Protein AF-A0A843CSK3-F1 (afdb_monomer)

Mean predicted aligned error: 17.3 Å

Nearest PDB structures (foldseek):
  4m02-assembly1_A  TM=8.479E-01  e=1.434E-03  Staphylococcus aureus subsp. aureus NCTC 8325
  4m03-assembly1_A-2  TM=8.172E-01  e=1.130E-03  Staphylococcus aureus subsp. aureus NCTC 8325
  7uww-assembly1_A  TM=6.021E-01  e=3.679E-02  Ruminococcus bromii L2-63
  4u6t-assembly1_A  TM=5.981E-01  e=3.634E-01  Hathewaya histolytica
  8sgn-assembly1_G  TM=3.526E-01  e=3.263E+00  Human herpesvirus 4 strain B95-8

Radius of gyration: 33.32 Å; Cα contacts (8 Å, |Δi|>4): 2829; chains: 1; bounding box: 121×76×100 Å

Solvent-accessible surface area (backbone atoms only — not comparable to full-atom values): 54927 Å² total; per-residue (Å²): 137,92,81,84,86,79,86,78,89,73,82,86,78,85,80,85,82,84,78,92,65,100,72,88,76,92,65,89,82,81,79,78,75,83,74,70,49,62,57,56,61,77,33,64,40,21,38,85,87,36,41,46,58,65,62,65,67,47,82,61,6,42,43,32,77,45,33,63,43,74,56,70,86,56,55,33,46,82,35,59,79,40,70,38,88,46,71,83,36,43,59,57,49,59,72,66,59,57,66,55,46,5,28,28,40,30,44,40,17,89,60,39,74,31,76,37,69,42,74,42,70,47,46,40,43,82,72,13,12,38,35,40,28,24,67,35,79,82,39,91,88,39,68,54,87,70,39,54,38,59,60,25,41,61,48,38,72,76,56,92,58,44,64,57,61,91,43,94,74,60,37,61,44,23,20,32,38,20,9,77,43,57,52,43,35,20,36,32,34,48,55,16,25,26,37,36,39,36,32,43,30,37,33,60,46,89,81,26,33,26,72,39,29,39,34,32,29,42,61,15,34,42,35,38,42,34,32,25,40,34,36,48,66,60,75,96,70,67,42,58,86,33,26,23,16,28,32,33,35,58,35,20,24,30,33,34,45,27,16,19,32,26,33,48,14,42,9,11,31,81,71,1,16,17,34,38,26,25,51,42,80,56,54,64,24,32,19,35,35,42,34,39,28,41,35,22,10,24,7,31,18,28,35,22,29,79,45,55,22,62,32,42,27,30,20,33,40,40,29,49,26,38,34,37,43,45,47,68,52,48,70,28,46,60,46,83,68,54,76,68,75,74,25,94,44,35,20,23,27,24,47,28,37,37,16,22,33,33,18,31,38,41,36,42,28,38,37,38,44,34,26,35,39,38,83,90,42,62,6,30,40,33,35,41,39,10,31,2,42,28,67,75,47,76,50,80,43,39,15,47,49,77,85,48,80,45,80,41,51,57,98,82,74,50,64,73,64,95,75,76,86,51,99,50,55,38,65,37,28,39,28,30,56,94,41,36,34,41,37,32,39,42,89,77,32,82,73,84,88,77,63,64,73,44,61,45,42,38,35,61,50,60,83,45,74,48,87,86,43,52,50,31,73,59,44,43,80,41,56,41,63,61,28,86,89,69,57,92,84,76,71,91,54,95,39,62,48,53,26,61,52,89,69,84,59,31,72,81,39,75,74,59,94,62,96,84,60,79,69,40,56,52,83,68,53,68,42,54,59,49,92,77,19,59,48,77,47,69,62,83,86,82,60,94,86,64,60,83,70,47,74,62,64,66,88,42,84,49,63,39,54,83,72,74,73,45,72,46,22,32,41,37,43,15,39,79,36,42,14,64,76,15,21,33,34,15,34,36,41,30,47,29,41,38,34,46,25,7,14,28,49,36,36,40,30,28,32,45,16,91,39,54,29,55,28,61,12,36,35,19,28,19,39,31,28,26,40,35,40,47,26,24,25,74,84,37,51,35,56,62,76,64,91,62,58,78,20,18,20,33,40,36,48,42,55,58,57,64,58,48,58,78,82,64,80,58,92,67,81,43,43,50,28,35,33,37,40,33,18,26,28,29,49,47,59,90,86,68,96,72,96,49,42,18,22,31,39,36,44,51,56,75,81,54,85,56,74,58,30,31,39,31,35,55,92,38,35,36,40,41,36,45,94,66,51,93,66,82,78,83,43,50,38,35,32,31,40,49,46,46,74,102,46,36,83,67,40,44,77,42,54,42,78,44,77,53,50,39,34,42,28,29,66,58,90,76,89,66,86,64,46,71,80,41,79,45,36,78,80,82,46,46,76,36,35,61,38,48,74,70,59,45,34,44,45,35,37,42,30,21,23,33,30,30,36,56,69,44,29,22,21,78,86,70,43,74,41,85,62,20,46,38,44,37,47,55,58,30,22,17,38,88,89,78,66,54,64,47,59,46,69,42,54,50,35,32,25,48,27,80,49,93,91,50,73,52,81,89,77,54,46,62,57,92,67,5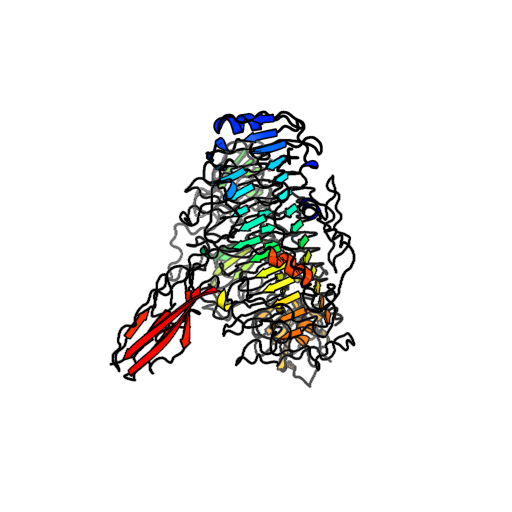3,96,59,94,57,89,85,43,42,94,92,47,81,25,65,34,51,36,60,63,89,48,21,37,58,52,90,68,59,65,57,53,102,88,70,51,57,67,44,67,71,54,48,72,94,71,40,62,80,83,66,84,23,69,18,34,31,58,73,61,43,53,58,47,56,72,64,62,65,55,69,81,63,53,69,42,39,67,67,57,83,70,53,76,71,38,40,50,75,37,77,42,75,50,70,59,47,64,45,68,32,38,44,47,40,53,37,32,43,80,80,39,67,66,76,49,55,54,48,47,72,14,34,37,89,46,84,74,60,47,50,57,95,87,38,78,73,59,86,57,90,66,37,46,29,30,32,39,37,36,40,24,74,46,66,47,78,35,60,35,28,39,34,39,34,24,68,74,46,44,71,25,75,46,78,38,53,41,39,25,83

Foldseek 3Di:
DDDDDDDDDDDDPDDDDDDDDDDDDPDDDDDPDPCPDLLCVQQVQADQPQQGRPDQADQLFGAFRTAFNDPPVQQAQPAAEAEQPELVCQQVSLVPDAAQRSYEYEYELVNAEREDAHEHQHHHDRNRAYEYEYPLQVPPPADDPSAAADCLCNQDQDAALDFHDDNPDRDRRAHEQEYNAAQGASYECANHESYEYYRHEFEYDQQGAHQHENYEQAAYEQYEYENYEFEYDGPVSDDQNRAAAEHYEQAYESYEYESYEQDRLKHQAARSESYEEQDDDRQEGDDYYYYQYEFETAAASYEHDDYQGNYEAENYHHANYEQEYRLQQDAFAQPAFAEHGRHRGGQHAESHEYQFYGNYDAALYEYAAWAHRHPPHGTANYEYAHELAWDKDKDKKWKAFQFDTAGFDDPVPDDPDPDLRDAFWFFFKWWDDPQKIKTFTDPRHADDDDAAFFKWAWADQDQDQFPNDTRRVRGGIFTFDHGPVPDPPDPPDRGMGMGGDDDDTGDIDGRDDDPPRPGRDDGPRLLQLAPQQKDKAAPCPPPVDKDQQDQDDSPDGRGGIPDGMGIIIMMMGIHGGSCQAGEYGSEEHALYEYANTAAEHYEAEYAAYPRRRGYLAYERYHAAQYEYAALHNLLHYRHNPCPAGNASEYYEYEYNRLADCVRPVDPDQSFYESYHAAQAERHYDQPDDHDGYWPYEYEAFDWDQDFKWKWWADQQKIKIFGPFDPDDDNRQKKAKDWFDDLCRLVGGIFGWSDDDRTMTIGGDPDDHDTDDIDIDGVPDGTRMTIGGQAAAHAQAEHELEEGEDDHAYAHNVRHGDDQAPVVSQLRNHARPVPSHGNYADYHYAYAQAQDDPDGNPPPHDDPQDRVDPDPPDHPPDDRYHNHCVQQFDQRNVACDDLVPSDGDGPDQDVPDDLPRNHRHHNRVSNVVSSVSPGDDDWFAKEFPDPEDDEAAAQDKDKDATDIDIDRDDAKFKDFPDWDDAPFKAWQRSSHDPRQDDPNDRPDDDSHRRHRMIIGRGNDFDKIWIKMWIAHSSGRIYIDIYIYGYD

Sequence (1046 aa):
MKWLVLLLVSIPTFAQITVSGGITVTGGISVSAQSSSVASQENLYCGAGDVASFGGLDGPATLPTACVYTAVAGSPSPGTVRTAANCGDIATKLAAVSNNSGDIVVIPASLGKCTGTWSVSYQGNSTHWLTIRTDQTGSTNFPAEGVRSSPCQINITHIDGYPDYSCSSPSTLMPTLSSTGSNVSALKLVGATYVRVIGIAFTKEHGANMQNALVDLTSSDHVILDRVLIHGEDWSAYDPAHSTKVGVTTKGTYQAVINSWVYDIDYSNPDGQAIIGGIGTQSDEGPIKLYNNLLAGSSETWIWGGGAAVAWPHDIEIRWNLSMKPLKWMMPIGASIFSGPNQQVPNVKNLGEFKHAHRILIENNVAMNNWEGQSDQFGSVWLTLPKNQAPQNTANFVNTSGTAVSCASDNTGTPCAAHTGQWGNRIVSMSRTSGVVTVNLSTDGGFPFYNSGDHVVFQGIPSQVVSGVDMASFNGEQTLGCSPSACTDGFNVPNVMYFSAAGSDFALTTLLTTPTQPLAQDFTASTCASPGHCYFAAPTQSYPNNPIASVQDSEHITVTISEGVQTGVSQQSCHPGRNPHAQVQDETIRYNYLTHAESVGLALSNAVSNCTDITQGVSNVSIHDNVMDDLDTTAWNRSAGSCCGHGGDGVSIGNGAPQALANYGTSNSIHAHDILIAHNTFAGLRGWTNAGSSGYGWNDGFNVAYTGLTVKRTSNVVTITFNTLSGINPALQTVITGFKGGYSDINGTWTITQQLPTSITFTESGSHADFSTTTISSGTTGAAKVGFPLSYYKNVTVRDNFLNGPLQASNWNGGGISGGVASGLSLNMCDPNTSACTWTLKNNVITTQTYVGYSQTATVSYPATNPDASSTCTVTGTCFITNFSTAFNGWNLGLGNTLANDYSVTSNYLGAGSDGRDIGANISQFVVVRNTIPHFTFTALTITTVSLTSCTNGVYCEQQLAWSGGASPFVQWHLTSGTLPTGMSFSNGDGANTCKVNGSFSKTGPTGCAGWIYGTPTQTGNFSLTFQAEDAAHQIANASLSLTVN

pLDDT: mean 70.52, std 21.83, range [23.05, 98.94]

Secondary structure (DSSP, 8-state):
--------------------S-----S----------HHHHHTTTEETTTEE-S-SEETTEEPPS------GGGS---S-EEE-SSTTHHHHHHHTPPTT---EEEE-GGG-EEE--EE-----BTTBPEEEEEGGGGSTTSPPTTSPP-GGGBT----TTS-----SS--B-S-EEE-SSTT--SEE-TT-EEEEEES-EEE--TT--EEEEEEE-TT-EEEEEES-EEE---GGG--GGG-EEEEEE--SEEEEEES-EEEEE--SSS--EEEEES-BS-S-B--EEEES-EEEESS-SEEE--SSB---BEEEEEES-EEE--GGGSPPTT-S--SSSS-SS-----SEEESSEEEEEEES-EEEEE---BTTB---SEEE--B----EEEEEEEEEETTEEEEPP-TT-----SSS---S--EEEEEEETTEEEEEEPTTSPPPP--TT-EEEE--PPP-EETTEEGGGG-EEEEB---TTT-TT----TTEEEEE--S--EEEEE--SSTTSPP------GGGSSTTSEEEE--TTT-TT--B-----SS-----BSSS-EEEEEEEEEPPPS-TT-EEEEEEEES-EEEEESSEEEEE-PBPPTTS----EEEEEEEES-EEEEE-HHHH---TT-SS----EEEEEE---TTSHHHH---S--S-EEEEEES-EEEE-SS-------SEEEE---EEE-SSEEEEEETTEEEEE-S--SS----SEEEEE---GGGGGG-EEEEEEEEETTEEEEE-SS----EEEEEE-TTTS---EEE-PPP---SEEEES-EEPSPPEEE-TTSPBPTTHHHHHHHHHSB-TTT--B--EEES-EEES-SSTT------S---SS-SS--SSS-TTTTTEESSGGGTEETTT--SS-TTT---EESSSGGG--SSSSSSSS-HHHHHHHHTTSPP---PPPEE----PPPB-TTS-EEEEPPEE-SSSS-EEEEEEES-PPTTEEEE-S-STTTTEETTEE---STTTTTTEEEE---S-EEEEEEEEEEETT--EEEEEEEEEE-

Structure (mmCIF, N/CA/C/O backbone):
data_AF-A0A843CSK3-F1
#
_entry.id   AF-A0A843CSK3-F1
#
loop_
_atom_site.group_PDB
_atom_site.id
_atom_site.type_symbol
_atom_site.label_atom_id
_atom_site.label_alt_id
_atom_site.label_comp_id
_atom_site.label_asym_id
_atom_site.label_entity_id
_atom_site.label_seq_id
_atom_site.pdbx_PDB_ins_code
_atom_site.Cartn_x
_atom_site.Cartn_y
_atom_site.Cartn_z
_atom_site.occupancy
_atom_site.B_iso_or_equiv
_atom_site.auth_seq_id
_atom_site.auth_comp_id
_atom_site.auth_asym_id
_atom_site.auth_atom_id
_atom_site.pdbx_PDB_model_num
ATOM 1 N N . MET A 1 1 ? -64.281 -17.208 -7.845 1.00 31.11 1 MET A N 1
ATOM 2 C CA . MET A 1 1 ? -63.371 -17.932 -6.930 1.00 31.11 1 MET A CA 1
ATOM 3 C C . MET A 1 1 ? -62.001 -17.288 -7.031 1.00 31.11 1 MET A C 1
ATOM 5 O O . MET A 1 1 ? -61.576 -16.981 -8.135 1.00 31.11 1 MET A O 1
ATOM 9 N N . LYS A 1 2 ? -61.412 -16.974 -5.876 1.00 31.98 2 LYS A N 1
ATOM 10 C CA . LYS A 1 2 ? -60.215 -16.145 -5.687 1.00 31.98 2 LYS A CA 1
ATOM 11 C C . LYS A 1 2 ? -58.949 -16.925 -6.046 1.00 31.98 2 LYS A C 1
ATOM 13 O O . LYS A 1 2 ? -58.804 -18.033 -5.546 1.00 31.98 2 LYS A O 1
ATOM 18 N N . TRP A 1 3 ? -58.026 -16.318 -6.789 1.00 25.11 3 TRP A N 1
ATOM 19 C CA . TRP A 1 3 ? -56.616 -16.707 -6.749 1.00 25.11 3 TRP A CA 1
ATOM 20 C C . TRP A 1 3 ? -55.765 -15.468 -6.487 1.00 25.11 3 TRP A C 1
ATOM 22 O O . TRP A 1 3 ? -55.887 -14.440 -7.148 1.00 25.11 3 TRP A O 1
ATOM 32 N N . LEU A 1 4 ? -55.013 -15.590 -5.401 1.00 24.95 4 LEU A N 1
ATOM 33 C CA . LEU A 1 4 ? -54.152 -14.618 -4.756 1.00 24.95 4 LEU A CA 1
ATOM 34 C C . LEU A 1 4 ? -52.906 -14.400 -5.627 1.00 24.95 4 LEU A C 1
ATOM 36 O O . LEU A 1 4 ? -52.216 -15.363 -5.953 1.00 24.95 4 LEU A O 1
ATOM 40 N N . VAL A 1 5 ? -52.615 -13.152 -5.990 1.00 26.95 5 VAL A N 1
ATOM 41 C CA . VAL A 1 5 ? -51.317 -12.767 -6.558 1.00 26.95 5 VAL A CA 1
ATOM 42 C C . VAL A 1 5 ? -50.349 -12.615 -5.388 1.00 26.95 5 VAL A C 1
ATOM 44 O O . VAL A 1 5 ? -50.492 -11.691 -4.591 1.00 26.95 5 VAL A O 1
ATOM 47 N N . LEU A 1 6 ? -49.387 -13.531 -5.271 1.00 23.34 6 LEU A N 1
ATOM 48 C CA . LEU A 1 6 ? -48.205 -13.351 -4.434 1.00 23.34 6 LEU A CA 1
ATOM 49 C C . LEU A 1 6 ? -47.040 -13.014 -5.372 1.00 23.34 6 LEU A C 1
ATOM 51 O O . LEU A 1 6 ? -46.529 -13.879 -6.079 1.00 23.34 6 LEU A O 1
ATOM 55 N N . LEU A 1 7 ? -46.682 -11.734 -5.427 1.00 24.31 7 LEU A N 1
ATOM 56 C CA . LEU A 1 7 ? -45.527 -11.239 -6.167 1.00 24.31 7 LEU A CA 1
ATOM 57 C C . LEU A 1 7 ? -44.286 -11.442 -5.280 1.00 24.31 7 LEU A C 1
ATOM 59 O O . LEU A 1 7 ? -44.052 -10.667 -4.357 1.00 24.31 7 LEU A O 1
ATOM 63 N N . LEU A 1 8 ? -43.515 -12.502 -5.523 1.00 23.05 8 LEU A N 1
ATOM 64 C CA . LEU A 1 8 ? -42.158 -12.648 -4.992 1.00 23.05 8 LEU A CA 1
ATOM 65 C C . LEU A 1 8 ? -41.186 -12.148 -6.062 1.00 23.05 8 LEU A C 1
ATOM 67 O O . LEU A 1 8 ? -40.886 -12.846 -7.027 1.00 23.05 8 LEU A O 1
ATOM 71 N N . VAL A 1 9 ? -40.724 -10.910 -5.892 1.00 25.39 9 VAL A N 1
ATOM 72 C CA . VAL A 1 9 ? -39.577 -10.363 -6.621 1.00 25.39 9 VAL A CA 1
ATOM 73 C C . VAL A 1 9 ? -38.333 -11.058 -6.068 1.00 25.39 9 VAL A C 1
ATOM 75 O O . VAL A 1 9 ? -37.969 -10.851 -4.914 1.00 25.39 9 VAL A O 1
ATOM 78 N N . SER A 1 10 ? -37.713 -11.918 -6.873 1.00 23.98 10 SER A N 1
ATOM 79 C CA . SER A 1 10 ? -36.390 -12.486 -6.607 1.00 23.98 10 SER A CA 1
ATOM 80 C C . SER A 1 10 ? -35.431 -12.048 -7.716 1.00 23.98 10 SER A C 1
ATOM 82 O O . SER A 1 10 ? -35.781 -12.012 -8.893 1.00 23.98 10 SER A O 1
ATOM 84 N N . ILE A 1 11 ? -34.255 -11.616 -7.273 1.00 26.95 11 ILE A N 1
ATOM 85 C CA . ILE A 1 11 ? -33.126 -11.048 -8.018 1.00 26.95 11 ILE A CA 1
ATOM 86 C C . ILE A 1 11 ? -32.618 -12.078 -9.048 1.00 26.95 11 ILE A C 1
ATOM 88 O O . ILE A 1 11 ? -32.487 -13.245 -8.675 1.00 26.95 11 ILE A O 1
ATOM 92 N N . PRO A 1 12 ? -32.292 -11.720 -10.307 1.00 30.09 12 PRO A N 1
ATOM 93 C CA . PRO A 1 12 ? -31.704 -12.682 -11.226 1.00 30.09 12 PRO A CA 1
ATOM 94 C C . PRO A 1 12 ? -30.200 -12.802 -10.954 1.00 30.09 12 PRO A C 1
ATOM 96 O O . PRO A 1 12 ? -29.422 -11.910 -11.280 1.00 30.09 12 PRO A O 1
ATOM 99 N N . THR A 1 13 ? -29.773 -13.926 -10.386 1.00 29.75 13 THR A N 1
ATOM 100 C CA . THR A 1 13 ? -28.411 -14.430 -10.582 1.00 29.75 13 THR A CA 1
ATOM 101 C C . THR A 1 13 ? -28.390 -15.184 -11.912 1.00 29.75 13 THR A C 1
ATOM 103 O O . THR A 1 13 ? -28.988 -16.250 -12.052 1.00 29.75 13 THR A O 1
ATOM 106 N N . PHE A 1 14 ? -27.744 -14.623 -12.934 1.00 28.31 14 PHE A N 1
ATOM 107 C CA . PHE A 1 14 ? -27.534 -15.336 -14.193 1.00 28.31 14 PHE A CA 1
ATOM 108 C C . PHE A 1 14 ? -26.368 -16.317 -14.027 1.00 28.31 14 PHE A C 1
ATOM 110 O O . PHE A 1 14 ? -25.209 -15.934 -14.128 1.00 28.31 14 PHE A O 1
ATOM 117 N N . ALA A 1 15 ? -26.672 -17.593 -13.788 1.00 26.17 15 ALA A N 1
ATOM 118 C CA . ALA A 1 15 ? -25.753 -18.687 -14.091 1.00 26.17 15 ALA A CA 1
ATOM 119 C C . ALA A 1 15 ? -26.110 -19.220 -15.485 1.00 26.17 15 ALA A C 1
ATOM 121 O O . ALA A 1 15 ? -27.130 -19.888 -15.662 1.00 26.17 15 ALA A O 1
ATOM 122 N N . GLN A 1 16 ? -25.310 -18.886 -16.496 1.00 26.38 16 GLN A N 1
ATOM 123 C CA . GLN A 1 16 ? -25.491 -19.420 -17.843 1.00 26.38 16 GLN A CA 1
ATOM 124 C C . GLN A 1 16 ? -24.804 -20.792 -17.924 1.00 26.38 16 GLN A C 1
ATOM 126 O O . GLN A 1 16 ? -23.581 -20.882 -17.930 1.00 26.38 16 GLN A O 1
ATOM 131 N N . ILE A 1 17 ? -25.588 -21.874 -17.956 1.00 29.11 17 ILE A N 1
ATOM 132 C CA . ILE A 1 17 ? -25.076 -23.231 -18.196 1.00 29.11 17 ILE A CA 1
ATOM 133 C C . ILE A 1 17 ? -25.183 -23.512 -19.698 1.00 29.11 17 ILE A C 1
ATOM 135 O O . ILE A 1 17 ? -26.279 -23.723 -20.217 1.00 29.11 17 ILE A O 1
ATOM 139 N N . THR A 1 18 ? -24.051 -23.538 -20.398 1.00 28.67 18 THR A N 1
ATOM 140 C CA . THR A 1 18 ? -23.980 -24.011 -21.787 1.00 28.67 18 THR A CA 1
ATOM 141 C C . THR A 1 18 ? -23.656 -25.503 -21.782 1.00 28.67 18 THR A C 1
ATOM 143 O O . THR A 1 18 ? -22.550 -25.892 -21.420 1.00 28.67 18 THR A O 1
ATOM 146 N N . VAL A 1 19 ? -24.609 -26.351 -22.182 1.00 32.09 19 VAL A N 1
ATOM 147 C CA . VAL A 1 19 ? -24.377 -27.793 -22.384 1.00 32.09 19 VAL A CA 1
ATOM 148 C C . VAL A 1 19 ? -24.179 -28.057 -23.875 1.00 32.09 19 VAL A C 1
ATOM 150 O O . VAL A 1 19 ? -25.128 -28.019 -24.656 1.00 32.09 19 VAL A O 1
ATOM 153 N N . SER A 1 20 ? -22.944 -28.330 -24.286 1.00 31.64 20 SER A N 1
ATOM 154 C CA . SER A 1 20 ? -22.596 -28.769 -25.641 1.00 31.64 20 SER A CA 1
ATOM 155 C C . SER A 1 20 ? -22.610 -30.299 -25.715 1.00 31.64 20 SER A C 1
ATOM 157 O O . SER A 1 20 ? -21.622 -30.972 -25.446 1.00 31.64 20 SER A O 1
ATOM 159 N N . GLY A 1 21 ? -23.765 -30.857 -26.080 1.00 34.50 21 GLY A N 1
ATOM 160 C CA . GLY A 1 21 ? -23.946 -32.291 -26.322 1.00 34.50 21 GLY A CA 1
ATOM 161 C C . GLY A 1 21 ? -25.378 -32.725 -26.034 1.00 34.50 21 GLY A C 1
ATOM 162 O O . GLY A 1 21 ? -25.932 -32.379 -24.995 1.00 34.50 21 GLY A O 1
ATOM 163 N N . GLY A 1 22 ? -26.003 -33.454 -26.963 1.00 35.25 22 GLY A N 1
ATOM 164 C CA . GLY A 1 22 ? -27.389 -33.907 -26.842 1.00 35.25 22 GLY A CA 1
ATOM 165 C C . GLY A 1 22 ? -27.580 -34.893 -25.689 1.00 35.25 22 GLY A C 1
ATOM 166 O O . GLY A 1 22 ? -27.496 -36.100 -25.891 1.00 35.25 22 GLY A O 1
ATOM 167 N N . ILE A 1 23 ? -27.855 -34.380 -24.491 1.00 36.84 23 ILE A N 1
ATOM 168 C CA . ILE A 1 23 ? -28.257 -35.163 -23.323 1.00 36.84 23 ILE A CA 1
ATOM 169 C C . ILE A 1 23 ? -29.719 -34.838 -23.026 1.00 36.84 23 ILE A C 1
ATOM 171 O O . ILE A 1 23 ? -30.070 -33.714 -22.671 1.00 36.84 23 ILE A O 1
ATOM 175 N N . THR A 1 24 ? -30.590 -35.834 -23.162 1.00 34.53 24 THR A N 1
ATOM 176 C CA . THR A 1 24 ? -31.973 -35.752 -22.687 1.00 34.53 24 THR A CA 1
ATOM 177 C C . THR A 1 24 ? -32.003 -36.152 -21.213 1.00 34.53 24 THR A C 1
ATOM 179 O O . THR A 1 24 ? -31.820 -37.323 -20.889 1.00 34.53 24 THR A O 1
ATOM 182 N N . VAL A 1 25 ? -32.223 -35.192 -20.309 1.00 37.16 25 VAL A N 1
ATOM 183 C CA . VAL A 1 25 ? -32.373 -35.456 -18.868 1.00 37.16 25 VAL A CA 1
ATOM 184 C C . VAL A 1 25 ? -33.857 -35.627 -18.536 1.00 37.16 25 VAL A C 1
ATOM 186 O O . VAL A 1 25 ? -34.610 -34.659 -18.477 1.00 37.16 25 VAL A O 1
ATOM 189 N N . THR A 1 26 ? -34.297 -36.865 -18.311 1.00 37.16 26 THR A N 1
ATOM 190 C CA . THR A 1 26 ? -35.622 -37.182 -17.750 1.00 37.16 26 THR A CA 1
ATOM 191 C C . THR A 1 26 ? -35.514 -37.334 -16.234 1.00 37.16 26 THR A C 1
ATOM 193 O O . THR A 1 26 ? -35.407 -38.443 -15.716 1.00 37.16 26 THR A O 1
ATOM 196 N N . GLY A 1 27 ? -35.498 -36.208 -15.521 1.00 39.66 27 GLY A N 1
ATOM 197 C CA . GLY A 1 27 ? -35.473 -36.147 -14.057 1.00 39.66 27 GLY A CA 1
ATOM 198 C C . GLY A 1 27 ? -35.210 -34.722 -13.571 1.00 39.66 27 GLY A C 1
ATOM 199 O O . GLY A 1 27 ? -34.408 -34.012 -14.170 1.00 39.66 27 GLY A O 1
ATOM 200 N N . GLY A 1 28 ? -35.912 -34.278 -12.524 1.00 32.16 28 GLY A N 1
ATO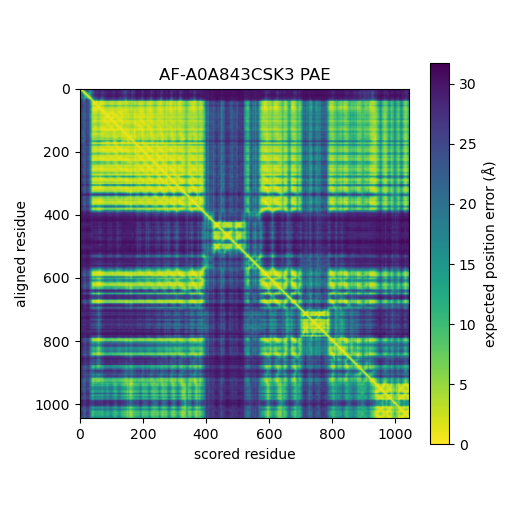M 201 C CA . GLY A 1 28 ? -35.727 -32.938 -11.962 1.00 32.16 28 GLY A CA 1
ATOM 202 C C . GLY A 1 28 ? -34.289 -32.737 -11.483 1.00 32.16 28 GLY A C 1
ATOM 203 O O . GLY A 1 28 ? -33.809 -33.488 -10.637 1.00 32.16 28 GLY A O 1
ATOM 204 N N . ILE A 1 29 ? -33.604 -31.736 -12.036 1.00 35.12 29 ILE A N 1
ATOM 205 C CA . ILE A 1 29 ? -32.270 -31.333 -11.595 1.00 35.12 29 ILE A CA 1
ATOM 206 C C . ILE A 1 29 ? -32.444 -30.439 -10.366 1.00 35.12 29 ILE A C 1
ATOM 208 O O . ILE A 1 29 ? -32.869 -29.291 -10.476 1.00 35.12 29 ILE A O 1
ATOM 212 N N . SER A 1 30 ? -32.106 -30.963 -9.192 1.00 29.95 30 SER A N 1
ATOM 213 C CA . SER A 1 30 ? -31.938 -30.164 -7.980 1.00 29.95 30 SER A CA 1
ATOM 214 C C . SER A 1 30 ? -30.514 -29.609 -7.964 1.00 29.95 30 SER A C 1
ATOM 216 O O . SER A 1 30 ? -29.587 -30.300 -7.546 1.00 29.95 30 SER A O 1
ATOM 218 N N . VAL A 1 31 ? -30.314 -28.378 -8.438 1.00 30.14 31 VAL A N 1
ATOM 219 C CA . VAL A 1 31 ? -29.043 -27.665 -8.242 1.00 30.14 31 VAL A CA 1
ATOM 220 C C . VAL A 1 31 ? -29.066 -27.068 -6.837 1.00 30.14 31 VAL A C 1
ATOM 222 O O . VAL A 1 31 ? -29.721 -26.053 -6.609 1.00 30.14 31 VAL A O 1
ATOM 225 N N . SER A 1 32 ? -28.378 -27.685 -5.874 1.00 28.03 32 SER A N 1
ATOM 226 C CA . SER A 1 32 ? -28.044 -26.980 -4.635 1.00 28.03 32 SER A CA 1
ATOM 227 C C . SER A 1 32 ? -26.857 -26.069 -4.929 1.00 28.03 32 SER A C 1
ATOM 229 O O . SER A 1 32 ? -25.707 -26.507 -4.890 1.00 28.03 32 SER A O 1
ATOM 231 N N . ALA A 1 33 ? -27.116 -24.803 -5.246 1.00 29.44 33 ALA A N 1
ATOM 232 C CA . ALA A 1 33 ? -26.085 -23.793 -5.075 1.00 29.44 33 ALA A CA 1
ATOM 233 C C . ALA A 1 33 ? -25.717 -23.801 -3.585 1.00 29.44 33 ALA A C 1
ATOM 235 O O . ALA A 1 33 ? -26.556 -23.477 -2.743 1.00 29.44 33 ALA A O 1
ATOM 236 N N . GLN A 1 34 ? -24.494 -24.203 -3.234 1.00 29.12 34 GLN A N 1
ATOM 237 C CA . GLN A 1 34 ? -23.932 -23.820 -1.944 1.00 29.12 34 GLN A CA 1
ATOM 238 C C . GLN A 1 34 ? -23.715 -22.307 -2.009 1.00 29.12 34 GLN A C 1
ATOM 240 O O . GLN A 1 34 ? -22.643 -21.824 -2.352 1.00 29.12 34 GLN A O 1
ATOM 245 N N . SER A 1 35 ? -24.770 -21.543 -1.730 1.00 31.27 35 SER A N 1
ATOM 246 C CA . SER A 1 35 ? -24.643 -20.137 -1.386 1.00 31.27 35 SER A CA 1
ATOM 247 C C . SER A 1 35 ? -23.993 -20.084 -0.007 1.00 31.27 35 SER A C 1
ATOM 249 O O . SER A 1 35 ? -24.680 -20.035 1.014 1.00 31.27 35 SER A O 1
ATOM 251 N N . SER A 1 36 ? -22.664 -20.154 0.049 1.00 35.41 36 SER A N 1
ATOM 252 C CA . SER A 1 36 ? -21.951 -19.611 1.200 1.00 35.41 36 SER A CA 1
ATOM 253 C C . SER A 1 36 ? -22.364 -18.137 1.267 1.00 35.41 36 SER A C 1
ATOM 255 O O . SER A 1 36 ? -22.156 -17.408 0.295 1.00 35.41 36 SER A O 1
ATOM 257 N N . SER A 1 37 ? -23.072 -17.721 2.317 1.00 42.84 37 SER A N 1
ATOM 258 C CA . SER A 1 37 ? -23.501 -16.328 2.459 1.00 42.84 37 SER A CA 1
ATOM 259 C C . SER A 1 37 ? -22.277 -15.405 2.373 1.00 42.84 37 SER A C 1
ATOM 261 O O . SER A 1 37 ? -21.178 -15.789 2.755 1.00 42.84 37 SER A O 1
ATOM 263 N N . VAL A 1 38 ? -22.423 -14.172 1.885 1.00 52.16 38 VAL A N 1
ATOM 264 C CA . VAL A 1 38 ? -21.295 -13.214 1.833 1.00 52.16 38 VAL A CA 1
ATOM 265 C C . VAL A 1 38 ? -20.648 -13.040 3.227 1.00 52.16 38 VAL A C 1
ATOM 267 O O . VAL A 1 38 ? -19.427 -12.966 3.344 1.00 52.16 38 VAL A O 1
ATOM 270 N N . ALA A 1 39 ? -21.452 -13.138 4.296 1.00 51.25 39 ALA A N 1
ATOM 271 C CA . ALA A 1 39 ? -21.001 -13.166 5.691 1.00 51.25 39 ALA A CA 1
ATOM 272 C C . ALA A 1 39 ? -20.116 -14.380 6.066 1.00 51.25 39 ALA A C 1
ATOM 274 O O . ALA A 1 39 ? -19.288 -14.269 6.970 1.00 51.25 39 ALA A O 1
ATOM 275 N N . SER A 1 40 ? -20.243 -15.528 5.384 1.00 60.94 40 SER A N 1
ATOM 276 C CA . SER A 1 40 ? -19.361 -16.686 5.606 1.00 60.94 40 SER A CA 1
ATOM 277 C C . SER A 1 40 ? -17.997 -16.550 4.922 1.00 60.94 40 SER A C 1
ATOM 279 O O . SER A 1 40 ? -17.063 -17.233 5.322 1.00 60.94 40 SER A O 1
ATOM 281 N N . GLN A 1 41 ? -17.864 -15.683 3.910 1.00 81.81 41 GLN A N 1
ATOM 282 C CA . GLN A 1 41 ? -16.570 -15.380 3.275 1.00 81.81 41 GLN A CA 1
ATOM 283 C C . GLN A 1 41 ? -15.767 -14.344 4.079 1.00 81.81 41 GLN A C 1
ATOM 285 O O . GLN A 1 41 ? -14.555 -14.497 4.240 1.00 81.81 41 GLN A O 1
ATOM 290 N N . GLU A 1 42 ? -16.452 -13.348 4.659 1.00 91.00 42 GLU A N 1
ATOM 291 C CA . GLU A 1 42 ? -15.842 -12.328 5.528 1.00 91.00 42 GLU A CA 1
ATOM 292 C C . GLU A 1 42 ? -15.095 -12.945 6.712 1.00 91.00 42 GLU A C 1
ATOM 294 O O . GLU A 1 42 ? -14.005 -12.502 7.059 1.00 91.00 42 GLU A O 1
ATOM 299 N N . ASN A 1 43 ? -15.650 -13.992 7.317 1.00 94.00 43 ASN A N 1
ATOM 300 C CA . ASN A 1 43 ? -15.081 -14.654 8.491 1.00 94.00 43 ASN A CA 1
ATOM 301 C C . ASN A 1 43 ? -14.520 -16.047 8.163 1.00 94.00 43 ASN A C 1
ATOM 303 O O . ASN A 1 43 ? -14.467 -16.907 9.035 1.00 94.00 43 ASN A O 1
ATOM 307 N N . LEU A 1 44 ? -14.091 -16.277 6.913 1.00 93.25 44 LEU A N 1
ATOM 308 C CA . LEU A 1 44 ? -13.609 -17.588 6.450 1.00 93.25 44 LEU A CA 1
ATOM 309 C C . LEU A 1 44 ? -12.526 -18.189 7.360 1.00 93.25 44 LEU A C 1
ATOM 311 O O . LEU A 1 44 ? -12.538 -19.392 7.602 1.00 93.25 44 LEU A O 1
ATOM 315 N N . TYR A 1 45 ? -11.619 -17.350 7.866 1.00 95.44 45 TYR A N 1
ATOM 316 C CA . TYR A 1 45 ? -10.500 -17.767 8.712 1.00 95.44 45 TYR A CA 1
ATOM 317 C C . TYR A 1 45 ? -10.669 -17.393 10.187 1.00 95.44 45 TYR A C 1
ATOM 319 O O . TYR A 1 45 ? -9.739 -17.580 10.972 1.00 95.44 45 TYR A O 1
ATOM 327 N N . CYS A 1 46 ? -11.835 -16.885 10.589 1.00 96.62 46 CYS A N 1
ATOM 328 C CA . CYS A 1 46 ? -12.061 -16.405 11.947 1.00 96.62 46 CYS A CA 1
ATOM 329 C C . CYS A 1 46 ? -13.399 -16.903 12.492 1.00 96.62 46 CYS A C 1
ATOM 331 O O . CYS A 1 46 ? -14.465 -16.530 12.011 1.00 96.62 46 CYS A O 1
ATOM 333 N N . GLY A 1 47 ? -13.351 -17.763 13.503 1.00 94.81 47 GLY A N 1
ATOM 334 C CA . GLY A 1 47 ? -14.522 -18.198 14.253 1.00 94.81 47 GLY A CA 1
ATOM 335 C C . GLY A 1 47 ? -14.946 -17.174 15.306 1.00 94.81 47 GLY A C 1
ATOM 336 O O . GLY A 1 47 ? -14.181 -16.288 15.682 1.00 94.81 47 GLY A O 1
ATOM 337 N N . ALA A 1 48 ? -16.171 -17.327 15.816 1.00 93.38 48 ALA A N 1
ATOM 338 C CA . ALA A 1 48 ? -16.689 -16.485 16.891 1.00 93.38 48 ALA A CA 1
ATOM 339 C C . ALA A 1 48 ? -15.759 -16.489 18.119 1.00 93.38 48 ALA A C 1
ATOM 341 O O . ALA A 1 48 ? -15.327 -17.555 18.560 1.00 93.38 48 ALA A O 1
ATOM 342 N N . GLY A 1 49 ? -15.503 -15.303 18.681 1.00 93.19 49 GLY A N 1
ATOM 343 C CA . GLY A 1 49 ? -14.530 -15.113 19.763 1.00 93.19 49 GLY A CA 1
ATOM 344 C C . GLY A 1 49 ? -13.079 -15.069 19.280 1.00 93.19 49 GLY A C 1
ATOM 345 O O . GLY A 1 49 ? -12.200 -15.513 20.010 1.00 93.19 49 GLY A O 1
ATOM 346 N N . ASP A 1 50 ? -12.859 -14.596 18.049 1.00 97.19 50 ASP A N 1
ATOM 347 C CA . ASP A 1 50 ? -11.534 -14.367 17.458 1.00 97.19 50 ASP A CA 1
ATOM 348 C C . ASP A 1 50 ? -10.685 -15.646 17.333 1.00 97.19 50 ASP A C 1
ATOM 350 O O . ASP A 1 50 ? -9.461 -15.652 17.469 1.00 97.19 50 ASP A O 1
ATOM 354 N N . VAL A 1 51 ? -11.354 -16.771 17.050 1.00 96.62 51 VAL A N 1
ATOM 355 C CA . VAL A 1 51 ? -10.711 -18.084 16.912 1.00 96.62 51 VAL A CA 1
ATOM 356 C C . VAL A 1 51 ? -10.156 -18.247 15.498 1.00 96.62 51 VAL A C 1
ATOM 358 O O . VAL A 1 51 ? -10.892 -18.563 14.560 1.00 96.62 51 VAL A O 1
ATOM 361 N N . ALA A 1 52 ? -8.849 -18.055 15.342 1.00 96.75 52 ALA A N 1
ATOM 362 C CA . ALA A 1 52 ? -8.169 -18.163 14.056 1.00 96.75 52 ALA A CA 1
ATOM 363 C C . ALA A 1 52 ? -8.191 -19.592 13.479 1.00 96.75 52 ALA A C 1
ATOM 365 O O . ALA A 1 52 ? -8.074 -20.589 14.194 1.00 96.75 52 ALA A O 1
ATOM 366 N N . SER A 1 53 ? -8.320 -19.688 12.156 1.00 95.81 53 SER A N 1
ATOM 367 C CA . SER A 1 53 ? -8.371 -20.952 11.406 1.00 95.81 53 SER A CA 1
ATOM 368 C C . SER A 1 53 ? -7.725 -20.851 10.018 1.00 95.81 53 SER A C 1
ATOM 370 O O . SER A 1 53 ? -8.145 -21.518 9.075 1.00 95.81 53 SER A O 1
ATOM 372 N N . PHE A 1 54 ? -6.676 -20.034 9.882 1.00 94.88 54 PHE A N 1
ATOM 373 C CA . PHE A 1 54 ? -5.955 -19.864 8.614 1.00 94.88 54 PHE A CA 1
ATOM 374 C C . PHE A 1 54 ? -5.203 -21.127 8.168 1.00 94.88 54 PHE A C 1
ATOM 376 O O . PHE A 1 54 ? -5.028 -21.348 6.972 1.00 94.88 54 PHE A O 1
ATOM 383 N N . GLY A 1 55 ? -4.784 -21.972 9.114 1.00 92.19 55 GLY A N 1
ATOM 384 C CA . GLY A 1 55 ? -3.943 -23.143 8.866 1.00 92.19 55 GLY A CA 1
ATOM 385 C C . GLY A 1 55 ? -2.589 -23.020 9.563 1.00 92.19 55 GLY A C 1
ATOM 386 O O . GLY A 1 55 ? -2.447 -22.251 10.506 1.00 92.19 55 GLY A O 1
ATOM 387 N N . GLY A 1 56 ? -1.614 -23.826 9.133 1.00 93.12 56 GLY A N 1
ATOM 388 C CA . GLY A 1 56 ? -0.250 -23.796 9.671 1.00 93.12 56 GLY A CA 1
ATOM 389 C C . GLY A 1 56 ? 0.699 -22.984 8.792 1.00 93.12 56 GLY A C 1
ATOM 390 O O . GLY A 1 56 ? 1.065 -21.864 9.132 1.00 93.12 56 GLY A O 1
ATOM 391 N N . LEU A 1 57 ? 1.088 -23.567 7.656 1.00 94.56 57 LEU A N 1
ATOM 392 C CA . LEU A 1 57 ? 2.039 -22.981 6.712 1.00 94.56 57 LEU A CA 1
ATOM 393 C C . LEU A 1 57 ? 1.412 -22.831 5.323 1.00 94.56 57 LEU A C 1
ATOM 395 O O . LEU A 1 57 ? 0.644 -23.697 4.895 1.00 94.56 57 LEU A O 1
ATOM 399 N N . ASP A 1 58 ? 1.820 -21.788 4.611 1.00 94.06 58 ASP A N 1
ATOM 400 C CA . ASP A 1 58 ? 1.692 -21.641 3.165 1.00 94.06 58 ASP A CA 1
ATOM 401 C C . ASP A 1 58 ? 3.100 -21.503 2.570 1.00 94.06 58 ASP A C 1
ATOM 403 O O . ASP A 1 58 ? 3.806 -20.522 2.803 1.00 94.06 58 ASP A O 1
ATOM 407 N N . GLY A 1 59 ? 3.555 -22.536 1.857 1.00 92.75 59 GLY A N 1
ATOM 408 C CA . GLY A 1 59 ? 4.954 -22.620 1.450 1.00 92.75 59 GLY A CA 1
ATOM 409 C C . GLY A 1 59 ? 5.880 -22.513 2.676 1.00 92.75 59 GLY A C 1
ATOM 410 O O . GLY A 1 59 ? 5.718 -23.296 3.616 1.00 92.75 59 GLY A O 1
ATOM 411 N N . PRO A 1 60 ? 6.859 -21.591 2.678 1.00 94.38 60 PRO A N 1
ATOM 412 C CA . PRO A 1 60 ? 7.704 -21.336 3.842 1.00 94.38 60 PRO A CA 1
ATOM 413 C C . PRO A 1 60 ? 7.059 -20.411 4.892 1.00 94.38 60 PRO A C 1
ATOM 415 O O . PRO A 1 60 ? 7.574 -20.343 6.003 1.00 94.38 60 PRO A O 1
ATOM 418 N N . ALA A 1 61 ? 5.973 -19.703 4.562 1.00 96.62 61 ALA A N 1
ATOM 419 C CA . ALA A 1 61 ? 5.359 -18.679 5.406 1.00 96.62 61 ALA A CA 1
ATOM 420 C C . ALA A 1 61 ? 4.401 -19.278 6.443 1.00 96.62 61 ALA A C 1
ATOM 422 O O . ALA A 1 61 ? 3.539 -20.097 6.116 1.00 96.62 61 ALA A O 1
ATOM 423 N N . THR A 1 62 ? 4.498 -18.830 7.694 1.00 97.69 62 THR A N 1
ATOM 424 C CA . THR A 1 62 ? 3.477 -19.117 8.713 1.00 97.69 62 THR A CA 1
ATOM 425 C C . THR A 1 62 ? 2.244 -18.241 8.492 1.00 97.69 62 THR A C 1
ATOM 427 O O . THR A 1 62 ? 2.333 -17.018 8.449 1.00 97.69 62 THR A O 1
ATOM 430 N N . LEU A 1 63 ? 1.063 -18.845 8.373 1.00 97.88 63 LEU A N 1
ATOM 431 C CA . LEU A 1 63 ? -0.173 -18.069 8.230 1.00 97.88 63 LEU A CA 1
ATOM 432 C C . LEU A 1 63 ? -0.551 -17.359 9.547 1.00 97.88 63 LEU A C 1
ATOM 434 O O . LEU A 1 63 ? -0.060 -17.748 10.612 1.00 97.88 63 LEU A O 1
ATOM 438 N N . PRO A 1 64 ? -1.432 -16.337 9.512 1.00 98.25 64 PRO A N 1
ATOM 439 C CA . PRO A 1 64 ? -1.903 -15.684 10.727 1.00 98.25 64 PRO A CA 1
ATOM 440 C C . PRO A 1 64 ? -2.451 -16.672 11.767 1.00 98.25 64 PRO A C 1
ATOM 442 O O . PRO A 1 64 ? -3.124 -17.656 11.458 1.00 98.25 64 PRO A O 1
ATOM 445 N N . THR A 1 65 ? -2.153 -16.391 13.029 1.00 97.31 65 THR A N 1
ATOM 446 C CA . THR A 1 65 ? -2.503 -17.193 14.212 1.00 97.31 65 THR A CA 1
ATOM 447 C C . THR A 1 65 ? -3.523 -16.507 15.120 1.00 97.31 65 THR A C 1
ATOM 449 O O . THR A 1 65 ? -4.093 -17.156 15.995 1.00 97.31 65 THR A O 1
ATOM 452 N N . ALA A 1 66 ? -3.788 -15.222 14.883 1.00 97.56 66 ALA A N 1
ATOM 453 C CA . ALA A 1 66 ? -4.865 -14.443 15.485 1.00 97.56 66 ALA A CA 1
ATOM 454 C C . ALA A 1 66 ? -5.732 -13.819 14.377 1.00 97.56 66 ALA A C 1
ATOM 456 O O . ALA A 1 66 ? -5.308 -13.730 13.225 1.00 97.56 66 ALA A O 1
ATOM 457 N N . CYS A 1 67 ? -6.965 -13.426 14.698 1.00 97.94 67 CYS A N 1
ATOM 458 C CA . CYS A 1 67 ? -7.906 -12.854 13.732 1.00 97.94 67 CYS A CA 1
ATOM 459 C C . CYS A 1 67 ? -8.864 -11.857 14.389 1.00 97.94 67 CYS A C 1
ATOM 461 O O . CYS A 1 67 ? -8.899 -11.747 15.610 1.00 97.94 67 CYS A O 1
ATOM 463 N N . VAL A 1 68 ? -9.658 -11.157 13.570 1.00 97.69 68 VAL A N 1
ATOM 464 C CA . VAL A 1 68 ? -10.769 -10.317 14.041 1.00 97.69 68 VAL A CA 1
ATOM 465 C C . VAL A 1 68 ? -12.087 -10.860 13.490 1.00 97.69 68 VAL A C 1
ATOM 467 O O . VAL A 1 68 ? -12.307 -10.888 12.271 1.00 97.69 68 VAL A O 1
ATOM 470 N N . TYR A 1 69 ? -12.970 -11.300 14.384 1.00 97.50 69 TYR A N 1
ATOM 471 C CA . TYR A 1 69 ? -14.294 -11.813 14.054 1.00 97.50 69 TYR A CA 1
ATOM 472 C C . TYR A 1 69 ? -15.277 -10.656 13.904 1.00 97.50 69 TYR A C 1
ATOM 474 O O . TYR A 1 69 ? -15.617 -9.968 14.865 1.00 97.50 69 TYR A O 1
ATOM 482 N N . THR A 1 70 ? -15.761 -10.433 12.683 1.00 97.12 70 THR A N 1
ATOM 483 C CA . THR A 1 70 ? -16.444 -9.179 12.334 1.00 97.12 70 THR A CA 1
ATOM 484 C C . THR A 1 70 ? -17.945 -9.301 12.093 1.00 97.12 70 THR A C 1
ATOM 486 O O . THR A 1 70 ? -18.614 -8.283 11.881 1.00 97.12 70 THR A O 1
ATOM 489 N N . ALA A 1 71 ? -18.523 -10.500 12.209 1.00 95.75 71 ALA A N 1
ATOM 490 C CA . ALA A 1 71 ? -19.975 -10.654 12.142 1.00 95.75 71 ALA A CA 1
ATOM 491 C C . ALA A 1 71 ? -20.670 -9.789 13.212 1.00 95.75 71 ALA A C 1
ATOM 493 O O . ALA A 1 71 ? -20.202 -9.692 14.348 1.00 95.75 71 ALA A O 1
ATOM 494 N N . VAL A 1 72 ? -21.806 -9.172 12.883 1.00 94.88 72 VAL A N 1
ATOM 495 C CA . VAL A 1 72 ? -22.575 -8.286 13.786 1.00 94.88 72 VAL A CA 1
ATOM 496 C C . VAL A 1 72 ? -22.967 -9.005 15.073 1.00 94.88 72 VAL A C 1
ATOM 498 O O . VAL A 1 72 ? -22.937 -8.415 16.152 1.00 94.88 72 VAL A O 1
ATOM 501 N N . ALA A 1 73 ? -23.257 -10.304 14.986 1.00 94.12 73 ALA A N 1
ATOM 502 C CA . ALA A 1 73 ? -23.540 -11.142 16.148 1.00 94.12 73 ALA A CA 1
ATOM 503 C C . ALA A 1 73 ? -22.349 -11.283 17.123 1.00 94.12 73 ALA A C 1
ATOM 505 O O . ALA A 1 73 ? -22.566 -11.595 18.291 1.00 94.12 73 ALA A O 1
ATOM 506 N N . GLY A 1 74 ? -21.113 -11.058 16.663 1.00 95.00 74 GLY A N 1
ATOM 507 C CA . GLY A 1 74 ? -19.894 -11.072 17.479 1.00 95.00 74 GLY A CA 1
ATOM 508 C C . GLY A 1 74 ? -19.640 -9.781 18.261 1.00 95.00 74 GLY A C 1
ATOM 509 O O . GLY A 1 74 ? -18.792 -9.770 19.148 1.00 95.00 74 GLY A O 1
ATOM 510 N N . SER A 1 75 ? -20.395 -8.715 17.979 1.00 97.44 75 SER A N 1
ATOM 511 C CA . SER A 1 75 ? -20.275 -7.414 18.645 1.00 97.44 75 SER A CA 1
ATOM 512 C C . SER A 1 75 ? -21.584 -6.989 19.333 1.00 97.44 75 SER A C 1
ATOM 514 O O . SER A 1 75 ? -22.224 -6.030 18.893 1.00 97.44 75 SER A O 1
ATOM 516 N N . PRO A 1 76 ? -22.057 -7.714 20.366 1.00 97.88 76 PRO A N 1
ATOM 517 C CA . PRO A 1 76 ? -23.340 -7.434 21.005 1.00 97.88 76 PRO A CA 1
ATOM 518 C C . PRO A 1 76 ? -23.331 -6.117 21.797 1.00 97.88 76 PRO A C 1
ATOM 520 O O . PRO A 1 76 ? -22.458 -5.880 22.630 1.00 97.88 76 PRO A O 1
ATOM 523 N N . SER A 1 77 ? -24.370 -5.302 21.596 1.00 98.44 77 SER A N 1
ATOM 524 C CA . SER A 1 77 ? -24.618 -4.041 22.313 1.00 98.44 77 SER A CA 1
ATOM 525 C C . SER A 1 77 ? -25.971 -4.089 23.046 1.00 98.44 77 SER A C 1
ATOM 527 O O . SER A 1 77 ? -26.963 -3.566 22.532 1.00 98.44 77 SER A O 1
ATOM 529 N N . PRO A 1 78 ? -26.064 -4.766 24.210 1.00 98.06 78 PRO A N 1
ATOM 530 C CA . PRO A 1 78 ? -27.326 -4.980 24.933 1.00 98.06 78 PRO A CA 1
ATOM 531 C C . PRO A 1 78 ? -27.841 -3.753 25.707 1.00 98.06 78 PRO A C 1
ATOM 533 O O . PRO A 1 78 ? -28.902 -3.826 26.329 1.00 98.06 78 PRO A O 1
ATOM 536 N N . GLY A 1 79 ? -27.077 -2.662 25.729 1.00 97.94 79 GLY A N 1
ATOM 537 C CA . GLY A 1 79 ? -27.319 -1.492 26.559 1.00 97.94 79 GLY A CA 1
ATOM 538 C C . GLY A 1 79 ? -28.396 -0.546 26.031 1.00 97.94 79 GLY A C 1
ATOM 539 O O . GLY A 1 79 ? -29.274 -0.881 25.234 1.00 97.94 79 GLY A O 1
ATOM 540 N N . THR A 1 80 ? -28.333 0.691 26.509 1.00 98.38 80 THR A N 1
ATOM 541 C CA . THR A 1 80 ? -29.294 1.747 26.188 1.00 98.38 80 THR A CA 1
ATOM 542 C C . THR A 1 80 ? -29.069 2.287 24.780 1.00 98.38 80 THR A C 1
ATOM 544 O O . THR A 1 80 ? -27.947 2.605 24.391 1.00 98.38 80 THR A O 1
ATOM 547 N N . VAL A 1 81 ? -30.160 2.494 24.037 1.00 98.69 81 VAL A N 1
ATOM 548 C CA . VAL A 1 81 ? -30.133 3.230 22.767 1.00 98.69 81 VAL A CA 1
ATOM 549 C C . VAL A 1 81 ? -30.219 4.734 23.038 1.00 98.69 81 VAL A C 1
ATOM 551 O O . VAL A 1 81 ? -31.202 5.226 23.593 1.00 98.69 81 VAL A O 1
ATOM 554 N N . ARG A 1 82 ? -29.193 5.478 22.627 1.00 98.50 82 ARG A N 1
ATOM 555 C CA . ARG A 1 82 ? -29.049 6.929 22.787 1.00 98.50 82 ARG A CA 1
ATOM 556 C C . ARG A 1 82 ? -29.046 7.598 21.417 1.00 98.50 82 ARG A C 1
ATOM 558 O O . ARG A 1 82 ? -28.028 7.611 20.734 1.00 98.50 82 ARG A O 1
ATOM 565 N N . THR A 1 83 ? -30.172 8.180 21.019 1.00 98.69 83 THR A N 1
ATOM 566 C CA . THR A 1 83 ? -30.289 8.880 19.731 1.00 98.69 83 THR A CA 1
ATOM 567 C C . THR A 1 83 ? -29.954 10.361 19.881 1.00 98.69 83 THR A C 1
ATOM 569 O O . THR A 1 83 ? -30.527 11.033 20.742 1.00 98.69 83 THR A O 1
ATOM 572 N N . ALA A 1 84 ? -29.038 10.874 19.059 1.00 98.56 84 ALA A N 1
ATOM 573 C CA . ALA A 1 84 ? -28.724 12.299 19.005 1.00 98.56 84 ALA A CA 1
ATOM 574 C C . ALA A 1 84 ? -29.883 13.085 18.370 1.00 98.56 84 ALA A C 1
ATOM 576 O O . ALA A 1 84 ? -30.361 12.736 17.291 1.00 98.56 84 ALA A O 1
ATOM 577 N N . ALA A 1 85 ? -30.332 14.157 19.026 1.00 98.06 85 ALA A N 1
ATOM 578 C CA . ALA A 1 85 ? -31.435 14.989 18.532 1.00 98.06 85 ALA A CA 1
ATOM 579 C C . ALA A 1 85 ? -30.998 16.033 17.486 1.00 98.06 85 ALA A C 1
ATOM 581 O O . ALA A 1 85 ? -31.815 16.513 16.705 1.00 98.06 85 ALA A O 1
ATOM 582 N N . ASN A 1 86 ? -29.725 16.426 17.504 1.00 98.25 86 ASN A N 1
ATOM 583 C CA . ASN A 1 86 ? -29.094 17.377 16.587 1.00 98.25 86 ASN A CA 1
ATOM 584 C C . ASN A 1 86 ? -27.563 17.210 16.650 1.00 98.25 86 ASN A C 1
ATOM 586 O O . ASN A 1 86 ? -27.060 16.491 17.515 1.00 98.25 86 ASN A O 1
ATOM 590 N N . CYS A 1 87 ? -26.812 17.892 15.777 1.00 97.56 87 CYS A N 1
ATOM 591 C CA . CYS A 1 87 ? -25.347 17.784 15.736 1.00 97.56 87 CYS A CA 1
ATOM 592 C C . CYS A 1 87 ? -24.657 18.125 17.072 1.00 97.56 87 CYS A C 1
ATOM 594 O O . CYS A 1 87 ? -23.674 17.479 17.434 1.00 97.56 87 CYS A O 1
ATOM 596 N N . GLY A 1 88 ? -25.181 19.094 17.833 1.00 96.12 88 GLY A N 1
ATOM 597 C CA . GLY A 1 88 ? -24.622 19.484 19.134 1.00 96.12 88 GLY A CA 1
ATOM 598 C C . GLY A 1 88 ? -24.801 18.423 20.228 1.00 96.12 88 GLY A C 1
ATOM 599 O O . GLY A 1 88 ? -24.025 18.382 21.177 1.00 96.12 88 GLY A O 1
ATOM 600 N N . ASP A 1 89 ? -25.782 17.530 20.080 1.00 97.88 89 ASP A N 1
ATOM 601 C CA . ASP A 1 89 ? -26.105 16.475 21.051 1.00 97.88 89 ASP A CA 1
ATOM 602 C C . ASP A 1 89 ? -25.237 15.214 20.877 1.00 97.88 89 ASP A C 1
ATOM 604 O O . ASP A 1 89 ? -25.169 14.383 21.780 1.00 97.88 89 ASP A O 1
ATOM 608 N N . ILE A 1 90 ? -24.529 15.059 19.750 1.00 98.19 90 ILE A N 1
ATOM 609 C CA . ILE A 1 90 ? -23.707 13.866 19.469 1.00 98.19 90 ILE A CA 1
ATOM 610 C C . ILE A 1 90 ? -22.635 13.674 20.552 1.00 98.19 90 ILE A C 1
ATOM 612 O O . ILE A 1 90 ? -22.523 12.593 21.131 1.00 98.19 90 ILE A O 1
ATOM 616 N N . ALA A 1 91 ? -21.886 14.733 20.878 1.00 96.31 91 ALA A N 1
ATOM 617 C CA . ALA A 1 91 ? -20.849 14.678 21.909 1.00 96.31 91 ALA A CA 1
ATOM 618 C C . ALA A 1 91 ? -21.441 14.356 23.292 1.00 96.31 91 ALA A C 1
ATOM 620 O O . ALA A 1 91 ? -20.876 13.561 24.040 1.00 96.31 91 ALA A O 1
ATOM 621 N N . THR A 1 92 ? -22.617 14.908 23.606 1.00 97.12 92 THR A N 1
ATOM 622 C CA . THR A 1 92 ? -23.340 14.605 24.846 1.00 97.12 92 THR A CA 1
ATOM 623 C C . THR A 1 92 ? -23.772 13.141 24.911 1.00 97.12 92 THR A C 1
ATOM 625 O O . THR A 1 92 ? -23.648 12.525 25.970 1.00 97.12 92 THR A O 1
ATOM 628 N N . LYS A 1 93 ? -24.244 12.546 23.805 1.00 98.12 93 LYS A N 1
ATOM 629 C CA . LYS A 1 93 ? -24.613 11.120 23.777 1.00 98.12 93 LYS A CA 1
ATOM 630 C C . LYS A 1 93 ? -23.412 10.206 23.951 1.00 98.12 93 LYS A C 1
ATOM 632 O O . LYS A 1 93 ? -23.514 9.265 24.731 1.00 98.12 93 LYS A O 1
ATOM 637 N N . LEU A 1 94 ? -22.298 10.503 23.284 1.00 97.88 94 LEU A N 1
ATOM 638 C CA . LEU A 1 94 ? -21.058 9.736 23.421 1.00 97.88 94 LEU A CA 1
ATOM 639 C C . LEU A 1 94 ? -20.507 9.815 24.852 1.00 97.88 94 LEU A C 1
ATOM 641 O O . LEU A 1 94 ? -20.197 8.784 25.439 1.00 97.88 94 LEU A O 1
ATOM 645 N N . ALA A 1 95 ? -20.475 11.006 25.456 1.00 96.25 95 ALA A N 1
ATOM 646 C CA . ALA A 1 95 ? -19.996 11.198 26.829 1.00 96.25 95 ALA A CA 1
ATOM 647 C C . ALA A 1 95 ? -20.893 10.548 27.901 1.00 96.25 95 ALA A C 1
ATOM 649 O O . ALA A 1 95 ? -20.442 10.296 29.015 1.00 96.25 95 ALA A O 1
ATOM 650 N N . ALA A 1 96 ? -22.166 10.285 27.589 1.00 96.69 96 ALA A N 1
ATOM 651 C CA . ALA A 1 96 ? -23.102 9.640 28.508 1.00 96.69 96 ALA A CA 1
ATOM 652 C C . ALA A 1 96 ? -22.985 8.104 28.534 1.00 96.69 96 ALA A C 1
ATOM 654 O O . ALA A 1 96 ? -23.616 7.465 29.382 1.00 96.69 96 ALA A O 1
ATOM 655 N N . VAL A 1 97 ? -22.223 7.505 27.613 1.00 98.19 97 VAL A N 1
ATOM 656 C CA . VAL A 1 97 ? -21.981 6.059 27.585 1.00 98.19 97 VAL A CA 1
ATOM 657 C C . VAL A 1 97 ? -21.072 5.686 28.753 1.00 98.19 97 VAL A C 1
ATOM 659 O O . VAL A 1 97 ? -19.933 6.132 28.846 1.00 98.19 97 VAL A O 1
ATOM 662 N N . SER A 1 98 ? -21.574 4.849 29.658 1.00 97.25 98 SER A N 1
ATOM 663 C CA . SER A 1 98 ? -20.766 4.301 30.755 1.00 97.25 98 SER A CA 1
ATOM 664 C C . SER A 1 98 ? -19.959 3.098 30.270 1.00 97.25 98 SER A C 1
ATOM 666 O O . SER A 1 98 ? -20.453 2.342 29.437 1.00 97.25 98 SER A O 1
ATOM 668 N N . ASN A 1 99 ? -18.755 2.879 30.802 1.00 97.94 99 ASN A N 1
ATOM 669 C CA . ASN A 1 99 ? -17.950 1.690 30.493 1.00 97.94 99 ASN A CA 1
ATOM 670 C C . ASN A 1 99 ? -18.731 0.391 30.755 1.00 97.94 99 ASN A C 1
ATOM 672 O O . ASN A 1 99 ? -19.520 0.323 31.698 1.00 97.94 99 ASN A O 1
ATOM 676 N N . ASN A 1 100 ? -18.505 -0.629 29.924 1.00 97.38 100 ASN A N 1
ATOM 677 C CA . ASN A 1 100 ? -19.194 -1.924 29.938 1.00 97.38 100 ASN A CA 1
ATOM 678 C C . ASN A 1 100 ? -20.730 -1.847 29.839 1.00 97.38 100 ASN A C 1
ATOM 680 O O . ASN A 1 100 ? -21.408 -2.820 30.151 1.00 97.38 100 ASN A O 1
ATOM 684 N N . SER A 1 101 ? -21.305 -0.717 29.418 1.00 98.00 101 SER A N 1
ATOM 685 C CA . SER A 1 101 ? -22.762 -0.589 29.264 1.00 98.00 101 SER A CA 1
ATOM 686 C C . SER A 1 101 ? -23.310 -1.378 28.077 1.00 98.00 101 SER A C 1
ATOM 688 O O . SER A 1 101 ? -24.455 -1.824 28.115 1.00 98.00 101 SER A O 1
ATOM 690 N N . GLY A 1 102 ? -22.508 -1.550 27.023 1.00 98.19 102 GLY A N 1
ATOM 691 C CA . GLY A 1 102 ? -22.983 -2.105 25.763 1.00 98.19 102 GLY A CA 1
ATOM 692 C C . GLY A 1 102 ? -23.974 -1.187 25.038 1.00 98.19 102 GLY A C 1
ATOM 693 O O . GLY A 1 102 ? -24.834 -1.683 24.315 1.00 98.19 102 GLY A O 1
ATOM 694 N N . ASP A 1 103 ? -23.938 0.124 25.296 1.00 98.81 103 ASP A N 1
ATOM 695 C CA . ASP A 1 103 ? -24.890 1.084 24.729 1.00 98.81 103 ASP A CA 1
ATOM 696 C C . ASP A 1 103 ? -24.790 1.189 23.194 1.00 98.81 103 ASP A C 1
ATOM 698 O O . ASP A 1 103 ? -23.767 0.894 22.571 1.00 98.81 103 ASP A O 1
ATOM 702 N N . ILE A 1 104 ? -25.868 1.682 22.579 1.00 98.88 104 ILE A N 1
ATOM 703 C CA . ILE A 1 104 ? -25.915 2.043 21.160 1.00 98.88 104 ILE A CA 1
ATOM 704 C C . ILE A 1 104 ? -26.085 3.556 21.054 1.00 98.88 104 ILE A C 1
ATOM 706 O O . ILE A 1 104 ? -27.097 4.093 21.499 1.00 98.88 104 ILE A O 1
ATOM 710 N N . VAL A 1 105 ? -25.155 4.251 20.407 1.00 98.88 105 VAL A N 1
ATOM 711 C CA . VAL A 1 105 ? -25.310 5.665 20.045 1.00 98.88 105 VAL A CA 1
ATOM 712 C C . VAL A 1 105 ? -25.783 5.759 18.599 1.00 98.88 105 VAL A C 1
ATOM 714 O O . VAL A 1 105 ? -25.091 5.341 17.673 1.00 98.88 105 VAL A O 1
ATOM 717 N N . VAL A 1 106 ? -26.982 6.306 18.405 1.00 98.88 106 VAL A N 1
ATOM 718 C CA . VAL A 1 106 ? -27.584 6.494 17.082 1.00 98.88 106 VAL A CA 1
ATOM 719 C C . VAL A 1 106 ? -27.400 7.941 16.645 1.00 98.88 106 VAL A C 1
ATOM 721 O O . VAL A 1 106 ? -27.848 8.861 17.332 1.00 98.88 106 VAL A O 1
ATOM 724 N N . ILE A 1 107 ? -26.775 8.137 15.488 1.00 98.75 107 ILE A N 1
ATOM 725 C CA . ILE A 1 107 ? -26.631 9.437 14.827 1.00 98.75 107 ILE A CA 1
ATOM 726 C C . ILE A 1 107 ? -27.555 9.415 13.601 1.00 98.75 107 ILE A C 1
ATOM 728 O O . ILE A 1 107 ? -27.237 8.730 12.631 1.00 98.75 107 ILE A O 1
ATOM 732 N N . PRO A 1 108 ? -28.722 10.085 13.634 1.00 98.50 108 PRO A N 1
ATOM 733 C CA . PRO A 1 108 ? -29.684 9.993 12.539 1.00 98.50 108 PRO A CA 1
ATOM 734 C C . PRO A 1 108 ? -29.135 10.528 11.213 1.00 98.50 108 PRO A C 1
ATOM 736 O O . PRO A 1 108 ? -28.536 11.604 11.181 1.00 98.50 108 PRO A O 1
ATOM 739 N N . ALA A 1 109 ? -29.414 9.841 10.104 1.00 97.69 109 ALA A N 1
ATOM 740 C CA . ALA A 1 109 ? -29.036 10.290 8.761 1.00 97.69 109 ALA A CA 1
ATOM 741 C C . ALA A 1 109 ? -29.653 11.653 8.400 1.00 97.69 109 ALA A C 1
ATOM 743 O O . ALA A 1 109 ? -29.055 12.446 7.675 1.00 97.69 109 ALA A O 1
ATOM 744 N N . SER A 1 110 ? -30.817 11.973 8.979 1.00 96.56 110 SER A N 1
ATOM 745 C CA . SER A 1 110 ? -31.488 13.267 8.816 1.00 96.56 110 SER A CA 1
ATOM 746 C C . SER A 1 110 ? -30.694 14.458 9.361 1.00 96.56 110 SER A C 1
ATOM 748 O O . SER A 1 110 ? -31.060 15.596 9.078 1.00 96.56 110 SER A O 1
ATOM 750 N N . LEU A 1 111 ? -29.640 14.228 10.155 1.00 97.81 111 LEU A N 1
ATOM 751 C CA . LEU A 1 111 ? -28.747 15.298 10.604 1.00 97.81 111 LEU A CA 1
ATOM 752 C C . LEU A 1 111 ? -27.848 15.829 9.475 1.00 97.81 111 LEU A C 1
ATOM 754 O O . LEU A 1 111 ? -27.314 16.927 9.608 1.00 97.81 111 LEU A O 1
ATOM 758 N N . GLY A 1 112 ? -27.704 15.094 8.366 1.00 95.94 112 GLY A N 1
ATOM 759 C CA . GLY A 1 112 ? -26.857 15.495 7.244 1.00 95.94 112 GLY A CA 1
ATOM 760 C C . GLY A 1 112 ? -25.386 15.609 7.652 1.00 95.94 112 GLY A C 1
ATOM 761 O O . GLY A 1 112 ? -24.842 14.695 8.274 1.00 95.94 112 GLY A O 1
ATOM 762 N N . LYS A 1 113 ? -24.742 16.727 7.293 1.00 95.94 113 LYS A N 1
ATOM 763 C CA . LYS A 1 113 ? -23.351 17.028 7.662 1.00 95.94 113 LYS A CA 1
ATOM 764 C C . LYS A 1 113 ? -23.295 17.752 9.012 1.00 95.94 113 LYS A C 1
ATOM 766 O O . LYS A 1 113 ? -23.795 18.866 9.142 1.00 95.94 113 LYS A O 1
ATOM 771 N N . CYS A 1 114 ? -22.633 17.143 9.990 1.00 97.56 114 CYS A N 1
ATOM 772 C CA . CYS A 1 114 ? -22.292 17.742 11.274 1.00 97.56 114 CYS A CA 1
ATOM 773 C C . CYS A 1 114 ? -20.794 18.053 11.317 1.00 97.56 114 CYS A C 1
ATOM 775 O O . CYS A 1 114 ? -19.977 17.160 11.104 1.00 97.56 114 CYS A O 1
ATOM 777 N N . THR A 1 115 ? -20.428 19.290 11.646 1.00 96.81 115 THR A N 1
ATOM 778 C CA . THR A 1 115 ? -19.029 19.698 11.843 1.00 96.81 115 THR A CA 1
ATOM 779 C C . THR A 1 115 ? -18.677 19.629 13.327 1.00 96.81 115 THR A C 1
ATOM 781 O O . THR A 1 115 ? -19.390 20.191 14.163 1.00 96.81 115 THR A O 1
ATOM 784 N N . GLY A 1 116 ? -17.608 18.920 13.678 1.00 94.06 116 GLY A N 1
ATOM 785 C CA . GLY A 1 116 ? -17.252 18.644 15.065 1.00 94.06 116 GLY A CA 1
ATOM 786 C C . GLY A 1 116 ? -16.037 17.732 15.215 1.00 94.06 116 GLY A C 1
ATOM 787 O O . GLY A 1 116 ? -15.381 17.334 14.255 1.00 94.06 116 GLY A O 1
ATOM 788 N N . THR A 1 117 ? -15.704 17.430 16.463 1.00 92.06 117 THR A N 1
ATOM 789 C CA . THR A 1 117 ? -14.685 16.441 16.813 1.00 92.06 117 THR A CA 1
ATOM 790 C C . THR A 1 117 ? -15.250 15.575 17.908 1.00 92.06 117 THR A C 1
ATOM 792 O O . THR A 1 117 ? -15.691 16.081 18.943 1.00 92.06 117 THR A O 1
ATOM 795 N N . TRP A 1 118 ? -15.243 14.270 17.675 1.00 96.88 118 TRP A N 1
ATOM 796 C CA . TRP A 1 118 ? -15.831 13.311 18.592 1.00 96.88 118 TRP A CA 1
ATOM 797 C C . TRP A 1 118 ? -14.757 12.357 19.080 1.00 96.88 118 TRP A C 1
ATOM 799 O O . TRP A 1 118 ? -14.136 11.648 18.295 1.00 96.88 118 TRP A O 1
ATOM 809 N N . SER A 1 119 ? -14.543 12.357 20.391 1.00 95.44 119 SER A N 1
ATOM 810 C CA . SER A 1 119 ? -13.620 11.447 21.058 1.00 95.44 119 SER A CA 1
ATOM 811 C C . SER A 1 119 ? -14.406 10.460 21.904 1.00 95.44 119 SER A C 1
ATOM 813 O O . SER A 1 119 ? -15.331 10.849 22.620 1.00 95.44 119 SER A O 1
ATOM 815 N N . VAL A 1 120 ? -14.021 9.192 21.841 1.00 96.81 120 VAL A N 1
ATOM 816 C CA . VAL A 1 120 ? -14.629 8.097 22.593 1.00 96.81 120 VAL A CA 1
ATOM 817 C C . VAL A 1 120 ? -13.519 7.370 23.336 1.00 96.81 120 VAL A C 1
ATOM 819 O O . VAL A 1 120 ? -12.553 6.936 22.723 1.00 96.81 120 VAL A O 1
ATOM 822 N N . SER A 1 121 ? -13.670 7.235 24.651 1.00 93.88 121 SER A N 1
ATOM 823 C CA . SER A 1 121 ? -12.737 6.526 25.541 1.00 93.88 121 SER A CA 1
ATOM 824 C C . SER A 1 121 ? -13.384 5.306 26.213 1.00 93.88 121 SER A C 1
ATOM 826 O O . SER A 1 121 ? -12.946 4.866 27.278 1.00 93.88 121 SER A O 1
ATOM 828 N N . TYR A 1 122 ? -14.455 4.784 25.603 1.00 98.38 122 TYR A N 1
ATOM 829 C CA . TYR A 1 122 ? -15.245 3.660 26.105 1.00 98.38 122 TYR A CA 1
ATOM 830 C C . TYR A 1 122 ? -14.370 2.438 26.388 1.00 98.38 122 TYR A C 1
ATOM 832 O O . TYR A 1 122 ? -13.534 2.078 25.566 1.00 98.38 122 TYR A O 1
ATOM 840 N N . GLN A 1 123 ? -14.595 1.805 27.538 1.00 98.44 123 GLN A N 1
ATOM 841 C CA . GLN A 1 123 ? -13.982 0.531 27.902 1.00 98.44 123 GLN A CA 1
ATOM 842 C C . GLN A 1 123 ? -15.062 -0.546 27.972 1.00 98.44 123 GLN A C 1
ATOM 844 O O . GLN A 1 123 ? -15.963 -0.449 28.812 1.00 98.44 123 GLN A O 1
ATOM 849 N N . GLY A 1 124 ? -14.986 -1.543 27.094 1.00 97.94 124 GLY A N 1
ATOM 850 C CA . GLY A 1 124 ? -15.962 -2.626 26.982 1.00 97.94 124 GLY A CA 1
ATOM 851 C C . GLY A 1 124 ? -15.369 -4.019 27.182 1.00 97.94 124 GLY A C 1
ATOM 852 O O . GLY A 1 124 ? -14.240 -4.189 27.637 1.00 97.94 124 GLY A O 1
ATOM 853 N N . ASN A 1 125 ? -16.169 -5.029 26.843 1.00 97.50 125 ASN A N 1
ATOM 854 C CA . ASN A 1 125 ? -15.765 -6.434 26.791 1.00 97.50 125 ASN A CA 1
ATOM 855 C C . ASN A 1 125 ? -16.553 -7.163 25.691 1.00 97.50 125 ASN A C 1
ATOM 857 O O . ASN A 1 125 ? -17.497 -6.604 25.129 1.00 97.50 125 ASN A O 1
ATOM 861 N N . SER A 1 126 ? -16.233 -8.436 25.442 1.00 96.50 126 SER A N 1
ATOM 862 C CA . SER A 1 126 ? -16.817 -9.246 24.358 1.00 96.50 126 SER A CA 1
ATOM 863 C C . SER A 1 126 ? -18.345 -9.383 24.385 1.00 96.50 126 SER A C 1
ATOM 865 O O . SER A 1 126 ? -18.946 -9.730 23.371 1.00 96.50 126 SER A O 1
ATOM 867 N N . THR A 1 127 ? -18.998 -9.075 25.510 1.00 97.31 127 THR A N 1
ATOM 868 C CA . THR A 1 127 ? -20.466 -9.099 25.651 1.00 97.31 127 THR A CA 1
ATOM 869 C C . THR A 1 127 ? -21.111 -7.709 25.735 1.00 97.31 127 THR A C 1
ATOM 871 O O . THR A 1 127 ? -22.336 -7.609 25.763 1.00 97.31 127 THR A O 1
ATOM 874 N N . HIS A 1 128 ? -20.307 -6.640 25.757 1.00 98.38 128 HIS A N 1
ATOM 875 C CA . HIS A 1 128 ? -20.745 -5.254 25.932 1.00 98.38 128 HIS A CA 1
ATOM 876 C C . HIS A 1 128 ? -19.969 -4.321 24.994 1.00 98.38 128 HIS A C 1
ATOM 878 O O . HIS A 1 128 ? -19.117 -3.542 25.429 1.00 98.38 128 HIS A O 1
ATOM 884 N N . TRP A 1 129 ? -20.278 -4.379 23.703 1.00 98.75 129 TRP A N 1
ATOM 885 C CA . TRP A 1 129 ? -19.729 -3.461 22.707 1.00 98.75 129 TRP A CA 1
ATOM 886 C C . TRP A 1 129 ? -20.477 -2.130 22.706 1.00 98.75 129 TRP A C 1
ATOM 888 O O . TRP A 1 129 ? -21.706 -2.114 22.804 1.00 98.75 129 TRP A O 1
ATOM 898 N N . LEU A 1 130 ? -19.771 -1.019 22.509 1.00 98.88 130 LEU A N 1
ATOM 899 C CA . LEU A 1 130 ? -20.402 0.239 22.107 1.00 98.88 130 LEU A CA 1
ATOM 900 C C . LEU A 1 130 ? -20.624 0.216 20.593 1.00 98.88 130 LEU A C 1
ATOM 902 O O . LEU A 1 130 ? -19.661 0.155 19.830 1.00 98.88 130 LEU A O 1
ATOM 906 N N . THR A 1 131 ? -21.877 0.330 20.153 1.00 98.88 131 THR A N 1
ATOM 907 C CA . THR A 1 131 ? -22.186 0.524 18.727 1.00 98.88 131 THR A CA 1
ATOM 908 C C . THR A 1 131 ? -22.522 1.986 18.446 1.00 98.88 131 THR A C 1
ATOM 910 O O . THR A 1 131 ? -23.488 2.515 18.990 1.00 98.88 131 THR A O 1
ATOM 913 N N . ILE A 1 132 ? -21.781 2.633 17.546 1.00 98.88 132 ILE A N 1
ATOM 914 C CA . ILE A 1 132 ? -22.091 3.965 17.007 1.00 98.88 132 ILE A CA 1
ATOM 915 C C . ILE A 1 132 ? -22.621 3.775 15.587 1.00 98.88 132 ILE A C 1
ATOM 917 O O . ILE A 1 132 ? -21.910 3.243 14.737 1.00 98.88 132 ILE A O 1
ATOM 921 N N . ARG A 1 133 ? -23.865 4.168 15.297 1.00 98.75 133 ARG A N 1
ATOM 922 C CA . ARG A 1 133 ? -24.467 3.871 13.986 1.00 98.75 133 ARG A CA 1
ATOM 923 C C . ARG A 1 133 ? -25.468 4.895 13.476 1.00 98.75 133 ARG A C 1
ATOM 925 O O . ARG A 1 133 ? -26.077 5.621 14.258 1.00 98.75 133 ARG A O 1
ATOM 932 N N . THR A 1 134 ? -25.703 4.874 12.165 1.00 98.62 134 THR A N 1
ATOM 933 C CA . THR A 1 134 ? -26.886 5.504 11.559 1.00 98.62 134 THR A CA 1
ATOM 934 C C . THR A 1 134 ? -28.187 4.852 12.052 1.00 98.62 134 THR A C 1
ATOM 936 O O . THR A 1 134 ? -28.224 3.680 12.452 1.00 98.62 134 THR A O 1
ATOM 939 N N . ASP A 1 135 ? -29.289 5.598 12.013 1.00 98.00 135 ASP A N 1
ATOM 940 C CA . ASP A 1 135 ? -30.640 5.070 12.229 1.00 98.00 135 ASP A CA 1
ATOM 941 C C . ASP A 1 135 ? -31.127 4.198 11.055 1.00 98.00 135 ASP A C 1
ATOM 943 O O . ASP A 1 135 ? -32.064 3.417 11.218 1.00 98.00 135 ASP A O 1
ATOM 947 N N . GLN A 1 136 ? -30.449 4.259 9.905 1.00 96.94 136 GLN A N 1
ATOM 948 C CA . GLN A 1 136 ? -30.850 3.588 8.665 1.00 96.94 136 GLN A CA 1
ATOM 949 C C . GLN A 1 136 ? -30.345 2.148 8.507 1.00 96.94 136 GLN A C 1
ATOM 951 O O . GLN A 1 136 ? -30.620 1.531 7.484 1.00 96.94 136 GLN A O 1
ATOM 956 N N . THR A 1 137 ? -29.677 1.553 9.501 1.00 94.69 137 THR A N 1
ATOM 957 C CA . THR A 1 137 ? -29.148 0.174 9.388 1.00 94.69 137 THR A CA 1
ATOM 958 C C . THR A 1 137 ? -30.221 -0.900 9.164 1.00 94.69 137 THR A C 1
ATOM 960 O O . THR A 1 137 ? -29.890 -2.009 8.761 1.00 94.69 137 THR A O 1
ATOM 963 N N . GLY A 1 138 ? -31.495 -0.598 9.450 1.00 91.69 138 GLY A N 1
ATOM 964 C CA . GLY A 1 138 ? -32.641 -1.473 9.166 1.00 91.69 138 GLY A CA 1
ATOM 965 C C . GLY A 1 138 ? -33.372 -1.168 7.851 1.00 91.69 138 GLY A C 1
ATOM 966 O O . GLY A 1 138 ? -34.350 -1.842 7.535 1.00 91.69 138 GLY A O 1
ATOM 967 N N . SER A 1 139 ? -32.947 -0.146 7.103 1.00 90.69 139 SER A N 1
ATOM 968 C CA . SER A 1 139 ? -33.529 0.210 5.806 1.00 90.69 139 SER A CA 1
ATOM 969 C C . SER A 1 139 ? -33.130 -0.806 4.740 1.00 90.69 139 SER A C 1
ATOM 971 O O . SER A 1 139 ? -31.974 -1.211 4.670 1.00 90.69 139 SER A O 1
ATOM 973 N N . THR A 1 140 ? -34.051 -1.159 3.842 1.00 88.44 140 THR A N 1
ATOM 974 C CA . THR A 1 140 ? -33.746 -2.015 2.680 1.00 88.44 140 THR A CA 1
ATOM 975 C C . THR A 1 140 ? -32.798 -1.353 1.681 1.00 88.44 140 THR A C 1
ATOM 977 O O . THR A 1 140 ? -32.221 -2.041 0.846 1.00 88.44 140 THR A O 1
ATOM 980 N N . ASN A 1 141 ? -32.658 -0.025 1.747 1.00 87.62 141 ASN A N 1
ATOM 981 C CA . ASN A 1 141 ? -31.758 0.745 0.888 1.00 87.62 141 ASN A CA 1
ATOM 982 C C . ASN A 1 141 ? -30.364 0.930 1.515 1.00 87.62 141 ASN A C 1
ATOM 984 O O . ASN A 1 141 ? -29.462 1.452 0.860 1.00 87.62 141 ASN A O 1
ATOM 988 N N . PHE A 1 142 ? -30.180 0.524 2.776 1.00 92.25 142 PHE A N 1
ATOM 989 C CA . PHE A 1 142 ? -28.873 0.496 3.421 1.00 92.25 142 PHE A CA 1
ATOM 990 C C . PHE A 1 142 ? -28.200 -0.869 3.175 1.00 92.25 142 PHE A C 1
ATOM 992 O O . PHE A 1 142 ? -28.888 -1.892 3.223 1.00 92.25 142 PHE A O 1
ATOM 999 N N . PRO A 1 143 ? -26.880 -0.926 2.916 1.00 91.12 143 PRO A N 1
ATOM 1000 C CA . PRO A 1 143 ? -26.184 -2.179 2.643 1.00 91.12 143 PRO A CA 1
ATOM 1001 C C . PRO A 1 143 ? -26.350 -3.193 3.777 1.00 91.12 143 PRO A C 1
ATOM 1003 O O . PRO A 1 143 ? -26.117 -2.889 4.954 1.00 91.12 143 PRO A O 1
ATOM 1006 N N . ALA A 1 144 ? -26.735 -4.418 3.416 1.00 92.62 144 ALA A N 1
ATOM 1007 C CA . ALA A 1 144 ? -26.794 -5.532 4.353 1.00 92.62 144 ALA A CA 1
ATOM 1008 C C . ALA A 1 144 ? -25.401 -5.848 4.934 1.00 92.62 144 ALA A C 1
ATOM 1010 O O . ALA A 1 144 ? -24.375 -5.402 4.425 1.00 92.62 144 ALA A O 1
ATOM 1011 N N . GLU A 1 145 ? -25.360 -6.625 6.014 1.00 93.12 145 GLU A N 1
ATOM 1012 C CA . GLU A 1 145 ? -24.101 -7.141 6.563 1.00 93.12 145 GLU A CA 1
ATOM 1013 C C . GLU A 1 145 ? -23.294 -7.899 5.491 1.00 93.12 145 GLU A C 1
ATOM 1015 O O . GLU A 1 145 ? -23.859 -8.658 4.699 1.00 93.12 145 GLU A O 1
ATOM 1020 N N . GLY A 1 146 ? -21.978 -7.664 5.446 1.00 90.69 146 GLY A N 1
ATOM 1021 C CA . GLY A 1 146 ? -21.075 -8.215 4.430 1.00 90.69 146 GLY A CA 1
ATOM 1022 C C . GLY A 1 146 ? -21.134 -7.519 3.063 1.00 90.69 146 GLY A C 1
ATOM 1023 O O . GLY A 1 146 ? -20.375 -7.877 2.165 1.00 90.69 146 GLY A O 1
ATOM 1024 N N . VAL A 1 147 ? -22.018 -6.533 2.867 1.00 91.44 147 VAL A N 1
ATOM 1025 C CA . VAL A 1 147 ? -22.110 -5.759 1.619 1.00 91.44 147 VAL A CA 1
ATOM 1026 C C . VAL A 1 147 ? -21.406 -4.419 1.796 1.00 91.44 147 VAL A C 1
ATOM 1028 O O . VAL A 1 147 ? -21.736 -3.653 2.700 1.00 91.44 147 VAL A O 1
ATOM 1031 N N . ARG A 1 148 ? -20.452 -4.125 0.905 1.00 92.25 148 ARG A N 1
ATOM 1032 C CA . ARG A 1 148 ? -19.690 -2.872 0.903 1.00 92.25 148 ARG A CA 1
ATOM 1033 C C . ARG A 1 148 ? -20.608 -1.660 0.705 1.00 92.25 148 ARG A C 1
ATOM 1035 O O . ARG A 1 148 ? -21.393 -1.630 -0.243 1.00 92.25 148 ARG A O 1
ATOM 1042 N N . SER A 1 149 ? -20.483 -0.659 1.576 1.00 93.12 149 SER A N 1
ATOM 1043 C CA . SER A 1 149 ? -21.094 0.663 1.389 1.00 93.12 149 SER A CA 1
ATOM 1044 C C . SER A 1 149 ? -20.508 1.385 0.187 1.00 93.12 149 SER A C 1
ATOM 1046 O O . SER A 1 149 ? -19.388 1.109 -0.223 1.00 93.12 149 SER A O 1
ATOM 1048 N N . SER A 1 150 ? -21.247 2.336 -0.368 1.00 92.88 150 SER A N 1
ATOM 1049 C CA . SER A 1 150 ? -20.777 3.220 -1.428 1.00 92.88 150 SER A CA 1
ATOM 1050 C C . SER A 1 150 ? -21.244 4.658 -1.181 1.00 92.88 150 SER A C 1
ATOM 1052 O O . SER A 1 150 ? -22.131 4.901 -0.355 1.00 92.88 150 SER A O 1
ATOM 1054 N N . PRO A 1 151 ? -20.706 5.639 -1.919 1.00 94.19 151 PRO A N 1
ATOM 1055 C CA . PRO A 1 151 ? -21.162 7.025 -1.822 1.00 94.19 151 PRO A CA 1
ATOM 1056 C C . PRO A 1 151 ? -22.660 7.234 -2.131 1.00 94.19 151 PRO A C 1
ATOM 1058 O O . PRO A 1 151 ? -23.230 8.266 -1.773 1.00 94.19 151 PRO A O 1
ATOM 1061 N N . CYS A 1 152 ? -23.357 6.230 -2.679 1.00 92.06 152 CYS A N 1
ATOM 1062 C CA . CYS A 1 152 ? -24.810 6.276 -2.836 1.00 92.06 152 CYS A CA 1
ATOM 1063 C C . CYS A 1 152 ? -25.558 6.502 -1.513 1.00 92.06 152 CYS A C 1
ATOM 1065 O O . CYS A 1 152 ? -26.586 7.183 -1.493 1.00 92.06 152 CYS A O 1
ATOM 1067 N N . GLN A 1 153 ? -25.032 5.978 -0.396 1.00 93.81 153 GLN A N 1
ATOM 1068 C CA . GLN A 1 153 ? -25.631 6.164 0.931 1.00 93.81 153 GLN A CA 1
ATOM 1069 C C . GLN A 1 153 ? -25.476 7.587 1.493 1.00 93.81 153 GLN A C 1
ATOM 1071 O O . GLN A 1 153 ? -26.082 7.902 2.517 1.00 93.81 153 GLN A O 1
ATOM 1076 N N . ILE A 1 154 ? -24.713 8.456 0.831 1.00 94.25 154 ILE A N 1
ATOM 1077 C CA . ILE A 1 154 ? -24.657 9.896 1.114 1.00 94.25 154 ILE A CA 1
ATOM 1078 C C . ILE A 1 154 ? -25.188 10.722 -0.063 1.00 94.25 154 ILE A C 1
ATOM 1080 O O . ILE A 1 154 ? -24.858 11.896 -0.198 1.00 94.25 154 ILE A O 1
ATOM 1084 N N . ASN A 1 155 ? -26.069 10.128 -0.879 1.00 93.12 155 ASN A N 1
ATOM 1085 C CA . ASN A 1 155 ? -26.732 10.777 -2.011 1.00 93.12 155 ASN A CA 1
ATOM 1086 C C . ASN A 1 155 ? -25.773 11.235 -3.132 1.00 93.12 155 ASN A C 1
ATOM 1088 O O . ASN A 1 155 ? -26.072 12.188 -3.850 1.00 93.12 155 ASN A O 1
ATOM 1092 N N . ILE A 1 156 ? -24.637 10.554 -3.301 1.00 91.31 156 ILE A N 1
ATOM 1093 C CA . ILE A 1 156 ? -23.709 10.777 -4.415 1.00 91.31 156 ILE A CA 1
ATOM 1094 C C . ILE A 1 156 ? -23.905 9.646 -5.425 1.00 91.31 156 ILE A C 1
ATOM 1096 O O . ILE A 1 156 ? -23.828 8.476 -5.069 1.00 91.31 156 ILE A O 1
ATOM 1100 N N . THR A 1 157 ? -24.216 9.986 -6.677 1.00 90.19 157 THR A N 1
ATOM 1101 C CA . THR A 1 157 ? -24.537 9.002 -7.728 1.00 90.19 157 THR A CA 1
ATOM 1102 C C . THR A 1 157 ? -23.327 8.558 -8.540 1.00 90.19 157 THR A C 1
ATOM 1104 O O . THR A 1 157 ? -23.377 7.503 -9.164 1.00 90.19 157 THR A O 1
ATOM 1107 N N . HIS A 1 158 ? -22.276 9.374 -8.574 1.00 87.44 158 HIS A N 1
ATOM 1108 C CA . HIS A 1 158 ? -21.028 9.110 -9.280 1.00 87.44 158 HIS A CA 1
ATOM 1109 C C . HIS A 1 158 ? -19.905 9.927 -8.634 1.00 87.44 158 HIS A C 1
ATOM 1111 O O . HIS A 1 158 ? -20.161 11.018 -8.125 1.00 87.44 158 HIS A O 1
ATOM 1117 N N . ILE A 1 159 ? -18.684 9.393 -8.645 1.00 87.44 159 ILE A N 1
ATOM 1118 C CA . ILE A 1 159 ? -17.472 10.138 -8.298 1.00 87.44 159 ILE A CA 1
ATOM 1119 C C . ILE A 1 159 ? -16.480 9.925 -9.431 1.00 87.44 159 ILE A C 1
ATOM 1121 O O . ILE A 1 159 ? -16.093 8.787 -9.706 1.00 87.44 159 ILE A O 1
ATOM 1125 N N . ASP A 1 160 ? -16.054 11.018 -10.055 1.00 81.06 160 ASP A N 1
ATOM 1126 C CA . ASP A 1 160 ? -15.120 10.968 -11.172 1.00 81.06 160 ASP A CA 1
ATOM 1127 C C . ASP A 1 160 ? -13.825 10.246 -10.764 1.00 81.06 160 ASP A C 1
ATOM 1129 O O . ASP A 1 160 ? -13.235 10.512 -9.706 1.00 81.06 160 ASP A O 1
ATOM 1133 N N . GLY A 1 161 ? -13.370 9.332 -11.623 1.00 81.12 161 GLY A N 1
ATOM 1134 C CA . GLY A 1 161 ? -12.143 8.553 -11.427 1.00 81.12 161 GLY A CA 1
ATOM 1135 C C . GLY A 1 161 ? -12.268 7.359 -10.475 1.00 81.12 161 GLY A C 1
ATOM 1136 O O . GLY A 1 161 ? -11.262 6.690 -10.238 1.00 81.12 161 GLY A O 1
ATOM 1137 N N . TYR A 1 162 ? -13.466 7.080 -9.957 1.00 88.94 162 TYR A N 1
ATOM 1138 C CA . TYR A 1 162 ? -13.755 5.925 -9.108 1.00 88.94 162 TYR A CA 1
ATOM 1139 C C . TYR A 1 162 ? -14.683 4.918 -9.797 1.00 88.94 162 TYR A C 1
ATOM 1141 O O . TYR A 1 162 ? -15.354 5.255 -10.773 1.00 88.94 162 TYR A O 1
ATOM 1149 N N . PRO A 1 163 ? -14.735 3.677 -9.283 1.00 88.06 163 PRO A N 1
ATOM 1150 C CA . PRO A 1 163 ? -15.668 2.668 -9.746 1.00 88.06 163 PRO A CA 1
ATOM 1151 C C . PRO A 1 163 ? -17.122 3.117 -9.734 1.00 88.06 163 PRO A C 1
ATOM 1153 O O . PRO A 1 163 ? -17.585 3.733 -8.770 1.00 88.06 163 PRO A O 1
ATOM 1156 N N . ASP A 1 164 ? -17.872 2.679 -10.734 1.00 85.69 164 ASP A N 1
ATOM 1157 C CA . ASP A 1 164 ? -19.320 2.740 -10.710 1.00 85.69 164 ASP A CA 1
ATOM 1158 C C . ASP A 1 164 ? -19.865 1.853 -9.591 1.00 85.69 164 ASP A C 1
ATOM 1160 O O . ASP A 1 164 ? -19.402 0.739 -9.325 1.00 85.69 164 ASP A O 1
ATOM 1164 N N . TYR A 1 165 ? -20.917 2.344 -8.954 1.00 87.38 165 TYR A N 1
ATOM 1165 C CA . TYR A 1 165 ? -21.662 1.620 -7.939 1.00 87.38 165 TYR A CA 1
ATOM 1166 C C . TYR A 1 165 ? -23.155 1.794 -8.189 1.00 87.38 165 TYR A C 1
ATOM 1168 O O . TYR A 1 165 ? -23.621 2.829 -8.663 1.00 87.38 165 TYR A O 1
ATOM 1176 N N . SER A 1 166 ? -23.934 0.764 -7.855 1.00 83.06 166 SER A N 1
ATOM 1177 C CA . SER A 1 166 ? -25.387 0.823 -8.000 1.00 83.06 166 SER A CA 1
ATOM 1178 C C . SER A 1 166 ? -25.956 1.952 -7.144 1.00 83.06 166 SER A C 1
ATOM 1180 O O . SER A 1 166 ? -25.846 1.919 -5.917 1.00 83.06 166 SER A O 1
ATOM 1182 N N . CYS A 1 167 ? -26.592 2.929 -7.791 1.00 84.31 167 CYS A N 1
ATOM 1183 C CA . CYS A 1 167 ? -27.262 4.033 -7.115 1.00 84.31 167 CYS A CA 1
ATOM 1184 C C . CYS A 1 167 ? -28.607 4.387 -7.758 1.00 84.31 167 CYS A C 1
ATOM 1186 O O . CYS A 1 167 ? -28.865 5.518 -8.154 1.00 84.31 167 CYS A O 1
ATOM 1188 N N . SER A 1 168 ? -29.491 3.393 -7.874 1.00 76.00 168 SER A N 1
ATOM 1189 C CA . SER A 1 168 ? -30.831 3.575 -8.451 1.00 76.00 168 SER A CA 1
ATOM 1190 C C . SER A 1 168 ? -31.765 4.446 -7.599 1.00 76.00 168 SER A C 1
ATOM 1192 O O . SER A 1 168 ? -32.746 4.971 -8.117 1.00 76.00 168 SER A O 1
ATOM 1194 N N . SER A 1 169 ? -31.471 4.584 -6.301 1.00 78.75 169 SER A N 1
ATOM 1195 C CA . SER A 1 169 ? -32.278 5.328 -5.325 1.00 78.75 169 SER A CA 1
ATOM 1196 C C . SER A 1 169 ? -31.371 6.161 -4.404 1.00 78.75 169 SER A C 1
ATOM 1198 O O . SER A 1 169 ? -31.224 5.818 -3.225 1.00 78.75 169 SER A O 1
ATOM 1200 N N . PRO A 1 170 ? -30.717 7.216 -4.927 1.00 82.19 170 PRO A N 1
ATOM 1201 C CA . PRO A 1 170 ? -29.808 8.044 -4.141 1.00 82.19 170 PRO A CA 1
ATOM 1202 C C . PRO A 1 170 ? -30.559 8.660 -2.955 1.00 82.19 170 PRO A C 1
ATOM 1204 O O . PRO A 1 170 ? -31.670 9.177 -3.093 1.00 82.19 170 PRO A O 1
ATOM 1207 N N . SER A 1 171 ? -29.992 8.508 -1.759 1.00 86.06 171 SER A N 1
ATOM 1208 C CA . SER A 1 171 ? -30.584 9.010 -0.521 1.00 86.06 171 SER A CA 1
ATOM 1209 C C . SER A 1 171 ? -29.519 9.202 0.554 1.00 86.06 171 SER A C 1
ATOM 1211 O O . SER A 1 171 ? -28.516 8.492 0.591 1.00 86.06 171 SER A O 1
ATOM 1213 N N . THR A 1 172 ? -29.732 10.171 1.444 1.00 93.94 172 THR A N 1
ATOM 1214 C CA . THR A 1 172 ? -28.881 10.364 2.622 1.00 93.94 172 THR A CA 1
ATOM 1215 C C . THR A 1 172 ? -29.278 9.343 3.684 1.00 93.94 172 THR A C 1
ATOM 1217 O O . THR A 1 172 ? -30.248 9.535 4.416 1.00 93.94 172 THR A O 1
ATOM 1220 N N . LEU A 1 173 ? -28.543 8.233 3.729 1.00 95.56 173 LEU A N 1
ATOM 1221 C CA . LEU A 1 173 ? -28.729 7.123 4.667 1.00 95.56 173 LEU A CA 1
ATOM 1222 C C . LEU A 1 173 ? -27.651 7.069 5.756 1.00 95.56 173 LEU A C 1
ATOM 1224 O O . LEU A 1 173 ? -27.789 6.333 6.734 1.00 95.56 173 LEU A O 1
ATOM 1228 N N . MET A 1 174 ? -26.591 7.857 5.609 1.00 96.69 174 MET A N 1
ATOM 1229 C CA . MET A 1 174 ? -25.544 8.035 6.609 1.00 96.69 174 MET A CA 1
ATOM 1230 C C . MET A 1 174 ? -25.426 9.521 6.952 1.00 96.69 174 MET A C 1
ATOM 1232 O O . MET A 1 174 ? -25.464 10.350 6.040 1.00 96.69 174 MET A O 1
ATOM 1236 N N . PRO A 1 175 ? -25.268 9.886 8.234 1.00 97.94 175 PRO A N 1
ATOM 1237 C CA . PRO A 1 175 ? -24.791 11.216 8.583 1.00 97.94 175 PRO A CA 1
ATOM 1238 C C . PRO A 1 175 ? -23.315 11.364 8.184 1.00 97.94 175 PRO A C 1
ATOM 1240 O O . PRO A 1 175 ? -22.554 10.391 8.208 1.00 97.94 175 PRO A O 1
ATOM 1243 N N . THR A 1 176 ? -22.902 12.593 7.884 1.00 98.00 176 THR A N 1
ATOM 1244 C CA . THR A 1 176 ? -21.501 12.941 7.621 1.00 98.00 176 THR A CA 1
ATOM 1245 C C . THR A 1 176 ? -20.931 13.707 8.806 1.00 98.00 176 THR A C 1
ATOM 1247 O O . THR A 1 176 ? -21.418 14.778 9.156 1.00 98.00 176 THR A O 1
ATOM 1250 N N . LEU A 1 177 ? -19.881 13.176 9.422 1.00 97.94 177 LEU A N 1
ATOM 1251 C CA . LEU A 1 177 ? -19.125 13.799 10.499 1.00 97.94 177 LEU A CA 1
ATOM 1252 C C . LEU A 1 177 ? -17.861 14.439 9.919 1.00 97.94 177 LEU A C 1
ATOM 1254 O O . LEU A 1 177 ? -16.974 13.760 9.412 1.00 97.94 177 LEU A O 1
ATOM 1258 N N . SER A 1 178 ? -17.799 15.762 9.971 1.00 95.69 178 SER A N 1
ATOM 1259 C CA . SER A 1 178 ? -16.738 16.566 9.370 1.00 95.69 178 SER A CA 1
ATOM 1260 C C . SER A 1 178 ? -15.840 17.167 10.443 1.00 95.69 178 SER A C 1
ATOM 1262 O O . SER A 1 178 ? -16.352 17.693 11.434 1.00 95.69 178 SER A O 1
ATOM 1264 N N . SER A 1 179 ? -14.519 17.101 10.268 1.00 92.31 179 SER A N 1
ATOM 1265 C CA . SER A 1 179 ? -13.569 17.697 11.214 1.00 92.31 179 SER A CA 1
ATOM 1266 C C . SER A 1 179 ? -13.719 19.216 11.331 1.00 92.31 179 SER A C 1
ATOM 1268 O O . SER A 1 179 ? -14.153 19.882 10.402 1.00 92.31 179 SER A O 1
ATOM 1270 N N . THR A 1 180 ? -13.332 19.805 12.467 1.00 85.31 180 THR A N 1
ATOM 1271 C CA . THR A 1 180 ? -13.494 21.254 12.719 1.00 85.31 180 THR A CA 1
ATOM 1272 C C . THR A 1 180 ? -12.401 22.141 12.121 1.00 85.31 180 THR A C 1
ATOM 1274 O O . THR A 1 180 ? -12.489 23.361 12.237 1.00 85.31 180 THR A O 1
ATOM 1277 N N . GLY A 1 181 ? -11.337 21.567 11.560 1.00 85.12 181 GLY A N 1
ATOM 1278 C CA . GLY A 1 181 ? -10.199 22.326 11.046 1.00 85.12 181 GLY A CA 1
ATOM 1279 C C . GLY A 1 181 ? -8.975 21.459 10.770 1.00 85.12 181 GLY A C 1
ATOM 1280 O O . GLY A 1 181 ? -9.020 20.235 10.900 1.00 85.12 181 GLY A O 1
ATOM 1281 N N . SER A 1 182 ? -7.877 22.112 10.390 1.00 89.75 182 SER A N 1
ATOM 1282 C CA . SER A 1 182 ? -6.636 21.444 9.994 1.00 89.75 182 SER A CA 1
ATOM 1283 C C . SER A 1 182 ? -6.075 20.542 11.095 1.00 89.75 182 SER A C 1
ATOM 1285 O O . SER A 1 182 ? -6.006 20.938 12.258 1.00 89.75 182 SER A O 1
ATOM 1287 N N . ASN A 1 183 ? -5.619 19.347 10.719 1.00 90.88 183 ASN A N 1
ATOM 1288 C CA . ASN A 1 183 ? -5.009 18.348 11.609 1.00 90.88 183 ASN A CA 1
ATOM 1289 C C . ASN A 1 183 ? -5.893 17.884 12.784 1.00 90.88 183 ASN A C 1
ATOM 1291 O O . ASN A 1 183 ? -5.378 17.401 13.797 1.00 90.88 183 ASN A O 1
ATOM 1295 N N . VAL A 1 184 ? -7.217 17.979 12.658 1.00 90.94 184 VAL A N 1
ATOM 1296 C CA . VAL A 1 184 ? -8.160 17.493 13.672 1.00 90.94 184 VAL A CA 1
ATOM 1297 C C . VAL A 1 184 ? -8.928 16.296 13.124 1.00 90.94 184 VAL A C 1
ATOM 1299 O O . VAL A 1 184 ? -9.665 16.431 12.159 1.00 90.94 184 VAL A O 1
ATOM 1302 N N . SER A 1 185 ? -8.783 15.118 13.731 1.00 95.12 185 SER A N 1
ATOM 1303 C CA . SER A 1 185 ? -9.581 13.941 13.357 1.00 95.12 185 SER A CA 1
ATOM 1304 C C . SER A 1 185 ? -11.073 14.202 13.555 1.00 95.12 185 SER A C 1
ATOM 1306 O O . SER A 1 185 ? -11.462 14.799 14.561 1.00 95.12 185 SER A O 1
ATOM 1308 N N . ALA A 1 186 ? -11.914 13.716 12.644 1.00 96.06 186 ALA A N 1
ATOM 1309 C CA . ALA A 1 186 ? -13.362 13.755 12.826 1.00 96.06 186 ALA A CA 1
ATOM 131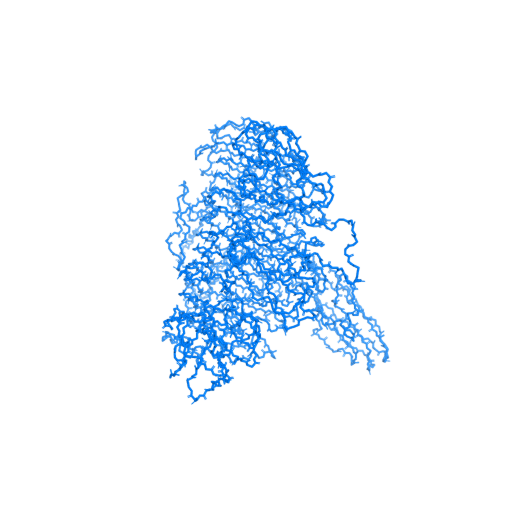0 C C . ALA A 1 186 ? -13.777 12.825 13.981 1.00 96.06 186 ALA A C 1
ATOM 1312 O O . ALA A 1 186 ? -14.542 13.228 14.858 1.00 96.06 186 ALA A O 1
ATOM 1313 N N . LEU A 1 187 ? -13.206 11.616 14.039 1.00 97.81 187 LEU A N 1
ATOM 1314 C CA . LEU A 1 187 ? -13.441 10.645 15.109 1.00 97.81 187 LEU A CA 1
ATOM 1315 C C . LEU A 1 187 ? -12.126 10.169 15.727 1.00 97.81 187 LEU A C 1
ATOM 1317 O O . LEU A 1 187 ? -11.199 9.787 15.017 1.00 97.81 187 LEU A O 1
ATOM 1321 N N . LYS A 1 188 ? -12.075 10.142 17.059 1.00 97.50 188 LYS A N 1
ATOM 1322 C CA . LYS A 1 188 ? -10.976 9.572 17.841 1.00 97.50 188 LYS A CA 1
ATOM 1323 C C . LYS A 1 188 ? -11.508 8.453 18.725 1.00 97.50 188 LYS A C 1
ATOM 1325 O O . LYS A 1 188 ? -12.285 8.708 19.641 1.00 97.50 188 LYS A O 1
ATOM 1330 N N . LEU A 1 189 ? -11.059 7.231 18.472 1.00 97.81 189 LEU A N 1
ATOM 1331 C CA . LEU A 1 189 ? -11.283 6.044 19.302 1.00 97.81 189 LEU A CA 1
ATOM 1332 C C . LEU A 1 189 ? -10.002 5.674 20.066 1.00 97.81 189 LEU A C 1
ATOM 1334 O O . LEU A 1 189 ? -9.743 4.506 20.346 1.00 97.81 189 LEU A O 1
ATOM 1338 N N . VAL A 1 190 ? -9.181 6.682 20.375 1.00 95.44 190 VAL A N 1
ATOM 1339 C CA . VAL A 1 190 ? -7.864 6.498 20.981 1.00 95.44 190 VAL A CA 1
ATOM 1340 C C . VAL A 1 190 ? -8.005 5.848 22.356 1.00 95.44 190 VAL A C 1
ATOM 1342 O O . VAL A 1 190 ? -8.669 6.399 23.237 1.00 95.44 190 VAL A O 1
ATOM 1345 N N . GLY A 1 191 ? -7.391 4.679 22.539 1.00 94.88 191 GLY A N 1
ATOM 1346 C CA . GLY A 1 191 ? -7.488 3.910 23.784 1.00 94.88 191 GLY A CA 1
ATOM 1347 C C . GLY A 1 191 ? -8.855 3.268 24.052 1.00 94.88 191 GLY A C 1
ATOM 1348 O O . GLY A 1 191 ? -9.053 2.718 25.135 1.00 94.88 191 GLY A O 1
ATOM 1349 N N . ALA A 1 192 ? -9.820 3.365 23.133 1.00 98.00 192 ALA A N 1
ATOM 1350 C CA . ALA A 1 192 ? -11.141 2.768 23.312 1.00 98.00 192 ALA A CA 1
ATOM 1351 C C . ALA A 1 192 ? -11.099 1.252 23.095 1.00 98.00 192 ALA A C 1
ATOM 1353 O O . ALA A 1 192 ? -10.299 0.762 22.296 1.00 98.00 192 ALA A O 1
ATOM 1354 N N . THR A 1 193 ? -11.992 0.520 23.763 1.00 98.50 193 THR A N 1
ATOM 1355 C CA . THR A 1 193 ? -12.094 -0.932 23.606 1.00 98.50 193 THR A CA 1
ATOM 1356 C C . THR A 1 193 ? -13.505 -1.401 23.275 1.00 98.50 193 THR A C 1
ATOM 1358 O O . THR A 1 193 ? -14.477 -0.845 23.787 1.00 98.50 193 THR A O 1
ATOM 1361 N N . TYR A 1 194 ? -13.632 -2.426 22.425 1.00 98.75 194 TYR A N 1
ATOM 1362 C CA . TYR A 1 194 ? -14.916 -3.026 22.026 1.00 98.75 194 TYR A CA 1
ATOM 1363 C C . TYR A 1 194 ? -15.900 -1.993 21.443 1.00 98.75 194 TYR A C 1
ATOM 1365 O O . TYR A 1 194 ? -17.017 -1.804 21.942 1.00 98.75 194 TYR A O 1
ATOM 1373 N N . VAL A 1 195 ? -15.481 -1.298 20.378 1.00 98.88 195 VAL A N 1
ATOM 1374 C CA . VAL A 1 195 ? -16.285 -0.275 19.680 1.00 98.88 195 VAL A CA 1
ATOM 1375 C C . VAL A 1 195 ? -16.547 -0.687 18.233 1.00 98.88 195 VAL A C 1
ATOM 1377 O O . VAL A 1 195 ? -15.622 -0.997 17.489 1.00 98.88 195 VAL A O 1
ATOM 1380 N N . ARG A 1 196 ? -17.807 -0.626 17.793 1.00 98.81 196 ARG A N 1
ATOM 1381 C CA . ARG A 1 196 ? -18.186 -0.816 16.386 1.00 98.81 196 ARG A CA 1
ATOM 1382 C C . ARG A 1 196 ? -18.855 0.432 15.829 1.00 98.81 196 ARG A C 1
ATOM 1384 O O . ARG A 1 196 ? -19.809 0.942 16.414 1.00 98.81 196 ARG A O 1
ATOM 1391 N N . VAL A 1 197 ? -18.391 0.902 14.677 1.00 98.94 197 VAL A N 1
ATOM 1392 C CA . VAL A 1 197 ? -18.979 2.030 13.944 1.00 98.94 197 VAL A CA 1
ATOM 1393 C C . VAL A 1 197 ? -19.649 1.506 12.678 1.00 98.94 197 VAL A C 1
ATOM 1395 O O . VAL A 1 197 ? -18.999 0.810 11.904 1.00 98.94 197 VAL A O 1
ATOM 1398 N N . ILE A 1 198 ? -20.933 1.822 12.465 1.00 98.75 198 ILE A N 1
ATOM 1399 C CA . ILE A 1 198 ? -21.714 1.319 11.322 1.00 98.75 198 ILE A CA 1
ATOM 1400 C C . ILE A 1 198 ? -22.404 2.451 10.559 1.00 98.75 198 ILE A C 1
ATOM 1402 O O . ILE A 1 198 ? -23.296 3.116 11.093 1.00 98.75 198 ILE A O 1
ATOM 1406 N N . GLY A 1 199 ? -22.070 2.612 9.277 1.00 98.12 199 GLY A N 1
ATOM 1407 C CA . GLY A 1 199 ? -22.810 3.504 8.377 1.00 98.12 199 GLY A CA 1
ATOM 1408 C C . GLY A 1 199 ? -22.713 4.981 8.743 1.00 98.12 199 GLY A C 1
ATOM 1409 O O . GLY A 1 199 ? -23.734 5.653 8.861 1.00 98.12 199 GLY A O 1
ATOM 1410 N N . ILE A 1 200 ? -21.495 5.472 8.948 1.00 98.62 200 ILE A N 1
ATOM 1411 C CA . ILE A 1 200 ? -21.194 6.887 9.182 1.00 98.62 200 ILE A CA 1
ATOM 1412 C C . ILE A 1 200 ? -20.191 7.328 8.114 1.00 98.62 200 ILE A C 1
ATOM 1414 O O . ILE A 1 200 ? -19.261 6.579 7.805 1.00 98.62 200 ILE A O 1
ATOM 1418 N N . ALA A 1 201 ? -20.382 8.520 7.551 1.00 98.50 201 ALA A N 1
ATOM 1419 C CA . ALA A 1 201 ? -19.399 9.143 6.675 1.00 98.50 201 ALA A CA 1
ATOM 1420 C C . ALA A 1 201 ? -18.492 10.089 7.477 1.00 98.50 201 ALA A C 1
ATOM 1422 O O . ALA A 1 201 ? -18.977 10.806 8.350 1.00 98.50 201 ALA A O 1
ATOM 1423 N N . PHE A 1 202 ? -17.197 10.119 7.179 1.00 98.31 202 PHE A N 1
ATOM 1424 C CA . PHE A 1 202 ? -16.200 10.973 7.819 1.00 98.31 202 PHE A CA 1
ATOM 1425 C C . PHE A 1 202 ? -15.456 11.788 6.769 1.00 98.31 202 PHE A C 1
ATOM 1427 O O . PHE A 1 202 ? -15.007 11.238 5.765 1.00 98.31 202 PHE A O 1
ATOM 1434 N N . THR A 1 203 ? -15.311 13.088 7.008 1.00 96.44 203 THR A N 1
ATOM 1435 C CA . THR A 1 203 ? -14.614 13.996 6.088 1.00 96.44 203 THR A CA 1
ATOM 1436 C C . THR A 1 203 ? -14.000 15.186 6.827 1.00 96.44 203 THR A C 1
ATOM 1438 O O . THR A 1 203 ? -13.969 15.221 8.061 1.00 96.44 203 THR A O 1
ATOM 1441 N N . LYS A 1 204 ? -13.500 16.164 6.075 1.00 93.31 204 LYS A N 1
ATOM 1442 C CA . LYS A 1 204 ? -12.977 17.438 6.565 1.00 93.31 204 LYS A CA 1
ATOM 1443 C C . LYS A 1 204 ? -13.792 18.621 6.041 1.00 93.31 204 LYS A C 1
ATOM 1445 O O . LYS A 1 204 ? -14.525 18.507 5.057 1.00 93.31 204 LYS A O 1
ATOM 1450 N N . GLU A 1 205 ? -13.651 19.781 6.681 1.00 91.69 205 GLU A N 1
ATOM 1451 C CA . GLU A 1 205 ? -14.130 21.029 6.079 1.00 91.69 205 GLU A CA 1
ATOM 1452 C C . GLU A 1 205 ? -13.276 21.447 4.874 1.00 91.69 205 GLU A C 1
ATOM 1454 O O . GLU A 1 205 ? -12.072 21.175 4.799 1.00 91.69 205 GLU A O 1
ATOM 1459 N N . HIS A 1 206 ? -13.920 22.154 3.943 1.00 89.31 206 HIS A N 1
ATOM 1460 C CA . HIS A 1 206 ? -13.248 22.730 2.785 1.00 89.31 206 HIS A CA 1
ATOM 1461 C C . HIS A 1 206 ? -12.166 23.719 3.214 1.00 89.31 206 HIS A C 1
ATOM 1463 O O . HIS A 1 206 ? -12.380 24.532 4.117 1.00 89.31 206 HIS A O 1
ATOM 1469 N N . GLY A 1 207 ? -10.991 23.632 2.590 1.00 86.56 207 GLY A N 1
ATOM 1470 C CA . GLY A 1 207 ? -9.836 24.457 2.954 1.00 86.56 207 GLY A CA 1
ATOM 1471 C C . GLY A 1 207 ? -9.135 24.046 4.260 1.00 86.56 207 GLY A C 1
ATOM 1472 O O . GLY A 1 207 ? -8.240 24.748 4.720 1.00 86.56 207 GLY A O 1
ATOM 1473 N N . ALA A 1 208 ? -9.500 22.926 4.895 1.00 88.19 208 ALA A N 1
ATOM 1474 C CA . ALA A 1 208 ? -8.725 22.372 6.010 1.00 88.19 208 ALA A CA 1
ATOM 1475 C C . ALA A 1 208 ? -7.586 21.484 5.486 1.00 88.19 208 ALA A C 1
ATOM 1477 O O . ALA A 1 208 ? -7.835 20.556 4.728 1.00 88.19 208 ALA A O 1
ATOM 1478 N N . ASN A 1 209 ? -6.344 21.706 5.915 1.00 88.19 209 ASN A N 1
ATOM 1479 C CA . ASN A 1 209 ? -5.239 20.793 5.599 1.00 88.19 209 ASN A CA 1
ATOM 1480 C C . ASN A 1 209 ? -5.215 19.648 6.620 1.00 88.19 209 ASN A C 1
ATOM 1482 O O . ASN A 1 209 ? -5.103 19.896 7.824 1.00 88.19 209 ASN A O 1
ATOM 1486 N N . MET A 1 210 ? -5.335 18.403 6.167 1.00 88.81 210 MET A N 1
ATOM 1487 C CA . MET A 1 210 ? -5.471 17.245 7.052 1.00 88.81 210 MET A CA 1
ATOM 1488 C C . MET A 1 210 ? -4.239 16.354 7.003 1.00 88.81 210 MET A C 1
ATOM 1490 O O . MET A 1 210 ? -4.194 15.398 6.245 1.00 88.81 210 MET A O 1
ATOM 1494 N N . GLN A 1 211 ? -3.257 16.624 7.862 1.00 87.94 211 GLN A N 1
ATOM 1495 C CA . GLN A 1 211 ? -2.077 15.766 8.025 1.00 87.94 211 GLN A CA 1
ATOM 1496 C C . GLN A 1 211 ? -2.303 14.609 9.008 1.00 87.94 211 GLN A C 1
ATOM 1498 O O . GLN A 1 211 ? -1.654 13.573 8.901 1.00 87.94 211 GLN A O 1
ATOM 1503 N N . ASN A 1 212 ? -3.218 14.780 9.966 1.00 88.38 212 ASN A N 1
ATOM 1504 C CA . ASN A 1 212 ? -3.633 13.716 10.882 1.00 88.38 212 ASN A CA 1
ATOM 1505 C C . ASN A 1 212 ? -4.728 12.840 10.257 1.00 88.38 212 ASN A C 1
ATOM 1507 O O . ASN A 1 212 ? -5.430 13.279 9.347 1.00 88.38 212 ASN A O 1
ATOM 1511 N N . ALA A 1 213 ? -4.912 11.634 10.803 1.00 94.88 213 ALA A N 1
ATOM 1512 C CA . ALA A 1 213 ? -5.968 10.718 10.378 1.00 94.88 213 ALA A CA 1
ATOM 1513 C C . ALA A 1 213 ? -7.365 11.335 10.543 1.00 94.88 213 ALA A C 1
ATOM 1515 O O . ALA A 1 213 ? -7.657 11.926 11.589 1.00 94.88 213 ALA A O 1
ATOM 1516 N N . LEU A 1 214 ? -8.243 11.155 9.551 1.00 97.69 214 LEU A N 1
ATOM 1517 C CA . LEU A 1 214 ? -9.670 11.478 9.676 1.00 97.69 214 LEU A CA 1
ATOM 1518 C C . LEU A 1 214 ? -10.330 10.636 10.779 1.00 97.69 214 LEU A C 1
ATOM 1520 O O . LEU A 1 214 ? -11.142 11.166 11.545 1.00 97.69 214 LEU A O 1
ATOM 1524 N N . VAL A 1 215 ? -9.937 9.363 10.897 1.00 98.31 215 VAL A N 1
ATOM 1525 C CA . VAL A 1 215 ? -10.348 8.454 11.977 1.00 98.31 215 VAL A CA 1
ATOM 1526 C C . VAL A 1 215 ? -9.123 7.891 12.700 1.00 98.31 215 VAL A C 1
ATOM 1528 O O . VAL A 1 215 ? -8.277 7.230 12.097 1.00 98.31 215 VAL A O 1
ATOM 1531 N N . ASP A 1 216 ? -9.036 8.154 14.005 1.00 97.12 216 ASP A N 1
ATOM 1532 C CA . ASP A 1 216 ? -7.896 7.776 14.843 1.00 97.12 216 ASP A CA 1
ATOM 1533 C C . ASP A 1 216 ? -8.198 6.571 15.746 1.00 97.12 216 ASP A C 1
ATOM 1535 O O . ASP A 1 216 ? -9.013 6.697 16.662 1.00 97.12 216 ASP A O 1
ATOM 1539 N N . LEU A 1 217 ? -7.550 5.423 15.504 1.00 96.88 217 LEU A N 1
ATOM 1540 C CA . LEU A 1 217 ? -7.683 4.200 16.314 1.00 96.88 217 LEU A CA 1
ATOM 1541 C C . LEU A 1 217 ? -6.444 3.917 17.180 1.00 96.88 217 LEU A C 1
ATOM 1543 O O . LEU A 1 217 ? -6.226 2.787 17.610 1.00 96.88 217 LEU A O 1
ATOM 1547 N N . THR A 1 218 ? -5.586 4.908 17.414 1.00 94.00 218 THR A N 1
ATOM 1548 C CA . THR A 1 218 ? -4.333 4.692 18.151 1.00 94.00 218 THR A CA 1
ATOM 1549 C C . THR A 1 218 ? -4.584 4.123 19.554 1.00 94.00 218 THR A C 1
ATOM 1551 O O . THR A 1 218 ? -5.426 4.618 20.298 1.00 94.00 218 THR A O 1
ATOM 1554 N N . SER A 1 219 ? -3.845 3.087 19.943 1.00 92.44 219 SER A N 1
ATOM 1555 C CA . SER A 1 219 ? -3.947 2.385 21.226 1.00 92.44 219 SER A CA 1
ATOM 1556 C C . SER A 1 219 ? -5.313 1.761 21.528 1.00 92.44 219 SER A C 1
ATOM 1558 O O . SER A 1 219 ? -5.583 1.443 22.683 1.00 92.44 219 SER A O 1
ATOM 1560 N N . SER A 1 220 ? -6.185 1.596 20.529 1.00 96.06 220 SER A N 1
ATOM 1561 C CA . SER A 1 220 ? -7.485 0.944 20.712 1.00 96.06 220 SER A CA 1
ATOM 1562 C C . SER A 1 220 ? -7.363 -0.587 20.690 1.00 96.06 220 SER A C 1
ATOM 1564 O O . SER A 1 220 ? -6.418 -1.124 20.114 1.00 96.06 220 SER A O 1
ATOM 1566 N N . ASP A 1 221 ? -8.357 -1.279 21.248 1.00 97.12 221 ASP A N 1
ATOM 1567 C CA . ASP A 1 221 ? -8.449 -2.748 21.257 1.00 97.12 221 ASP A CA 1
ATOM 1568 C C . ASP A 1 221 ? -9.861 -3.210 20.848 1.00 97.12 221 ASP A C 1
ATOM 1570 O O . ASP A 1 221 ? -10.845 -2.689 21.361 1.00 97.12 221 ASP A O 1
ATOM 1574 N N . HIS A 1 222 ? -10.013 -4.164 19.929 1.00 98.44 222 HIS A N 1
ATOM 1575 C CA . HIS A 1 222 ? -11.331 -4.615 19.439 1.00 98.44 222 HIS A CA 1
ATOM 1576 C C . HIS A 1 222 ? -12.176 -3.461 18.866 1.00 98.44 222 HIS A C 1
ATOM 1578 O O . HIS A 1 222 ? -13.217 -3.080 19.412 1.00 98.44 222 HIS A O 1
ATOM 1584 N N . VAL A 1 223 ? -11.731 -2.877 17.750 1.00 98.69 223 VAL A N 1
ATOM 1585 C CA . VAL A 1 223 ? -12.453 -1.787 17.070 1.00 98.69 223 VAL A CA 1
ATOM 1586 C C . VAL A 1 223 ? -12.765 -2.142 15.623 1.00 98.69 223 VAL A C 1
ATOM 1588 O O . VAL A 1 223 ? -11.875 -2.496 14.857 1.00 98.69 223 VAL A O 1
ATOM 1591 N N . ILE A 1 224 ? -14.036 -2.007 15.236 1.00 98.88 224 ILE A N 1
ATOM 1592 C CA . ILE A 1 224 ? -14.527 -2.350 13.896 1.00 98.88 224 ILE A CA 1
ATOM 1593 C C . ILE A 1 224 ? -15.158 -1.118 13.241 1.00 98.88 224 ILE A C 1
ATOM 1595 O O . ILE A 1 224 ? -16.159 -0.586 13.728 1.00 98.88 224 ILE A O 1
ATOM 1599 N N . LEU A 1 225 ? -14.619 -0.701 12.098 1.00 98.94 225 LEU A N 1
ATOM 1600 C CA . LEU A 1 225 ? -15.261 0.225 11.168 1.00 98.94 225 LEU A CA 1
ATOM 1601 C C . LEU A 1 225 ? -15.957 -0.597 10.077 1.00 98.94 225 LEU A C 1
ATOM 1603 O O . LEU A 1 225 ? -15.299 -1.267 9.286 1.00 98.94 225 LEU A O 1
ATOM 1607 N N . ASP A 1 226 ? -17.288 -0.579 10.050 1.00 98.69 226 ASP A N 1
ATOM 1608 C CA . ASP A 1 226 ? -18.113 -1.414 9.172 1.00 98.69 226 ASP A CA 1
ATOM 1609 C C . ASP A 1 226 ? -19.030 -0.542 8.314 1.00 98.69 226 ASP A C 1
ATOM 1611 O O . ASP A 1 226 ? -19.819 0.254 8.833 1.00 98.69 226 ASP A O 1
ATOM 1615 N N . ARG A 1 227 ? -18.966 -0.702 6.986 1.00 98.06 227 ARG A N 1
ATOM 1616 C CA . ARG A 1 227 ? -19.852 0.017 6.055 1.00 98.06 227 ARG A CA 1
ATOM 1617 C C . ARG A 1 227 ? -19.744 1.539 6.179 1.00 98.06 227 ARG A C 1
ATOM 1619 O O . ARG A 1 227 ? -20.741 2.237 5.987 1.00 98.06 227 ARG A O 1
ATOM 1626 N N . VAL A 1 228 ? -18.557 2.058 6.489 1.00 98.81 228 VAL A N 1
ATOM 1627 C CA . VAL A 1 228 ? -18.290 3.499 6.614 1.00 98.81 228 VAL A CA 1
ATOM 1628 C C . VAL A 1 228 ? -17.750 4.092 5.312 1.00 98.81 228 VAL A C 1
ATOM 1630 O O . VAL A 1 228 ? -17.242 3.379 4.444 1.00 98.81 228 VAL A O 1
ATOM 1633 N N . LEU A 1 229 ? -17.857 5.414 5.186 1.00 98.50 229 LEU A N 1
ATOM 1634 C CA . LEU A 1 229 ? -17.210 6.189 4.126 1.00 98.50 229 LEU A CA 1
ATOM 1635 C C . LEU A 1 229 ? -16.232 7.161 4.787 1.00 98.50 229 LEU A C 1
ATOM 1637 O O . LEU A 1 229 ? -16.626 7.900 5.680 1.00 98.50 229 LEU A O 1
ATOM 1641 N N . ILE A 1 230 ? -14.968 7.171 4.392 1.00 98.62 230 ILE A N 1
ATOM 1642 C CA . ILE A 1 230 ? -13.943 8.065 4.942 1.00 98.62 230 ILE A CA 1
ATOM 1643 C C . ILE A 1 230 ? -13.288 8.750 3.757 1.00 98.62 230 ILE A C 1
ATOM 1645 O O . ILE A 1 230 ? -12.697 8.071 2.920 1.00 98.62 230 ILE A O 1
ATOM 1649 N N . HIS A 1 231 ? -13.435 10.067 3.642 1.00 96.56 231 HIS A N 1
ATOM 1650 C CA . HIS A 1 231 ? -13.019 10.740 2.422 1.00 96.56 231 HIS A CA 1
ATOM 1651 C C . HIS A 1 231 ? -12.514 12.165 2.599 1.00 96.56 231 HIS A C 1
ATOM 1653 O O . HIS A 1 231 ? -12.969 12.902 3.478 1.00 96.56 231 HIS A O 1
ATOM 1659 N N . GLY A 1 232 ? -11.587 12.547 1.720 1.00 93.25 232 GLY A N 1
ATOM 1660 C CA . GLY A 1 232 ? -11.186 13.933 1.514 1.00 93.25 232 GLY A CA 1
ATOM 1661 C C . GLY A 1 232 ? -12.236 14.729 0.738 1.00 93.25 232 GLY A C 1
ATOM 1662 O O . GLY A 1 232 ? -13.442 14.567 0.940 1.00 93.25 232 GLY A O 1
ATOM 1663 N N . GLU A 1 233 ? -11.778 15.624 -0.127 1.00 87.88 233 GLU A N 1
ATOM 1664 C CA . GLU A 1 233 ? -12.650 16.458 -0.955 1.00 87.88 233 GLU A CA 1
ATOM 1665 C C . GLU A 1 233 ? -12.741 15.910 -2.376 1.00 87.88 233 GLU A C 1
ATOM 1667 O O . GLU A 1 233 ? -11.855 15.195 -2.833 1.00 87.88 233 GLU A O 1
ATOM 1672 N N . ASP A 1 234 ? -13.813 16.260 -3.086 1.00 84.69 234 ASP A N 1
ATOM 1673 C CA . ASP A 1 234 ? -13.898 15.932 -4.504 1.00 84.69 234 ASP A CA 1
ATOM 1674 C C . ASP A 1 234 ? -12.783 16.639 -5.292 1.00 84.69 234 ASP A C 1
ATOM 1676 O O . ASP A 1 234 ? -12.360 17.750 -4.969 1.00 84.69 234 ASP A O 1
ATOM 1680 N N . TRP A 1 235 ? -12.357 16.017 -6.386 1.00 83.88 235 TRP A N 1
ATOM 1681 C CA . TRP A 1 235 ? -11.270 16.494 -7.235 1.00 83.88 235 TRP A CA 1
ATOM 1682 C C . TRP A 1 235 ? -11.514 17.882 -7.821 1.00 83.88 235 TRP A C 1
ATOM 1684 O O . TRP A 1 235 ? -10.571 18.648 -8.000 1.00 83.88 235 TRP A O 1
ATOM 1694 N N . SER A 1 236 ? -12.773 18.243 -8.084 1.00 82.50 236 SER A N 1
ATOM 1695 C CA . SER A 1 236 ? -13.131 19.594 -8.527 1.00 82.50 236 SER A CA 1
ATOM 1696 C C . SER A 1 236 ? -12.779 20.688 -7.506 1.00 82.50 236 SER A C 1
ATOM 1698 O O . SER A 1 236 ? -12.658 21.856 -7.879 1.00 82.50 236 SER A O 1
ATOM 1700 N N . ALA A 1 237 ? -12.582 20.310 -6.240 1.00 83.94 237 ALA A N 1
ATOM 1701 C CA . ALA A 1 237 ? -12.165 21.168 -5.138 1.00 83.94 237 ALA A CA 1
ATOM 1702 C C . ALA A 1 237 ? -10.720 20.895 -4.677 1.00 83.94 237 ALA A C 1
ATOM 1704 O O . ALA A 1 237 ? -10.312 21.438 -3.649 1.00 83.94 237 ALA A O 1
ATOM 1705 N N . TYR A 1 238 ? -9.952 20.076 -5.410 1.00 85.38 238 TYR A N 1
ATOM 1706 C CA . TYR A 1 238 ? -8.574 19.752 -5.050 1.00 85.38 238 TYR A CA 1
ATOM 1707 C C . TYR A 1 238 ? -7.712 21.017 -4.962 1.00 85.38 238 TYR A C 1
ATOM 1709 O O . TYR A 1 238 ? -7.623 21.811 -5.902 1.00 85.38 238 TYR A O 1
ATOM 1717 N N . ASP A 1 239 ? -7.034 21.163 -3.828 1.00 86.25 239 ASP A N 1
ATOM 1718 C CA . ASP A 1 239 ? -6.051 22.206 -3.574 1.00 86.25 239 ASP A CA 1
ATOM 1719 C C . ASP A 1 239 ? -4.827 21.575 -2.892 1.00 86.25 239 ASP A C 1
ATOM 1721 O O . ASP A 1 239 ? -4.957 21.036 -1.784 1.00 86.25 239 ASP A O 1
ATOM 1725 N N . PRO A 1 240 ? -3.621 21.659 -3.488 1.00 85.12 240 PRO A N 1
ATOM 1726 C CA . PRO A 1 240 ? -2.421 21.079 -2.894 1.00 85.12 240 PRO A CA 1
ATOM 1727 C C . PRO A 1 240 ? -2.107 21.629 -1.493 1.00 85.12 240 PRO A C 1
ATOM 1729 O O . PRO A 1 240 ? -1.464 20.919 -0.714 1.00 85.12 240 PRO A O 1
ATOM 1732 N N . ALA A 1 241 ? -2.567 22.839 -1.141 1.00 85.38 241 ALA A N 1
ATOM 1733 C CA . ALA A 1 241 ? -2.400 23.434 0.189 1.00 85.38 241 ALA A CA 1
ATOM 1734 C C . ALA A 1 241 ? -3.350 22.855 1.256 1.00 85.38 241 ALA A C 1
ATOM 1736 O O . ALA A 1 241 ? -3.063 22.955 2.454 1.00 85.38 241 ALA A O 1
ATOM 1737 N N . HIS A 1 242 ? -4.453 22.229 0.838 1.00 87.31 242 HIS A N 1
ATOM 1738 C CA . HIS A 1 242 ? -5.530 21.747 1.709 1.00 87.31 242 HIS A CA 1
ATOM 1739 C C . HIS A 1 242 ? -5.856 20.261 1.487 1.00 87.31 242 HIS A C 1
ATOM 1741 O O . HIS A 1 242 ? -6.978 19.827 1.736 1.00 87.31 242 HIS A O 1
ATOM 1747 N N . SER A 1 243 ? -4.869 19.484 1.046 1.00 89.62 243 SER A N 1
ATOM 1748 C CA . SER A 1 243 ? -5.001 18.055 0.750 1.00 89.62 243 SER A CA 1
ATOM 1749 C C . SER A 1 243 ? -5.159 17.175 2.003 1.00 89.62 243 SER A C 1
ATOM 1751 O O . SER A 1 243 ? -4.980 17.621 3.147 1.00 89.62 243 SER A O 1
ATOM 1753 N N . THR A 1 244 ? -5.525 15.909 1.790 1.00 93.50 244 THR A N 1
ATOM 1754 C CA . THR A 1 244 ? -5.774 14.923 2.852 1.00 93.50 244 THR A CA 1
ATOM 1755 C C . THR A 1 244 ? -4.666 13.876 2.900 1.00 93.50 244 THR A C 1
ATOM 1757 O O . THR A 1 244 ? -4.464 13.124 1.952 1.00 93.50 244 THR A O 1
ATOM 1760 N N . LYS A 1 245 ? -3.958 13.800 4.030 1.00 93.69 245 LYS A N 1
ATOM 1761 C CA . LYS A 1 245 ? -2.830 12.889 4.245 1.00 93.69 245 LYS A CA 1
ATOM 1762 C C . LYS A 1 245 ? -3.241 11.503 4.702 1.00 93.69 245 LYS A C 1
ATOM 1764 O O . LYS A 1 245 ? -2.760 10.535 4.136 1.00 93.69 245 LYS A O 1
ATOM 1769 N N . VAL A 1 246 ? -4.073 11.386 5.737 1.00 95.69 246 VAL A N 1
ATOM 1770 C CA . VAL A 1 246 ? -4.353 10.083 6.356 1.00 95.69 246 VAL A CA 1
ATOM 1771 C C . VAL A 1 246 ? -5.853 9.843 6.490 1.00 95.69 246 VAL A C 1
ATOM 1773 O O . VAL A 1 246 ? -6.572 10.649 7.084 1.00 95.69 246 VAL A O 1
ATOM 1776 N N . GLY A 1 247 ? -6.323 8.704 5.981 1.00 97.75 247 GLY A N 1
ATOM 1777 C CA . GLY A 1 247 ? -7.694 8.234 6.187 1.00 97.75 247 GLY A CA 1
ATOM 1778 C C . GLY A 1 247 ? -7.884 7.660 7.592 1.00 97.75 247 GLY A C 1
ATOM 1779 O O . GLY A 1 247 ? -8.526 8.278 8.447 1.00 97.75 247 GLY A O 1
ATOM 1780 N N . VAL A 1 248 ? -7.291 6.491 7.841 1.00 98.25 248 VAL A N 1
ATOM 1781 C CA . VAL A 1 248 ? -7.390 5.748 9.107 1.00 98.25 248 VAL A CA 1
ATOM 1782 C C . VAL A 1 248 ? -6.006 5.369 9.613 1.00 98.25 248 VAL A C 1
ATOM 1784 O O . VAL A 1 248 ? -5.182 4.853 8.863 1.00 98.25 248 VAL A O 1
ATOM 1787 N N . THR A 1 249 ? -5.770 5.562 10.907 1.00 95.62 249 THR A N 1
ATOM 1788 C CA . THR A 1 249 ? -4.615 4.967 11.597 1.00 95.62 249 THR A CA 1
ATOM 1789 C C . THR A 1 249 ? -5.060 3.730 12.371 1.00 95.62 249 THR A C 1
ATOM 1791 O O . THR A 1 249 ? -6.001 3.800 13.159 1.00 95.62 249 THR A O 1
ATOM 1794 N N . THR A 1 250 ? -4.369 2.614 12.168 1.00 95.31 250 THR A N 1
ATOM 1795 C CA . THR A 1 250 ? -4.629 1.294 12.758 1.00 95.31 250 THR A CA 1
ATOM 1796 C C . THR A 1 250 ? -3.467 0.869 13.656 1.00 95.31 250 THR A C 1
ATOM 1798 O O . THR A 1 250 ? -2.759 -0.095 13.374 1.00 95.31 250 THR A O 1
ATOM 1801 N N . LYS A 1 251 ? -3.212 1.661 14.699 1.00 92.31 251 LYS A N 1
ATOM 1802 C CA . LYS A 1 251 ? -2.130 1.434 15.668 1.00 92.31 251 LYS A CA 1
ATOM 1803 C C . LYS A 1 251 ? -2.739 0.872 16.939 1.00 92.31 251 LYS A C 1
ATOM 1805 O O . LYS A 1 251 ? -2.979 1.635 17.862 1.00 92.31 251 LYS A O 1
ATOM 1810 N N . GLY A 1 252 ? -3.138 -0.389 16.942 1.00 93.12 252 GLY A N 1
ATOM 1811 C CA . GLY A 1 252 ? -3.855 -0.997 18.059 1.00 93.12 252 GLY A CA 1
ATOM 1812 C C . GLY A 1 252 ? -3.991 -2.501 17.891 1.00 93.12 252 GLY A C 1
ATOM 1813 O O . GLY A 1 252 ? -3.399 -3.080 16.983 1.00 93.12 252 GLY A O 1
ATOM 1814 N N . THR A 1 253 ? -4.779 -3.132 18.753 1.00 95.88 253 THR A N 1
ATOM 1815 C CA . THR A 1 253 ? -5.004 -4.583 18.743 1.00 95.88 253 THR A CA 1
ATOM 1816 C C . THR A 1 253 ? -6.435 -4.911 18.317 1.00 95.88 253 THR A C 1
ATOM 1818 O O . THR A 1 253 ? -7.366 -4.144 18.563 1.00 95.88 253 THR A O 1
ATOM 1821 N N . TYR A 1 254 ? -6.632 -6.030 17.617 1.00 98.00 254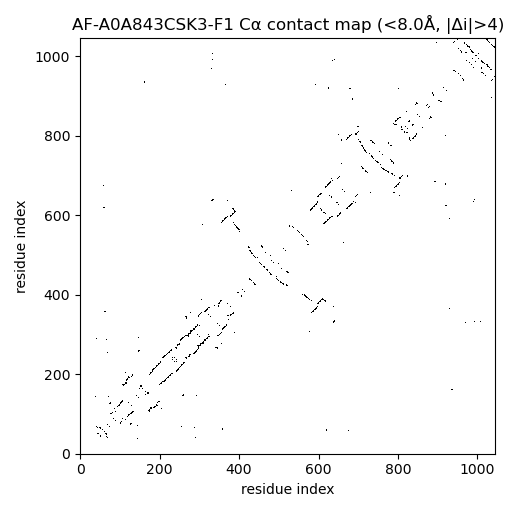 TYR A N 1
ATOM 1822 C CA . TYR A 1 254 ? -7.945 -6.473 17.115 1.00 98.00 254 TYR A CA 1
ATOM 1823 C C . TYR A 1 254 ? -8.729 -5.376 16.366 1.00 98.00 254 TYR A C 1
ATOM 1825 O O . TYR A 1 254 ? -9.848 -5.006 16.730 1.00 98.00 254 TYR A O 1
ATOM 1833 N N . GLN A 1 255 ? -8.134 -4.814 15.316 1.00 98.31 255 GLN A N 1
ATOM 1834 C CA . GLN A 1 255 ? -8.744 -3.728 14.544 1.00 98.31 255 GLN A CA 1
ATOM 1835 C C . GLN A 1 255 ? -9.225 -4.208 13.181 1.00 98.31 255 GLN A C 1
ATOM 1837 O O . GLN A 1 255 ? -8.533 -4.958 12.494 1.00 98.31 255 GLN A O 1
ATOM 1842 N N . ALA A 1 256 ? -10.396 -3.742 12.752 1.00 98.69 256 ALA A N 1
ATOM 1843 C CA . ALA A 1 256 ? -10.926 -4.069 11.439 1.00 98.69 256 ALA A CA 1
ATOM 1844 C C . ALA A 1 256 ? -11.522 -2.857 10.721 1.00 98.69 256 ALA A C 1
ATOM 1846 O O . ALA A 1 256 ? -12.293 -2.088 11.298 1.00 98.69 256 ALA A O 1
ATOM 1847 N N . VAL A 1 257 ? -11.221 -2.737 9.430 1.00 98.81 257 VAL A N 1
ATOM 1848 C CA . VAL A 1 257 ? -11.940 -1.868 8.492 1.00 98.81 257 VAL A CA 1
ATOM 1849 C C . VAL A 1 257 ? -12.547 -2.779 7.441 1.00 98.81 257 VAL A C 1
ATOM 1851 O O . VAL A 1 257 ? -11.821 -3.470 6.723 1.00 98.81 257 VAL A O 1
ATOM 1854 N N . ILE A 1 258 ? -13.875 -2.837 7.383 1.00 98.56 258 ILE A N 1
ATOM 1855 C CA . ILE A 1 258 ? -14.582 -3.783 6.523 1.00 98.56 258 ILE A CA 1
ATOM 1856 C C . ILE A 1 258 ? -15.713 -3.130 5.750 1.00 98.56 258 ILE A C 1
ATOM 1858 O O . ILE A 1 258 ? -16.387 -2.221 6.246 1.00 98.56 258 ILE A O 1
ATOM 1862 N N . ASN A 1 259 ? -15.971 -3.635 4.545 1.00 97.69 259 ASN A N 1
ATOM 1863 C CA . ASN A 1 259 ? -17.133 -3.258 3.743 1.00 97.69 259 ASN A CA 1
ATOM 1864 C C . ASN A 1 259 ? -17.221 -1.732 3.505 1.00 97.69 259 ASN A C 1
ATOM 1866 O O . ASN A 1 259 ? -18.318 -1.188 3.383 1.00 97.69 259 ASN A O 1
ATOM 1870 N N . SER A 1 260 ? -16.088 -1.026 3.472 1.00 98.31 260 SER A N 1
ATOM 1871 C CA . SER A 1 260 ? -16.018 0.440 3.558 1.00 98.31 260 SER A CA 1
ATOM 1872 C C . SER A 1 260 ? -15.326 1.077 2.351 1.00 98.31 260 SER A C 1
ATOM 1874 O O . SER A 1 260 ? -14.715 0.394 1.529 1.00 98.31 260 SER A O 1
ATOM 1876 N N . TRP A 1 261 ? -15.430 2.401 2.222 1.00 97.81 261 TRP A N 1
ATOM 1877 C CA . TRP A 1 261 ? -14.617 3.185 1.285 1.00 97.81 261 TRP A CA 1
ATOM 1878 C C . TRP A 1 261 ? -13.732 4.158 2.058 1.00 97.81 261 TRP A C 1
ATOM 1880 O O . TRP A 1 261 ? -14.236 4.923 2.877 1.00 97.81 261 TRP A O 1
ATOM 1890 N N . VAL A 1 262 ? -12.434 4.156 1.758 1.00 98.50 262 VAL A N 1
ATOM 1891 C CA . VAL A 1 262 ? -11.464 5.159 2.211 1.00 98.50 262 VAL A CA 1
ATOM 1892 C C . VAL A 1 262 ? -10.824 5.772 0.969 1.00 98.50 262 VAL A C 1
ATOM 1894 O O . VAL A 1 262 ? -10.047 5.102 0.290 1.00 98.50 262 VAL A O 1
ATOM 1897 N N . TYR A 1 263 ? -11.209 6.995 0.613 1.00 96.12 263 TYR A N 1
ATOM 1898 C CA . TYR A 1 263 ? -10.932 7.564 -0.711 1.00 96.12 263 TYR A CA 1
ATOM 1899 C C . TYR A 1 263 ? -10.684 9.078 -0.679 1.00 96.12 263 TYR A C 1
ATOM 1901 O O . TYR A 1 263 ? -10.809 9.703 0.367 1.00 96.12 263 TYR A O 1
ATOM 1909 N N . ASP A 1 264 ? -10.266 9.665 -1.803 1.00 94.00 264 ASP A N 1
ATOM 1910 C CA . ASP A 1 264 ? -9.808 11.059 -1.891 1.00 94.00 264 ASP A CA 1
ATOM 1911 C C . ASP A 1 264 ? -8.765 11.421 -0.807 1.00 94.00 264 ASP A C 1
ATOM 1913 O O . ASP A 1 264 ? -8.768 12.509 -0.236 1.00 94.00 264 ASP A O 1
ATOM 1917 N N . ILE A 1 265 ? -7.864 10.480 -0.492 1.00 95.94 265 ILE A N 1
ATOM 1918 C CA . ILE A 1 265 ? -6.698 10.735 0.364 1.00 95.94 265 ILE A CA 1
ATOM 1919 C C . ILE A 1 265 ? -5.551 11.194 -0.543 1.00 95.94 265 ILE A C 1
ATOM 1921 O O . ILE A 1 265 ? -4.717 10.413 -0.993 1.00 95.94 265 ILE A O 1
ATOM 1925 N N . ASP A 1 266 ? -5.596 12.470 -0.899 1.00 91.94 266 ASP A N 1
ATOM 1926 C CA . ASP A 1 266 ? -4.981 13.091 -2.073 1.00 91.94 266 ASP A CA 1
ATOM 1927 C C . ASP A 1 266 ? -3.774 13.986 -1.737 1.00 91.94 266 ASP A C 1
ATOM 1929 O O . ASP A 1 266 ? -3.587 15.061 -2.307 1.00 91.94 266 ASP A O 1
ATOM 1933 N N . TYR A 1 267 ? -2.927 13.561 -0.800 1.00 91.81 267 TYR A N 1
ATOM 1934 C CA . TYR A 1 267 ? -1.814 14.377 -0.314 1.00 91.81 267 TYR A CA 1
ATOM 1935 C C . TYR A 1 267 ? -0.810 14.737 -1.417 1.00 91.81 267 TYR A C 1
ATOM 1937 O O . TYR A 1 267 ? -0.291 13.865 -2.116 1.00 91.81 267 TYR A O 1
ATOM 1945 N N . SER A 1 268 ? -0.509 16.032 -1.531 1.00 86.94 268 SER A N 1
ATOM 1946 C CA . SER A 1 268 ? 0.446 16.620 -2.490 1.00 86.94 268 SER A CA 1
ATOM 1947 C C . SER A 1 268 ? 1.919 16.434 -2.098 1.00 86.94 268 SER A C 1
ATOM 1949 O O . SER A 1 268 ? 2.839 16.784 -2.839 1.00 86.94 268 SER A O 1
ATOM 1951 N N . ASN A 1 269 ? 2.152 15.913 -0.899 1.00 85.19 269 ASN A N 1
ATOM 1952 C CA . ASN A 1 269 ? 3.454 15.607 -0.326 1.00 85.19 269 ASN A CA 1
ATOM 1953 C C . ASN A 1 269 ? 3.556 14.089 -0.092 1.00 85.19 269 ASN A C 1
ATOM 1955 O O . ASN A 1 269 ? 2.537 13.402 -0.170 1.00 85.19 269 ASN A O 1
ATOM 1959 N N . PRO A 1 270 ? 4.753 13.557 0.208 1.00 82.56 270 PRO A N 1
ATOM 1960 C CA . PRO A 1 270 ? 4.901 12.142 0.528 1.00 82.56 270 PRO A CA 1
ATOM 1961 C C . PRO A 1 270 ? 4.041 11.711 1.726 1.00 82.56 270 PRO A C 1
ATOM 1963 O O . PRO A 1 270 ? 3.716 12.518 2.605 1.00 82.56 270 PRO A O 1
ATOM 1966 N N . ASP A 1 271 ? 3.749 10.414 1.782 1.00 86.31 271 ASP A N 1
ATOM 1967 C CA . ASP A 1 271 ? 3.033 9.726 2.862 1.00 86.31 271 ASP A CA 1
ATOM 1968 C C . ASP A 1 271 ? 1.515 10.022 2.920 1.00 86.31 271 ASP A C 1
ATOM 1970 O O . ASP A 1 271 ? 0.935 10.121 4.002 1.00 86.31 271 ASP A O 1
ATOM 1974 N N . GLY A 1 272 ? 0.853 10.186 1.768 1.00 91.88 272 GLY A N 1
ATOM 1975 C CA . GLY A 1 272 ? -0.611 10.154 1.656 1.00 91.88 272 GLY A CA 1
ATOM 1976 C C . GLY A 1 272 ? -1.174 8.725 1.696 1.00 91.88 272 GLY A C 1
ATOM 1977 O O . GLY A 1 272 ? -1.043 7.990 0.718 1.00 91.88 272 GLY A O 1
ATOM 1978 N N . GLN A 1 273 ? -1.806 8.324 2.804 1.00 95.06 273 GLN A N 1
ATOM 1979 C CA . GLN A 1 273 ? -2.153 6.933 3.125 1.00 95.06 273 GLN A CA 1
ATOM 1980 C C . GLN A 1 273 ? -3.623 6.753 3.513 1.00 95.06 273 GLN A C 1
ATOM 1982 O O . GLN A 1 273 ? -4.123 7.372 4.455 1.00 95.06 273 GLN A O 1
ATOM 1987 N N . ALA A 1 274 ? -4.330 5.844 2.836 1.00 97.69 274 ALA A N 1
ATOM 1988 C CA . ALA A 1 274 ? -5.699 5.508 3.221 1.00 97.69 274 ALA A CA 1
ATOM 1989 C C . ALA A 1 274 ? -5.717 4.776 4.570 1.00 97.69 274 ALA A C 1
ATOM 1991 O O . ALA A 1 274 ? -6.513 5.132 5.440 1.00 97.69 274 ALA A O 1
ATOM 1992 N N . ILE A 1 275 ? -4.806 3.816 4.762 1.00 97.81 275 ILE A N 1
ATOM 1993 C CA . ILE A 1 275 ? -4.613 3.079 6.018 1.00 97.81 275 ILE A CA 1
ATOM 1994 C C . ILE A 1 275 ? -3.137 3.137 6.433 1.00 97.81 275 ILE A C 1
ATOM 1996 O O . ILE A 1 275 ? -2.258 2.895 5.610 1.00 97.81 275 ILE A O 1
ATOM 2000 N N . ILE A 1 276 ? -2.850 3.409 7.706 1.00 94.81 276 ILE A N 1
ATOM 2001 C CA . ILE A 1 276 ? -1.480 3.384 8.244 1.00 94.81 276 ILE A CA 1
ATOM 2002 C C . ILE A 1 276 ? -1.394 2.700 9.612 1.00 94.81 276 ILE A C 1
ATOM 2004 O O . ILE A 1 276 ? -2.177 2.998 10.511 1.00 94.81 276 ILE A O 1
ATOM 2008 N N . GLY A 1 277 ? -0.373 1.866 9.808 1.00 92.31 277 GLY A N 1
ATOM 2009 C CA . GLY A 1 277 ? 0.033 1.320 11.106 1.00 92.31 277 GLY A CA 1
ATOM 2010 C C . GLY A 1 277 ? 1.551 1.143 11.222 1.00 92.31 277 GLY A C 1
ATOM 2011 O O . GLY A 1 277 ? 2.325 1.664 10.418 1.00 92.31 277 GLY A O 1
ATOM 2012 N N . GLY A 1 278 ? 2.005 0.424 12.243 1.00 86.69 278 GLY A N 1
ATOM 2013 C CA . GLY A 1 278 ? 3.406 0.052 12.459 1.00 86.69 278 GLY A CA 1
ATOM 2014 C C . GLY A 1 278 ? 4.348 1.198 12.806 1.00 86.69 278 GLY A C 1
ATOM 2015 O O . GLY A 1 278 ? 5.556 1.068 12.623 1.00 86.69 278 GLY A O 1
ATOM 2016 N N . ILE A 1 279 ? 3.822 2.323 13.296 1.00 79.38 279 ILE A N 1
ATOM 2017 C CA . ILE A 1 279 ? 4.619 3.479 13.731 1.00 79.38 279 ILE A CA 1
ATOM 2018 C C . ILE A 1 279 ? 4.178 3.947 15.120 1.00 79.38 279 ILE A C 1
ATOM 2020 O O . ILE A 1 279 ? 2.988 3.966 15.428 1.00 79.38 279 ILE A O 1
ATOM 2024 N N . GLY A 1 280 ? 5.120 4.446 15.924 1.00 72.06 280 GLY A N 1
ATOM 2025 C CA . GLY A 1 280 ? 4.841 4.973 17.264 1.00 72.06 280 GLY A CA 1
ATOM 2026 C C . GLY A 1 280 ? 5.336 4.077 18.402 1.00 72.06 280 GLY A C 1
ATOM 2027 O O . GLY A 1 280 ? 6.294 3.319 18.244 1.00 72.06 280 GLY A O 1
ATOM 2028 N N . THR A 1 281 ? 4.730 4.239 19.583 1.00 71.19 281 THR A N 1
ATOM 2029 C CA . THR A 1 281 ? 5.224 3.678 20.856 1.00 71.19 281 THR A CA 1
ATOM 2030 C C . THR A 1 281 ? 4.489 2.429 21.336 1.00 71.19 281 THR A C 1
ATOM 2032 O O . THR A 1 281 ? 4.875 1.858 22.353 1.00 71.19 281 THR A O 1
ATOM 2035 N N . GLN A 1 282 ? 3.402 2.034 20.675 1.00 74.06 282 GLN A N 1
ATOM 2036 C CA . GLN A 1 282 ? 2.671 0.824 21.035 1.00 74.06 282 GLN A CA 1
ATOM 2037 C C . GLN A 1 282 ? 3.507 -0.385 20.644 1.00 74.06 282 GLN A C 1
ATOM 2039 O O . GLN A 1 282 ? 3.897 -0.457 19.496 1.00 74.06 282 GLN A O 1
ATOM 2044 N N . SER A 1 283 ? 3.793 -1.301 21.571 1.00 78.25 283 SER A N 1
ATOM 2045 C CA . SER A 1 283 ? 4.664 -2.450 21.293 1.00 78.25 283 SER A CA 1
ATOM 2046 C C . SER A 1 283 ? 3.977 -3.565 20.509 1.00 78.25 283 SER A C 1
ATOM 2048 O O . SER A 1 283 ? 4.659 -4.292 19.807 1.00 78.25 283 SER A O 1
ATOM 2050 N N . ASP A 1 284 ? 2.658 -3.709 20.643 1.00 87.56 284 ASP A N 1
ATOM 2051 C CA . ASP A 1 284 ? 1.872 -4.796 20.051 1.00 87.56 284 ASP A CA 1
ATOM 2052 C C . ASP A 1 284 ? 0.759 -4.221 19.169 1.00 87.56 284 ASP A C 1
ATOM 2054 O O . ASP A 1 284 ? -0.088 -3.472 19.668 1.00 87.56 284 ASP A O 1
ATOM 2058 N N . GLU A 1 285 ? 0.788 -4.517 17.868 1.00 92.00 285 GLU A N 1
ATOM 2059 C CA . GLU A 1 285 ? -0.188 -4.030 16.889 1.00 92.00 285 GLU A CA 1
ATOM 2060 C C . GLU A 1 285 ? -0.730 -5.204 16.062 1.00 92.00 285 GLU A C 1
ATOM 2062 O O . GLU A 1 285 ? -0.075 -5.710 15.160 1.00 92.00 285 GLU A O 1
ATOM 2067 N N . GLY A 1 286 ? -1.941 -5.664 16.351 1.00 93.44 286 GLY A N 1
ATOM 2068 C CA . GLY A 1 286 ? -2.473 -6.874 15.727 1.00 93.44 286 GLY A CA 1
ATOM 2069 C C . GLY A 1 286 ? -3.499 -7.600 16.595 1.00 93.44 286 GLY A C 1
ATOM 2070 O O . GLY A 1 286 ? -3.624 -7.305 17.783 1.00 93.44 286 GLY A O 1
ATOM 2071 N N . PRO A 1 287 ? -4.282 -8.537 16.037 1.00 97.50 287 PRO A N 1
ATOM 2072 C CA . PRO A 1 287 ? -4.486 -8.764 14.606 1.00 97.50 287 PRO A CA 1
ATOM 2073 C C . PRO A 1 287 ? -5.183 -7.574 13.926 1.00 97.50 287 PRO A C 1
ATOM 2075 O O . PRO A 1 287 ? -5.932 -6.824 14.563 1.00 97.50 287 PRO A O 1
ATOM 2078 N N . ILE A 1 288 ? -4.949 -7.405 12.623 1.00 97.81 288 ILE A N 1
ATOM 2079 C CA . ILE A 1 288 ? -5.547 -6.331 11.812 1.00 97.81 288 ILE A CA 1
ATOM 2080 C C . ILE A 1 288 ? -6.244 -6.933 10.597 1.00 97.81 288 ILE A C 1
ATOM 2082 O O . ILE A 1 288 ? -5.670 -7.755 9.889 1.00 97.81 288 ILE A O 1
ATOM 2086 N N . LYS A 1 289 ? -7.473 -6.491 10.322 1.00 98.56 289 LYS A N 1
ATOM 2087 C CA . LYS A 1 289 ? -8.281 -6.984 9.202 1.00 98.56 289 LYS A CA 1
ATOM 2088 C C . LYS A 1 289 ? -8.749 -5.862 8.286 1.00 98.56 289 LYS A C 1
ATOM 2090 O O . LYS A 1 289 ? -9.520 -4.992 8.689 1.00 98.56 289 LYS A O 1
ATOM 2095 N N . LEU A 1 290 ? -8.358 -5.930 7.019 1.00 98.56 290 LEU A N 1
ATOM 2096 C CA . LEU A 1 290 ? -8.918 -5.132 5.934 1.00 98.56 290 LEU A CA 1
ATOM 2097 C C . LEU A 1 290 ? -9.701 -6.059 5.007 1.00 98.56 290 LEU A C 1
ATOM 2099 O O . LEU A 1 290 ? -9.103 -6.852 4.281 1.00 98.56 290 LEU A O 1
ATOM 2103 N N . TYR A 1 291 ? -11.031 -5.966 5.016 1.00 97.94 291 TYR A N 1
ATOM 2104 C CA . TYR A 1 291 ? -11.876 -6.848 4.208 1.00 97.94 291 TYR A CA 1
ATOM 2105 C C . TYR A 1 291 ? -12.883 -6.088 3.345 1.00 97.94 291 TYR A C 1
ATOM 2107 O O . TYR A 1 291 ? -13.690 -5.318 3.862 1.00 97.94 291 TYR A O 1
ATOM 2115 N N . ASN A 1 292 ? -12.913 -6.371 2.041 1.00 95.75 292 ASN A N 1
ATOM 2116 C CA . ASN A 1 292 ? -13.936 -5.853 1.125 1.00 95.75 292 ASN A CA 1
ATOM 2117 C C . ASN A 1 292 ? -14.067 -4.321 1.171 1.00 95.75 292 ASN A C 1
ATOM 2119 O O . ASN A 1 292 ? -15.170 -3.783 1.271 1.00 95.75 292 ASN A O 1
ATOM 2123 N N . ASN A 1 293 ? -12.945 -3.603 1.116 1.00 97.81 293 ASN A N 1
ATOM 2124 C CA . ASN A 1 293 ? -12.929 -2.142 1.053 1.00 97.81 293 ASN A CA 1
ATOM 2125 C C . ASN A 1 293 ? -12.586 -1.625 -0.346 1.00 97.81 293 ASN A C 1
ATOM 2127 O O . ASN A 1 293 ? -11.993 -2.340 -1.151 1.00 97.81 293 ASN A O 1
ATOM 2131 N N . LEU A 1 294 ? -12.922 -0.366 -0.618 1.00 97.06 294 LEU A N 1
ATOM 2132 C CA . LEU A 1 294 ? -12.222 0.441 -1.617 1.00 97.06 294 LEU A CA 1
ATOM 2133 C C . LEU A 1 294 ? -11.236 1.354 -0.889 1.00 97.06 294 LEU A C 1
ATOM 2135 O O . LEU A 1 294 ? -11.644 2.083 0.012 1.00 97.06 294 LEU A O 1
ATOM 2139 N N . LEU A 1 295 ? -9.964 1.322 -1.279 1.00 98.12 295 LEU A N 1
ATOM 2140 C CA . LEU A 1 295 ? -8.883 2.088 -0.663 1.00 98.12 295 LEU A CA 1
ATOM 2141 C C . LEU A 1 295 ? -8.148 2.903 -1.734 1.00 98.12 295 LEU A C 1
ATOM 2143 O O . LEU A 1 295 ? -7.635 2.336 -2.701 1.00 98.12 295 LEU A O 1
ATOM 2147 N N . ALA A 1 296 ? -8.068 4.219 -1.550 1.00 96.25 296 ALA A N 1
ATOM 2148 C CA . ALA A 1 296 ? -7.334 5.125 -2.428 1.00 96.25 296 ALA A CA 1
ATOM 2149 C C . ALA A 1 296 ? -6.598 6.200 -1.618 1.00 96.25 296 ALA A C 1
ATOM 2151 O O . ALA A 1 296 ? -7.224 7.109 -1.073 1.00 96.25 296 ALA A O 1
ATOM 2152 N N . GLY A 1 297 ? -5.268 6.091 -1.565 1.00 94.88 297 GLY A N 1
ATOM 2153 C CA . GLY A 1 297 ? -4.365 7.118 -1.040 1.00 94.88 297 GLY A CA 1
ATOM 2154 C C . GLY A 1 297 ? -3.288 7.455 -2.057 1.00 94.88 297 GLY A C 1
ATOM 2155 O O . GLY A 1 297 ? -2.980 6.613 -2.891 1.00 94.88 297 GLY A O 1
ATOM 2156 N N . SER A 1 298 ? -2.762 8.677 -2.059 1.00 90.50 298 SER A N 1
ATOM 2157 C CA . SER A 1 298 ? -1.825 9.138 -3.086 1.00 90.50 298 SER A CA 1
ATOM 2158 C C . SER A 1 298 ? -0.496 8.393 -3.026 1.00 90.50 298 SER A C 1
ATOM 2160 O O . SER A 1 298 ? -0.159 7.718 -3.995 1.00 90.50 298 SER A O 1
ATOM 2162 N N . SER A 1 299 ? 0.185 8.387 -1.880 1.00 88.88 299 SER A N 1
ATOM 2163 C CA . SER A 1 299 ? 1.502 7.767 -1.682 1.00 88.88 299 SER A CA 1
ATOM 2164 C C . SER A 1 299 ? 1.407 6.254 -1.487 1.00 88.88 299 SER A C 1
ATOM 2166 O O . SER A 1 299 ? 1.187 5.570 -2.476 1.00 88.88 299 SER A O 1
ATOM 2168 N N . GLU A 1 300 ? 1.565 5.695 -0.283 1.00 91.81 300 GLU A N 1
ATOM 2169 C CA . GLU A 1 300 ? 1.269 4.286 0.001 1.00 91.81 300 GLU A CA 1
ATOM 2170 C C . GLU A 1 300 ? -0.209 4.140 0.370 1.00 91.81 300 GLU A C 1
ATOM 2172 O O . GLU A 1 300 ? -0.618 4.591 1.436 1.00 91.81 300 GLU A O 1
ATOM 2177 N N . THR A 1 301 ? -1.045 3.530 -0.485 1.00 95.00 301 THR A N 1
ATOM 2178 C CA . THR A 1 301 ? -2.492 3.437 -0.174 1.00 95.00 301 THR A CA 1
ATOM 2179 C C . THR A 1 301 ? -2.717 2.757 1.179 1.00 95.00 301 THR A C 1
ATOM 2181 O O . THR A 1 301 ? -3.558 3.209 1.958 1.00 95.00 301 THR A O 1
ATOM 2184 N N . TRP A 1 302 ? -1.929 1.734 1.497 1.00 96.12 302 TRP A N 1
ATOM 2185 C CA . TRP A 1 302 ? -1.781 1.236 2.859 1.00 96.12 302 TRP A CA 1
ATOM 2186 C C . TRP A 1 302 ? -0.314 0.974 3.204 1.00 96.12 302 TRP A C 1
ATOM 2188 O O . TRP A 1 302 ? 0.481 0.627 2.330 1.00 96.12 302 TRP A O 1
ATOM 2198 N N . ILE A 1 303 ? 0.051 1.139 4.478 1.00 93.69 303 ILE A N 1
ATOM 2199 C CA . ILE A 1 303 ? 1.420 0.904 4.955 1.00 93.69 303 ILE A CA 1
ATOM 2200 C C . ILE A 1 303 ? 1.473 0.460 6.419 1.00 93.69 303 ILE A C 1
ATOM 2202 O O . ILE A 1 303 ? 0.736 0.975 7.263 1.00 93.69 303 ILE A O 1
ATOM 2206 N N . TRP A 1 304 ? 2.420 -0.431 6.729 1.00 92.75 304 TRP A N 1
ATOM 2207 C CA . TRP A 1 304 ? 2.871 -0.686 8.101 1.00 92.75 304 TRP A CA 1
ATOM 2208 C C . TRP A 1 304 ? 4.379 -0.482 8.248 1.00 92.75 304 TRP A C 1
ATOM 2210 O O . TRP A 1 304 ? 5.180 -1.122 7.562 1.00 92.75 304 TRP A O 1
ATOM 2220 N N . GLY A 1 305 ? 4.769 0.413 9.157 1.00 86.81 305 GLY A N 1
ATOM 2221 C CA . GLY A 1 305 ? 6.161 0.808 9.387 1.00 86.81 305 GLY A CA 1
ATOM 2222 C C . GLY A 1 305 ? 6.529 2.139 8.726 1.00 86.81 305 GLY A C 1
ATOM 2223 O O . GLY A 1 305 ? 5.673 2.941 8.371 1.00 86.81 305 GLY A O 1
ATOM 2224 N N . GLY A 1 306 ? 7.830 2.399 8.565 1.00 72.06 306 GLY A N 1
ATOM 2225 C CA . GLY A 1 306 ? 8.307 3.598 7.862 1.00 72.06 306 GLY A CA 1
ATOM 2226 C C . GLY A 1 306 ? 8.473 4.849 8.707 1.00 72.06 306 GLY A C 1
ATOM 2227 O O . GLY A 1 306 ? 8.570 5.933 8.140 1.00 72.06 306 GLY A O 1
ATOM 2228 N N . GLY A 1 307 ? 8.547 4.687 10.027 1.00 70.50 307 GLY A N 1
ATOM 2229 C CA . GLY A 1 307 ? 8.943 5.712 10.984 1.00 70.50 307 GLY A CA 1
ATOM 2230 C C . GLY A 1 307 ? 9.680 5.092 12.173 1.00 70.50 307 GLY A C 1
ATOM 2231 O O . GLY A 1 307 ? 9.950 3.892 12.199 1.00 70.50 307 GLY A O 1
ATOM 2232 N N . ALA A 1 308 ? 9.978 5.911 13.183 1.00 66.25 308 ALA A N 1
ATOM 2233 C CA . ALA A 1 308 ? 10.432 5.416 14.481 1.00 66.25 308 ALA A CA 1
ATOM 2234 C C . ALA A 1 308 ? 9.352 4.514 15.092 1.00 66.25 308 ALA A C 1
ATOM 2236 O O . ALA A 1 308 ? 8.209 4.958 15.255 1.00 66.25 308 ALA A O 1
ATOM 2237 N N . ALA A 1 309 ? 9.694 3.270 15.410 1.00 66.31 309 ALA A N 1
ATOM 2238 C CA . ALA A 1 309 ? 8.717 2.308 15.892 1.00 66.31 309 ALA A CA 1
ATOM 2239 C C . ALA A 1 309 ? 9.359 1.320 16.865 1.00 66.31 309 ALA A C 1
ATOM 2241 O O . ALA A 1 309 ? 10.387 0.721 16.565 1.00 66.31 309 ALA A O 1
ATOM 2242 N N . VAL A 1 310 ? 8.703 1.140 18.011 1.00 66.88 310 VAL A N 1
ATOM 2243 C CA . VAL A 1 310 ? 8.815 -0.078 18.837 1.00 66.88 310 VAL A CA 1
ATOM 2244 C C . VAL A 1 310 ? 7.650 -1.037 18.569 1.00 66.88 310 VAL A C 1
ATOM 2246 O O . VAL A 1 310 ? 7.542 -2.066 19.227 1.00 66.88 310 VAL A O 1
ATOM 2249 N N . ALA A 1 311 ? 6.762 -0.661 17.645 1.00 77.00 311 ALA A N 1
ATOM 2250 C CA . ALA A 1 311 ? 5.581 -1.419 17.283 1.00 77.00 311 ALA A CA 1
ATOM 2251 C C . ALA A 1 311 ? 5.912 -2.724 16.595 1.00 77.00 311 ALA A C 1
ATOM 2253 O O . ALA A 1 311 ? 6.852 -2.783 15.811 1.00 77.00 311 ALA A O 1
ATOM 2254 N N . TRP A 1 312 ? 5.079 -3.725 16.859 1.00 86.06 312 TRP A N 1
ATOM 2255 C CA . TRP A 1 312 ? 5.157 -5.052 16.280 1.00 86.06 312 TRP A CA 1
ATOM 2256 C C . TRP A 1 312 ? 3.857 -5.377 15.537 1.00 86.06 312 TRP A C 1
ATOM 2258 O O . TRP A 1 312 ? 2.962 -5.979 16.124 1.00 86.06 312 TRP A O 1
ATOM 2268 N N . PRO A 1 313 ? 3.702 -4.952 14.270 1.00 92.56 313 PRO A N 1
ATOM 2269 C CA . PRO A 1 313 ? 2.536 -5.300 13.470 1.00 92.56 313 PRO A CA 1
ATOM 2270 C C . PRO A 1 313 ? 2.493 -6.799 13.187 1.00 92.56 313 PRO A C 1
ATOM 2272 O O . PRO A 1 313 ? 3.454 -7.341 12.636 1.00 92.56 313 PRO A O 1
ATOM 2275 N N . HIS A 1 314 ? 1.401 -7.479 13.525 1.00 94.75 314 HIS A N 1
ATOM 2276 C CA . HIS A 1 314 ? 1.286 -8.918 13.314 1.00 94.75 314 HIS A CA 1
ATOM 2277 C C . HIS A 1 314 ? -0.138 -9.394 12.993 1.00 94.75 314 HIS A C 1
ATOM 2279 O O . HIS A 1 314 ? -1.118 -8.719 13.299 1.00 94.75 314 HIS A O 1
ATOM 2285 N N . ASP A 1 315 ? -0.243 -10.590 12.401 1.00 98.06 315 ASP A N 1
ATOM 2286 C CA . ASP A 1 315 ? -1.512 -11.251 12.060 1.00 98.06 315 ASP A CA 1
ATOM 2287 C C . ASP A 1 315 ? -2.427 -10.342 11.220 1.00 98.06 315 ASP A C 1
ATOM 2289 O O . ASP A 1 315 ? -3.542 -9.984 11.613 1.00 98.06 315 ASP A O 1
ATOM 2293 N N . ILE A 1 316 ? -1.907 -9.929 10.061 1.00 98.31 316 ILE A N 1
ATOM 2294 C CA . ILE A 1 316 ? -2.553 -8.963 9.170 1.00 98.31 316 ILE A CA 1
ATOM 2295 C C . ILE A 1 316 ? -3.289 -9.710 8.049 1.00 98.31 316 ILE A C 1
ATOM 2297 O O . ILE A 1 316 ? -2.672 -10.396 7.236 1.00 98.31 316 ILE A O 1
ATOM 2301 N N . GLU A 1 317 ? -4.611 -9.550 7.983 1.00 98.19 317 GLU A N 1
ATOM 2302 C CA . GLU A 1 317 ? -5.493 -10.101 6.946 1.00 98.19 317 GLU A CA 1
ATOM 2303 C C . GLU A 1 317 ? -5.950 -8.979 5.997 1.00 98.19 317 GLU A C 1
ATOM 2305 O O . GLU A 1 317 ? -6.756 -8.128 6.372 1.00 98.19 317 GLU A O 1
ATOM 2310 N N . ILE A 1 318 ? -5.481 -8.987 4.746 1.00 98.25 318 ILE A N 1
ATOM 2311 C CA . ILE A 1 318 ? -5.898 -8.051 3.690 1.00 98.25 318 ILE A CA 1
ATOM 2312 C C . ILE A 1 318 ? -6.589 -8.851 2.593 1.00 98.25 318 ILE A C 1
ATOM 2314 O O . ILE A 1 318 ? -5.931 -9.555 1.823 1.00 98.25 318 ILE A O 1
ATOM 2318 N N . ARG A 1 319 ? -7.923 -8.782 2.515 1.00 95.94 319 ARG A N 1
ATOM 2319 C CA . ARG A 1 319 ? -8.697 -9.605 1.574 1.00 95.94 319 ARG A CA 1
ATOM 2320 C C . ARG A 1 319 ? -9.849 -8.895 0.879 1.00 95.94 319 ARG A C 1
ATOM 2322 O O . ARG A 1 319 ? -10.550 -8.088 1.482 1.00 95.94 319 ARG A O 1
ATOM 2329 N N . TRP A 1 320 ? -10.099 -9.251 -0.383 1.00 93.69 320 TRP A N 1
ATOM 2330 C CA . TRP A 1 320 ? -11.217 -8.727 -1.190 1.00 93.69 320 TRP A CA 1
ATOM 2331 C C . TRP A 1 320 ? -11.248 -7.196 -1.344 1.00 93.69 320 TRP A C 1
ATOM 2333 O O . TRP A 1 320 ? -12.277 -6.624 -1.706 1.00 93.69 320 TRP A O 1
ATOM 2343 N N . ASN A 1 321 ? -10.142 -6.504 -1.065 1.00 95.88 321 ASN A N 1
ATOM 2344 C CA . ASN A 1 321 ? -10.069 -5.056 -1.210 1.00 95.88 321 ASN A CA 1
ATOM 2345 C C . ASN A 1 321 ? -9.769 -4.672 -2.659 1.00 95.88 321 ASN A C 1
ATOM 2347 O O . ASN A 1 321 ? -9.055 -5.376 -3.371 1.00 95.88 321 ASN A O 1
ATOM 2351 N N . LEU A 1 322 ? -10.275 -3.508 -3.056 1.00 94.00 322 LEU A N 1
ATOM 2352 C CA . LEU A 1 322 ? -9.811 -2.765 -4.217 1.00 94.00 322 LEU A CA 1
ATOM 2353 C C . LEU A 1 322 ? -8.869 -1.656 -3.738 1.00 94.00 322 LEU A C 1
ATOM 2355 O O . LEU A 1 322 ? -9.327 -0.682 -3.142 1.00 94.00 322 LEU A O 1
ATOM 2359 N N . SER A 1 323 ? -7.571 -1.793 -3.993 1.00 95.00 323 SER A N 1
ATOM 2360 C CA . SER A 1 323 ? -6.585 -0.725 -3.794 1.00 95.00 323 SER A CA 1
ATOM 2361 C C . SER A 1 323 ? -6.312 -0.033 -5.122 1.00 95.00 323 SER A C 1
ATOM 2363 O O . SER A 1 323 ? -5.951 -0.693 -6.092 1.00 95.00 323 SER A O 1
ATOM 2365 N N . MET A 1 324 ? -6.473 1.286 -5.191 1.00 92.19 324 MET A N 1
ATOM 2366 C CA . MET A 1 324 ? -6.275 1.990 -6.456 1.00 92.19 324 MET A CA 1
ATOM 2367 C C . MET A 1 324 ? -5.757 3.417 -6.320 1.00 92.19 324 MET A C 1
ATOM 2369 O O . MET A 1 324 ? -5.901 4.034 -5.263 1.00 92.19 324 MET A O 1
ATOM 2373 N N . LYS A 1 325 ? -5.235 3.963 -7.424 1.00 89.88 325 LYS A N 1
ATOM 2374 C CA . LYS A 1 325 ? -5.120 5.413 -7.627 1.00 89.88 325 LYS A CA 1
ATOM 2375 C C . LYS A 1 325 ? -6.132 5.875 -8.691 1.00 89.88 325 LYS A C 1
ATOM 2377 O O . LYS A 1 325 ? -6.206 5.292 -9.777 1.00 89.88 325 LYS A O 1
ATOM 2382 N N . PRO A 1 326 ? -6.935 6.915 -8.426 1.00 88.69 326 PRO A N 1
ATOM 2383 C CA . PRO A 1 326 ? -7.748 7.552 -9.457 1.00 88.69 326 PRO A CA 1
ATOM 2384 C C . PRO A 1 326 ? -6.878 8.133 -10.579 1.00 88.69 326 PRO A C 1
ATOM 2386 O O . PRO A 1 326 ? -5.984 8.934 -10.313 1.00 88.69 326 PRO A O 1
ATOM 2389 N N . LEU A 1 327 ? -7.177 7.806 -11.842 1.00 81.94 327 LEU A N 1
ATOM 2390 C CA . LEU A 1 327 ? -6.420 8.311 -13.004 1.00 81.94 327 LEU A CA 1
ATOM 2391 C C . LEU A 1 327 ? -6.416 9.846 -13.098 1.00 81.94 327 LEU A C 1
ATOM 2393 O O . LEU A 1 327 ? -5.463 10.436 -13.596 1.00 81.94 327 LEU A O 1
ATOM 2397 N N . LYS A 1 328 ? -7.428 10.509 -12.519 1.00 80.31 328 LYS A N 1
ATOM 2398 C CA . LYS A 1 328 ? -7.491 11.974 -12.402 1.00 80.31 328 LYS A CA 1
ATOM 2399 C C . LYS A 1 328 ? -6.287 12.591 -11.669 1.00 80.31 328 LYS A C 1
ATOM 2401 O O . LYS A 1 328 ? -5.997 13.753 -11.912 1.00 80.31 328 LYS A O 1
ATOM 2406 N N . TRP A 1 329 ? -5.583 11.832 -10.821 1.00 83.88 329 TRP A N 1
ATOM 2407 C CA . TRP A 1 329 ? -4.383 12.286 -10.100 1.00 83.88 329 TRP A CA 1
ATOM 2408 C C . TRP A 1 329 ? -3.101 12.229 -10.930 1.00 83.88 329 TRP A C 1
ATOM 2410 O O . TRP A 1 329 ? -2.101 12.844 -10.563 1.00 83.88 329 TRP A O 1
ATOM 2420 N N . MET A 1 330 ? -3.095 11.461 -12.017 1.00 77.69 330 MET A N 1
ATOM 2421 C CA . MET A 1 330 ? -1.921 11.334 -12.867 1.00 77.69 330 MET A CA 1
ATOM 2422 C C . MET A 1 330 ? -1.718 12.649 -13.634 1.00 77.69 330 MET A C 1
ATOM 2424 O O . MET A 1 330 ? -2.680 13.333 -13.979 1.00 77.69 330 MET A O 1
ATOM 2428 N N . MET A 1 331 ? -0.471 12.995 -13.954 1.00 72.00 331 MET A N 1
ATOM 2429 C CA . MET A 1 331 ? -0.163 14.132 -14.833 1.00 72.00 331 MET A CA 1
ATOM 2430 C C . MET A 1 331 ? 0.014 13.703 -16.294 1.00 72.00 331 MET A C 1
ATOM 2432 O O . MET A 1 331 ? 0.355 12.547 -16.561 1.00 72.00 331 MET A O 1
ATOM 2436 N N . PRO A 1 332 ? -0.146 14.631 -17.256 1.00 64.12 332 PRO A N 1
ATOM 2437 C CA . PRO A 1 332 ? 0.211 14.394 -18.649 1.00 64.12 332 PRO A CA 1
ATOM 2438 C C . PRO A 1 332 ? 1.701 14.060 -18.814 1.00 64.12 332 PRO A C 1
ATOM 2440 O O . PRO A 1 332 ? 2.561 14.565 -18.086 1.00 64.12 332 PRO A O 1
ATOM 2443 N N . ILE A 1 333 ? 2.016 13.255 -19.828 1.00 61.09 333 ILE A N 1
ATOM 2444 C CA . ILE A 1 333 ? 3.390 12.881 -20.188 1.00 61.09 333 ILE A CA 1
ATOM 2445 C C . ILE A 1 333 ? 4.242 14.131 -20.471 1.00 61.09 333 ILE A C 1
ATOM 2447 O O . ILE A 1 333 ? 3.868 14.991 -21.271 1.00 61.09 333 ILE A O 1
ATOM 2451 N N . GLY A 1 334 ? 5.424 14.207 -19.846 1.00 52.31 334 GLY A N 1
ATOM 2452 C CA . GLY A 1 334 ? 6.390 15.295 -20.038 1.00 52.31 334 GLY A CA 1
ATOM 2453 C C . GLY A 1 334 ? 6.230 16.494 -19.094 1.00 52.31 334 GLY A C 1
ATOM 2454 O O . GLY A 1 334 ? 6.972 17.467 -19.236 1.00 52.31 334 GLY A O 1
ATOM 2455 N N . ALA A 1 335 ? 5.308 16.445 -18.126 1.00 55.31 335 ALA A N 1
ATOM 2456 C CA . ALA A 1 335 ? 5.217 17.447 -17.065 1.00 55.31 335 ALA A CA 1
ATOM 2457 C C . ALA A 1 335 ? 6.466 17.402 -16.155 1.00 55.31 335 ALA A C 1
ATOM 2459 O O . ALA A 1 335 ? 6.796 16.374 -15.573 1.00 55.31 335 ALA A O 1
ATOM 2460 N N . SER A 1 336 ? 7.180 18.523 -16.019 1.00 52.34 336 SER A N 1
ATOM 2461 C CA . SER A 1 336 ? 8.509 18.601 -15.386 1.00 52.34 336 SER A CA 1
ATOM 2462 C C . SER A 1 336 ? 8.503 18.744 -13.853 1.00 52.34 336 SER A C 1
ATOM 2464 O O . SER A 1 336 ? 9.360 19.440 -13.315 1.00 52.34 336 SER A O 1
ATOM 2466 N N . ILE A 1 337 ? 7.525 18.174 -13.141 1.00 52.06 337 ILE A N 1
ATOM 2467 C CA . ILE A 1 337 ? 7.265 18.516 -11.723 1.00 52.06 337 ILE A CA 1
ATOM 2468 C C . ILE A 1 337 ? 7.574 17.407 -10.702 1.00 52.06 337 ILE A C 1
ATOM 2470 O O . ILE A 1 337 ? 7.349 17.599 -9.509 1.00 52.06 337 ILE A O 1
ATOM 2474 N N . PHE A 1 338 ? 8.131 16.272 -11.126 1.00 56.22 338 PHE A N 1
ATOM 2475 C CA . PHE A 1 338 ? 8.386 15.125 -10.245 1.00 56.22 338 PHE A CA 1
ATOM 2476 C C . PHE A 1 338 ? 9.757 15.187 -9.561 1.00 56.22 338 PHE A C 1
ATOM 2478 O O . PHE A 1 338 ? 10.635 14.369 -9.815 1.00 56.22 338 PHE A O 1
ATOM 2485 N N . SER A 1 339 ? 9.967 16.165 -8.679 1.00 49.66 339 SER A N 1
ATOM 2486 C CA . SER A 1 339 ? 11.140 16.153 -7.796 1.00 49.66 339 SER A CA 1
ATOM 2487 C C . SER A 1 339 ? 10.851 16.851 -6.465 1.00 49.66 339 SER A C 1
ATOM 2489 O O . SER A 1 339 ? 11.218 18.010 -6.269 1.00 49.66 339 SER A O 1
ATOM 2491 N N . GLY A 1 340 ? 10.200 16.133 -5.543 1.00 53.88 340 GLY A N 1
ATOM 2492 C CA . GLY A 1 340 ? 10.148 16.507 -4.126 1.00 53.88 340 GLY A CA 1
ATOM 2493 C C . GLY A 1 340 ? 8.775 16.922 -3.565 1.00 53.88 340 GLY A C 1
ATOM 2494 O O . GLY A 1 340 ? 7.746 16.663 -4.193 1.00 53.88 340 GLY A O 1
ATOM 2495 N N . PRO A 1 341 ? 8.765 17.500 -2.344 1.00 53.72 341 PRO A N 1
ATOM 2496 C CA . PRO A 1 341 ? 7.557 17.910 -1.621 1.00 53.72 341 PRO A CA 1
ATOM 2497 C C . PRO A 1 341 ? 6.825 19.090 -2.289 1.00 53.72 341 PRO A C 1
ATOM 2499 O O . PRO A 1 341 ? 7.444 19.907 -2.968 1.00 53.72 341 PRO A O 1
ATOM 2502 N N . ASN A 1 342 ? 5.522 19.221 -2.011 1.00 62.94 342 ASN A N 1
ATOM 2503 C CA . ASN A 1 342 ? 4.591 20.254 -2.500 1.00 62.94 342 ASN A CA 1
ATOM 2504 C C . ASN A 1 342 ? 4.280 20.185 -4.003 1.00 62.94 342 ASN A C 1
ATOM 2506 O O . ASN A 1 342 ? 4.420 21.171 -4.732 1.00 62.94 342 ASN A O 1
ATOM 2510 N N . GLN A 1 343 ? 3.838 19.019 -4.468 1.00 71.44 343 GLN A N 1
ATOM 2511 C CA . GLN A 1 343 ? 3.445 18.824 -5.860 1.00 71.44 343 GLN A CA 1
ATOM 2512 C C . GLN A 1 343 ? 2.109 19.513 -6.183 1.00 71.44 343 GLN A C 1
ATOM 2514 O O . GLN A 1 343 ? 1.253 19.713 -5.323 1.00 71.44 343 GLN A O 1
ATOM 2519 N N . GLN A 1 344 ? 1.910 19.875 -7.455 1.00 77.56 344 GLN A N 1
ATOM 2520 C CA . GLN A 1 344 ? 0.627 20.414 -7.934 1.00 77.56 344 GLN A CA 1
ATOM 2521 C C . GLN A 1 344 ? -0.461 19.345 -8.071 1.00 77.56 344 GLN A C 1
ATOM 2523 O O . GLN A 1 344 ? -1.609 19.687 -8.311 1.00 77.56 344 GLN A O 1
ATOM 2528 N N . VAL A 1 345 ? -0.112 18.073 -7.908 1.00 80.50 345 VAL A N 1
ATOM 2529 C CA . VAL A 1 345 ? -1.006 16.911 -7.908 1.00 80.50 345 VAL A CA 1
ATOM 2530 C C . VAL A 1 345 ? -0.645 16.001 -6.735 1.00 80.50 345 VAL A C 1
ATOM 2532 O O . VAL A 1 345 ? 0.417 16.199 -6.138 1.00 80.50 345 VAL A O 1
ATOM 2535 N N . PRO A 1 346 ? -1.489 15.019 -6.386 1.00 87.00 346 PRO A N 1
ATOM 2536 C CA . PRO A 1 346 ? -1.156 14.078 -5.331 1.00 87.00 346 PRO A CA 1
ATOM 2537 C C . PRO A 1 346 ? 0.155 13.329 -5.622 1.00 87.00 346 PRO A C 1
ATOM 2539 O O . PRO A 1 346 ? 0.383 12.863 -6.739 1.00 87.00 346 PRO A O 1
ATOM 2542 N N . ASN A 1 347 ? 1.017 13.211 -4.612 1.00 84.62 347 ASN A N 1
ATOM 2543 C CA . ASN A 1 347 ? 2.310 12.537 -4.723 1.00 84.62 347 ASN A CA 1
ATOM 2544 C C . ASN A 1 347 ? 2.109 11.015 -4.707 1.00 84.62 347 ASN A C 1
ATOM 2546 O O . ASN A 1 347 ? 1.754 10.444 -3.672 1.00 84.62 347 ASN A O 1
ATOM 2550 N N . VAL A 1 348 ? 2.323 10.372 -5.859 1.00 85.12 348 VAL A N 1
ATOM 2551 C CA . VAL A 1 348 ? 2.082 8.933 -6.029 1.00 85.12 348 VAL A CA 1
ATOM 2552 C C . VAL A 1 348 ? 3.314 8.085 -5.735 1.00 85.12 348 VAL A C 1
ATOM 2554 O O . VAL A 1 348 ? 4.414 8.394 -6.191 1.00 85.12 348 VAL A O 1
ATOM 2557 N N . LYS A 1 349 ? 3.107 7.004 -4.970 1.00 83.44 349 LYS A N 1
ATOM 2558 C CA . LYS A 1 349 ? 4.121 5.985 -4.660 1.00 83.44 349 LYS A CA 1
ATOM 2559 C C . LYS A 1 349 ? 3.555 4.584 -4.917 1.00 83.44 349 LYS A C 1
ATOM 2561 O O . LYS A 1 349 ? 3.279 4.249 -6.062 1.00 83.44 349 LYS A O 1
ATOM 2566 N N . ASN A 1 350 ? 3.368 3.764 -3.883 1.00 87.44 350 ASN A N 1
ATOM 2567 C CA . ASN A 1 350 ? 2.973 2.358 -4.017 1.00 87.44 350 ASN A CA 1
ATOM 2568 C C . ASN A 1 350 ? 1.487 2.144 -3.670 1.00 87.44 350 ASN A C 1
ATOM 2570 O O . ASN A 1 350 ? 0.874 2.948 -2.967 1.00 87.44 350 ASN A O 1
ATOM 2574 N N . LEU A 1 351 ? 0.864 1.040 -4.085 1.00 92.50 351 LEU A N 1
ATOM 2575 C CA . LEU A 1 351 ? -0.471 0.699 -3.557 1.00 92.50 351 LEU A CA 1
ATOM 2576 C C . LEU A 1 351 ? -0.386 0.078 -2.157 1.00 92.50 351 LEU A C 1
ATOM 2578 O O . LEU A 1 351 ? -1.305 0.241 -1.363 1.00 92.50 351 LEU A O 1
ATOM 2582 N N . GLY A 1 352 ? 0.719 -0.571 -1.816 1.00 93.56 352 GLY A N 1
ATOM 2583 C CA . GLY A 1 352 ? 0.919 -1.147 -0.492 1.00 93.56 352 GLY A CA 1
ATOM 2584 C C . GLY A 1 352 ? 2.385 -1.265 -0.127 1.00 93.56 352 GLY A C 1
ATOM 2585 O O . GLY A 1 352 ? 3.217 -1.520 -1.000 1.00 93.56 352 GLY A O 1
ATOM 2586 N N . GLU A 1 353 ? 2.711 -1.074 1.149 1.00 92.31 353 GLU A N 1
ATOM 2587 C CA . GLU A 1 353 ? 4.086 -1.200 1.629 1.00 92.31 353 GLU A CA 1
ATOM 2588 C C . GLU A 1 353 ? 4.183 -1.825 3.031 1.00 92.31 353 GLU A C 1
ATOM 2590 O O . GLU A 1 353 ? 3.493 -1.422 3.968 1.00 92.31 353 GLU A O 1
ATOM 2595 N N . PHE A 1 354 ? 5.104 -2.773 3.199 1.00 92.25 354 PHE A N 1
ATOM 2596 C CA . PHE A 1 354 ? 5.512 -3.287 4.504 1.00 92.25 354 PHE A CA 1
ATOM 2597 C C . PHE A 1 354 ? 6.956 -2.904 4.790 1.00 92.25 354 PHE A C 1
ATOM 2599 O O . PHE A 1 354 ? 7.889 -3.366 4.138 1.00 92.25 354 PHE A O 1
ATOM 2606 N N . LYS A 1 355 ? 7.145 -2.080 5.818 1.00 87.38 355 LYS A N 1
ATOM 2607 C CA . LYS A 1 355 ? 8.457 -1.757 6.395 1.00 87.38 355 LYS A CA 1
ATOM 2608 C C . LYS A 1 355 ? 8.685 -2.438 7.741 1.00 87.38 355 LYS A C 1
ATOM 2610 O O . LYS A 1 355 ? 9.813 -2.442 8.231 1.00 87.38 355 LYS A O 1
ATOM 2615 N N . HIS A 1 356 ? 7.632 -2.990 8.337 1.00 87.94 356 HIS A N 1
ATOM 2616 C CA . HIS A 1 356 ? 7.707 -3.896 9.472 1.00 87.94 356 HIS A CA 1
ATOM 2617 C C . HIS A 1 356 ? 6.373 -4.630 9.656 1.00 87.94 356 HIS A C 1
ATOM 2619 O O . HIS A 1 356 ? 5.358 -3.955 9.824 1.00 87.94 356 HIS A O 1
ATOM 2625 N N . ALA A 1 357 ? 6.359 -5.967 9.606 1.00 92.06 357 ALA A N 1
ATOM 2626 C CA . ALA A 1 357 ? 5.157 -6.770 9.863 1.00 92.06 357 ALA A CA 1
ATOM 2627 C C . ALA A 1 357 ? 5.444 -8.282 9.968 1.00 92.06 357 ALA A C 1
ATOM 2629 O O . ALA A 1 357 ? 6.451 -8.775 9.460 1.00 92.06 357 ALA A O 1
ATOM 2630 N N . HIS A 1 358 ? 4.530 -9.020 10.602 1.00 93.69 358 HIS A N 1
ATOM 2631 C CA . HIS A 1 358 ? 4.623 -10.461 10.852 1.00 93.69 358 HIS A CA 1
ATOM 2632 C C . HIS A 1 358 ? 3.327 -11.198 10.508 1.00 93.69 358 HIS A C 1
ATOM 2634 O O . HIS A 1 358 ? 2.252 -10.727 10.872 1.00 93.69 358 HIS A O 1
ATOM 2640 N N . ARG A 1 359 ? 3.415 -12.394 9.910 1.00 97.38 359 ARG A N 1
ATOM 2641 C CA . ARG A 1 359 ? 2.257 -13.260 9.595 1.00 97.38 359 ARG A CA 1
ATOM 2642 C C . ARG A 1 359 ? 1.182 -12.500 8.818 1.00 97.38 359 ARG A C 1
ATOM 2644 O O . ARG A 1 359 ? 0.162 -12.072 9.361 1.00 97.38 359 ARG A O 1
ATOM 2651 N N . ILE A 1 360 ? 1.454 -12.301 7.539 1.00 98.38 360 ILE A N 1
ATOM 2652 C CA . ILE A 1 360 ? 0.681 -11.451 6.637 1.00 98.38 360 ILE A CA 1
ATOM 2653 C C . ILE A 1 360 ? -0.022 -12.340 5.617 1.00 98.38 360 ILE A C 1
ATOM 2655 O O . ILE A 1 360 ? 0.609 -13.190 4.987 1.00 98.38 360 ILE A O 1
ATOM 2659 N N . LEU A 1 361 ? -1.320 -12.119 5.417 1.00 98.38 361 LEU A N 1
ATOM 2660 C CA . LEU A 1 361 ? -2.094 -12.731 4.343 1.00 98.38 361 LEU A CA 1
ATOM 2661 C C . LEU A 1 361 ? -2.697 -11.653 3.443 1.00 98.38 361 LEU A C 1
ATOM 2663 O O . LEU A 1 361 ? -3.608 -10.932 3.853 1.00 98.38 361 LEU A O 1
ATOM 2667 N N . ILE A 1 362 ? -2.245 -11.613 2.191 1.00 97.69 362 ILE A N 1
ATOM 2668 C CA . ILE A 1 362 ? -2.826 -10.801 1.121 1.00 97.69 362 ILE A CA 1
ATOM 2669 C C . ILE A 1 362 ? -3.515 -11.734 0.129 1.00 97.69 362 ILE A C 1
ATOM 2671 O O . ILE A 1 362 ? -2.857 -12.420 -0.658 1.00 97.69 362 ILE A O 1
ATOM 2675 N N . GLU A 1 363 ? -4.847 -11.782 0.167 1.00 94.88 363 GLU A N 1
ATOM 2676 C CA . GLU A 1 363 ? -5.614 -12.748 -0.620 1.00 94.88 363 GLU A CA 1
ATOM 2677 C C . GLU A 1 363 ? -6.848 -12.158 -1.324 1.00 94.88 363 GLU A C 1
ATOM 2679 O O . GLU A 1 363 ? -7.665 -11.480 -0.708 1.00 94.88 363 GLU A O 1
ATOM 2684 N N . ASN A 1 364 ? -7.064 -12.517 -2.595 1.00 92.12 364 ASN A N 1
ATOM 2685 C CA . ASN A 1 364 ? -8.251 -12.125 -3.376 1.00 92.12 364 ASN A CA 1
ATOM 2686 C C . ASN A 1 364 ? -8.439 -10.602 -3.524 1.00 92.12 364 ASN A C 1
ATOM 2688 O O . ASN A 1 364 ? -9.570 -10.128 -3.616 1.00 92.12 364 ASN A O 1
ATOM 2692 N N . ASN A 1 365 ? -7.365 -9.812 -3.521 1.00 92.88 365 ASN A N 1
ATOM 2693 C CA . ASN A 1 365 ? -7.449 -8.364 -3.723 1.00 92.88 365 ASN A CA 1
ATOM 2694 C C . ASN A 1 365 ? -7.304 -7.989 -5.200 1.00 92.88 365 ASN A C 1
ATOM 2696 O O . ASN A 1 365 ? -6.674 -8.700 -5.987 1.00 92.88 365 ASN A O 1
ATOM 2700 N N . VAL A 1 366 ? -7.844 -6.821 -5.541 1.00 90.25 366 VAL A N 1
ATOM 2701 C CA . VAL A 1 366 ? -7.601 -6.130 -6.806 1.00 90.25 366 VAL A CA 1
ATOM 2702 C C . VAL A 1 366 ? -6.752 -4.895 -6.523 1.00 90.25 366 VAL A C 1
ATOM 2704 O O . VAL A 1 366 ? -7.103 -4.082 -5.667 1.00 90.25 366 VAL A O 1
ATOM 2707 N N . ALA A 1 367 ? -5.656 -4.730 -7.253 1.00 89.56 367 ALA A N 1
ATOM 2708 C CA . ALA A 1 367 ? -4.808 -3.547 -7.186 1.00 89.56 367 ALA A CA 1
ATOM 2709 C C . ALA A 1 367 ? -4.688 -2.923 -8.579 1.00 89.56 367 ALA A C 1
ATOM 2711 O O . ALA A 1 367 ? -4.398 -3.637 -9.539 1.00 89.56 367 ALA A O 1
ATOM 2712 N N . MET A 1 368 ? -4.936 -1.618 -8.713 1.00 85.69 368 MET A N 1
ATOM 2713 C CA . MET A 1 368 ? -4.922 -0.979 -10.030 1.00 85.69 368 MET A CA 1
ATOM 2714 C C . MET A 1 368 ? -4.422 0.461 -10.061 1.00 85.69 368 MET A C 1
ATOM 2716 O O . MET A 1 368 ? -4.600 1.203 -9.095 1.00 85.69 368 MET A O 1
ATOM 2720 N N . ASN A 1 369 ? -3.902 0.859 -11.224 1.00 83.19 369 ASN A N 1
ATOM 2721 C CA . ASN A 1 369 ? -3.489 2.219 -11.571 1.00 83.19 369 ASN A CA 1
ATOM 2722 C C . ASN A 1 369 ? -2.357 2.714 -10.666 1.00 83.19 369 ASN A C 1
ATOM 2724 O O . ASN A 1 369 ? -2.618 3.425 -9.701 1.00 83.19 369 ASN A O 1
ATOM 2728 N N . ASN A 1 370 ? -1.106 2.355 -10.951 1.00 84.19 370 ASN A N 1
ATOM 2729 C CA . ASN A 1 370 ? 0.040 2.823 -10.164 1.00 84.19 370 ASN A CA 1
ATOM 2730 C C . ASN A 1 370 ? 1.206 3.299 -11.042 1.00 84.19 370 ASN A C 1
ATOM 2732 O O . ASN A 1 370 ? 1.538 2.658 -12.035 1.00 84.19 370 ASN A O 1
ATOM 2736 N N . TRP A 1 371 ? 1.831 4.419 -10.678 1.00 80.56 371 TRP A N 1
ATOM 2737 C CA . TRP A 1 371 ? 2.896 5.061 -11.458 1.00 80.56 371 TRP A CA 1
ATOM 2738 C C . TRP A 1 371 ? 3.903 5.785 -10.556 1.00 80.56 371 TRP A C 1
ATOM 2740 O O . TRP A 1 371 ? 3.624 6.068 -9.392 1.00 80.56 371 TRP A O 1
ATOM 2750 N N . GLU A 1 372 ? 5.071 6.114 -11.096 1.00 74.62 372 GLU A N 1
ATOM 2751 C CA . GLU A 1 372 ? 6.110 6.909 -10.449 1.00 74.62 372 GLU A CA 1
ATOM 2752 C C . GLU A 1 372 ? 5.630 8.360 -10.285 1.00 74.62 372 GLU A C 1
ATOM 2754 O O . GLU A 1 372 ? 5.511 9.123 -11.248 1.00 74.62 372 GLU A O 1
ATOM 2759 N N . GLY A 1 373 ? 5.345 8.753 -9.042 1.00 68.88 373 GLY A N 1
ATOM 2760 C CA . GLY A 1 373 ? 5.093 10.143 -8.644 1.00 68.88 373 GLY A CA 1
ATOM 2761 C C . GLY A 1 373 ? 6.201 10.745 -7.768 1.00 68.88 373 GLY A C 1
ATOM 2762 O O . GLY A 1 373 ? 6.126 11.924 -7.409 1.00 68.88 373 GLY A O 1
ATOM 2763 N N . GLN A 1 374 ? 7.241 9.974 -7.426 1.00 67.94 374 GLN A N 1
ATOM 2764 C CA . GLN A 1 374 ? 8.370 10.400 -6.595 1.00 67.94 374 GLN A CA 1
ATOM 2765 C C . GLN A 1 374 ? 9.687 9.772 -7.079 1.00 67.94 374 GLN A C 1
ATOM 2767 O O . GLN A 1 374 ? 9.735 8.599 -7.421 1.00 67.94 374 GLN A O 1
ATOM 2772 N N . SER A 1 375 ? 10.778 10.542 -7.040 1.00 58.50 375 SER A N 1
ATOM 2773 C CA . SER A 1 375 ? 12.083 10.156 -7.602 1.00 58.50 375 SER A CA 1
ATOM 2774 C C . SER A 1 375 ? 12.825 9.023 -6.874 1.00 58.50 375 SER A C 1
ATOM 2776 O O . SER A 1 375 ? 13.878 8.600 -7.342 1.00 58.50 375 SER A O 1
ATOM 2778 N N . ASP A 1 376 ? 12.368 8.587 -5.697 1.00 58.38 376 ASP A N 1
ATOM 2779 C CA . ASP A 1 376 ? 13.027 7.560 -4.871 1.00 58.38 376 ASP A CA 1
ATOM 2780 C C . ASP A 1 376 ? 12.214 6.258 -4.724 1.00 58.38 376 ASP A C 1
ATOM 2782 O O . ASP A 1 376 ? 12.701 5.312 -4.101 1.00 58.38 376 ASP A O 1
ATOM 2786 N N . GLN A 1 377 ? 11.004 6.183 -5.293 1.00 65.44 377 GLN A N 1
ATOM 2787 C CA . GLN A 1 377 ? 10.196 4.964 -5.360 1.00 65.44 377 GLN A CA 1
ATOM 2788 C C . GLN A 1 377 ? 9.447 4.895 -6.693 1.00 65.44 377 GLN A C 1
ATOM 2790 O O . GLN A 1 377 ? 8.630 5.752 -7.013 1.00 65.44 377 GLN A O 1
ATOM 2795 N N . PHE A 1 378 ? 9.697 3.823 -7.443 1.00 66.50 378 PHE A N 1
ATOM 2796 C CA . PHE A 1 378 ? 9.315 3.682 -8.853 1.00 66.50 378 PHE A CA 1
ATOM 2797 C C . PHE A 1 378 ? 7.855 3.253 -9.082 1.00 66.50 378 PHE A C 1
ATOM 2799 O O . PHE A 1 378 ? 7.509 2.781 -10.156 1.00 66.50 378 PHE A O 1
ATOM 2806 N N . GLY A 1 379 ? 6.982 3.379 -8.081 1.00 68.44 379 GLY A N 1
ATOM 2807 C CA . GLY A 1 379 ? 5.576 3.009 -8.223 1.00 68.44 379 GLY A CA 1
ATOM 2808 C C . GLY A 1 379 ? 5.329 1.497 -8.277 1.00 68.44 379 GLY A C 1
ATOM 2809 O O . GLY A 1 379 ? 4.630 1.012 -9.172 1.00 68.44 379 GLY A O 1
ATOM 2810 N N . SER A 1 380 ? 5.838 0.745 -7.297 1.00 78.94 380 SER A N 1
ATOM 2811 C CA . SER A 1 380 ? 5.491 -0.675 -7.131 1.00 78.94 380 SER A CA 1
ATOM 2812 C C . SER A 1 380 ? 4.027 -0.838 -6.719 1.00 78.94 380 SER A C 1
ATOM 2814 O O . SER A 1 380 ? 3.520 -0.051 -5.921 1.00 78.94 380 SER A O 1
ATOM 2816 N N . VAL A 1 381 ? 3.340 -1.886 -7.181 1.00 86.69 381 VAL A N 1
ATOM 2817 C CA . VAL A 1 381 ? 1.999 -2.196 -6.668 1.00 86.69 381 VAL A CA 1
ATOM 2818 C C . VAL A 1 381 ? 2.108 -2.559 -5.187 1.00 86.69 381 VAL A C 1
ATOM 2820 O O . VAL A 1 381 ? 1.603 -1.795 -4.366 1.00 86.69 381 VAL A O 1
ATOM 2823 N N . TRP A 1 382 ? 2.845 -3.615 -4.823 1.00 90.31 382 TRP A N 1
ATOM 2824 C CA . TRP A 1 382 ? 3.203 -3.889 -3.421 1.00 90.31 382 TRP A CA 1
ATOM 2825 C C . TRP A 1 382 ? 4.711 -3.977 -3.208 1.00 90.31 382 TRP A C 1
ATOM 2827 O O . TRP A 1 382 ? 5.446 -4.542 -4.022 1.00 90.31 382 TRP A O 1
ATOM 2837 N N . LEU A 1 383 ? 5.162 -3.402 -2.095 1.00 87.94 383 LEU A N 1
ATOM 2838 C CA . LEU A 1 383 ? 6.568 -3.293 -1.731 1.00 87.94 383 LEU A CA 1
ATOM 2839 C C . LEU A 1 383 ? 6.811 -3.811 -0.307 1.00 87.94 383 LEU A C 1
ATOM 2841 O O . LEU A 1 383 ? 6.375 -3.210 0.670 1.00 87.94 383 LEU A O 1
ATOM 2845 N N . THR A 1 384 ? 7.583 -4.880 -0.180 1.00 88.88 384 THR A N 1
ATOM 2846 C CA . THR A 1 384 ? 8.111 -5.364 1.097 1.00 88.88 384 THR A CA 1
ATOM 2847 C C . THR A 1 384 ? 9.541 -4.877 1.234 1.00 88.88 384 THR A C 1
ATOM 2849 O O . THR A 1 384 ? 10.446 -5.336 0.536 1.00 88.88 384 THR A O 1
ATOM 2852 N N . LEU A 1 385 ? 9.735 -3.900 2.112 1.00 82.19 385 LEU A N 1
ATOM 2853 C CA . LEU A 1 385 ? 10.989 -3.181 2.268 1.00 82.19 385 LEU A CA 1
ATOM 2854 C C . LEU A 1 385 ? 11.242 -2.837 3.741 1.00 82.19 385 LEU A C 1
ATOM 2856 O O . LEU A 1 385 ? 11.169 -1.660 4.109 1.00 82.19 385 LEU A O 1
ATOM 2860 N N . PRO A 1 386 ? 11.536 -3.821 4.617 1.00 81.94 386 PRO A N 1
ATOM 2861 C CA . PRO A 1 386 ? 11.914 -3.527 5.986 1.00 81.94 386 PRO A CA 1
ATOM 2862 C C . PRO A 1 386 ? 13.018 -2.474 6.026 1.00 81.94 386 PRO A C 1
ATOM 2864 O O . PRO A 1 386 ? 14.036 -2.608 5.345 1.00 81.94 386 PRO A O 1
ATOM 2867 N N . LYS A 1 387 ? 12.791 -1.405 6.804 1.00 76.62 387 LYS A N 1
ATOM 2868 C CA . LYS A 1 387 ? 13.726 -0.279 6.923 1.00 76.62 387 LYS A CA 1
ATOM 2869 C C . LYS A 1 387 ? 13.861 0.192 8.367 1.00 76.62 387 LYS A C 1
ATOM 2871 O O . LYS A 1 387 ? 12.898 0.665 8.967 1.00 76.62 387 LYS A O 1
ATOM 2876 N N . ASN A 1 388 ? 15.088 0.165 8.880 1.00 73.56 388 ASN A N 1
ATOM 2877 C CA . ASN A 1 388 ? 15.443 0.723 10.181 1.00 73.56 388 ASN A CA 1
ATOM 2878 C C . ASN A 1 388 ? 15.769 2.216 10.030 1.00 73.56 388 ASN A C 1
ATOM 2880 O O . ASN A 1 388 ? 16.927 2.610 9.999 1.00 73.56 388 ASN A O 1
ATOM 2884 N N . GLN A 1 389 ? 14.762 3.061 9.826 1.00 68.62 389 GLN A N 1
ATOM 2885 C CA . GLN A 1 389 ? 15.002 4.461 9.471 1.00 68.62 389 GLN A CA 1
ATOM 2886 C C . GLN A 1 389 ? 15.746 5.254 10.555 1.00 68.62 389 GLN A C 1
ATOM 2888 O O . GLN A 1 389 ? 15.394 5.213 11.734 1.00 68.62 389 GLN A O 1
ATOM 2893 N N . ALA A 1 390 ? 16.703 6.068 10.116 1.00 62.00 390 ALA A N 1
ATOM 2894 C CA . ALA A 1 390 ? 17.480 6.971 10.948 1.00 62.00 390 ALA A CA 1
ATOM 2895 C C . ALA A 1 390 ? 17.370 8.418 10.434 1.00 62.00 390 ALA A C 1
ATOM 2897 O O . ALA A 1 390 ? 17.402 8.639 9.219 1.00 62.00 390 ALA A O 1
ATOM 2898 N N . PRO A 1 391 ? 17.258 9.414 11.330 1.00 56.75 391 PRO A N 1
ATOM 2899 C CA . PRO A 1 391 ? 17.477 10.810 10.979 1.00 56.75 391 PRO A CA 1
ATOM 2900 C C . PRO A 1 391 ? 18.930 11.044 10.570 1.00 56.75 391 PRO A C 1
ATOM 2902 O O . PRO A 1 391 ? 19.857 10.645 11.276 1.00 56.75 391 PRO A O 1
ATOM 2905 N N . GLN A 1 392 ? 19.107 11.767 9.470 1.00 52.56 392 GLN A N 1
ATOM 2906 C CA . GLN A 1 392 ? 20.402 12.210 8.974 1.00 52.56 392 GLN A CA 1
ATOM 2907 C C . GLN A 1 392 ? 20.531 13.725 9.164 1.00 52.56 392 GLN A C 1
ATOM 2909 O O . GLN A 1 392 ? 19.637 14.470 8.764 1.00 52.56 392 GLN A O 1
ATOM 2914 N N . ASN A 1 393 ? 21.659 14.180 9.710 1.00 49.75 393 ASN A N 1
ATOM 2915 C CA . ASN A 1 393 ? 22.017 15.595 9.776 1.00 49.75 393 ASN A CA 1
ATOM 2916 C C . ASN A 1 393 ? 23.188 15.862 8.824 1.00 49.75 393 ASN A C 1
ATOM 2918 O O . ASN A 1 393 ? 24.288 15.350 9.027 1.00 49.75 393 ASN A O 1
ATOM 2922 N N . THR A 1 394 ? 22.973 16.679 7.793 1.00 41.00 394 THR A N 1
ATOM 2923 C CA . THR A 1 394 ? 24.044 17.120 6.886 1.00 41.00 394 THR A CA 1
ATOM 2924 C C . THR A 1 394 ? 24.396 18.576 7.179 1.00 41.00 394 THR A C 1
ATOM 2926 O O . THR A 1 394 ? 23.562 19.463 7.006 1.00 41.00 394 THR A O 1
ATOM 2929 N N . ALA A 1 395 ? 25.634 18.825 7.605 1.00 40.28 395 ALA A N 1
ATOM 2930 C CA . ALA A 1 395 ? 26.203 20.157 7.765 1.00 40.28 395 ALA A CA 1
ATOM 2931 C C . ALA A 1 395 ? 27.161 20.453 6.600 1.00 40.28 395 ALA A C 1
ATOM 2933 O O . ALA A 1 395 ? 28.090 19.693 6.317 1.00 40.28 395 ALA A O 1
ATOM 2934 N N . ASN A 1 396 ? 26.944 21.576 5.916 1.00 35.09 396 ASN A N 1
ATOM 2935 C CA . ASN A 1 396 ? 27.826 22.027 4.843 1.00 35.09 396 ASN A CA 1
ATOM 2936 C C . ASN A 1 396 ? 28.890 22.992 5.398 1.00 35.09 396 ASN A C 1
ATOM 2938 O O . ASN A 1 396 ? 28.552 23.901 6.154 1.00 35.09 396 ASN A O 1
ATOM 2942 N N . PHE A 1 397 ? 30.137 22.823 4.932 1.00 45.84 397 PHE A N 1
ATOM 2943 C CA . PHE A 1 397 ? 31.300 23.723 5.066 1.00 45.84 397 PHE A CA 1
ATOM 2944 C C . PHE A 1 397 ? 32.180 23.578 6.322 1.00 45.84 397 PHE A C 1
ATOM 2946 O O . PHE A 1 397 ? 32.254 24.451 7.184 1.00 45.84 397 PHE A O 1
ATOM 2953 N N . VAL A 1 398 ? 32.970 22.510 6.331 1.00 38.81 398 VAL A N 1
ATOM 2954 C CA . VAL A 1 398 ? 34.090 22.238 7.233 1.00 38.81 398 VAL A CA 1
ATOM 2955 C C . VAL A 1 398 ? 35.406 22.539 6.488 1.00 38.81 398 VAL A C 1
ATOM 2957 O O . VAL A 1 398 ? 35.564 22.181 5.319 1.00 38.81 398 VAL A O 1
ATOM 2960 N N . ASN A 1 399 ? 36.356 23.228 7.123 1.00 39.38 399 ASN A N 1
ATOM 2961 C CA . ASN A 1 399 ? 37.733 23.399 6.645 1.00 39.38 399 ASN A CA 1
ATOM 2962 C C . ASN A 1 399 ? 38.645 22.585 7.568 1.00 39.38 399 ASN A C 1
ATOM 2964 O O . ASN A 1 399 ? 38.755 22.903 8.751 1.00 39.38 399 ASN A O 1
ATOM 2968 N N . THR A 1 400 ? 39.268 21.516 7.075 1.00 38.19 400 THR A N 1
ATOM 2969 C CA . THR A 1 400 ? 40.151 20.674 7.898 1.00 38.19 400 THR A CA 1
ATOM 2970 C C . THR A 1 400 ? 41.597 21.124 7.709 1.00 38.19 400 THR A C 1
ATOM 2972 O O . THR A 1 400 ? 42.154 20.981 6.619 1.00 38.19 400 THR A O 1
ATOM 2975 N N . SER A 1 401 ? 42.230 21.662 8.754 1.00 37.25 401 SER A N 1
ATOM 2976 C CA . SER A 1 401 ? 43.662 21.977 8.755 1.00 37.25 401 SER A CA 1
ATOM 2977 C C . SER A 1 401 ? 44.403 21.054 9.713 1.00 37.25 401 SER A C 1
ATOM 2979 O O . SER A 1 401 ? 44.583 21.422 10.867 1.00 37.25 401 SER A O 1
ATOM 2981 N N . GLY A 1 402 ? 44.813 19.869 9.246 1.00 37.84 402 GLY A N 1
ATOM 2982 C CA . GLY A 1 402 ? 45.844 18.990 9.839 1.00 37.84 402 GLY A CA 1
ATOM 2983 C C . GLY A 1 402 ? 45.665 18.467 11.277 1.00 37.84 402 GLY A C 1
ATOM 2984 O O . GLY A 1 402 ? 46.297 17.478 11.618 1.00 37.84 402 GLY A O 1
ATOM 2985 N N . THR A 1 403 ? 44.829 19.098 12.095 1.00 34.03 403 THR A N 1
ATOM 2986 C CA . THR A 1 403 ? 44.546 18.851 13.515 1.00 34.03 403 THR A CA 1
ATOM 2987 C C . THR A 1 403 ? 43.294 19.614 14.006 1.00 34.03 403 THR A C 1
ATOM 2989 O O . THR A 1 403 ? 42.887 19.400 15.142 1.00 34.03 403 THR A O 1
ATOM 2992 N N . ALA A 1 404 ? 42.672 20.502 13.206 1.00 35.94 404 ALA A N 1
ATOM 2993 C CA . ALA A 1 404 ? 41.506 21.301 13.618 1.00 35.94 404 ALA A CA 1
ATOM 2994 C C . ALA A 1 404 ? 40.505 21.584 12.476 1.00 35.94 404 ALA A C 1
ATOM 2996 O O . ALA A 1 404 ? 40.896 21.721 11.312 1.00 35.94 404 ALA A O 1
ATOM 2997 N N . VAL A 1 405 ? 39.222 21.717 12.834 1.00 35.25 405 VAL A N 1
ATOM 2998 C CA . VAL A 1 405 ? 38.119 22.177 11.973 1.00 35.25 405 VAL A CA 1
ATOM 2999 C C . VAL A 1 405 ? 37.965 23.700 12.102 1.00 35.25 405 VAL A C 1
ATOM 3001 O O . VAL A 1 405 ? 37.789 24.217 13.200 1.00 35.25 405 VAL A O 1
ATOM 3004 N N . SER A 1 406 ? 38.007 24.436 10.992 1.00 39.97 406 SER A N 1
ATOM 3005 C CA . SER A 1 406 ? 37.684 25.874 10.917 1.00 39.97 406 SER A CA 1
ATOM 3006 C C . SER A 1 406 ? 36.636 26.137 9.822 1.00 39.97 406 SER A C 1
ATOM 3008 O O . SER A 1 406 ? 36.384 25.270 8.995 1.00 39.97 406 SER A O 1
ATOM 3010 N N . CYS A 1 407 ? 35.950 27.285 9.809 1.00 36.78 407 CYS A N 1
ATOM 3011 C CA . CYS A 1 407 ? 34.962 27.596 8.758 1.00 36.78 407 CYS A CA 1
ATOM 3012 C C . CYS A 1 407 ? 35.656 27.935 7.420 1.00 36.78 407 CYS A C 1
ATOM 3014 O O . CYS A 1 407 ? 36.665 28.644 7.403 1.00 36.78 407 CYS A O 1
ATOM 3016 N N . ALA A 1 408 ? 35.124 27.449 6.293 1.00 35.62 408 ALA A N 1
ATOM 3017 C CA . ALA A 1 408 ? 35.618 27.784 4.952 1.00 35.62 408 ALA A CA 1
ATOM 3018 C C . ALA A 1 408 ? 35.078 29.150 4.473 1.00 35.62 408 ALA A C 1
ATOM 3020 O O . ALA A 1 408 ? 33.925 29.484 4.727 1.00 35.62 408 ALA A O 1
ATOM 3021 N N . SER A 1 409 ? 35.901 29.935 3.770 1.00 38.00 409 SER A N 1
ATOM 3022 C CA . SER A 1 409 ? 35.467 31.128 3.022 1.00 38.00 409 SER A CA 1
ATOM 3023 C C . SER A 1 409 ? 34.634 30.739 1.798 1.00 38.00 409 SER A C 1
ATOM 3025 O O . SER A 1 409 ? 34.896 29.696 1.194 1.00 38.00 409 SER A O 1
ATOM 3027 N N . ASP A 1 410 ? 33.689 31.587 1.389 1.00 36.47 410 ASP A N 1
ATOM 3028 C CA . ASP A 1 410 ? 32.935 31.384 0.150 1.00 36.47 410 ASP A CA 1
ATOM 3029 C C . ASP A 1 410 ? 33.794 31.600 -1.118 1.00 36.47 410 ASP A C 1
ATOM 3031 O O . ASP A 1 410 ? 34.971 31.978 -1.080 1.00 36.47 410 ASP A O 1
ATOM 3035 N N . ASN A 1 411 ? 33.181 31.339 -2.272 1.00 32.53 411 ASN A N 1
ATOM 3036 C CA . ASN A 1 411 ? 33.768 31.420 -3.613 1.00 32.53 411 ASN A CA 1
ATOM 3037 C C . ASN A 1 411 ? 34.196 32.836 -4.053 1.00 32.53 411 ASN A C 1
ATOM 3039 O O . ASN A 1 411 ? 34.725 32.987 -5.155 1.00 32.53 411 ASN A O 1
ATOM 3043 N N . THR A 1 412 ? 34.023 33.861 -3.214 1.00 32.50 412 THR A N 1
ATOM 3044 C CA . THR A 1 412 ? 34.512 35.225 -3.474 1.00 32.50 412 THR A CA 1
ATOM 3045 C C . THR A 1 412 ? 35.884 35.504 -2.857 1.00 32.50 412 THR A C 1
ATOM 3047 O O . THR A 1 412 ? 36.435 36.587 -3.049 1.00 32.50 412 THR A O 1
ATOM 3050 N N . GLY A 1 413 ? 36.464 34.538 -2.131 1.00 37.50 413 GLY A N 1
ATOM 3051 C CA . GLY A 1 413 ? 37.746 34.718 -1.444 1.00 37.50 413 GLY A CA 1
ATOM 3052 C C . GLY A 1 413 ? 37.656 35.639 -0.224 1.00 37.50 413 GLY A C 1
ATOM 3053 O O . GLY A 1 413 ? 38.686 36.064 0.296 1.00 37.50 413 GLY A O 1
ATOM 3054 N N . THR A 1 414 ? 36.442 35.937 0.245 1.00 32.53 414 THR A N 1
ATOM 3055 C CA . THR A 1 414 ? 36.197 36.697 1.471 1.00 32.53 414 THR A CA 1
ATOM 3056 C C . THR A 1 414 ? 36.287 35.735 2.665 1.00 32.53 414 THR A C 1
ATOM 3058 O O . THR A 1 414 ? 35.435 34.852 2.796 1.00 32.53 414 THR A O 1
ATOM 3061 N N . PRO A 1 415 ? 37.295 35.849 3.557 1.00 35.06 415 PRO A N 1
ATOM 3062 C CA . PRO A 1 415 ? 37.264 35.160 4.847 1.00 35.06 415 PRO A CA 1
ATOM 3063 C C . PRO A 1 415 ? 36.002 35.610 5.572 1.00 35.06 415 PRO A C 1
ATOM 3065 O O . PRO A 1 415 ? 35.713 36.805 5.530 1.00 35.06 415 PRO A O 1
ATOM 3068 N N . CYS A 1 416 ? 35.266 34.689 6.204 1.00 35.28 416 CYS A N 1
ATOM 3069 C CA . CYS A 1 416 ? 34.034 34.980 6.943 1.00 35.28 416 CYS A CA 1
ATOM 3070 C C . CYS A 1 416 ? 34.143 36.343 7.647 1.00 35.28 416 CYS A C 1
ATOM 3072 O O . CYS A 1 416 ? 34.908 36.488 8.605 1.00 35.28 416 CYS A O 1
ATOM 3074 N N . ALA A 1 417 ? 33.448 37.361 7.124 1.00 28.55 417 ALA A N 1
ATOM 3075 C CA . ALA A 1 417 ? 33.460 38.681 7.730 1.00 28.55 417 ALA A CA 1
ATOM 3076 C C . ALA A 1 417 ? 32.952 38.517 9.163 1.00 28.55 417 ALA A C 1
ATOM 3078 O O . ALA A 1 417 ? 31.975 37.808 9.397 1.00 28.55 417 ALA A O 1
ATOM 3079 N N . ALA A 1 418 ? 33.670 39.108 10.114 1.00 30.59 418 ALA A N 1
ATOM 3080 C CA . ALA A 1 418 ? 33.556 38.842 11.539 1.00 30.59 418 ALA A CA 1
ATOM 3081 C C . ALA A 1 418 ? 32.243 39.348 12.154 1.00 30.59 418 ALA A C 1
ATOM 3083 O O . ALA A 1 418 ? 32.285 40.166 13.054 1.00 30.59 418 ALA A O 1
ATOM 3084 N N . HIS A 1 419 ? 31.089 38.856 11.710 1.00 30.45 419 HIS A N 1
ATOM 3085 C CA . HIS A 1 419 ? 29.837 38.865 12.453 1.00 30.45 419 HIS A CA 1
ATOM 3086 C C . HIS A 1 419 ? 29.024 37.626 12.049 1.00 30.45 419 HIS A C 1
ATOM 3088 O O . HIS A 1 419 ? 28.550 37.524 10.923 1.00 30.45 419 HIS A O 1
ATOM 3094 N N . THR A 1 420 ? 28.878 36.712 13.020 1.00 29.80 420 THR A N 1
ATOM 3095 C CA . THR A 1 420 ? 28.152 35.415 13.049 1.00 29.80 420 THR A CA 1
ATOM 3096 C C . THR A 1 420 ? 28.928 34.124 12.735 1.00 29.80 420 THR A C 1
ATOM 3098 O O . THR A 1 420 ? 28.389 33.039 12.908 1.00 29.80 420 THR A O 1
ATOM 3101 N N . GLY A 1 421 ? 30.228 34.195 12.426 1.00 36.16 421 GLY A N 1
ATOM 3102 C CA . GLY A 1 421 ? 31.108 33.019 12.294 1.00 36.16 421 GLY A CA 1
ATOM 3103 C C . GLY A 1 421 ? 31.478 32.311 13.612 1.00 36.16 421 GLY A C 1
ATOM 3104 O O . GLY A 1 421 ? 32.652 32.302 13.976 1.00 36.16 421 GLY A O 1
ATOM 3105 N N . GLN A 1 422 ? 30.516 31.709 14.321 1.00 35.66 422 GLN A N 1
ATOM 3106 C CA . GLN A 1 422 ? 30.773 30.779 15.434 1.00 35.66 422 GLN A CA 1
ATOM 3107 C C . GLN A 1 422 ? 29.776 29.611 15.413 1.00 35.66 422 GLN A C 1
ATOM 3109 O O . GLN A 1 422 ? 28.628 29.754 15.820 1.00 35.66 422 GLN A O 1
ATOM 3114 N N . TRP A 1 423 ? 30.229 28.433 14.976 1.00 32.81 423 TRP A N 1
ATOM 3115 C CA . TRP A 1 423 ? 29.545 27.172 15.268 1.00 32.81 423 TRP A CA 1
ATOM 3116 C C . TRP A 1 423 ? 29.922 26.751 16.691 1.00 32.81 423 TRP A C 1
ATOM 3118 O O . TRP A 1 423 ? 30.983 26.178 16.922 1.00 32.81 423 TRP A O 1
ATOM 3128 N N . GLY A 1 424 ? 29.084 27.124 17.655 1.00 42.47 424 GLY A N 1
ATOM 3129 C CA . GLY A 1 424 ? 29.203 26.719 19.053 1.00 42.47 424 GLY A CA 1
ATOM 3130 C C . GLY A 1 424 ? 28.282 27.548 19.940 1.00 42.47 424 GLY A C 1
ATOM 3131 O O . GLY A 1 424 ? 28.408 28.770 19.992 1.00 42.47 424 GLY A O 1
ATOM 3132 N N . ASN A 1 425 ? 27.357 26.902 20.651 1.00 47.75 425 ASN A N 1
ATOM 3133 C CA . ASN A 1 425 ? 26.555 27.604 21.648 1.00 47.75 425 ASN A CA 1
ATOM 3134 C C . ASN A 1 425 ? 27.439 27.966 22.833 1.00 47.75 425 ASN A C 1
ATOM 3136 O O . ASN A 1 425 ? 27.952 27.100 23.537 1.00 47.75 425 ASN A O 1
ATOM 3140 N N . ARG A 1 426 ? 27.613 29.264 23.064 1.00 61.59 426 ARG A N 1
ATOM 3141 C CA . ARG A 1 426 ? 28.404 29.758 24.183 1.00 61.59 426 ARG A CA 1
ATOM 3142 C C . ARG A 1 426 ? 27.580 29.673 25.459 1.00 61.59 426 ARG A C 1
ATOM 3144 O O . ARG A 1 426 ? 26.502 30.260 25.517 1.00 61.59 426 ARG A O 1
ATOM 3151 N N . ILE A 1 427 ? 28.110 29.047 26.508 1.00 64.75 427 ILE A N 1
ATOM 3152 C CA . ILE A 1 427 ? 27.517 29.162 27.844 1.00 64.75 427 ILE A CA 1
ATOM 3153 C C . ILE A 1 427 ? 27.689 30.607 28.332 1.00 64.75 427 ILE A C 1
ATOM 3155 O O . ILE A 1 427 ? 28.795 31.073 28.595 1.00 64.75 427 ILE A O 1
ATOM 3159 N N . VAL A 1 428 ? 26.582 31.336 28.437 1.00 70.31 428 VAL A N 1
ATOM 3160 C CA . VAL A 1 428 ? 26.536 32.730 28.896 1.00 70.31 428 VAL A CA 1
ATOM 3161 C C . VAL A 1 428 ? 26.509 32.786 30.415 1.00 70.31 428 VAL A C 1
ATOM 3163 O O . VAL A 1 428 ? 27.195 33.611 31.017 1.00 70.31 428 VAL A O 1
ATOM 3166 N N . SER A 1 429 ? 25.731 31.913 31.053 1.00 74.19 429 SER A N 1
ATOM 3167 C CA . SER A 1 429 ? 25.668 31.840 32.514 1.00 74.19 429 SER A CA 1
ATOM 3168 C C . SER A 1 429 ? 25.233 30.469 33.013 1.00 74.19 429 SER A C 1
ATOM 3170 O O . SER A 1 429 ? 24.598 29.716 32.281 1.00 74.19 429 SER A O 1
ATOM 3172 N N . MET A 1 430 ? 25.572 30.158 34.264 1.00 81.31 430 MET A N 1
ATOM 3173 C CA . MET A 1 430 ? 25.149 28.936 34.951 1.00 81.31 430 MET A CA 1
ATOM 3174 C C . MET A 1 430 ? 24.639 29.246 36.360 1.00 81.31 430 MET A C 1
ATOM 3176 O O . MET A 1 430 ? 25.125 30.173 37.008 1.00 81.31 430 MET A O 1
ATOM 3180 N N . SER A 1 431 ? 23.689 28.457 36.854 1.00 85.00 431 SER A N 1
ATOM 3181 C CA . SER A 1 431 ? 23.258 28.430 38.261 1.00 85.00 431 SER A CA 1
ATOM 3182 C C . SER A 1 431 ? 22.989 27.002 38.710 1.00 85.00 431 SER A C 1
ATOM 3184 O O . SER A 1 431 ? 22.691 26.149 37.880 1.00 85.00 431 SER A O 1
ATOM 3186 N N . ARG A 1 432 ? 23.002 26.742 40.019 1.00 85.00 432 ARG A N 1
ATOM 3187 C CA . ARG A 1 432 ? 22.418 25.523 40.594 1.00 85.00 432 ARG A CA 1
ATOM 3188 C C . ARG A 1 432 ? 21.439 25.876 41.703 1.00 85.00 432 ARG A C 1
ATOM 3190 O O . ARG A 1 432 ? 21.764 26.673 42.581 1.00 85.00 432 ARG A O 1
ATOM 3197 N N . THR A 1 433 ? 20.256 25.272 41.668 1.00 82.62 433 THR A N 1
ATOM 3198 C CA . THR A 1 433 ? 19.229 25.416 42.705 1.00 82.62 433 THR A CA 1
ATOM 3199 C C . THR A 1 433 ? 18.598 24.059 42.990 1.00 82.62 433 THR A C 1
ATOM 3201 O O . THR A 1 433 ? 18.095 23.406 42.080 1.00 82.62 433 THR A O 1
ATOM 3204 N N . SER A 1 434 ? 18.623 23.622 44.251 1.00 80.44 434 SER A N 1
ATOM 3205 C CA . SER A 1 434 ? 18.051 22.340 44.695 1.00 80.44 434 SER A CA 1
ATOM 3206 C C . SER A 1 434 ? 18.533 21.128 43.879 1.00 80.44 434 SER A C 1
ATOM 3208 O O . SER A 1 434 ? 17.754 20.238 43.549 1.00 80.44 434 SER A O 1
ATOM 3210 N N . GLY A 1 435 ? 19.827 21.093 43.534 1.00 74.62 435 GLY A N 1
ATOM 3211 C CA . GLY A 1 435 ? 20.438 19.986 42.778 1.00 74.62 435 GLY A CA 1
ATOM 3212 C C . GLY A 1 435 ? 20.198 20.006 41.261 1.00 74.62 435 GLY A C 1
ATOM 3213 O O . GLY A 1 435 ? 20.725 19.145 40.553 1.00 74.62 435 GLY A O 1
ATOM 3214 N N . VAL A 1 436 ? 19.468 21.000 40.747 1.00 75.62 436 VAL A N 1
ATOM 3215 C CA . VAL A 1 436 ? 19.287 21.241 39.309 1.00 75.62 436 VAL A CA 1
ATOM 3216 C C . VAL A 1 436 ? 20.245 22.335 38.861 1.00 75.62 436 VAL A C 1
ATOM 3218 O O . VAL A 1 436 ? 20.216 23.448 39.386 1.00 75.62 436 VAL A O 1
ATOM 3221 N N . VAL A 1 437 ? 21.105 22.024 37.896 1.00 81.12 437 VAL A N 1
ATOM 3222 C CA . VAL A 1 437 ? 21.971 22.994 37.222 1.00 81.12 437 VAL A CA 1
ATOM 3223 C C . VAL A 1 437 ? 21.219 23.570 36.031 1.00 81.12 437 VAL A C 1
ATOM 3225 O O . VAL A 1 437 ? 20.652 22.824 35.243 1.00 81.12 437 VAL A O 1
ATOM 3228 N N . THR A 1 438 ? 21.214 24.892 35.910 1.00 80.31 438 THR A N 1
ATOM 3229 C CA . THR A 1 438 ? 20.670 25.657 34.783 1.00 80.31 438 THR A CA 1
ATOM 3230 C C . THR A 1 438 ? 21.823 26.276 34.010 1.00 80.31 438 THR A C 1
ATOM 3232 O O . THR A 1 438 ? 22.706 26.886 34.612 1.00 80.31 438 THR A O 1
ATOM 3235 N N . VAL A 1 439 ? 21.805 26.155 32.687 1.00 76.75 439 VAL A N 1
ATOM 3236 C CA . VAL A 1 439 ? 22.829 26.683 31.781 1.00 76.75 439 VAL A CA 1
ATOM 3237 C C . VAL A 1 439 ? 22.151 27.559 30.737 1.00 76.75 439 VAL A C 1
ATOM 3239 O O . VAL A 1 439 ? 21.383 27.055 29.928 1.00 76.75 439 VAL A O 1
ATOM 3242 N N . ASN A 1 440 ? 22.445 28.856 30.722 1.00 72.94 440 ASN A N 1
ATOM 3243 C CA . ASN A 1 440 ? 21.973 29.766 29.681 1.00 72.94 440 ASN A CA 1
ATOM 3244 C C . ASN A 1 440 ? 22.993 29.831 28.546 1.00 72.94 440 ASN A C 1
ATOM 3246 O O . ASN A 1 440 ? 24.176 30.082 28.783 1.00 72.94 440 ASN A O 1
ATOM 3250 N N . LEU A 1 441 ? 22.519 29.671 27.320 1.00 66.88 441 LEU A N 1
ATOM 3251 C CA . LEU A 1 441 ? 23.289 29.715 26.087 1.00 66.88 441 LEU A CA 1
ATOM 3252 C C . LEU A 1 441 ? 23.131 31.068 25.378 1.00 66.88 441 LEU A C 1
ATOM 3254 O O . LEU A 1 441 ? 22.206 31.836 25.646 1.00 66.88 441 LEU A O 1
ATOM 3258 N N . SER A 1 442 ? 24.057 31.386 24.477 1.00 60.72 442 SER A N 1
ATOM 3259 C CA . SER A 1 442 ? 23.952 32.550 23.592 1.00 60.72 442 SER A CA 1
ATOM 3260 C C . SER A 1 442 ? 22.859 32.353 22.543 1.00 60.72 442 SER A C 1
ATOM 3262 O O . SER A 1 442 ? 22.722 31.259 22.014 1.00 60.72 442 SER A O 1
ATOM 3264 N N . THR A 1 443 ? 22.176 33.435 22.164 1.00 52.62 443 THR A N 1
ATOM 3265 C CA . THR A 1 443 ? 21.154 33.486 21.097 1.00 52.62 443 THR A CA 1
ATOM 3266 C C . THR A 1 443 ? 21.699 33.324 19.677 1.00 52.62 443 THR A C 1
ATOM 3268 O O . THR A 1 443 ? 20.925 33.273 18.726 1.00 52.62 443 THR A O 1
ATOM 3271 N N . ASP A 1 444 ? 23.022 33.310 19.523 1.00 45.34 444 ASP A N 1
ATOM 3272 C CA . ASP A 1 444 ? 23.685 33.603 18.250 1.00 45.34 444 ASP A CA 1
ATOM 3273 C C . ASP A 1 444 ? 24.078 32.327 17.470 1.00 45.34 444 ASP A C 1
ATOM 3275 O O . ASP A 1 444 ? 24.620 32.427 16.371 1.00 45.34 444 ASP A O 1
ATOM 3279 N N . GLY A 1 445 ? 23.795 31.138 18.024 1.00 43.22 445 GLY A N 1
ATOM 3280 C CA . GLY A 1 445 ? 24.028 29.817 17.428 1.00 43.22 445 GLY A CA 1
ATOM 3281 C C . GLY A 1 445 ? 22.764 28.950 17.488 1.00 43.22 445 GLY A C 1
ATOM 3282 O O . GLY A 1 445 ? 21.947 29.089 18.395 1.00 43.22 445 GLY A O 1
ATOM 3283 N N . GLY A 1 446 ? 22.555 28.088 16.488 1.00 40.28 446 GLY A N 1
ATOM 3284 C CA . GLY A 1 446 ? 21.421 27.158 16.469 1.00 40.28 446 GLY A CA 1
ATOM 3285 C C . GLY A 1 446 ? 21.447 26.181 17.656 1.00 40.28 446 GLY A C 1
ATOM 3286 O O . GLY A 1 446 ? 22.508 25.762 18.118 1.00 40.28 446 GLY A O 1
ATOM 3287 N N . PHE A 1 447 ? 20.273 25.807 18.161 1.00 40.59 447 PHE A N 1
ATOM 3288 C CA . PHE A 1 447 ? 20.140 24.938 19.332 1.00 40.59 447 PHE A CA 1
ATOM 3289 C C . PHE A 1 447 ? 20.388 23.456 18.973 1.00 40.59 447 PHE A C 1
ATOM 3291 O O . PHE A 1 447 ? 19.805 22.991 17.989 1.00 40.59 447 PHE A O 1
ATOM 3298 N N . PRO A 1 448 ? 21.196 22.678 19.728 1.00 42.56 448 PRO A N 1
ATOM 3299 C CA . PRO A 1 448 ? 21.227 21.230 19.582 1.00 42.56 448 PRO A CA 1
ATOM 3300 C C . PRO A 1 448 ? 19.854 20.684 19.973 1.00 42.56 448 PRO A C 1
ATOM 3302 O O . PRO A 1 448 ? 19.358 20.940 21.069 1.00 42.56 448 PRO A O 1
ATOM 3305 N N . PHE A 1 449 ? 19.215 19.953 19.066 1.00 37.00 449 PHE A N 1
ATOM 3306 C CA . PHE A 1 449 ? 17.950 19.294 19.365 1.00 37.00 449 PHE A CA 1
ATOM 3307 C C . PHE A 1 449 ? 18.220 18.103 20.300 1.00 37.00 449 PHE A C 1
ATOM 3309 O O . PHE A 1 449 ? 19.018 17.236 19.949 1.00 37.00 449 PHE A O 1
ATOM 3316 N N . TYR A 1 450 ? 17.575 18.054 21.470 1.00 45.50 450 TYR A N 1
ATOM 3317 C CA . TYR A 1 450 ? 17.694 16.953 22.438 1.00 45.50 450 TYR A CA 1
ATOM 3318 C C . TYR A 1 450 ? 16.327 16.354 22.781 1.00 45.50 450 TYR A C 1
ATOM 3320 O O . TYR A 1 450 ? 15.330 17.076 22.874 1.00 45.50 450 TYR A O 1
ATOM 3328 N N . ASN A 1 451 ? 16.280 15.038 23.000 1.00 37.84 451 ASN A N 1
ATOM 3329 C CA . ASN A 1 451 ? 15.123 14.343 23.562 1.00 37.84 451 ASN A CA 1
ATOM 3330 C C . ASN A 1 451 ? 15.371 14.018 25.050 1.00 37.84 451 ASN A C 1
ATOM 3332 O O . ASN A 1 451 ? 16.462 14.210 25.587 1.00 37.84 451 ASN A O 1
ATOM 3336 N N . SER A 1 452 ? 14.336 13.569 25.769 1.00 38.03 452 SER A N 1
ATOM 3337 C CA . SER A 1 452 ? 14.473 13.193 27.185 1.00 38.03 452 SER A CA 1
ATOM 3338 C C . SER A 1 452 ? 15.466 12.044 27.373 1.00 38.03 452 SER A C 1
ATOM 3340 O O . SER A 1 452 ? 15.274 10.989 26.771 1.00 38.03 452 SER A O 1
ATOM 3342 N N . GLY A 1 453 ? 16.423 12.205 28.293 1.00 47.53 453 GLY A N 1
ATOM 3343 C CA . GLY A 1 453 ? 17.345 11.141 28.711 1.00 47.53 453 GLY A CA 1
ATOM 3344 C C . GLY A 1 453 ? 18.682 11.108 27.970 1.00 47.53 453 GLY A C 1
ATOM 3345 O O . GLY A 1 453 ? 19.482 10.218 28.241 1.00 47.53 453 GLY A O 1
ATOM 3346 N N . ASP A 1 454 ? 18.937 12.069 27.080 1.00 53.00 454 ASP A N 1
ATOM 3347 C CA . ASP A 1 454 ? 20.203 12.167 26.356 1.00 53.00 454 ASP A CA 1
ATOM 3348 C C . ASP A 1 454 ? 21.344 12.721 27.235 1.00 53.00 454 ASP A C 1
ATOM 3350 O O . ASP A 1 454 ? 21.136 13.426 28.234 1.00 53.00 454 ASP A O 1
ATOM 3354 N N . HIS A 1 455 ? 22.573 12.411 26.823 1.00 53.81 455 HIS A N 1
ATOM 3355 C CA . HIS A 1 455 ? 23.801 12.931 27.408 1.00 53.81 455 HIS A CA 1
ATOM 3356 C C . HIS A 1 455 ? 24.316 14.156 26.637 1.00 53.81 455 HIS A C 1
ATOM 3358 O O . HIS A 1 455 ? 24.214 14.228 25.412 1.00 53.81 455 HIS A O 1
ATOM 3364 N N . VAL A 1 456 ? 24.900 15.114 27.357 1.00 55.12 456 VAL A N 1
ATOM 3365 C CA . VAL A 1 456 ? 25.600 16.277 26.798 1.00 55.12 456 VAL A CA 1
ATOM 3366 C C . VAL A 1 456 ? 27.020 16.320 27.336 1.00 55.12 456 VAL A C 1
ATOM 3368 O O . VAL A 1 456 ? 27.221 16.188 28.537 1.00 55.12 456 VAL A O 1
ATOM 3371 N N . VAL A 1 457 ? 28.018 16.527 26.485 1.00 52.00 457 VAL A N 1
ATOM 3372 C CA . VAL A 1 457 ? 29.400 16.709 26.939 1.00 52.00 457 VAL A CA 1
ATOM 3373 C C . VAL A 1 457 ? 29.688 18.202 27.034 1.00 52.00 457 VAL A C 1
ATOM 3375 O O . VAL A 1 457 ? 29.504 18.934 26.069 1.00 52.00 457 VAL A O 1
ATOM 3378 N N . PHE A 1 458 ? 30.136 18.675 28.195 1.00 59.25 458 PHE A N 1
ATOM 3379 C CA . PHE A 1 458 ? 30.683 20.026 28.319 1.00 59.25 458 PHE A CA 1
ATOM 3380 C C . PHE A 1 458 ? 32.204 19.974 28.218 1.00 59.25 458 PHE A C 1
ATOM 3382 O O . PHE A 1 458 ? 32.846 19.160 28.878 1.00 59.25 458 PHE A O 1
ATOM 3389 N N . GLN A 1 459 ? 32.807 20.862 27.434 1.00 51.78 459 GLN A N 1
ATOM 3390 C CA . GLN A 1 459 ? 34.259 21.011 27.381 1.00 51.78 459 GLN A CA 1
ATOM 3391 C C . GLN A 1 459 ? 34.653 22.485 27.345 1.00 51.78 459 GLN A C 1
ATOM 3393 O O . GLN A 1 459 ? 33.913 23.347 26.867 1.00 51.78 459 GLN A O 1
ATOM 3398 N N . GLY A 1 460 ? 35.841 22.779 27.871 1.00 55.66 460 GLY A N 1
ATOM 3399 C CA . GLY A 1 460 ? 36.401 24.126 27.852 1.00 55.66 460 GLY A CA 1
ATOM 3400 C C . GLY A 1 460 ? 35.759 25.106 28.837 1.00 55.66 460 GLY A C 1
ATOM 3401 O O . GLY A 1 460 ? 36.038 26.300 28.741 1.00 55.66 460 GLY A O 1
ATOM 3402 N N . ILE A 1 461 ? 34.946 24.649 29.801 1.00 65.75 461 ILE A N 1
ATOM 3403 C CA . ILE A 1 461 ? 34.521 25.503 30.918 1.00 65.75 461 ILE A CA 1
ATOM 3404 C C . ILE A 1 461 ? 35.773 25.820 31.753 1.00 65.75 461 ILE A C 1
ATOM 3406 O O . ILE A 1 461 ? 36.402 24.889 32.271 1.00 65.75 461 ILE A O 1
ATOM 3410 N N . PRO A 1 462 ? 36.176 27.098 31.877 1.00 61.44 462 PRO A N 1
ATOM 3411 C CA . PRO A 1 462 ? 37.368 27.460 32.627 1.00 61.44 462 PRO A CA 1
ATOM 3412 C C . PRO A 1 462 ? 37.165 27.196 34.122 1.00 61.44 462 PRO A C 1
ATOM 3414 O O . PRO A 1 462 ? 36.051 27.296 34.639 1.00 61.44 462 PRO A O 1
ATOM 3417 N N . SER A 1 463 ? 38.258 26.897 34.832 1.00 73.25 463 SER A N 1
ATOM 3418 C CA . SER A 1 463 ? 38.201 26.794 36.291 1.00 73.25 463 SER A CA 1
ATOM 3419 C C . SER A 1 463 ? 37.881 28.167 36.874 1.00 73.25 463 SER A C 1
ATOM 3421 O O . SER A 1 463 ? 38.619 29.138 36.685 1.00 73.25 463 SER A O 1
ATOM 3423 N N . GLN A 1 464 ? 36.739 28.248 37.546 1.00 75.06 464 GLN A N 1
ATOM 3424 C CA . GLN A 1 464 ? 36.228 29.460 38.168 1.00 75.06 464 GLN A CA 1
ATOM 3425 C C . GLN A 1 464 ? 35.423 29.044 39.391 1.00 75.06 464 GLN A C 1
ATOM 3427 O O . GLN A 1 464 ? 34.375 28.418 39.269 1.00 75.06 464 GLN A O 1
ATOM 3432 N N . VAL A 1 465 ? 35.904 29.392 40.584 1.00 77.94 465 VAL A N 1
ATOM 3433 C CA . VAL A 1 465 ? 35.211 29.041 41.827 1.00 77.94 465 VAL A CA 1
ATOM 3434 C C . VAL A 1 465 ? 34.141 30.083 42.132 1.00 77.94 465 VAL A C 1
ATOM 3436 O O . VAL A 1 465 ? 34.443 31.236 42.438 1.00 77.94 465 VAL A O 1
ATOM 3439 N N . VAL A 1 466 ? 32.882 29.661 42.082 1.00 73.75 466 VAL A N 1
ATOM 3440 C CA . VAL A 1 466 ? 31.699 30.478 42.359 1.00 73.75 466 VAL A CA 1
ATOM 3441 C C . VAL A 1 466 ? 30.994 29.888 43.567 1.00 73.75 466 VAL A C 1
ATOM 3443 O O . VAL A 1 466 ? 30.556 28.741 43.537 1.00 73.75 466 VAL A O 1
ATOM 3446 N N . SER A 1 467 ? 30.898 30.656 44.654 1.00 78.94 467 SER A N 1
ATOM 3447 C CA . SER A 1 467 ? 30.255 30.205 45.900 1.00 78.94 467 SER A CA 1
ATOM 3448 C C . SER A 1 467 ? 30.751 28.832 46.395 1.00 78.94 467 SER A C 1
ATOM 3450 O O . SER A 1 467 ? 29.986 28.056 46.959 1.00 78.94 467 SER A O 1
ATOM 3452 N N . GLY A 1 468 ? 32.037 28.524 46.180 1.00 77.19 468 GLY A N 1
ATOM 3453 C CA . GLY A 1 468 ? 32.663 27.258 46.585 1.00 77.19 468 GLY A CA 1
ATOM 3454 C C . GLY A 1 468 ? 32.562 26.106 45.574 1.00 77.19 468 GLY A C 1
ATOM 3455 O O . GLY A 1 468 ? 33.099 25.038 45.849 1.00 77.19 468 GLY A O 1
ATOM 3456 N N . VAL A 1 469 ? 31.933 26.309 44.411 1.00 77.94 469 VAL A N 1
ATOM 3457 C CA . VAL A 1 469 ? 31.844 25.324 43.317 1.00 77.94 469 VAL A CA 1
ATOM 3458 C C . VAL A 1 469 ? 32.791 25.726 42.189 1.00 77.94 469 VAL A C 1
ATOM 3460 O O . VAL A 1 469 ? 32.699 26.848 41.699 1.00 77.94 469 VAL A O 1
ATOM 3463 N N . ASP A 1 470 ? 33.686 24.835 41.757 1.00 83.50 470 ASP A N 1
ATOM 3464 C CA . ASP A 1 470 ? 34.495 25.064 40.553 1.00 83.50 470 ASP A CA 1
ATOM 3465 C C . ASP A 1 470 ? 33.673 24.756 39.296 1.00 83.50 470 ASP A C 1
ATOM 3467 O O . ASP A 1 470 ? 33.231 23.624 39.100 1.00 83.50 470 ASP A O 1
ATOM 3471 N N . MET A 1 471 ? 33.478 25.748 38.431 1.00 75.94 471 MET A N 1
ATOM 3472 C CA . MET A 1 471 ? 32.725 25.590 37.185 1.00 75.94 471 MET A CA 1
ATOM 3473 C C . MET A 1 471 ? 33.365 24.582 36.222 1.00 75.94 471 MET A C 1
ATOM 3475 O O . MET A 1 471 ? 32.639 23.888 35.512 1.00 75.94 471 MET A O 1
ATOM 3479 N N . ALA A 1 472 ? 34.691 24.397 36.249 1.00 75.81 472 ALA A N 1
ATOM 3480 C CA . ALA A 1 472 ? 35.350 23.378 35.426 1.00 75.81 472 ALA A CA 1
ATOM 3481 C C . ALA A 1 472 ? 34.970 21.938 35.811 1.00 75.81 472 ALA A C 1
ATOM 3483 O O . ALA A 1 472 ? 35.185 21.029 35.010 1.00 75.81 472 ALA A O 1
ATOM 3484 N N . SER A 1 473 ? 34.383 21.715 36.996 1.00 78.38 473 SER A N 1
ATOM 3485 C CA . SER A 1 473 ? 33.901 20.390 37.421 1.00 78.38 473 SER A CA 1
ATOM 3486 C C . SER A 1 473 ? 32.720 19.868 36.597 1.00 78.38 473 SER A C 1
ATOM 3488 O O . SER A 1 473 ? 32.407 18.683 36.670 1.00 78.38 473 SER A O 1
ATOM 3490 N N . PHE A 1 474 ? 32.080 20.735 35.809 1.00 72.88 474 PHE A N 1
ATOM 3491 C CA . PHE A 1 474 ? 31.013 20.354 34.890 1.00 72.88 474 PHE A CA 1
ATOM 3492 C C . PHE A 1 474 ? 31.525 19.894 33.525 1.00 72.88 474 PHE A C 1
ATOM 3494 O O . PHE A 1 474 ? 30.728 19.373 32.752 1.00 72.88 474 PHE A O 1
ATOM 3501 N N . ASN A 1 475 ? 32.823 20.053 33.229 1.00 66.75 475 ASN A N 1
ATOM 3502 C CA . ASN A 1 475 ? 33.411 19.464 32.028 1.00 66.75 475 ASN A CA 1
ATOM 3503 C C . ASN A 1 475 ? 33.287 17.928 32.073 1.00 66.75 475 ASN A C 1
ATOM 3505 O O . ASN A 1 475 ? 33.451 17.317 33.129 1.00 66.75 475 ASN A O 1
ATOM 3509 N N . GLY A 1 476 ? 33.035 17.311 30.922 1.00 54.62 476 GLY A N 1
ATOM 3510 C CA . GLY A 1 476 ? 32.691 15.899 30.778 1.00 54.62 476 GLY A CA 1
ATOM 3511 C C . GLY A 1 476 ? 31.213 15.685 30.448 1.00 54.62 476 GLY A C 1
ATOM 3512 O O . GLY A 1 476 ? 30.447 16.634 30.275 1.00 54.62 476 GLY A O 1
ATOM 3513 N N . GLU A 1 477 ? 30.827 14.420 30.328 1.00 63.19 477 GLU A N 1
ATOM 3514 C CA . GLU A 1 477 ? 29.467 14.001 29.993 1.00 63.19 477 GLU A CA 1
ATOM 3515 C C . GLU A 1 477 ? 28.498 14.220 31.168 1.00 63.19 477 GLU A C 1
ATOM 3517 O O . GLU A 1 477 ? 28.753 13.812 32.301 1.00 63.19 477 GLU A O 1
ATOM 3522 N N . GLN A 1 478 ? 27.371 14.874 30.900 1.00 65.31 478 GLN A N 1
ATOM 3523 C CA . GLN A 1 478 ? 26.296 15.167 31.840 1.00 65.31 478 GLN A CA 1
ATOM 3524 C C . GLN A 1 478 ? 24.994 14.556 31.333 1.00 65.31 478 GLN A C 1
ATOM 3526 O O . GLN A 1 478 ? 24.689 14.592 30.145 1.00 65.31 478 GLN A O 1
ATOM 3531 N N . THR A 1 479 ? 24.196 14.012 32.246 1.00 66.69 479 THR A N 1
ATOM 3532 C CA . THR A 1 479 ? 22.877 13.450 31.917 1.00 66.69 479 THR A CA 1
ATOM 3533 C C . THR A 1 479 ? 21.814 14.534 32.049 1.00 66.69 479 THR A C 1
ATOM 3535 O O . THR A 1 479 ? 21.690 15.140 33.116 1.00 66.69 479 THR A O 1
ATOM 3538 N N . LEU A 1 480 ? 21.040 14.791 30.993 1.00 64.75 480 LEU A N 1
ATOM 3539 C CA . LEU A 1 480 ? 19.997 15.820 31.021 1.00 64.75 480 LEU A CA 1
ATOM 3540 C C . LEU A 1 480 ? 18.822 15.414 31.926 1.00 64.75 480 LEU A C 1
ATOM 3542 O O . LEU A 1 480 ? 18.428 14.251 31.990 1.00 64.75 480 LEU A O 1
ATOM 3546 N N . GLY A 1 481 ? 18.259 16.390 32.644 1.00 55.19 481 GLY A N 1
ATOM 3547 C CA . GLY A 1 481 ? 17.272 16.138 33.704 1.00 55.19 481 GLY A CA 1
ATOM 3548 C C . GLY A 1 481 ? 15.817 15.977 33.236 1.00 55.19 481 GLY A C 1
ATOM 3549 O O . GLY A 1 481 ? 15.029 15.353 33.942 1.00 55.19 481 GLY A O 1
ATOM 3550 N N . CYS A 1 482 ? 15.432 16.532 32.077 1.00 49.09 482 CYS A N 1
ATOM 3551 C CA . CYS A 1 482 ? 14.071 16.435 31.521 1.00 49.09 482 CYS A CA 1
ATOM 3552 C C . CYS A 1 482 ? 14.012 16.825 30.025 1.00 49.09 482 CYS A C 1
ATOM 3554 O O . CYS A 1 482 ? 14.887 17.527 29.524 1.00 49.09 482 CYS A O 1
ATOM 3556 N N . SER A 1 483 ? 12.953 16.397 29.319 1.00 46.88 483 SER A N 1
ATOM 3557 C CA . SER A 1 483 ? 12.555 16.939 28.000 1.00 46.88 483 SER A CA 1
ATOM 3558 C C . SER A 1 483 ? 11.845 18.297 28.161 1.00 46.88 483 SER A C 1
ATOM 3560 O O . SER A 1 483 ? 11.202 18.503 29.198 1.00 46.88 483 SER A O 1
ATOM 3562 N N . PRO A 1 484 ? 11.842 19.176 27.129 1.00 41.81 484 PRO A N 1
ATOM 3563 C CA . PRO A 1 484 ? 11.042 20.408 27.108 1.00 41.81 484 PRO A CA 1
ATOM 3564 C C . PRO A 1 484 ? 9.558 20.209 27.467 1.00 41.81 484 PRO A C 1
ATOM 3566 O O . PRO A 1 484 ? 8.902 21.137 27.928 1.00 41.81 484 PRO A O 1
ATOM 3569 N N . SER A 1 485 ? 9.017 18.999 27.281 1.00 40.88 485 SER A N 1
ATOM 3570 C CA . SER A 1 485 ? 7.616 18.666 27.560 1.00 40.88 485 SER A CA 1
ATOM 3571 C C . SER A 1 485 ? 7.322 18.194 28.993 1.00 40.88 485 SER A C 1
ATOM 3573 O O . SER A 1 485 ? 6.151 18.048 29.335 1.00 40.88 485 SER A O 1
ATOM 3575 N N . ALA A 1 486 ? 8.335 17.915 29.823 1.00 45.03 486 ALA A N 1
ATOM 3576 C CA . ALA A 1 486 ? 8.167 17.262 31.134 1.00 45.03 486 ALA A CA 1
ATOM 3577 C C . ALA A 1 486 ? 8.494 18.156 32.346 1.00 45.03 486 ALA A C 1
ATOM 3579 O O . ALA A 1 486 ? 8.221 17.767 33.481 1.00 45.03 486 ALA A O 1
ATOM 3580 N N . CYS A 1 487 ? 9.056 19.346 32.128 1.00 49.81 487 CYS A N 1
ATOM 3581 C CA . CYS A 1 487 ? 9.405 20.280 33.196 1.00 49.81 487 CYS A CA 1
ATOM 3582 C C . CYS A 1 487 ? 8.234 21.256 33.480 1.00 49.81 487 CYS A C 1
ATOM 3584 O O . CYS A 1 487 ? 7.836 22.059 32.638 1.00 49.81 487 CYS A O 1
ATOM 3586 N N . THR A 1 488 ? 7.614 21.128 34.662 1.00 41.62 488 THR A N 1
ATOM 3587 C CA . THR A 1 488 ? 6.351 21.794 35.065 1.00 41.62 488 THR A CA 1
ATOM 3588 C C . THR A 1 488 ? 6.499 23.243 35.550 1.00 41.62 488 THR A C 1
ATOM 3590 O O . THR A 1 488 ? 5.539 23.841 36.032 1.00 41.62 488 THR A O 1
ATOM 3593 N N . ASP A 1 489 ? 7.687 23.821 35.444 1.00 40.41 489 ASP A N 1
ATOM 3594 C CA . ASP A 1 489 ? 8.079 25.137 35.960 1.00 40.41 489 ASP A CA 1
ATOM 3595 C C . ASP A 1 489 ? 8.120 26.253 34.894 1.00 40.41 489 ASP A C 1
ATOM 3597 O O . ASP A 1 489 ? 8.506 27.381 35.191 1.00 40.41 489 ASP A O 1
ATOM 3601 N N . GLY A 1 490 ? 7.605 25.998 33.683 1.00 43.38 490 GLY A N 1
ATOM 3602 C CA . GLY A 1 490 ? 7.275 27.055 32.712 1.00 43.38 490 GLY A CA 1
ATOM 3603 C C . GLY A 1 490 ? 8.402 27.471 31.756 1.00 43.38 490 GLY A C 1
ATOM 3604 O O . GLY A 1 490 ? 8.384 28.588 31.239 1.00 43.38 490 GLY A O 1
ATOM 3605 N N . PHE A 1 491 ? 9.363 26.588 31.475 1.00 45.97 491 PHE A N 1
ATOM 3606 C CA . PHE A 1 491 ? 10.570 26.898 30.698 1.00 45.97 491 PHE A CA 1
ATOM 3607 C C . PHE A 1 491 ? 10.490 26.544 29.206 1.00 45.97 491 PHE A C 1
ATOM 3609 O O . PHE A 1 491 ? 11.218 25.694 28.705 1.00 45.97 491 PHE A O 1
ATOM 3616 N N . ASN A 1 492 ? 9.658 27.277 28.464 1.00 38.41 492 ASN A N 1
ATOM 3617 C CA . ASN A 1 492 ? 9.674 27.276 26.996 1.00 38.41 492 ASN A CA 1
ATOM 3618 C C . ASN A 1 492 ? 10.630 28.369 26.466 1.00 38.41 492 ASN A C 1
ATOM 3620 O O . ASN A 1 492 ? 10.216 29.271 25.735 1.00 38.41 492 ASN A O 1
ATOM 3624 N N . VAL A 1 493 ? 11.890 28.361 26.925 1.00 49.75 493 VAL A N 1
ATOM 3625 C CA . VAL A 1 493 ? 12.879 29.404 26.594 1.00 49.75 493 VAL A CA 1
ATOM 3626 C C . VAL A 1 493 ? 13.992 28.799 25.726 1.00 49.75 493 VAL A C 1
ATOM 3628 O O . VAL A 1 493 ? 14.717 27.934 26.209 1.00 49.75 493 VAL A O 1
ATOM 3631 N N . PRO A 1 494 ? 14.176 29.241 24.467 1.00 49.56 494 PRO A N 1
ATOM 3632 C CA . PRO A 1 494 ? 14.996 28.550 23.460 1.00 49.56 494 PRO A CA 1
ATOM 3633 C C . PRO A 1 494 ? 16.516 28.516 23.712 1.00 49.56 494 PRO A C 1
ATOM 3635 O O . PRO A 1 494 ? 17.246 28.027 22.863 1.00 49.56 494 PRO A O 1
ATOM 3638 N N . ASN A 1 495 ? 17.014 29.017 24.849 1.00 60.56 495 ASN A N 1
ATOM 3639 C CA . ASN A 1 495 ? 18.450 29.174 25.118 1.00 60.56 495 ASN A CA 1
ATOM 3640 C C . ASN A 1 495 ? 18.862 28.679 26.514 1.00 60.56 495 ASN A C 1
ATOM 3642 O O . ASN A 1 495 ? 19.797 29.227 27.093 1.00 60.56 495 ASN A O 1
ATOM 3646 N N . VAL A 1 496 ? 18.158 27.707 27.104 1.00 61.78 496 VAL A N 1
ATOM 3647 C CA . VAL A 1 496 ? 18.438 27.242 28.475 1.00 61.78 496 VAL A CA 1
ATOM 3648 C C . VAL A 1 496 ? 18.450 25.712 28.551 1.00 61.78 496 VAL A C 1
ATOM 3650 O O . VAL A 1 496 ? 17.550 25.071 28.021 1.00 61.78 496 VAL A O 1
ATOM 3653 N N . MET A 1 497 ? 19.455 25.126 29.213 1.00 68.56 497 MET A N 1
ATOM 3654 C CA . MET A 1 497 ? 19.581 23.680 29.461 1.00 68.56 497 MET A CA 1
ATOM 3655 C C . MET A 1 497 ? 19.571 23.354 30.956 1.00 68.56 497 MET A C 1
ATOM 3657 O O . MET A 1 497 ? 20.051 24.148 31.769 1.00 68.56 497 MET A O 1
ATOM 3661 N N . TYR A 1 498 ? 19.092 22.152 31.301 1.00 71.12 498 TYR A N 1
ATOM 3662 C CA . TYR A 1 498 ? 18.975 21.683 32.682 1.00 71.12 498 TYR A CA 1
ATOM 3663 C C . TYR A 1 498 ? 19.517 20.265 32.870 1.00 71.12 498 TYR A C 1
ATOM 3665 O O . TYR A 1 498 ? 19.195 19.357 32.102 1.00 71.12 498 TYR A O 1
ATOM 3673 N N . PHE A 1 499 ? 20.283 20.049 33.937 1.00 71.56 499 PHE A N 1
ATOM 3674 C CA . PHE A 1 499 ? 20.726 18.713 34.339 1.00 71.56 499 PHE A CA 1
ATOM 3675 C C . PHE A 1 499 ? 20.823 18.573 35.856 1.00 71.56 499 PHE A C 1
ATOM 3677 O O . PHE A 1 499 ? 21.055 19.542 36.582 1.00 71.56 499 PHE A O 1
ATOM 3684 N N . SER A 1 500 ? 20.633 17.351 36.347 1.00 73.75 500 SER A N 1
ATOM 3685 C CA . SER A 1 500 ? 20.787 17.039 37.765 1.00 73.75 500 SER A CA 1
ATOM 3686 C C . SER A 1 500 ? 22.244 16.735 38.064 1.00 73.75 500 SER A C 1
ATOM 3688 O O . SER A 1 500 ? 22.846 15.867 37.440 1.00 73.75 500 SER A O 1
ATOM 3690 N N . ALA A 1 501 ? 22.813 17.419 39.047 1.00 74.19 501 ALA A N 1
ATOM 3691 C CA . ALA A 1 501 ? 24.149 17.098 39.521 1.00 74.19 501 ALA A CA 1
ATOM 3692 C C . ALA A 1 501 ? 24.280 17.463 41.006 1.00 74.19 501 ALA A C 1
ATOM 3694 O O . ALA A 1 501 ? 23.737 18.471 41.463 1.00 74.19 501 ALA A O 1
ATOM 3695 N N . ALA A 1 502 ? 25.006 16.642 41.765 1.00 75.06 502 ALA A N 1
ATOM 3696 C CA . ALA A 1 502 ? 25.174 16.828 43.203 1.00 75.06 502 ALA A CA 1
ATOM 3697 C C . ALA A 1 502 ? 26.133 17.987 43.536 1.00 75.06 502 ALA A C 1
ATOM 3699 O O . ALA A 1 502 ? 27.091 18.259 42.807 1.00 75.06 502 ALA A O 1
ATOM 3700 N N . GLY A 1 503 ? 25.890 18.658 44.664 1.00 79.06 503 GLY A N 1
ATOM 3701 C CA . GLY A 1 503 ? 26.767 19.685 45.235 1.00 79.06 503 GLY A CA 1
ATOM 3702 C C . GLY A 1 503 ? 26.002 20.896 45.768 1.00 79.06 503 GLY A C 1
ATOM 3703 O O . GLY A 1 503 ? 24.775 20.929 45.727 1.00 79.06 503 GLY A O 1
ATOM 3704 N N . SER A 1 504 ? 26.732 21.886 46.284 1.00 81.50 504 SER A N 1
ATOM 3705 C CA . SER A 1 504 ? 26.149 23.120 46.818 1.00 81.50 504 SER A CA 1
ATOM 3706 C C . SER A 1 504 ? 25.508 23.976 45.723 1.00 81.50 504 SER A C 1
ATOM 3708 O O . SER A 1 504 ? 26.012 24.041 44.599 1.00 81.50 504 SER A O 1
ATOM 3710 N N . ASP A 1 505 ? 24.410 24.645 46.072 1.00 84.50 505 ASP A N 1
ATOM 3711 C CA . ASP A 1 505 ? 23.736 25.613 45.207 1.00 84.50 505 ASP A CA 1
ATOM 3712 C C . ASP A 1 505 ? 24.611 26.853 44.973 1.00 84.50 505 ASP A C 1
ATOM 3714 O O . ASP A 1 505 ? 25.361 27.288 45.853 1.00 84.50 505 ASP A O 1
ATOM 3718 N N . PHE A 1 506 ? 24.492 27.445 43.785 1.00 86.12 506 PHE A N 1
ATOM 3719 C CA . PHE A 1 506 ? 25.164 28.692 43.429 1.00 86.12 506 PHE A CA 1
ATOM 3720 C C . PHE A 1 506 ? 24.257 29.569 42.562 1.00 86.12 506 PHE A C 1
ATOM 3722 O O . PHE A 1 506 ? 23.512 29.084 41.707 1.00 86.12 506 PHE A O 1
ATOM 3729 N N . ALA A 1 507 ? 24.317 30.879 42.803 1.00 81.38 507 ALA A N 1
ATOM 3730 C CA . ALA A 1 507 ? 23.508 31.862 42.093 1.00 81.38 507 ALA A CA 1
ATOM 3731 C C . ALA A 1 507 ? 23.936 32.001 40.623 1.00 81.38 507 ALA A C 1
ATOM 3733 O O . ALA A 1 507 ? 25.063 31.659 40.257 1.00 81.38 507 ALA A O 1
ATOM 3734 N N . LEU A 1 508 ? 23.036 32.544 39.794 1.00 77.81 508 LEU A N 1
ATOM 3735 C CA . LEU A 1 508 ? 23.288 32.771 38.374 1.00 77.81 508 LEU A CA 1
ATOM 3736 C C . LEU A 1 508 ? 24.565 33.578 38.161 1.00 77.81 508 LEU A C 1
ATOM 3738 O O . LEU A 1 508 ? 24.656 34.741 38.551 1.00 77.81 508 LEU A O 1
ATOM 3742 N N . THR A 1 509 ? 25.540 32.938 37.528 1.00 74.44 509 THR A N 1
ATOM 3743 C CA . THR A 1 509 ? 26.867 33.497 37.317 1.00 74.44 509 THR A CA 1
ATOM 3744 C C . THR A 1 509 ? 27.183 33.538 35.840 1.00 74.44 509 THR A C 1
ATOM 3746 O O . THR A 1 509 ? 27.124 32.522 35.152 1.00 74.44 509 THR A O 1
ATOM 3749 N N . THR A 1 510 ? 27.514 34.730 35.353 1.00 66.56 510 THR A N 1
ATOM 3750 C CA . THR A 1 510 ? 27.966 34.951 33.980 1.00 66.56 510 THR A CA 1
ATOM 3751 C C . THR A 1 510 ? 29.367 34.381 33.811 1.00 66.56 510 THR A C 1
ATOM 3753 O O . THR A 1 510 ? 30.286 34.796 34.516 1.00 66.56 510 THR A O 1
ATOM 3756 N N . LEU A 1 511 ? 29.538 33.447 32.878 1.00 62.22 511 LEU A N 1
ATOM 3757 C CA . LEU A 1 511 ? 30.810 32.742 32.686 1.00 62.22 511 LEU A CA 1
ATOM 3758 C C . LEU A 1 511 ? 31.724 33.420 31.661 1.00 62.22 511 LEU A C 1
ATOM 3760 O O . LEU A 1 511 ? 32.925 33.170 31.651 1.00 62.22 511 LEU A O 1
ATOM 3764 N N . LEU A 1 512 ? 31.192 34.311 30.814 1.00 59.41 512 LEU A N 1
ATOM 3765 C CA . LEU A 1 512 ? 31.956 34.966 29.748 1.00 59.41 512 LEU A CA 1
ATOM 3766 C C . LEU A 1 512 ? 31.587 36.452 29.630 1.00 59.41 512 LEU A C 1
ATOM 3768 O O . LEU A 1 512 ? 30.436 36.798 29.378 1.00 59.41 512 LEU A O 1
ATOM 3772 N N . THR A 1 513 ? 32.574 37.340 29.798 1.00 48.03 513 THR A N 1
ATOM 3773 C CA . THR A 1 513 ? 32.400 38.806 29.703 1.00 48.03 513 THR A CA 1
ATOM 3774 C C . THR A 1 513 ? 33.005 39.420 28.436 1.00 48.03 513 THR A C 1
ATOM 3776 O O . THR A 1 513 ? 32.716 40.576 28.137 1.00 48.03 513 THR A O 1
ATOM 3779 N N . THR A 1 514 ? 33.823 38.682 27.668 1.00 45.59 514 THR A N 1
ATOM 3780 C CA . THR A 1 514 ? 34.497 39.193 26.456 1.00 45.59 514 THR A CA 1
ATOM 3781 C C . THR A 1 514 ? 34.653 38.135 25.344 1.00 45.59 514 THR A C 1
ATOM 3783 O O . THR A 1 514 ? 34.809 36.954 25.652 1.00 45.59 514 THR A O 1
ATOM 3786 N N . PRO A 1 515 ? 34.646 38.526 24.048 1.00 42.22 515 PRO A N 1
ATOM 3787 C CA . PRO A 1 515 ? 34.688 37.605 22.897 1.00 42.22 515 PRO A CA 1
ATOM 3788 C C . PRO A 1 515 ? 36.003 36.832 22.678 1.00 42.22 515 PRO A C 1
ATOM 3790 O O . PRO A 1 515 ? 36.079 36.043 21.743 1.00 42.22 515 PRO A O 1
ATOM 3793 N N . THR A 1 516 ? 37.047 37.080 23.475 1.00 40.53 516 THR A N 1
ATOM 3794 C CA . THR A 1 516 ? 38.418 36.577 23.247 1.00 40.53 516 THR A CA 1
ATOM 3795 C C . THR A 1 516 ? 38.816 35.385 24.123 1.00 40.53 516 THR A C 1
ATOM 3797 O O . THR A 1 516 ? 39.957 34.939 24.051 1.00 40.53 516 THR A O 1
ATOM 3800 N N . GLN A 1 517 ? 37.925 34.891 24.984 1.00 44.16 517 GLN A N 1
ATOM 3801 C CA . GLN A 1 517 ? 38.178 33.685 25.781 1.00 44.16 517 GLN A CA 1
ATOM 3802 C C . GLN A 1 517 ? 38.044 32.428 24.901 1.00 44.16 517 GLN A C 1
ATOM 3804 O O . GLN A 1 517 ? 37.213 32.439 23.987 1.00 44.16 517 GLN A O 1
ATOM 3809 N N . PRO A 1 518 ? 38.836 31.361 25.145 1.00 42.47 518 PRO A N 1
ATOM 3810 C CA . PRO A 1 518 ? 38.695 30.103 24.421 1.00 42.47 518 PRO A CA 1
ATOM 3811 C C . PRO A 1 518 ? 37.247 29.628 24.533 1.00 42.47 518 PRO A C 1
ATOM 3813 O O . PRO A 1 518 ? 36.661 29.599 25.615 1.00 42.47 518 PRO A O 1
ATOM 3816 N N . LEU A 1 519 ? 36.648 29.360 23.378 1.00 43.72 519 LEU A N 1
ATOM 3817 C CA . LEU A 1 519 ? 35.257 28.957 23.262 1.00 43.72 519 LEU A CA 1
ATOM 3818 C C . LEU A 1 519 ? 35.075 27.631 24.012 1.00 43.72 519 LEU A C 1
ATOM 3820 O O . LEU A 1 519 ? 35.825 26.689 23.771 1.00 43.72 519 LEU A O 1
ATOM 3824 N N . ALA A 1 520 ? 34.081 27.553 24.899 1.00 45.47 520 ALA A N 1
ATOM 3825 C CA . ALA A 1 520 ? 33.570 26.265 25.348 1.00 45.47 520 ALA A CA 1
ATOM 3826 C C . ALA A 1 520 ? 32.925 25.602 24.120 1.00 45.47 520 ALA A C 1
ATOM 3828 O O . ALA A 1 520 ? 31.847 26.011 23.688 1.00 45.47 520 ALA A O 1
ATOM 3829 N N . GLN A 1 521 ? 33.648 24.685 23.485 1.00 45.28 521 GLN A N 1
ATOM 3830 C CA . GLN A 1 521 ? 33.210 23.924 22.319 1.00 45.28 521 GLN A CA 1
ATOM 3831 C C . GLN A 1 521 ? 33.246 22.458 22.714 1.00 45.28 521 GLN A C 1
ATOM 3833 O O . GLN A 1 521 ? 34.308 21.965 23.072 1.00 45.28 521 GLN A O 1
ATOM 3838 N N . ASP A 1 522 ? 32.094 21.798 22.712 1.00 41.59 522 ASP A N 1
ATOM 3839 C CA . ASP A 1 522 ? 31.760 20.798 21.694 1.00 41.59 522 ASP A CA 1
ATOM 3840 C C . ASP A 1 522 ? 30.384 20.206 22.052 1.00 41.59 522 ASP A C 1
ATOM 3842 O O . ASP A 1 522 ? 30.229 19.597 23.105 1.00 41.59 522 ASP A O 1
ATOM 3846 N N . PHE A 1 523 ? 29.362 20.412 21.216 1.00 39.84 523 PHE A N 1
ATOM 3847 C CA . PHE A 1 523 ? 28.129 19.616 21.293 1.00 39.84 523 PHE A CA 1
ATOM 3848 C C . PHE A 1 523 ? 28.208 18.554 20.203 1.00 39.84 523 PHE A C 1
ATOM 3850 O O . PHE A 1 523 ? 27.366 18.499 19.305 1.00 39.84 523 PHE A O 1
ATOM 3857 N N . THR A 1 524 ? 29.214 17.687 20.275 1.00 38.94 524 THR A N 1
ATOM 3858 C CA . THR A 1 524 ? 29.049 16.348 19.731 1.00 38.94 524 THR A CA 1
ATOM 3859 C C . THR A 1 524 ? 28.016 15.674 20.624 1.00 38.94 524 THR A C 1
ATOM 3861 O O . THR A 1 524 ? 28.319 14.999 21.602 1.00 38.94 524 THR A O 1
ATOM 3864 N N . ALA A 1 525 ? 26.733 15.887 20.306 1.00 37.38 525 ALA A N 1
ATOM 3865 C CA . ALA A 1 525 ? 25.733 14.893 20.652 1.00 37.38 525 ALA A CA 1
ATOM 3866 C C . ALA A 1 525 ? 26.346 13.545 20.258 1.00 37.38 525 ALA A C 1
ATOM 3868 O O . ALA A 1 525 ? 26.933 13.449 19.176 1.00 37.38 525 ALA A O 1
ATOM 3869 N N . SER A 1 526 ? 26.235 12.543 21.121 1.00 35.88 526 SER A N 1
ATOM 3870 C CA . SER A 1 526 ? 26.727 11.156 21.020 1.00 35.88 526 SER A CA 1
ATOM 3871 C C . SER A 1 526 ? 26.475 10.416 19.681 1.00 35.88 526 SER A C 1
ATOM 3873 O O . SER A 1 526 ? 26.782 9.239 19.535 1.00 35.88 526 SER A O 1
ATOM 3875 N N . THR A 1 527 ? 25.963 11.112 18.669 1.00 39.25 527 THR A N 1
ATOM 3876 C CA . THR A 1 527 ? 25.782 10.770 17.255 1.00 39.25 527 THR A CA 1
ATOM 3877 C C . THR A 1 527 ? 26.988 10.142 16.554 1.00 39.25 527 THR A C 1
ATOM 3879 O O . THR A 1 527 ? 26.775 9.333 15.661 1.00 39.25 527 THR A O 1
ATOM 3882 N N . CYS A 1 528 ? 28.234 10.423 16.957 1.00 41.19 528 CYS A N 1
ATOM 3883 C CA . CYS A 1 528 ? 29.414 9.778 16.356 1.00 41.19 528 CYS A CA 1
ATOM 3884 C C . CYS A 1 528 ? 29.954 8.567 17.144 1.00 41.19 528 CYS A C 1
ATOM 3886 O O . CYS A 1 528 ? 30.923 7.956 16.702 1.00 41.19 528 CYS A O 1
ATOM 3888 N N . ALA A 1 529 ? 29.345 8.183 18.274 1.00 36.41 529 ALA A N 1
ATOM 3889 C CA . ALA A 1 529 ? 29.860 7.108 19.135 1.00 36.41 529 ALA A CA 1
ATOM 3890 C C . ALA A 1 529 ? 29.704 5.691 18.534 1.00 36.41 529 ALA A C 1
ATOM 3892 O O . ALA A 1 529 ? 30.281 4.732 19.042 1.00 36.41 529 ALA A O 1
ATOM 3893 N N . SER A 1 530 ? 28.926 5.535 17.455 1.00 40.81 530 SER A N 1
ATOM 3894 C CA . SER A 1 530 ? 28.802 4.271 16.715 1.00 40.81 530 SER A CA 1
ATOM 3895 C C . SER A 1 530 ? 29.678 4.298 15.450 1.00 40.81 530 SER A C 1
ATOM 3897 O O . SER A 1 530 ? 29.510 5.199 14.622 1.00 40.81 530 SER A O 1
ATOM 3899 N N . PRO A 1 531 ? 30.602 3.333 15.260 1.00 41.12 531 PRO A N 1
ATOM 3900 C CA . PRO A 1 531 ? 31.424 3.241 14.054 1.00 41.12 531 PRO A CA 1
ATOM 3901 C C . PRO A 1 531 ? 30.580 3.265 12.772 1.00 41.12 531 PRO A C 1
ATOM 3903 O O . PRO A 1 531 ? 29.683 2.445 12.598 1.00 41.12 531 PRO A O 1
ATOM 3906 N N . GLY A 1 532 ? 30.883 4.196 11.863 1.00 43.84 532 GLY A N 1
ATOM 3907 C CA . GLY A 1 532 ? 30.161 4.367 10.596 1.00 43.84 532 GLY A CA 1
ATOM 3908 C C . GLY A 1 532 ? 29.066 5.437 10.604 1.00 43.84 532 GLY A C 1
ATOM 3909 O O . GLY A 1 532 ? 28.552 5.750 9.544 1.00 43.84 532 GLY A O 1
ATOM 3910 N N . HIS A 1 533 ? 28.737 6.064 11.736 1.00 47.59 533 HIS A N 1
ATOM 3911 C CA . HIS A 1 533 ? 27.666 7.072 11.794 1.00 47.59 533 HIS A CA 1
ATOM 3912 C C . HIS A 1 533 ? 28.128 8.524 11.567 1.00 47.59 533 HIS A C 1
ATOM 3914 O O . HIS A 1 533 ? 27.326 9.445 11.669 1.00 47.59 533 HIS A O 1
ATOM 3920 N N . CYS A 1 534 ? 29.387 8.766 11.196 1.00 46.53 534 CYS A N 1
ATOM 3921 C CA . CYS A 1 534 ? 29.862 10.098 10.808 1.00 46.53 534 CYS A CA 1
ATOM 3922 C C . CYS A 1 534 ? 30.727 10.010 9.539 1.00 46.53 534 CYS A C 1
ATOM 3924 O O . CYS A 1 534 ? 31.738 9.309 9.512 1.00 46.53 534 CYS A O 1
ATOM 3926 N N . TYR A 1 535 ? 30.314 10.720 8.483 1.00 47.41 535 TYR A N 1
ATOM 3927 C CA . TYR A 1 535 ? 30.964 10.748 7.170 1.00 47.41 535 TYR A CA 1
ATOM 3928 C C . TYR A 1 535 ? 31.429 12.162 6.823 1.00 47.41 535 TYR A C 1
ATOM 3930 O O . TYR A 1 535 ? 30.729 13.141 7.079 1.00 47.41 535 TYR A O 1
ATOM 3938 N N . PHE A 1 536 ? 32.587 12.263 6.174 1.00 46.84 536 PHE A N 1
ATOM 3939 C CA . PHE A 1 536 ? 33.127 13.519 5.655 1.00 46.84 536 PHE A CA 1
ATOM 3940 C C . PHE A 1 536 ? 33.356 13.370 4.152 1.00 46.84 536 PHE A C 1
ATOM 3942 O O . PHE A 1 536 ? 33.990 12.407 3.717 1.00 46.84 536 PHE A O 1
ATOM 3949 N N . ALA A 1 537 ? 32.849 14.308 3.356 1.00 42.47 537 ALA A N 1
ATOM 3950 C CA . ALA A 1 537 ? 33.018 14.313 1.907 1.00 42.47 537 ALA A CA 1
ATOM 3951 C C . ALA A 1 537 ? 33.689 15.614 1.452 1.00 42.47 537 ALA A C 1
ATOM 3953 O O . ALA A 1 537 ? 33.217 16.714 1.737 1.00 42.47 537 ALA A O 1
ATOM 3954 N N . ALA A 1 538 ? 34.805 15.496 0.732 1.00 43.97 538 ALA A N 1
ATOM 3955 C CA . ALA A 1 538 ? 35.449 16.636 0.086 1.00 43.97 538 ALA A CA 1
ATOM 3956 C C . ALA A 1 538 ? 34.684 17.029 -1.197 1.00 43.97 538 ALA A C 1
ATOM 3958 O O . ALA A 1 538 ? 34.167 16.144 -1.888 1.00 43.97 538 ALA A O 1
ATOM 3959 N N . PRO A 1 539 ? 34.626 18.322 -1.572 1.00 44.06 539 PRO A N 1
ATOM 3960 C CA . PRO A 1 539 ? 33.999 18.747 -2.816 1.00 44.06 539 PRO A CA 1
ATOM 3961 C C . PRO A 1 539 ? 34.804 18.199 -4.003 1.00 44.06 539 PRO A C 1
ATOM 3963 O O . PRO A 1 539 ? 35.943 18.588 -4.264 1.00 44.06 539 PRO A O 1
ATOM 3966 N N . THR A 1 540 ? 34.199 17.262 -4.729 1.00 43.25 540 THR A N 1
ATOM 3967 C CA . THR A 1 540 ? 34.841 16.371 -5.711 1.00 43.25 540 THR A CA 1
ATOM 3968 C C . THR A 1 540 ? 35.360 17.049 -6.983 1.00 43.25 540 THR A C 1
ATOM 3970 O O . THR A 1 540 ? 35.906 16.369 -7.847 1.00 43.25 540 THR A O 1
ATOM 3973 N N . GLN A 1 541 ? 35.251 18.373 -7.126 1.00 37.19 541 GLN A N 1
ATOM 3974 C CA . GLN A 1 541 ? 35.558 19.044 -8.393 1.00 37.19 541 GLN A CA 1
ATOM 3975 C C . GLN A 1 541 ? 36.982 19.625 -8.499 1.00 37.19 541 GLN A C 1
ATOM 3977 O O . GLN A 1 541 ? 37.435 19.859 -9.617 1.00 37.19 541 GLN A O 1
ATOM 3982 N N . SER A 1 542 ? 37.716 19.803 -7.389 1.00 37.09 542 SER A N 1
ATOM 3983 C CA . SER A 1 542 ? 38.995 20.550 -7.413 1.00 37.09 542 SER A CA 1
ATOM 3984 C C . SER A 1 542 ? 40.244 19.787 -6.944 1.00 37.09 542 SER A C 1
ATOM 3986 O O . SER A 1 542 ? 41.349 20.242 -7.228 1.00 37.09 542 SER A O 1
ATOM 3988 N N . TYR A 1 543 ? 40.119 18.631 -6.273 1.00 39.09 543 TYR A N 1
ATOM 3989 C CA . TYR A 1 543 ? 41.273 17.909 -5.697 1.00 39.09 543 TYR A CA 1
ATOM 3990 C C . TYR A 1 543 ? 41.163 16.373 -5.819 1.00 39.09 543 TYR A C 1
ATOM 3992 O O . TYR A 1 543 ? 40.964 15.683 -4.821 1.00 39.09 543 TYR A O 1
ATOM 4000 N N . PRO A 1 544 ? 41.328 15.794 -7.023 1.00 36.09 544 PRO A N 1
ATOM 4001 C CA . PRO A 1 544 ? 41.126 14.359 -7.271 1.00 36.09 544 PRO A CA 1
ATOM 4002 C C . PRO A 1 544 ? 42.158 13.410 -6.619 1.00 36.09 544 PRO A C 1
ATOM 4004 O O . PRO A 1 544 ? 41.988 12.198 -6.708 1.00 36.09 544 PRO A O 1
ATOM 4007 N N . ASN A 1 545 ? 43.203 13.925 -5.950 1.00 34.59 545 ASN A N 1
ATOM 4008 C CA . ASN A 1 545 ? 44.353 13.136 -5.472 1.00 34.59 545 ASN A CA 1
ATOM 4009 C C . ASN A 1 545 ? 44.612 13.198 -3.946 1.00 34.59 545 ASN A C 1
ATOM 4011 O O . ASN A 1 545 ? 45.689 12.796 -3.517 1.00 34.59 545 ASN A O 1
ATOM 4015 N N . ASN A 1 546 ? 43.690 13.709 -3.116 1.00 38.34 546 ASN A N 1
ATOM 4016 C CA . ASN A 1 546 ? 43.955 13.948 -1.682 1.00 38.34 546 ASN A CA 1
ATOM 4017 C C . ASN A 1 546 ? 42.831 13.392 -0.772 1.00 38.34 546 ASN A C 1
ATOM 4019 O O . ASN A 1 546 ? 41.902 14.131 -0.436 1.00 38.34 546 ASN A O 1
ATOM 4023 N N . PRO A 1 547 ? 42.868 12.090 -0.422 1.00 41.44 547 PRO A N 1
ATOM 4024 C CA . PRO A 1 547 ? 41.821 11.416 0.348 1.00 41.44 547 PRO A CA 1
ATOM 4025 C C . PRO A 1 547 ? 41.885 11.731 1.852 1.00 41.44 547 PRO A C 1
ATOM 4027 O O . PRO A 1 547 ? 42.945 12.034 2.401 1.00 41.44 547 PRO A O 1
ATOM 4030 N N . ILE A 1 548 ? 40.746 11.587 2.535 1.00 40.72 548 ILE A N 1
ATOM 4031 C CA . ILE A 1 548 ? 40.686 11.507 4.001 1.00 40.72 548 ILE A CA 1
ATOM 4032 C C . ILE A 1 548 ? 41.409 10.223 4.428 1.00 40.72 548 ILE A C 1
ATOM 4034 O O . ILE A 1 548 ? 41.031 9.138 3.988 1.00 40.72 548 ILE A O 1
ATOM 4038 N N . ALA A 1 549 ? 42.474 10.341 5.225 1.00 35.22 549 ALA A N 1
ATOM 4039 C CA . ALA A 1 549 ? 43.415 9.243 5.458 1.00 35.22 549 ALA A CA 1
ATOM 4040 C C . ALA A 1 549 ? 43.023 8.306 6.616 1.00 35.22 549 ALA A C 1
ATOM 4042 O O . ALA A 1 549 ? 43.372 7.129 6.568 1.00 35.22 549 ALA A O 1
ATOM 4043 N N . SER A 1 550 ? 42.302 8.786 7.637 1.00 38.53 550 SER A N 1
ATOM 4044 C CA . SER A 1 550 ? 41.788 7.953 8.741 1.00 38.53 550 SER A CA 1
ATOM 4045 C C . SER A 1 550 ? 40.847 8.729 9.669 1.00 38.53 550 SER A C 1
ATOM 4047 O O . SER A 1 550 ? 41.009 9.938 9.813 1.00 38.53 550 SER A O 1
ATOM 4049 N N . VAL A 1 551 ? 39.933 8.015 10.340 1.00 39.19 551 VAL A N 1
ATOM 4050 C CA . VAL A 1 551 ? 39.247 8.444 11.575 1.00 39.19 551 VAL A CA 1
ATOM 4051 C C . VAL A 1 551 ? 39.894 7.673 12.724 1.00 39.19 551 VAL A C 1
ATOM 4053 O O . VAL A 1 551 ? 39.927 6.442 12.695 1.00 39.19 551 VAL A O 1
ATOM 4056 N N . GLN A 1 552 ? 40.489 8.383 13.680 1.00 36.91 552 GLN A N 1
ATOM 4057 C CA . GLN A 1 552 ? 41.324 7.786 14.719 1.00 36.91 552 GLN A CA 1
ATOM 4058 C C . GLN A 1 552 ? 40.570 7.774 16.056 1.00 36.91 552 GLN A C 1
ATOM 4060 O O . GLN A 1 552 ? 40.732 8.683 16.850 1.00 36.91 552 GLN A O 1
ATOM 4065 N N . ASP A 1 553 ? 39.800 6.703 16.271 1.00 35.19 553 ASP A N 1
ATOM 4066 C CA . ASP A 1 553 ? 39.054 6.342 17.493 1.00 35.19 553 ASP A CA 1
ATOM 4067 C C . ASP A 1 553 ? 37.552 6.721 17.568 1.00 35.19 553 ASP A C 1
ATOM 4069 O O . ASP A 1 553 ? 37.024 7.475 16.752 1.00 35.19 553 ASP A O 1
ATOM 4073 N N . SER A 1 554 ? 36.844 6.051 18.490 1.00 33.25 554 SER A N 1
ATOM 4074 C CA . SER A 1 554 ? 35.387 6.101 18.710 1.00 33.25 554 SER A CA 1
ATOM 4075 C C . SER A 1 554 ? 34.906 7.301 19.538 1.00 33.25 554 SER A C 1
ATOM 4077 O O . SER A 1 554 ? 33.706 7.427 19.773 1.00 33.25 554 SER A O 1
ATOM 4079 N N . GLU A 1 555 ? 35.819 8.160 19.992 1.00 31.88 555 GLU A N 1
ATOM 4080 C CA . GLU A 1 555 ? 35.557 9.337 20.833 1.00 31.88 555 GLU A CA 1
ATOM 4081 C C . GLU A 1 555 ? 36.103 10.644 20.210 1.00 31.88 555 GLU A C 1
ATOM 4083 O O . GLU A 1 555 ? 35.611 11.721 20.540 1.00 31.88 555 GLU A O 1
ATOM 4088 N N . HIS A 1 556 ? 37.047 10.582 19.260 1.00 36.03 556 HIS A N 1
ATOM 4089 C CA . HIS A 1 556 ? 37.706 11.731 18.634 1.00 36.03 556 HIS A CA 1
ATOM 4090 C C . HIS A 1 556 ? 37.846 11.554 17.115 1.00 36.03 556 HIS A C 1
ATOM 4092 O O . HIS A 1 556 ? 38.634 10.758 16.606 1.00 36.03 556 HIS A O 1
ATOM 4098 N N . ILE A 1 557 ? 37.157 12.387 16.335 1.00 38.94 557 ILE A N 1
ATOM 4099 C CA . ILE A 1 557 ? 37.353 12.400 14.882 1.00 38.94 557 ILE A CA 1
ATOM 4100 C C . ILE A 1 557 ? 38.534 13.315 14.537 1.00 38.94 557 ILE A C 1
ATOM 4102 O O . ILE A 1 557 ? 38.371 14.517 14.335 1.00 38.94 557 ILE A O 1
ATOM 4106 N N . THR A 1 558 ? 39.733 12.745 14.404 1.00 38.47 558 THR A N 1
ATOM 4107 C CA . THR A 1 558 ? 40.864 13.450 13.775 1.00 38.47 558 THR A CA 1
ATOM 4108 C C . THR A 1 558 ? 40.901 13.142 12.279 1.00 38.47 558 THR A C 1
ATOM 4110 O O . THR A 1 558 ? 41.255 12.035 11.889 1.00 38.47 558 THR A O 1
ATOM 4113 N N . VAL A 1 559 ? 40.564 14.120 11.428 1.00 38.88 559 VAL A N 1
ATOM 4114 C CA . VAL A 1 559 ? 40.682 14.000 9.962 1.00 38.88 559 VAL A CA 1
ATOM 4115 C C . VAL A 1 559 ? 42.118 14.329 9.545 1.00 38.88 559 VAL A C 1
ATOM 4117 O O . VAL A 1 559 ? 42.502 15.497 9.470 1.00 38.88 559 VAL A O 1
ATOM 4120 N N . THR A 1 560 ? 42.933 13.310 9.266 1.00 40.22 560 THR A N 1
ATOM 4121 C CA . THR A 1 560 ? 44.263 13.514 8.668 1.00 40.22 560 THR A CA 1
ATOM 4122 C C . THR A 1 560 ? 44.140 13.559 7.143 1.00 40.22 560 THR A C 1
ATOM 4124 O O . THR A 1 560 ? 43.569 12.656 6.535 1.00 40.22 560 THR A O 1
ATOM 4127 N N . ILE A 1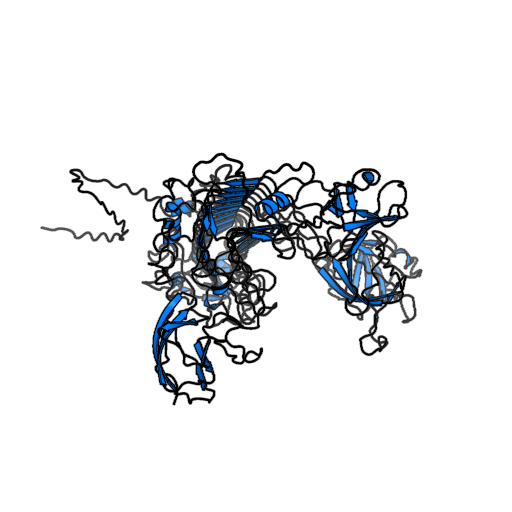 561 ? 44.672 14.608 6.517 1.00 41.56 561 ILE A N 1
ATOM 4128 C CA . ILE A 1 561 ? 44.756 14.762 5.055 1.00 41.56 561 ILE A CA 1
ATOM 4129 C C . ILE A 1 561 ? 46.219 14.677 4.631 1.00 41.56 561 ILE A C 1
ATOM 4131 O O . ILE A 1 561 ? 47.091 15.202 5.326 1.00 41.56 561 ILE A O 1
ATOM 4135 N N . SER A 1 562 ? 46.500 13.997 3.516 1.00 38.94 562 SER A N 1
ATOM 4136 C CA . SER A 1 562 ? 47.880 13.724 3.100 1.00 38.94 562 SER A CA 1
ATOM 4137 C C . SER A 1 562 ? 48.656 14.976 2.685 1.00 38.94 562 SER A C 1
ATOM 4139 O O . SER A 1 562 ? 49.862 15.010 2.905 1.00 38.94 562 SER A O 1
ATOM 4141 N N . GLU A 1 563 ? 47.996 16.019 2.159 1.00 39.00 563 GLU A N 1
ATOM 4142 C CA . GLU A 1 563 ? 48.666 17.261 1.738 1.00 39.00 563 GLU A CA 1
ATOM 4143 C C . GLU A 1 563 ? 47.771 18.519 1.884 1.00 39.00 563 GLU A C 1
ATOM 4145 O O . GLU A 1 563 ? 46.940 18.790 1.024 1.00 39.00 563 GLU A O 1
ATOM 4150 N N . GLY A 1 564 ? 47.951 19.322 2.945 1.00 44.41 564 GLY A N 1
ATOM 4151 C CA . GLY A 1 564 ? 47.467 20.721 3.035 1.00 44.41 564 GLY A CA 1
ATOM 4152 C C . GLY A 1 564 ? 45.958 20.977 3.260 1.00 44.41 564 GLY A C 1
ATOM 4153 O O . GLY A 1 564 ? 45.127 20.102 3.073 1.00 44.41 564 GLY A O 1
ATOM 4154 N N . VAL A 1 565 ? 45.624 22.208 3.686 1.00 45.16 565 VAL A N 1
ATOM 4155 C CA . VAL A 1 565 ? 44.280 22.710 4.085 1.00 45.16 565 VAL A CA 1
ATOM 4156 C C . VAL A 1 565 ? 43.227 22.572 2.965 1.00 45.16 565 VAL A C 1
ATOM 4158 O O . VAL A 1 565 ? 43.488 23.009 1.846 1.00 45.16 565 VAL A O 1
ATOM 4161 N N . GLN A 1 566 ? 42.026 22.045 3.266 1.00 44.72 566 GLN A N 1
ATOM 4162 C CA . GLN A 1 566 ? 40.900 21.921 2.313 1.00 44.72 566 GLN A CA 1
ATOM 4163 C C . GLN A 1 566 ? 39.674 22.758 2.701 1.00 44.72 566 GLN A C 1
ATOM 4165 O O . GLN A 1 566 ? 39.066 22.507 3.737 1.00 44.72 566 GLN A O 1
ATOM 4170 N N . THR A 1 567 ? 39.229 23.662 1.824 1.00 44.19 567 THR A N 1
ATOM 4171 C CA . THR A 1 567 ? 37.975 24.416 1.982 1.00 44.19 567 THR A CA 1
ATOM 4172 C C . THR A 1 567 ? 36.771 23.661 1.401 1.00 44.19 567 THR A C 1
ATOM 4174 O O . THR A 1 567 ? 36.823 23.152 0.283 1.00 44.19 567 THR A O 1
ATOM 4177 N N . GLY A 1 568 ? 35.651 23.638 2.134 1.00 42.72 568 GLY A N 1
ATOM 4178 C CA . GLY A 1 568 ? 34.348 23.207 1.610 1.00 42.72 568 GLY A CA 1
ATOM 4179 C C . GLY A 1 568 ? 33.980 21.733 1.810 1.00 42.72 568 GLY A C 1
ATOM 4180 O O . GLY A 1 568 ? 33.125 21.237 1.082 1.00 42.72 568 GLY A O 1
ATOM 4181 N N . VAL A 1 569 ? 34.587 21.039 2.776 1.00 41.09 569 VAL A N 1
ATOM 4182 C CA . VAL A 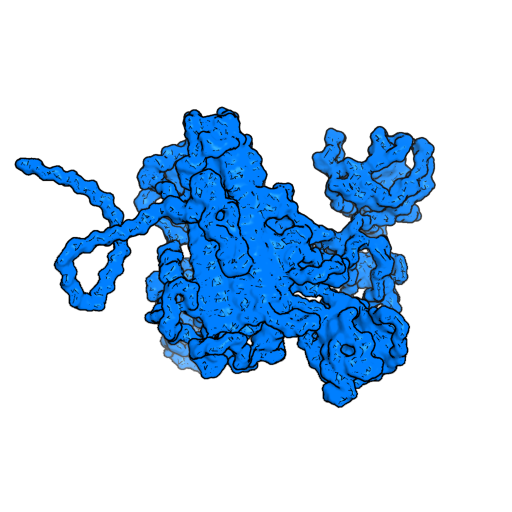1 569 ? 34.218 19.660 3.148 1.00 41.09 569 VAL A CA 1
ATOM 4183 C C . VAL A 1 569 ? 32.797 19.653 3.731 1.00 41.09 569 VAL A C 1
ATOM 4185 O O . VAL A 1 569 ? 32.448 20.535 4.514 1.00 41.09 569 VAL A O 1
ATOM 4188 N N . SER A 1 570 ? 31.945 18.698 3.365 1.00 43.44 570 SER A N 1
ATOM 4189 C CA . SER A 1 570 ? 30.658 18.475 4.036 1.00 43.44 570 SER A CA 1
ATOM 4190 C C . SER A 1 570 ? 30.795 17.373 5.085 1.00 43.44 570 SER A C 1
ATOM 4192 O O . SER A 1 570 ? 31.487 16.377 4.867 1.00 43.44 570 SER A O 1
ATOM 4194 N N . GLN A 1 571 ? 30.151 17.564 6.236 1.00 46.44 571 GLN A N 1
ATOM 4195 C CA . GLN A 1 571 ? 30.022 16.546 7.276 1.00 46.44 571 GLN A CA 1
ATOM 4196 C C . GLN A 1 571 ? 28.579 16.048 7.302 1.00 46.44 571 GLN A C 1
ATOM 4198 O O . GLN A 1 571 ? 27.631 16.831 7.351 1.00 46.44 571 GLN A O 1
ATOM 4203 N N . GLN A 1 572 ? 28.416 14.735 7.325 1.00 50.06 572 GLN A N 1
ATOM 4204 C CA . GLN A 1 572 ? 27.148 14.072 7.572 1.00 50.06 572 GLN A CA 1
ATOM 4205 C C . GLN A 1 572 ? 27.255 13.285 8.878 1.00 50.06 572 GLN A C 1
ATOM 4207 O O . GLN A 1 572 ? 28.036 12.340 8.964 1.00 50.06 572 GLN A O 1
ATOM 4212 N N . SER A 1 573 ? 26.457 13.661 9.874 1.00 51.28 573 SER A N 1
ATOM 4213 C CA . SER A 1 573 ? 26.298 12.906 11.119 1.00 51.28 573 SER A CA 1
ATOM 4214 C C . SER A 1 573 ? 24.982 12.136 11.090 1.00 51.28 573 SER A C 1
ATOM 4216 O O . SER A 1 573 ? 23.941 12.648 10.668 1.00 51.28 573 SER A O 1
ATOM 4218 N N . CYS A 1 574 ? 25.033 10.895 11.542 1.00 51.47 574 CYS A N 1
ATOM 4219 C CA . CYS A 1 574 ? 23.956 9.924 11.484 1.00 51.47 574 CYS A CA 1
ATOM 4220 C C . CYS A 1 574 ? 23.556 9.493 12.897 1.00 51.47 574 CYS A C 1
ATOM 4222 O O . CYS A 1 574 ? 24.401 9.335 13.772 1.00 51.47 574 CYS A O 1
ATOM 4224 N N . HIS A 1 575 ? 22.262 9.297 13.135 1.00 56.62 575 HIS A N 1
ATOM 4225 C CA . HIS A 1 575 ? 21.786 8.672 14.370 1.00 56.62 575 HIS A CA 1
ATOM 4226 C C . HIS A 1 575 ? 21.626 7.163 14.167 1.00 56.62 575 HIS A C 1
ATOM 4228 O O . HIS A 1 575 ? 21.320 6.757 13.048 1.00 56.62 575 HIS A O 1
ATOM 4234 N N . PRO A 1 576 ? 21.740 6.340 15.227 1.00 58.09 576 PRO A N 1
ATOM 4235 C CA . PRO A 1 576 ? 21.277 4.963 15.164 1.00 58.09 576 PRO A CA 1
ATOM 4236 C C . PRO A 1 576 ? 19.821 4.879 14.709 1.00 58.09 576 PRO A C 1
ATOM 4238 O O . PRO A 1 576 ? 18.978 5.712 15.071 1.00 58.09 576 PRO A O 1
ATOM 4241 N N . GLY A 1 577 ? 19.540 3.852 13.920 1.00 63.62 577 GLY A N 1
ATOM 4242 C CA . GLY A 1 577 ? 18.220 3.588 13.380 1.00 63.62 577 GLY A CA 1
ATOM 4243 C C . GLY A 1 577 ? 17.171 3.420 14.478 1.00 63.62 577 GLY A C 1
ATOM 4244 O O . GLY A 1 577 ? 17.412 2.833 15.534 1.00 63.62 577 GLY A O 1
ATOM 4245 N N . ARG A 1 578 ? 15.981 3.967 14.226 1.00 68.31 578 ARG A N 1
ATOM 4246 C CA . ARG A 1 578 ? 14.885 4.069 15.199 1.00 68.31 578 ARG A CA 1
ATOM 4247 C C . ARG A 1 578 ? 13.965 2.841 15.253 1.00 68.31 578 ARG A C 1
ATOM 4249 O O . ARG A 1 578 ? 12.973 2.878 15.976 1.00 68.31 578 ARG A O 1
ATOM 4256 N N . ASN A 1 579 ? 14.255 1.794 14.483 1.00 71.94 579 ASN A N 1
ATOM 4257 C CA . ASN A 1 579 ? 13.613 0.481 14.552 1.00 71.94 579 ASN A CA 1
ATOM 4258 C C . ASN A 1 579 ? 14.615 -0.644 14.185 1.00 71.94 579 ASN A C 1
ATOM 4260 O O . ASN A 1 579 ? 14.556 -1.199 13.082 1.00 71.94 579 ASN A O 1
ATOM 4264 N N . PRO A 1 580 ? 15.548 -1.005 15.086 1.00 70.06 580 PRO A N 1
ATOM 4265 C CA . PRO A 1 580 ? 16.532 -2.070 14.846 1.00 70.06 580 PRO A CA 1
ATOM 4266 C C . PRO A 1 580 ? 15.915 -3.472 14.730 1.00 70.06 580 PRO A C 1
ATOM 4268 O O . PRO A 1 580 ? 16.590 -4.414 14.318 1.00 70.06 580 PRO A O 1
ATOM 4271 N N . HIS A 1 581 ? 14.633 -3.615 15.073 1.00 74.50 581 HIS A N 1
ATOM 4272 C CA . HIS A 1 581 ? 13.869 -4.854 14.946 1.00 74.50 581 HIS A CA 1
ATOM 4273 C C . HIS A 1 581 ? 13.013 -4.901 13.679 1.00 74.50 581 HIS A C 1
ATOM 4275 O O . HIS A 1 581 ? 12.305 -5.884 13.471 1.00 74.50 581 HIS A O 1
ATOM 4281 N N . ALA A 1 582 ? 13.094 -3.877 12.820 1.00 79.31 582 ALA A N 1
ATOM 4282 C CA . ALA A 1 582 ? 12.363 -3.845 11.565 1.00 79.31 582 ALA A CA 1
ATOM 4283 C C . ALA A 1 582 ? 12.653 -5.119 10.770 1.00 79.31 582 ALA A C 1
ATOM 4285 O O . ALA A 1 582 ? 13.807 -5.459 10.520 1.00 79.31 582 ALA A O 1
ATOM 4286 N N . GLN A 1 583 ? 11.598 -5.824 10.393 1.00 86.50 583 GLN A N 1
ATOM 4287 C CA . GLN A 1 583 ? 11.635 -7.018 9.560 1.00 86.50 583 GLN A CA 1
ATOM 4288 C C . GLN A 1 583 ? 10.256 -7.282 8.977 1.00 86.50 583 GLN A C 1
ATOM 4290 O O . GLN A 1 583 ? 9.252 -6.814 9.526 1.00 86.50 583 GLN A O 1
ATOM 4295 N N . VAL A 1 584 ? 10.222 -8.029 7.882 1.00 91.00 584 VAL A N 1
ATOM 4296 C CA . VAL A 1 584 ? 8.984 -8.584 7.344 1.00 91.00 584 VAL A CA 1
ATOM 4297 C C . VAL A 1 584 ? 9.132 -10.092 7.281 1.00 91.00 584 VAL A C 1
ATOM 4299 O O . VAL A 1 584 ? 10.037 -10.610 6.632 1.00 91.00 584 VAL A O 1
ATOM 4302 N N . GLN A 1 585 ? 8.283 -10.800 8.013 1.00 92.31 585 GLN A N 1
ATOM 4303 C CA . GLN A 1 585 ? 8.404 -12.243 8.163 1.00 92.31 585 GLN A CA 1
ATOM 4304 C C . GLN A 1 585 ? 7.047 -12.923 8.045 1.00 92.31 585 GLN A C 1
ATOM 4306 O O . GLN A 1 585 ? 6.052 -12.424 8.572 1.00 92.31 585 GLN A O 1
ATOM 4311 N N . ASP A 1 586 ? 7.046 -14.099 7.417 1.00 97.00 586 ASP A N 1
ATOM 4312 C CA . ASP A 1 586 ? 5.856 -14.923 7.214 1.00 97.00 586 ASP A CA 1
ATOM 4313 C C . ASP A 1 586 ? 4.805 -14.189 6.364 1.00 97.00 586 ASP A C 1
ATOM 4315 O O . ASP A 1 586 ? 3.726 -13.831 6.830 1.00 97.00 586 ASP A O 1
ATOM 4319 N N . GLU A 1 587 ? 5.138 -13.927 5.101 1.00 97.38 587 GLU A N 1
ATOM 4320 C CA . GLU A 1 587 ? 4.282 -13.191 4.164 1.00 97.38 587 GLU A CA 1
ATOM 4321 C C . GLU A 1 587 ? 3.701 -14.128 3.099 1.00 97.38 587 GLU A C 1
ATOM 4323 O O . GLU A 1 587 ? 4.440 -14.796 2.379 1.00 97.38 587 GLU A O 1
ATOM 4328 N N . THR A 1 588 ? 2.371 -14.174 2.982 1.00 97.81 588 THR A N 1
ATOM 4329 C CA . THR A 1 588 ? 1.650 -14.932 1.947 1.00 97.81 588 THR A CA 1
ATOM 4330 C C . THR A 1 588 ? 0.861 -13.994 1.040 1.00 97.81 588 THR A C 1
ATOM 4332 O O . THR A 1 588 ? -0.030 -13.276 1.499 1.00 97.81 588 THR A O 1
ATOM 4335 N N . ILE A 1 589 ? 1.138 -14.046 -0.262 1.00 95.88 589 ILE A N 1
ATOM 4336 C CA . ILE A 1 589 ? 0.480 -13.254 -1.304 1.00 95.88 589 ILE A CA 1
ATOM 4337 C C . ILE A 1 589 ? -0.121 -14.206 -2.336 1.00 95.88 589 ILE A C 1
ATOM 4339 O O . ILE A 1 589 ? 0.615 -14.811 -3.124 1.00 95.88 589 ILE A O 1
ATOM 4343 N N . ARG A 1 590 ? -1.455 -14.330 -2.355 1.00 92.19 590 ARG A N 1
ATOM 4344 C CA . ARG A 1 590 ? -2.133 -15.283 -3.244 1.00 92.19 590 ARG A CA 1
ATOM 4345 C C . ARG A 1 590 ? -3.472 -14.860 -3.824 1.00 92.19 590 ARG A C 1
ATOM 4347 O O . ARG A 1 590 ? -4.235 -14.134 -3.200 1.00 92.19 590 ARG A O 1
ATOM 4354 N N . TYR A 1 591 ? -3.798 -15.375 -5.006 1.00 87.56 591 TYR A N 1
ATOM 4355 C CA . TYR A 1 591 ? -5.091 -15.150 -5.669 1.00 87.56 591 TYR A CA 1
ATOM 4356 C C . TYR A 1 591 ? -5.415 -13.673 -5.950 1.00 87.56 591 TYR A C 1
ATOM 4358 O O . TYR A 1 591 ? -6.583 -13.303 -6.038 1.00 87.56 591 TYR A O 1
ATOM 4366 N N . ASN A 1 592 ? -4.408 -12.804 -6.065 1.00 88.12 592 ASN A N 1
ATOM 4367 C CA . ASN A 1 592 ? -4.622 -11.378 -6.313 1.00 88.12 592 ASN A CA 1
ATOM 4368 C C . ASN A 1 592 ? -4.590 -11.047 -7.812 1.00 88.12 592 ASN A C 1
ATOM 4370 O O . ASN A 1 592 ? -3.944 -11.744 -8.600 1.00 88.12 592 ASN A O 1
ATOM 4374 N N . TYR A 1 593 ? -5.259 -9.954 -8.184 1.00 85.00 593 TYR A N 1
ATOM 4375 C CA . TYR A 1 593 ? -5.212 -9.371 -9.523 1.00 85.00 593 TYR A CA 1
ATOM 4376 C C . TYR A 1 593 ? -4.605 -7.968 -9.484 1.00 85.00 593 TYR A C 1
ATOM 4378 O O . TYR A 1 593 ? -5.179 -7.057 -8.886 1.00 85.00 593 TYR A O 1
ATOM 4386 N N . LEU A 1 594 ? -3.449 -7.793 -10.119 1.00 84.06 594 LEU A N 1
ATOM 4387 C CA . LEU A 1 594 ? -2.744 -6.515 -10.215 1.00 84.06 594 LEU A CA 1
ATOM 4388 C C . LEU A 1 594 ? -2.802 -6.036 -11.671 1.00 84.06 594 LEU A C 1
ATOM 4390 O O . LEU A 1 594 ? -2.537 -6.826 -12.574 1.00 84.06 594 LEU A O 1
ATOM 4394 N N . THR A 1 595 ? -3.164 -4.776 -11.913 1.00 79.44 595 THR A N 1
ATOM 4395 C CA . THR A 1 595 ? -3.322 -4.251 -13.280 1.00 79.44 595 THR A CA 1
ATOM 4396 C C . THR A 1 595 ? -2.957 -2.776 -13.406 1.00 79.44 595 THR A C 1
ATOM 4398 O O . THR A 1 595 ? -3.043 -2.036 -12.431 1.00 79.44 595 THR A O 1
ATOM 4401 N N . HIS A 1 596 ? -2.627 -2.325 -14.616 1.00 75.88 596 HIS A N 1
ATOM 4402 C CA . HIS A 1 596 ? -2.419 -0.913 -14.959 1.00 75.88 596 HIS A CA 1
ATOM 4403 C C . HIS A 1 596 ? -1.321 -0.272 -14.096 1.00 75.88 596 HIS A C 1
ATOM 4405 O O . HIS A 1 596 ? -1.584 0.623 -13.288 1.00 75.88 596 HIS A O 1
ATOM 4411 N N . ALA A 1 597 ? -0.095 -0.787 -14.182 1.00 75.69 597 ALA A N 1
ATOM 4412 C CA . ALA A 1 597 ? 1.005 -0.313 -13.345 1.00 75.69 597 ALA A CA 1
ATOM 4413 C C . ALA A 1 597 ? 2.307 -0.116 -14.128 1.00 75.69 597 ALA A C 1
ATOM 4415 O O . ALA A 1 597 ? 2.586 -0.837 -15.083 1.00 75.69 597 ALA A O 1
ATOM 4416 N N . GLU A 1 598 ? 3.114 0.854 -13.694 1.00 72.50 598 GLU A N 1
ATOM 4417 C CA . GLU A 1 598 ? 4.374 1.216 -14.347 1.00 72.50 598 GLU A CA 1
ATOM 4418 C C . GLU A 1 598 ? 5.506 0.211 -14.130 1.00 72.50 598 GLU A C 1
ATOM 4420 O O . GLU A 1 598 ? 6.042 -0.291 -15.115 1.00 72.50 598 GLU A O 1
ATOM 4425 N N . SER A 1 599 ? 5.926 0.003 -12.874 1.00 64.31 599 SER A N 1
ATOM 4426 C CA . SER A 1 599 ? 7.258 -0.547 -12.585 1.00 64.31 599 SER A CA 1
ATOM 4427 C C . SER A 1 599 ? 7.245 -2.012 -12.171 1.00 64.31 599 SER A C 1
ATOM 4429 O O . SER A 1 599 ? 7.659 -2.875 -12.940 1.00 64.31 599 SER A O 1
ATOM 4431 N N . VAL A 1 600 ? 6.779 -2.312 -10.954 1.00 65.12 600 VAL A N 1
ATOM 4432 C CA . VAL A 1 600 ? 6.857 -3.661 -10.380 1.00 65.12 600 VAL A CA 1
ATOM 4433 C C . VAL A 1 600 ? 5.513 -4.063 -9.794 1.00 65.12 600 VAL A C 1
ATOM 4435 O O . VAL A 1 600 ? 4.941 -3.326 -8.993 1.00 65.12 600 VAL A O 1
ATOM 4438 N N . GLY A 1 601 ? 5.023 -5.254 -10.137 1.00 65.50 601 GLY A N 1
ATOM 4439 C CA . GLY A 1 601 ? 3.881 -5.849 -9.447 1.00 65.50 601 GLY A CA 1
ATOM 4440 C C . GLY A 1 601 ? 4.202 -6.095 -7.969 1.00 65.50 601 GLY A C 1
ATOM 4441 O O . GLY A 1 601 ? 3.591 -5.500 -7.085 1.00 65.50 601 GLY A O 1
ATOM 4442 N N . LEU A 1 602 ? 5.208 -6.925 -7.681 1.00 80.88 602 LEU A N 1
ATOM 4443 C CA . LEU A 1 602 ? 5.656 -7.206 -6.309 1.00 80.88 602 LEU A CA 1
ATOM 4444 C C . LEU A 1 602 ? 7.167 -7.019 -6.159 1.00 80.88 602 LEU A C 1
ATOM 4446 O O . LEU A 1 602 ? 7.953 -7.667 -6.851 1.00 80.88 602 LEU A O 1
ATOM 4450 N N . ALA A 1 603 ? 7.584 -6.174 -5.223 1.00 79.62 603 ALA A N 1
ATOM 4451 C CA . ALA A 1 603 ? 8.992 -5.956 -4.908 1.00 79.62 603 ALA A CA 1
ATOM 4452 C C . ALA A 1 603 ? 9.299 -6.394 -3.474 1.00 79.62 603 ALA A C 1
ATOM 4454 O O . ALA A 1 603 ? 8.625 -5.967 -2.541 1.00 79.62 603 ALA A O 1
ATOM 4455 N N . LEU A 1 604 ? 10.344 -7.201 -3.297 1.00 80.81 604 LEU A N 1
ATOM 4456 C CA . LEU A 1 604 ? 10.867 -7.605 -1.991 1.00 80.81 604 LEU A CA 1
ATOM 4457 C C . LEU A 1 604 ? 12.328 -7.165 -1.888 1.00 80.81 604 LEU A C 1
ATOM 4459 O O . LEU A 1 604 ? 13.136 -7.493 -2.757 1.00 80.81 604 LEU A O 1
ATOM 4463 N N . SER A 1 605 ? 12.702 -6.438 -0.843 1.00 73.94 605 SER A N 1
ATOM 4464 C CA . SER A 1 605 ? 14.101 -6.083 -0.599 1.00 73.94 605 SER A CA 1
ATOM 4465 C C . SER A 1 605 ? 14.336 -5.753 0.868 1.00 73.94 605 SER A C 1
ATOM 4467 O O . SER A 1 605 ? 13.413 -5.428 1.599 1.00 73.94 605 SER A O 1
ATOM 4469 N N . ASN A 1 606 ? 15.589 -5.781 1.303 1.00 71.00 606 ASN A N 1
ATOM 4470 C CA . ASN A 1 606 ? 15.980 -5.184 2.576 1.00 71.00 606 ASN A CA 1
ATOM 4471 C C . ASN A 1 606 ? 16.437 -3.751 2.330 1.00 71.00 606 ASN A C 1
ATOM 4473 O O . ASN A 1 606 ? 17.355 -3.548 1.534 1.00 71.00 606 ASN A O 1
ATOM 4477 N N . ALA A 1 607 ? 15.855 -2.764 3.010 1.00 66.12 607 ALA A N 1
ATOM 4478 C CA . ALA A 1 607 ? 16.373 -1.406 2.946 1.00 66.12 607 ALA A CA 1
ATOM 4479 C C . ALA A 1 607 ? 17.385 -1.152 4.053 1.00 66.12 607 ALA A C 1
ATOM 4481 O O . ALA A 1 607 ? 17.146 -1.386 5.236 1.00 66.12 607 ALA A O 1
ATOM 4482 N N . VAL A 1 608 ? 18.490 -0.547 3.648 1.00 61.00 608 VAL A N 1
ATOM 4483 C CA . VAL A 1 608 ? 19.414 0.100 4.565 1.00 61.00 608 VAL A CA 1
ATOM 4484 C C . VAL A 1 608 ? 18.893 1.499 4.885 1.00 61.00 608 VAL A C 1
ATOM 4486 O O . VAL A 1 608 ? 18.285 2.178 4.046 1.00 61.00 608 VAL A O 1
ATOM 4489 N N . SER A 1 609 ? 19.061 1.918 6.136 1.00 60.34 609 SER A N 1
ATOM 4490 C CA . SER A 1 609 ? 18.742 3.280 6.548 1.00 60.34 609 SER A CA 1
ATOM 4491 C C . SER A 1 609 ? 19.611 4.285 5.786 1.00 60.34 609 SER A C 1
ATOM 4493 O O . SER A 1 609 ? 20.675 3.956 5.268 1.00 60.34 609 SER A O 1
ATOM 4495 N N . ASN A 1 610 ? 19.202 5.552 5.752 1.00 59.69 610 ASN A N 1
ATOM 4496 C CA . ASN A 1 610 ? 20.042 6.624 5.203 1.00 59.69 610 ASN A CA 1
ATOM 4497 C C . ASN A 1 610 ? 21.388 6.768 5.958 1.00 59.69 610 ASN A C 1
ATOM 4499 O O . ASN A 1 610 ? 22.309 7.424 5.480 1.00 59.69 610 ASN A O 1
ATOM 4503 N N . CYS A 1 611 ? 21.489 6.128 7.123 1.00 56.28 611 CYS A N 1
ATOM 4504 C CA . CYS A 1 611 ? 22.611 6.107 8.047 1.00 56.28 611 CYS A CA 1
ATOM 4505 C C . CYS A 1 611 ? 23.313 4.744 8.111 1.00 56.28 611 CYS A C 1
ATOM 4507 O O . CYS A 1 611 ? 24.125 4.513 8.998 1.00 56.28 611 CYS A O 1
ATOM 4509 N N . THR A 1 612 ? 23.031 3.850 7.165 1.00 55.47 612 THR A N 1
ATOM 4510 C CA . THR A 1 612 ? 23.589 2.493 7.06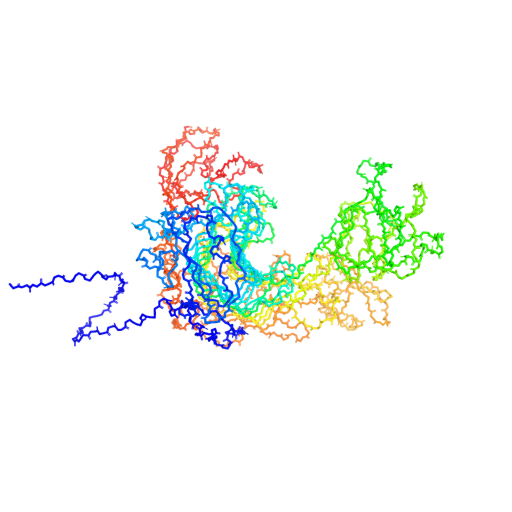1 1.00 55.47 612 THR A CA 1
ATOM 4511 C C . THR A 1 612 ? 23.112 1.456 8.081 1.00 55.47 612 THR A C 1
ATOM 4513 O O . THR A 1 612 ? 23.538 0.302 8.016 1.00 55.47 612 THR A O 1
ATOM 4516 N N . ASP A 1 613 ? 22.160 1.802 8.954 1.00 61.66 613 ASP A N 1
ATOM 4517 C CA . ASP A 1 613 ? 21.558 0.823 9.858 1.00 61.66 613 ASP A CA 1
ATOM 4518 C C . ASP A 1 613 ? 20.772 -0.239 9.089 1.00 61.66 613 ASP A C 1
ATOM 4520 O O . ASP A 1 613 ? 20.082 0.039 8.100 1.00 61.66 613 ASP A O 1
ATOM 4524 N N . ILE A 1 614 ? 20.831 -1.459 9.610 1.00 63.66 614 ILE A N 1
ATOM 4525 C CA . ILE A 1 614 ? 20.169 -2.629 9.043 1.00 63.66 614 ILE A CA 1
ATOM 4526 C C . ILE A 1 614 ? 18.935 -3.047 9.827 1.00 63.66 614 ILE A C 1
ATOM 4528 O O . ILE A 1 614 ? 18.758 -2.738 11.006 1.00 63.66 614 ILE A O 1
ATOM 4532 N N . THR A 1 615 ? 18.089 -3.771 9.108 1.00 72.88 615 THR A N 1
ATOM 4533 C CA . THR A 1 615 ? 16.904 -4.492 9.569 1.00 72.88 615 THR A CA 1
ATOM 4534 C C . THR A 1 615 ? 17.226 -5.957 9.849 1.00 72.88 615 THR A C 1
ATOM 4536 O O . THR A 1 615 ? 18.261 -6.451 9.403 1.00 72.88 615 THR A O 1
ATOM 4539 N N . GLN A 1 616 ? 16.312 -6.693 10.491 1.00 74.50 616 GLN A N 1
ATOM 4540 C CA . GLN A 1 616 ? 16.411 -8.162 10.566 1.00 74.50 616 GLN A CA 1
ATOM 4541 C C . GLN A 1 616 ? 16.038 -8.841 9.233 1.00 74.50 616 GLN A C 1
ATOM 4543 O O . GLN A 1 616 ? 16.384 -9.997 9.019 1.00 74.50 616 GLN A O 1
ATOM 4548 N N . GLY A 1 617 ? 15.436 -8.086 8.308 1.00 78.50 617 GLY A N 1
ATOM 4549 C CA . GLY A 1 617 ? 15.309 -8.438 6.895 1.00 78.50 617 GLY A CA 1
ATOM 4550 C C . GLY A 1 617 ? 13.952 -9.026 6.510 1.00 78.50 617 GLY A C 1
ATOM 4551 O O . GLY A 1 617 ? 12.961 -8.825 7.211 1.00 78.50 617 GLY A O 1
ATOM 4552 N N . VAL A 1 618 ? 13.906 -9.703 5.362 1.00 85.12 618 VAL A N 1
ATOM 4553 C CA . VAL A 1 618 ? 12.717 -10.389 4.837 1.00 85.12 618 VAL A CA 1
ATOM 4554 C C . VAL A 1 618 ? 12.896 -11.902 4.970 1.00 85.12 618 VAL A C 1
ATOM 4556 O O . VAL A 1 618 ? 13.938 -12.427 4.592 1.00 85.12 618 VAL A O 1
ATOM 4559 N N . SER A 1 619 ? 11.909 -12.641 5.472 1.00 88.12 619 SER A N 1
ATOM 4560 C CA . SER A 1 619 ? 12.005 -14.110 5.521 1.00 88.12 619 SER A CA 1
ATOM 4561 C C . SER A 1 619 ? 10.657 -14.809 5.420 1.00 88.12 619 SER A C 1
ATOM 4563 O O . SER A 1 619 ? 9.630 -14.230 5.768 1.00 88.12 619 SER A O 1
ATOM 4565 N N . ASN A 1 620 ? 10.678 -16.071 4.981 1.00 93.19 620 ASN A N 1
ATOM 4566 C CA . ASN A 1 620 ? 9.505 -16.943 4.913 1.00 93.19 620 ASN A CA 1
ATOM 4567 C C . ASN A 1 620 ? 8.387 -16.331 4.051 1.00 93.19 620 ASN A C 1
ATOM 4569 O O . ASN A 1 620 ? 7.350 -15.913 4.561 1.00 93.19 620 ASN A O 1
ATOM 4573 N N . VAL A 1 621 ? 8.607 -16.245 2.740 1.00 94.75 621 VAL A N 1
ATOM 4574 C CA . VAL A 1 621 ? 7.682 -15.579 1.807 1.00 94.75 621 VAL A CA 1
ATOM 4575 C C . VAL A 1 621 ? 7.081 -16.581 0.820 1.00 94.75 621 VAL A C 1
ATOM 4577 O O . VAL A 1 621 ? 7.812 -17.342 0.188 1.00 94.75 621 VAL A O 1
ATOM 4580 N N . SER A 1 622 ? 5.759 -16.558 0.650 1.00 95.69 622 SER A N 1
ATOM 4581 C CA . SER A 1 622 ? 5.007 -17.348 -0.333 1.00 95.69 622 SER A CA 1
ATOM 4582 C C . SER A 1 622 ? 4.244 -16.417 -1.279 1.00 95.69 622 SER A C 1
ATOM 4584 O O . SER A 1 622 ? 3.325 -15.715 -0.868 1.00 95.69 622 SER A O 1
ATOM 4586 N N . ILE A 1 623 ? 4.619 -16.396 -2.559 1.00 93.44 623 ILE A N 1
ATOM 4587 C CA . ILE A 1 623 ? 3.941 -15.647 -3.626 1.00 93.44 623 ILE A CA 1
ATOM 4588 C C . ILE A 1 623 ? 3.422 -16.651 -4.641 1.00 93.44 623 ILE A C 1
ATOM 4590 O O . ILE A 1 623 ? 4.204 -17.221 -5.412 1.00 93.44 623 ILE A O 1
ATOM 4594 N N . HIS A 1 624 ? 2.112 -16.867 -4.687 1.00 90.44 624 HIS A N 1
ATOM 4595 C CA . HIS A 1 624 ? 1.563 -17.810 -5.650 1.00 90.44 624 HIS A CA 1
ATOM 4596 C C . HIS A 1 624 ? 0.143 -17.528 -6.102 1.00 90.44 624 HIS A C 1
ATOM 4598 O O . HIS A 1 624 ? -0.633 -16.895 -5.404 1.00 90.44 624 HIS A O 1
ATOM 4604 N N . ASP A 1 625 ? -0.205 -18.005 -7.296 1.00 83.94 625 ASP A N 1
ATOM 4605 C CA . ASP A 1 625 ? -1.550 -17.867 -7.859 1.00 83.94 625 ASP A CA 1
ATOM 4606 C C . ASP A 1 625 ? -2.001 -16.412 -8.071 1.00 83.94 625 ASP A C 1
ATOM 4608 O O . ASP A 1 625 ? -3.192 -16.112 -8.027 1.00 83.94 625 ASP A O 1
ATOM 4612 N N . ASN A 1 626 ? -1.063 -15.494 -8.318 1.00 84.25 626 ASN A N 1
ATOM 4613 C CA . ASN A 1 626 ? -1.377 -14.104 -8.646 1.00 84.25 626 ASN A CA 1
ATOM 4614 C C . ASN A 1 626 ? -1.376 -13.882 -10.160 1.00 84.25 626 ASN A C 1
ATOM 4616 O O . ASN A 1 626 ? -0.567 -14.462 -10.894 1.00 84.25 626 ASN A O 1
ATOM 4620 N N . VAL A 1 627 ? -2.258 -12.997 -10.620 1.00 80.62 627 VAL A N 1
ATOM 4621 C CA . VAL A 1 627 ? -2.292 -12.520 -12.004 1.00 80.62 627 VAL A CA 1
ATOM 4622 C C . VAL A 1 627 ? -1.896 -11.055 -12.027 1.00 80.62 627 VAL A C 1
ATOM 4624 O O . VAL A 1 627 ? -2.470 -10.235 -11.313 1.00 80.62 627 VAL A O 1
ATOM 4627 N N . MET A 1 628 ? -0.923 -10.736 -12.870 1.00 78.75 628 MET A N 1
ATOM 4628 C CA . MET A 1 628 ? -0.498 -9.373 -13.146 1.00 78.75 628 MET A CA 1
ATOM 4629 C C . MET A 1 628 ? -0.693 -9.112 -14.631 1.00 78.75 628 MET A C 1
ATOM 4631 O O . MET A 1 628 ? -0.025 -9.738 -15.456 1.00 78.75 628 MET A O 1
ATOM 4635 N N . ASP A 1 629 ? -1.647 -8.246 -14.946 1.00 73.38 629 ASP A N 1
ATOM 4636 C CA . ASP A 1 629 ? -1.953 -7.783 -16.299 1.00 73.38 629 ASP A CA 1
ATOM 4637 C C . ASP A 1 629 ? -1.480 -6.336 -16.457 1.00 73.38 629 ASP A C 1
ATOM 4639 O O . ASP A 1 629 ? -1.336 -5.615 -15.476 1.00 73.38 629 ASP A O 1
ATOM 4643 N N . ASP A 1 630 ? -1.241 -5.892 -17.685 1.00 71.12 630 ASP A N 1
ATOM 4644 C CA . ASP A 1 630 ? -0.991 -4.478 -17.986 1.00 71.12 630 ASP A CA 1
ATOM 4645 C C . ASP A 1 630 ? 0.121 -3.815 -17.142 1.00 71.12 630 ASP A C 1
ATOM 4647 O O . ASP A 1 630 ? 0.022 -2.663 -16.715 1.00 71.12 630 ASP A O 1
ATOM 4651 N N . LEU A 1 631 ? 1.189 -4.571 -16.871 1.00 72.38 631 LEU A N 1
ATOM 4652 C CA . LEU A 1 631 ? 2.434 -4.016 -16.347 1.00 72.38 631 LEU A CA 1
ATOM 4653 C C . LEU A 1 631 ? 3.188 -3.379 -17.517 1.00 72.38 631 LEU A C 1
ATOM 4655 O O . LEU A 1 631 ? 3.783 -4.090 -18.339 1.00 72.38 631 LEU A O 1
ATOM 4659 N N . ASP A 1 632 ? 3.096 -2.055 -17.636 1.00 69.06 632 ASP A N 1
ATOM 4660 C CA . ASP A 1 632 ? 3.612 -1.309 -18.780 1.00 69.06 632 ASP A CA 1
ATOM 4661 C C . ASP A 1 632 ? 4.232 0.033 -18.392 1.00 69.06 632 ASP A C 1
ATOM 4663 O O . ASP A 1 632 ? 3.576 1.063 -18.242 1.00 69.06 632 ASP A O 1
ATOM 4667 N N . THR A 1 633 ? 5.557 0.035 -18.318 1.00 67.62 633 THR A N 1
ATOM 4668 C CA . THR A 1 633 ? 6.342 1.227 -18.014 1.00 67.62 633 THR A CA 1
ATOM 4669 C C . THR A 1 633 ? 6.097 2.355 -19.005 1.00 67.62 633 THR A C 1
ATOM 4671 O O . THR A 1 633 ? 6.129 3.520 -18.633 1.00 67.62 633 THR A O 1
ATOM 4674 N N . THR A 1 634 ? 5.876 2.052 -20.284 1.00 63.38 634 THR A N 1
ATOM 4675 C CA . THR A 1 634 ? 5.729 3.106 -21.296 1.00 63.38 634 THR A CA 1
ATOM 4676 C C . THR A 1 634 ? 4.351 3.747 -21.202 1.00 63.38 634 THR A C 1
ATOM 4678 O O . THR A 1 634 ? 4.234 4.971 -21.281 1.00 63.38 634 THR A O 1
ATOM 4681 N N . ALA A 1 635 ? 3.319 2.933 -20.983 1.00 64.81 635 ALA A N 1
ATOM 4682 C CA . ALA A 1 635 ? 1.966 3.426 -20.782 1.00 64.81 635 ALA A CA 1
ATOM 4683 C C . ALA A 1 635 ? 1.853 4.235 -19.482 1.00 64.81 635 ALA A C 1
ATOM 4685 O O . ALA A 1 635 ? 1.217 5.290 -19.485 1.00 64.81 635 ALA A O 1
ATOM 4686 N N . TRP A 1 636 ? 2.525 3.811 -18.404 1.00 71.19 636 TRP A N 1
ATOM 4687 C CA . TRP A 1 636 ? 2.287 4.328 -17.053 1.00 71.19 636 TRP A CA 1
ATOM 4688 C C . TRP A 1 636 ? 3.372 5.283 -16.494 1.00 71.19 636 TRP A C 1
ATOM 4690 O O . TRP A 1 636 ? 3.056 6.030 -15.572 1.00 71.19 636 TRP A O 1
ATOM 4700 N N . ASN A 1 637 ? 4.585 5.388 -17.068 1.00 69.50 637 ASN A N 1
ATOM 4701 C CA . ASN A 1 637 ? 5.652 6.287 -16.565 1.00 69.50 637 ASN A CA 1
ATOM 4702 C C . ASN A 1 637 ? 5.380 7.773 -16.808 1.00 69.50 637 ASN A C 1
ATOM 4704 O O . ASN A 1 637 ? 5.075 8.190 -17.931 1.00 69.50 637 ASN A O 1
ATOM 4708 N N . ARG A 1 638 ? 5.544 8.601 -15.765 1.00 66.38 638 ARG A N 1
ATOM 4709 C CA . ARG A 1 638 ? 5.353 10.063 -15.840 1.00 66.38 638 ARG A CA 1
ATOM 4710 C C . ARG A 1 638 ? 6.549 10.908 -15.401 1.00 66.38 638 ARG A C 1
ATOM 4712 O O . ARG A 1 638 ? 6.474 12.131 -15.496 1.00 66.38 638 ARG A O 1
ATOM 4719 N N . SER A 1 639 ? 7.667 10.303 -15.017 1.00 57.31 639 SER A N 1
ATOM 4720 C CA . SER A 1 639 ? 8.846 11.005 -14.506 1.00 57.31 639 SER A CA 1
ATOM 4721 C C . SER A 1 639 ? 9.608 11.759 -15.607 1.00 57.31 639 SER A C 1
ATOM 4723 O O . SER A 1 639 ? 9.989 11.212 -16.647 1.00 57.31 639 SER A O 1
ATOM 4725 N N . ALA A 1 640 ? 9.860 13.056 -15.398 1.00 44.69 640 ALA A N 1
ATOM 4726 C CA . ALA A 1 640 ? 10.604 13.892 -16.338 1.00 44.69 640 ALA A CA 1
ATOM 4727 C C . ALA A 1 640 ? 12.117 13.668 -16.191 1.00 44.69 640 ALA A C 1
ATOM 4729 O O . ALA A 1 640 ? 12.795 14.399 -15.477 1.00 44.69 640 ALA A O 1
ATOM 4730 N N . GLY A 1 641 ? 12.661 12.674 -16.894 1.00 44.12 641 GLY A N 1
ATOM 4731 C CA . GLY A 1 641 ? 14.111 12.445 -16.940 1.00 44.12 641 GLY A CA 1
ATOM 4732 C C . GLY A 1 641 ? 14.549 10.994 -16.798 1.00 44.12 641 GLY A C 1
ATOM 4733 O O . GLY A 1 641 ? 15.722 10.713 -17.044 1.00 44.12 641 GLY A O 1
ATOM 4734 N N . SER A 1 642 ? 13.637 10.069 -16.493 1.00 44.62 642 SER A N 1
ATOM 4735 C CA . SER A 1 642 ? 13.931 8.645 -16.618 1.00 44.62 642 SER A CA 1
ATOM 4736 C C . SER A 1 642 ? 13.994 8.288 -18.110 1.00 44.62 642 SER A C 1
ATOM 4738 O O . SER A 1 642 ? 12.996 8.019 -18.771 1.00 44.62 642 SER A O 1
ATOM 4740 N N . CYS A 1 643 ? 15.189 8.391 -18.702 1.00 35.78 643 CYS A N 1
ATOM 4741 C CA . CYS A 1 643 ? 15.447 7.988 -20.089 1.00 35.78 643 CYS A CA 1
ATOM 4742 C C . CYS A 1 643 ? 15.397 6.463 -20.283 1.00 35.78 643 CYS A C 1
ATOM 4744 O O . CYS A 1 643 ? 15.462 5.987 -21.417 1.00 35.78 643 CYS A O 1
ATOM 4746 N N . CYS A 1 644 ? 15.263 5.725 -19.181 1.00 42.25 644 CYS A N 1
ATOM 4747 C CA . CYS A 1 644 ? 15.249 4.279 -19.100 1.00 42.25 644 CYS A CA 1
ATOM 4748 C C . CYS A 1 644 ? 14.121 3.903 -18.134 1.00 42.25 644 CYS A C 1
ATOM 4750 O O . CYS A 1 644 ? 14.340 3.934 -16.929 1.00 42.25 644 CYS A O 1
ATOM 4752 N N . GLY A 1 645 ? 12.923 3.595 -18.638 1.00 48.41 645 GLY A N 1
ATOM 4753 C CA . GLY A 1 645 ? 11.813 3.163 -17.785 1.00 48.41 645 GLY A CA 1
ATOM 4754 C C . GLY A 1 645 ? 12.249 2.086 -16.777 1.00 48.41 645 GLY A C 1
ATOM 4755 O O . GLY A 1 645 ? 13.011 1.184 -17.128 1.00 48.41 645 GLY A O 1
ATOM 4756 N N . HIS A 1 646 ? 11.780 2.190 -15.530 1.00 52.22 646 HIS A N 1
ATOM 4757 C CA . HIS A 1 646 ? 12.192 1.352 -14.395 1.00 52.22 646 HIS A CA 1
ATOM 4758 C C . HIS A 1 646 ? 11.560 -0.059 -14.384 1.00 52.22 646 HIS A C 1
ATOM 4760 O O . HIS A 1 646 ? 11.199 -0.574 -13.330 1.00 52.22 646 HIS A O 1
ATOM 4766 N N . GLY A 1 647 ? 11.468 -0.710 -15.547 1.00 52.84 647 GLY A N 1
ATOM 4767 C CA . GLY A 1 647 ? 10.971 -2.086 -15.680 1.00 52.84 647 GLY A CA 1
ATOM 4768 C C . GLY A 1 647 ? 9.449 -2.203 -15.716 1.00 52.84 647 GLY A C 1
ATOM 4769 O O . GLY A 1 647 ? 8.747 -1.271 -15.360 1.00 52.84 647 GLY A O 1
ATOM 4770 N N . GLY A 1 648 ? 8.967 -3.337 -16.224 1.00 53.47 648 GLY A N 1
ATOM 4771 C CA . GLY A 1 648 ? 7.563 -3.770 -16.294 1.00 53.47 648 GLY A CA 1
ATOM 4772 C C . GLY A 1 648 ? 7.505 -5.152 -15.656 1.00 53.47 648 GLY A C 1
ATOM 4773 O O . GLY A 1 648 ? 7.190 -6.155 -16.306 1.00 53.47 648 GLY A O 1
ATOM 4774 N N . ASP A 1 649 ? 8.020 -5.200 -14.430 1.00 62.41 649 ASP A N 1
ATOM 4775 C CA . ASP A 1 649 ? 8.506 -6.406 -13.798 1.00 62.41 649 ASP A CA 1
ATOM 4776 C C . ASP A 1 649 ? 7.414 -7.083 -12.976 1.00 62.41 649 ASP A C 1
ATOM 4778 O O . ASP A 1 649 ? 6.701 -6.453 -12.197 1.00 62.41 649 ASP A O 1
ATOM 4782 N N . GLY A 1 650 ? 7.287 -8.401 -13.131 1.00 65.56 650 GLY A N 1
ATOM 4783 C CA . GLY A 1 650 ? 6.315 -9.187 -12.374 1.00 65.56 650 GLY A CA 1
ATOM 4784 C C . GLY A 1 650 ? 6.673 -9.254 -10.889 1.00 65.56 650 GLY A C 1
ATOM 4785 O O . GLY A 1 650 ? 5.948 -8.756 -10.027 1.00 65.56 650 GLY A O 1
ATOM 4786 N N . VAL A 1 651 ? 7.834 -9.848 -10.596 1.00 77.06 651 VAL A N 1
ATOM 4787 C CA . VAL A 1 651 ? 8.421 -9.879 -9.249 1.00 77.06 651 VAL A CA 1
ATOM 4788 C C . VAL A 1 651 ? 9.879 -9.443 -9.307 1.00 77.06 651 VAL A C 1
ATOM 4790 O O . VAL A 1 651 ? 10.644 -9.924 -10.147 1.00 77.06 651 VAL A O 1
ATOM 4793 N N . SER A 1 652 ? 10.271 -8.584 -8.371 1.00 75.62 652 SER A N 1
ATOM 4794 C CA . SER A 1 652 ? 11.659 -8.180 -8.157 1.00 75.62 652 SER A CA 1
ATOM 4795 C C . SER A 1 652 ? 12.114 -8.563 -6.754 1.00 75.62 652 SER A C 1
ATOM 4797 O O . SER A 1 652 ? 11.418 -8.289 -5.773 1.00 75.62 652 SER A O 1
ATOM 4799 N N . ILE A 1 653 ? 13.287 -9.190 -6.660 1.00 74.88 653 ILE A N 1
ATOM 4800 C CA . ILE A 1 653 ? 13.958 -9.432 -5.383 1.00 74.88 653 ILE A CA 1
ATOM 4801 C C . ILE A 1 653 ? 15.281 -8.671 -5.395 1.00 74.88 653 ILE A C 1
ATOM 4803 O O . ILE A 1 653 ? 16.192 -8.952 -6.181 1.00 74.88 653 ILE A O 1
ATOM 4807 N N . GLY A 1 654 ? 15.363 -7.681 -4.515 1.00 66.31 654 GLY A N 1
ATOM 4808 C CA . GLY A 1 654 ? 16.547 -6.869 -4.285 1.00 66.31 654 GLY A CA 1
ATOM 4809 C C . GLY A 1 654 ? 17.184 -7.180 -2.940 1.00 66.31 654 GLY A C 1
ATOM 4810 O O . GLY A 1 654 ? 16.594 -7.811 -2.062 1.00 66.31 654 GLY A O 1
ATOM 4811 N N . ASN A 1 655 ? 18.431 -6.771 -2.769 1.00 58.22 655 ASN A N 1
ATOM 4812 C CA . ASN A 1 655 ? 19.047 -6.697 -1.455 1.00 58.22 655 ASN A CA 1
ATOM 4813 C C . ASN A 1 655 ? 19.723 -5.337 -1.340 1.00 58.22 655 ASN A C 1
ATOM 4815 O O . ASN A 1 655 ? 20.796 -5.110 -1.881 1.00 58.22 655 ASN A O 1
ATOM 4819 N N . GLY A 1 656 ? 19.087 -4.411 -0.629 1.00 50.59 656 GLY A N 1
ATOM 4820 C CA . GLY A 1 656 ? 19.677 -3.105 -0.347 1.00 50.59 656 GLY A CA 1
ATOM 4821 C C . GLY A 1 656 ? 20.717 -3.131 0.774 1.00 50.59 656 GLY A C 1
ATOM 4822 O O . GLY A 1 656 ? 21.255 -2.074 1.087 1.00 50.59 656 GLY A O 1
ATOM 4823 N N . ALA A 1 657 ? 21.009 -4.296 1.377 1.00 47.16 657 ALA A N 1
ATOM 4824 C CA . ALA A 1 657 ? 21.817 -4.433 2.593 1.00 47.16 657 ALA A CA 1
ATOM 4825 C C . ALA A 1 657 ? 23.160 -5.198 2.509 1.00 47.16 657 ALA A C 1
ATOM 4827 O O . ALA A 1 657 ? 23.533 -5.823 3.502 1.00 47.16 657 ALA A O 1
ATOM 4828 N N . PRO A 1 658 ? 23.961 -5.153 1.425 1.00 47.66 658 PRO A N 1
ATOM 4829 C CA . PRO A 1 658 ? 25.293 -5.769 1.458 1.00 47.66 658 PRO A CA 1
ATOM 4830 C C . PRO A 1 658 ? 26.299 -5.065 2.404 1.00 47.66 658 PRO A C 1
ATOM 4832 O O . PRO A 1 658 ? 27.394 -5.577 2.609 1.00 47.66 658 PRO A O 1
ATOM 4835 N N . GLN A 1 659 ? 25.969 -3.902 2.991 1.00 42.31 659 GLN A N 1
ATOM 4836 C CA . GLN A 1 659 ? 26.967 -2.972 3.549 1.00 42.31 659 GLN A CA 1
ATOM 4837 C C . GLN A 1 659 ? 27.189 -2.975 5.078 1.00 42.31 659 GLN A C 1
ATOM 4839 O O . GLN A 1 659 ? 28.220 -2.464 5.502 1.00 42.31 659 GLN A O 1
ATOM 4844 N N . ALA A 1 660 ? 26.314 -3.526 5.932 1.00 38.09 660 ALA A N 1
ATOM 4845 C CA . ALA A 1 660 ? 26.447 -3.313 7.393 1.00 38.09 660 ALA A CA 1
ATOM 4846 C C . ALA A 1 660 ? 27.011 -4.497 8.205 1.00 38.09 660 ALA A C 1
ATOM 4848 O O . ALA A 1 660 ? 27.263 -4.363 9.402 1.00 38.09 660 ALA A O 1
ATOM 4849 N N . LEU A 1 661 ? 27.237 -5.660 7.587 1.00 38.47 661 LEU A N 1
ATOM 4850 C CA . LEU A 1 661 ? 27.649 -6.871 8.317 1.00 38.47 661 LEU A CA 1
ATOM 4851 C C . LEU A 1 661 ? 29.091 -6.807 8.861 1.00 38.47 661 LEU A C 1
ATOM 4853 O O . LEU A 1 661 ? 29.412 -7.504 9.822 1.00 38.47 661 LEU A O 1
ATOM 4857 N N . ALA A 1 662 ? 29.952 -5.941 8.314 1.00 36.06 662 ALA A N 1
ATOM 4858 C CA . ALA A 1 662 ? 31.342 -5.816 8.759 1.00 36.06 662 ALA A CA 1
ATOM 4859 C C . ALA A 1 662 ? 31.499 -5.099 10.117 1.00 36.06 662 ALA A C 1
ATOM 4861 O O . ALA A 1 662 ? 32.418 -5.427 10.865 1.00 36.06 662 ALA A O 1
ATOM 4862 N N . ASN A 1 663 ? 30.602 -4.163 10.457 1.00 34.81 663 ASN A N 1
ATOM 4863 C CA . ASN A 1 663 ? 30.704 -3.366 11.689 1.00 34.81 663 ASN A CA 1
ATOM 4864 C C . ASN A 1 663 ? 30.002 -4.003 12.901 1.00 34.81 663 ASN A C 1
ATOM 4866 O O . ASN A 1 663 ? 30.306 -3.628 14.030 1.00 34.81 663 ASN A O 1
ATOM 4870 N N . TYR A 1 664 ? 29.097 -4.971 12.697 1.00 33.31 664 TYR A N 1
ATOM 4871 C CA . TYR A 1 664 ? 28.239 -5.500 13.771 1.00 33.31 664 TYR A CA 1
ATOM 4872 C C . TYR A 1 664 ? 28.603 -6.898 14.292 1.00 33.31 664 TYR A C 1
ATOM 4874 O O . TYR A 1 664 ? 28.004 -7.352 15.263 1.00 33.31 664 TYR A O 1
ATOM 4882 N N . GLY A 1 665 ? 29.585 -7.594 13.705 1.00 32.75 665 GLY A N 1
ATOM 4883 C CA . GLY A 1 665 ? 30.077 -8.877 14.233 1.00 32.75 665 GLY A CA 1
ATOM 4884 C C . GLY A 1 665 ? 29.038 -10.012 14.285 1.00 32.75 665 GLY A C 1
ATOM 4885 O O . GLY A 1 665 ? 29.285 -11.035 14.925 1.00 32.75 665 GLY A O 1
ATOM 4886 N N . THR A 1 666 ? 27.882 -9.860 13.631 1.00 33.72 666 THR A N 1
ATOM 4887 C CA . THR A 1 666 ? 26.813 -10.862 13.602 1.00 33.72 666 THR A CA 1
ATOM 4888 C C . THR A 1 666 ? 26.951 -11.755 12.368 1.00 33.72 666 THR A C 1
ATOM 4890 O O . THR A 1 666 ? 26.977 -11.301 11.230 1.00 33.72 666 THR A O 1
ATOM 4893 N N . SER A 1 667 ? 27.040 -13.066 12.588 1.00 32.56 667 SER A N 1
ATOM 4894 C CA . SER A 1 667 ? 27.213 -14.090 11.546 1.00 32.56 667 SER A CA 1
ATOM 4895 C C . SER A 1 667 ? 25.908 -14.521 10.860 1.00 32.56 667 SER A C 1
ATOM 4897 O O . SER A 1 667 ? 25.889 -15.546 10.180 1.00 32.56 667 SER A O 1
ATOM 4899 N N . ASN A 1 668 ? 24.801 -13.805 11.073 1.00 38.97 668 ASN A N 1
ATOM 4900 C CA . ASN A 1 668 ? 23.489 -14.208 10.574 1.00 38.97 668 ASN A CA 1
ATOM 4901 C C . ASN A 1 668 ? 23.137 -13.414 9.313 1.00 38.97 668 ASN A C 1
ATOM 4903 O O . ASN A 1 668 ? 23.096 -12.188 9.327 1.00 38.97 668 ASN A O 1
ATOM 4907 N N . SER A 1 669 ? 22.885 -14.143 8.226 1.00 45.06 669 SER A N 1
ATOM 4908 C CA . SER A 1 669 ? 22.422 -13.613 6.944 1.00 45.06 669 SER A CA 1
ATOM 4909 C C . SER A 1 669 ? 21.092 -12.873 7.119 1.00 45.06 669 SER A C 1
ATOM 4911 O O . SER A 1 669 ? 20.048 -13.509 7.185 1.00 45.06 669 SER A O 1
ATOM 4913 N N . ILE A 1 670 ? 21.132 -11.541 7.160 1.00 54.34 670 ILE A N 1
ATOM 4914 C CA . ILE A 1 670 ? 19.959 -10.644 7.126 1.00 54.34 670 ILE A CA 1
ATOM 4915 C C . ILE A 1 670 ? 19.326 -10.542 5.725 1.00 54.34 670 ILE A C 1
ATOM 4917 O O . ILE A 1 670 ? 18.391 -9.773 5.519 1.00 54.34 670 ILE A O 1
ATOM 4921 N N . HIS A 1 671 ? 19.863 -11.261 4.734 1.00 64.38 671 HIS A N 1
ATOM 4922 C CA . HIS A 1 671 ? 19.366 -11.290 3.355 1.00 64.38 671 HIS A CA 1
ATOM 4923 C C . HIS A 1 671 ? 18.012 -11.984 3.259 1.00 64.38 671 HIS A C 1
ATOM 4925 O O . HIS A 1 671 ? 17.723 -12.863 4.065 1.00 64.38 671 HIS A O 1
ATOM 4931 N N . ALA A 1 672 ? 17.211 -11.627 2.250 1.00 75.88 672 ALA A N 1
ATOM 4932 C CA . ALA A 1 672 ? 15.927 -12.280 2.059 1.00 75.88 672 ALA A CA 1
ATOM 4933 C C . ALA A 1 672 ? 16.109 -13.803 1.883 1.00 75.88 672 ALA A C 1
ATOM 4935 O O . ALA A 1 672 ? 16.970 -14.247 1.121 1.00 75.88 672 ALA A O 1
ATOM 4936 N N . HIS A 1 673 ? 15.350 -14.622 2.606 1.00 80.81 673 HIS A N 1
ATOM 4937 C CA . HIS A 1 673 ? 15.518 -16.076 2.558 1.00 80.81 673 HIS A CA 1
ATOM 4938 C C . HIS A 1 673 ? 14.207 -16.831 2.759 1.00 80.81 673 HIS A C 1
ATOM 4940 O O . HIS A 1 673 ? 13.230 -16.277 3.257 1.00 80.81 673 HIS A O 1
ATOM 4946 N N . ASP A 1 674 ? 14.209 -18.108 2.361 1.00 87.88 674 ASP A N 1
ATOM 4947 C CA . ASP A 1 674 ? 13.042 -18.994 2.395 1.00 87.88 674 ASP A CA 1
ATOM 4948 C C . ASP A 1 674 ? 11.876 -18.390 1.597 1.00 87.88 674 ASP A C 1
ATOM 4950 O O . ASP A 1 674 ? 10.861 -17.966 2.144 1.00 87.88 674 ASP A O 1
ATOM 4954 N N . ILE A 1 675 ? 12.057 -18.311 0.274 1.00 89.44 675 ILE A N 1
ATOM 4955 C CA . ILE A 1 675 ? 11.133 -17.637 -0.650 1.00 89.44 675 ILE A CA 1
ATOM 4956 C C . ILE A 1 675 ? 10.571 -18.651 -1.646 1.00 89.44 675 ILE A C 1
ATOM 4958 O O . ILE A 1 675 ? 11.323 -19.365 -2.312 1.00 89.44 675 ILE A O 1
ATOM 4962 N N . LEU A 1 676 ? 9.251 -18.672 -1.803 1.00 91.88 676 LEU A N 1
ATOM 4963 C CA . LEU A 1 676 ? 8.529 -19.427 -2.819 1.00 91.88 676 LEU A CA 1
ATOM 4964 C C . LEU A 1 676 ? 7.810 -18.464 -3.769 1.00 91.88 676 LEU A C 1
ATOM 4966 O O . LEU A 1 676 ? 6.979 -17.676 -3.339 1.00 91.88 676 LEU A O 1
ATOM 4970 N N . ILE A 1 677 ? 8.086 -18.577 -5.067 1.00 89.62 677 ILE A N 1
ATOM 4971 C CA . ILE A 1 677 ? 7.339 -17.926 -6.149 1.00 89.62 677 ILE A CA 1
ATOM 4972 C C . ILE A 1 677 ? 6.798 -19.025 -7.057 1.00 89.62 677 ILE A C 1
ATOM 4974 O O . ILE A 1 677 ? 7.559 -19.640 -7.813 1.00 89.62 677 ILE A O 1
ATOM 4978 N N . ALA A 1 678 ? 5.500 -19.304 -6.974 1.00 86.88 678 ALA A N 1
ATOM 4979 C CA . ALA A 1 678 ? 4.890 -20.415 -7.696 1.00 86.88 678 ALA A CA 1
ATOM 4980 C C . ALA A 1 678 ? 3.590 -20.050 -8.406 1.00 86.88 678 ALA A C 1
ATOM 4982 O O . ALA A 1 678 ? 2.831 -19.252 -7.890 1.00 86.88 678 ALA A O 1
ATOM 4983 N N . HIS A 1 679 ? 3.281 -20.663 -9.549 1.00 81.12 679 HIS A N 1
ATOM 4984 C CA . HIS A 1 679 ? 1.939 -20.553 -10.145 1.00 81.12 679 HIS A CA 1
ATOM 4985 C C . HIS A 1 679 ? 1.491 -19.101 -10.405 1.00 81.12 679 HIS A C 1
ATOM 4987 O O . HIS A 1 679 ? 0.327 -18.772 -10.262 1.00 81.12 679 HIS A O 1
ATOM 4993 N N . ASN A 1 680 ? 2.385 -18.165 -10.723 1.00 81.62 680 ASN A N 1
ATOM 4994 C CA . ASN A 1 680 ? 1.987 -16.787 -11.027 1.00 81.62 680 ASN A CA 1
ATOM 4995 C C . ASN A 1 680 ? 1.911 -16.565 -12.539 1.00 81.62 680 ASN A C 1
ATOM 4997 O O . ASN A 1 680 ? 2.601 -17.225 -13.322 1.00 81.62 680 ASN A O 1
ATOM 5001 N N . THR A 1 681 ? 1.078 -15.612 -12.954 1.00 78.94 681 THR A N 1
ATOM 5002 C CA . THR A 1 681 ? 0.970 -15.171 -14.350 1.00 78.94 681 THR A CA 1
ATOM 5003 C C . THR A 1 681 ? 1.347 -13.707 -14.471 1.00 78.94 681 THR A C 1
ATOM 5005 O O . THR A 1 681 ? 0.636 -12.845 -13.964 1.00 78.94 681 THR A O 1
ATOM 5008 N N . PHE A 1 682 ? 2.444 -13.438 -15.173 1.00 76.19 682 PHE A N 1
ATOM 5009 C CA . PHE A 1 682 ? 2.975 -12.100 -15.413 1.00 76.19 682 PHE A CA 1
ATOM 5010 C C . PHE A 1 682 ? 2.809 -11.739 -16.890 1.00 76.19 682 PHE A C 1
ATOM 5012 O O . PHE A 1 682 ? 3.694 -11.978 -17.719 1.00 76.19 682 PHE A O 1
ATOM 5019 N N . ALA A 1 683 ? 1.646 -11.191 -17.224 1.00 67.00 683 ALA A N 1
ATOM 5020 C CA . ALA A 1 683 ? 1.296 -10.735 -18.561 1.00 67.00 683 ALA A CA 1
ATOM 5021 C C . ALA A 1 683 ? 1.641 -9.241 -18.708 1.00 67.00 683 ALA A C 1
ATOM 5023 O O . ALA A 1 683 ? 0.799 -8.369 -18.529 1.00 67.00 683 ALA A O 1
ATOM 5024 N N . GLY A 1 684 ? 2.909 -8.940 -19.006 1.00 62.03 684 GLY A N 1
ATOM 5025 C CA . GLY A 1 684 ? 3.374 -7.566 -19.254 1.00 62.03 684 GLY A CA 1
ATOM 5026 C C . GLY A 1 684 ? 3.243 -7.114 -20.718 1.00 62.03 684 GLY A C 1
ATOM 5027 O O . GLY A 1 684 ? 3.325 -7.943 -21.627 1.00 62.03 684 GLY A O 1
ATOM 5028 N N . LEU A 1 685 ? 3.131 -5.792 -20.912 1.00 57.53 685 LEU A N 1
ATOM 5029 C CA . LEU A 1 685 ? 3.222 -5.011 -22.163 1.00 57.53 685 LEU A CA 1
ATOM 5030 C C . LEU A 1 685 ? 2.204 -5.301 -23.288 1.00 57.53 685 LEU A C 1
ATOM 5032 O O . LEU A 1 685 ? 2.348 -6.246 -24.070 1.00 57.53 685 LEU A O 1
ATOM 5036 N N . ARG A 1 686 ? 1.259 -4.366 -23.482 1.00 53.59 686 ARG A N 1
ATOM 5037 C CA . ARG A 1 686 ? 0.350 -4.284 -24.643 1.00 53.59 686 ARG A CA 1
ATOM 5038 C C . ARG A 1 686 ? 0.771 -3.157 -25.602 1.00 53.59 686 ARG A C 1
ATOM 5040 O O . ARG A 1 686 ? 0.132 -2.117 -25.672 1.00 53.59 686 ARG A O 1
ATOM 5047 N N . GLY A 1 687 ? 1.811 -3.395 -26.408 1.00 42.88 687 GLY A N 1
ATOM 5048 C CA . GLY A 1 687 ? 2.018 -2.642 -27.661 1.00 42.88 687 GLY A CA 1
ATOM 5049 C C . GLY A 1 687 ? 3.034 -1.489 -27.671 1.00 42.88 687 GLY A C 1
ATOM 5050 O O . GLY A 1 687 ? 3.089 -0.771 -28.668 1.00 42.88 687 GLY A O 1
ATOM 5051 N N . TRP A 1 688 ? 3.877 -1.331 -26.647 1.00 44.25 688 TRP A N 1
ATOM 5052 C CA . TRP A 1 688 ? 4.792 -0.185 -26.531 1.00 44.25 688 TRP A CA 1
ATOM 5053 C C . TRP A 1 688 ? 6.266 -0.516 -26.847 1.00 44.25 688 TRP A C 1
ATOM 5055 O O . TRP A 1 688 ? 6.773 -1.582 -26.509 1.00 44.25 688 TRP A O 1
ATOM 5065 N N . THR A 1 689 ? 6.975 0.388 -27.541 1.00 39.59 689 THR A N 1
ATOM 5066 C CA . THR A 1 689 ? 8.246 0.101 -28.250 1.00 39.59 689 THR A CA 1
ATOM 5067 C C . THR A 1 689 ? 9.534 0.149 -27.407 1.00 39.59 689 THR A C 1
ATOM 5069 O O . THR A 1 689 ? 10.617 0.122 -27.994 1.00 39.59 689 THR A O 1
ATOM 5072 N N . ASN A 1 690 ? 9.473 0.237 -26.071 1.00 41.03 690 ASN A N 1
ATOM 5073 C CA . ASN A 1 690 ? 10.671 0.351 -25.221 1.00 41.03 690 ASN A CA 1
ATOM 5074 C C . ASN A 1 690 ? 10.941 -0.893 -24.360 1.00 41.03 690 ASN A C 1
ATOM 5076 O O . ASN A 1 690 ? 10.062 -1.470 -23.733 1.00 41.03 690 ASN A O 1
ATOM 5080 N N . ALA A 1 691 ? 12.212 -1.289 -24.337 1.00 39.25 691 ALA A N 1
ATOM 5081 C CA . ALA A 1 691 ? 12.688 -2.611 -23.949 1.00 39.25 691 ALA A CA 1
ATOM 5082 C C . ALA A 1 691 ? 13.253 -2.695 -22.525 1.00 39.25 691 ALA A C 1
ATOM 5084 O O . ALA A 1 691 ? 14.416 -3.054 -22.334 1.00 39.25 691 ALA A O 1
ATOM 5085 N N . GLY A 1 692 ? 12.435 -2.337 -21.536 1.00 45.62 692 GLY A N 1
ATOM 5086 C CA . GLY A 1 692 ? 12.828 -2.369 -20.123 1.00 45.62 692 GLY A CA 1
ATOM 5087 C C . GLY A 1 692 ? 12.256 -3.526 -19.301 1.00 45.62 692 GLY A C 1
ATOM 5088 O O . GLY A 1 692 ? 12.750 -3.763 -18.208 1.00 45.62 692 GLY A O 1
ATOM 5089 N N . SER A 1 693 ? 11.233 -4.244 -19.778 1.00 46.94 693 SER A N 1
ATOM 5090 C CA . SER A 1 693 ? 10.465 -5.171 -18.931 1.00 46.94 693 SER A CA 1
ATOM 5091 C C . SER A 1 693 ? 11.144 -6.523 -18.712 1.00 46.94 693 SER A C 1
ATOM 5093 O O . SER A 1 693 ? 11.534 -7.180 -19.681 1.00 46.94 693 SER A O 1
ATOM 5095 N N . SER A 1 694 ? 11.170 -6.990 -17.468 1.00 51.38 694 SER A N 1
ATOM 5096 C CA . SER A 1 694 ? 11.642 -8.316 -17.067 1.00 51.38 694 SER A CA 1
ATOM 5097 C C . SER A 1 694 ? 10.538 -9.015 -16.291 1.00 51.38 694 SER A C 1
ATOM 5099 O O . SER A 1 694 ? 10.180 -8.589 -15.208 1.00 51.38 694 SER A O 1
ATOM 5101 N N . GLY A 1 695 ? 10.019 -10.158 -16.737 1.00 44.78 695 GLY A N 1
ATOM 5102 C CA . GLY A 1 695 ? 9.039 -10.914 -15.937 1.00 44.78 695 GLY A CA 1
ATOM 5103 C C . GLY A 1 695 ? 9.565 -11.306 -14.549 1.00 44.78 695 GLY A C 1
ATOM 5104 O O . GLY A 1 695 ? 8.777 -11.585 -13.649 1.00 44.78 695 GLY A O 1
ATOM 5105 N N . TYR A 1 696 ? 10.892 -11.296 -14.379 1.00 54.22 696 TYR A N 1
ATOM 5106 C CA . TYR A 1 696 ? 11.580 -11.530 -13.121 1.00 54.22 696 TYR A CA 1
ATOM 5107 C C . TYR A 1 696 ? 12.961 -10.862 -13.100 1.00 54.22 696 TYR A C 1
ATOM 5109 O O . TYR A 1 696 ? 13.699 -10.970 -14.090 1.00 54.22 696 TYR A O 1
ATOM 5117 N N . GLY A 1 697 ? 13.317 -10.226 -11.980 1.00 56.09 697 GLY A N 1
ATOM 5118 C CA . GLY A 1 697 ? 14.559 -9.465 -11.825 1.00 56.09 697 GLY A CA 1
ATOM 5119 C C . GLY A 1 697 ? 15.317 -9.752 -10.523 1.00 56.09 697 GLY A C 1
ATOM 5120 O O . GLY A 1 697 ? 14.712 -9.891 -9.459 1.00 56.09 697 GLY A O 1
ATOM 5121 N N . TRP A 1 698 ? 16.651 -9.791 -10.620 1.00 56.53 698 TRP A N 1
ATOM 5122 C CA . TRP A 1 698 ? 17.583 -9.791 -9.485 1.00 56.53 698 TRP A CA 1
ATOM 5123 C C . TRP A 1 698 ? 18.444 -8.537 -9.512 1.00 56.53 698 TRP A C 1
ATOM 5125 O O . TRP A 1 698 ? 19.117 -8.287 -10.516 1.00 56.53 698 TRP A O 1
ATOM 5135 N N . ASN A 1 699 ? 18.471 -7.813 -8.395 1.00 50.00 699 ASN A N 1
ATOM 5136 C CA . ASN A 1 699 ? 19.324 -6.644 -8.207 1.00 50.00 699 ASN A CA 1
ATOM 5137 C C . ASN A 1 699 ? 20.250 -6.881 -7.017 1.00 50.00 699 ASN A C 1
ATOM 5139 O O . ASN A 1 699 ? 19.926 -6.484 -5.901 1.00 50.00 699 ASN A O 1
ATOM 5143 N N . ASP A 1 700 ? 21.368 -7.562 -7.258 1.00 50.44 700 ASP A N 1
ATOM 5144 C CA . ASP A 1 700 ? 22.576 -7.508 -6.431 1.00 50.44 700 ASP A CA 1
ATOM 5145 C C . ASP A 1 700 ? 23.672 -8.349 -7.102 1.00 50.44 700 ASP A C 1
ATOM 5147 O O . ASP A 1 700 ? 23.379 -9.283 -7.851 1.00 50.44 700 ASP A O 1
ATOM 5151 N N . GLY A 1 701 ? 24.936 -8.031 -6.839 1.00 41.56 701 GLY A N 1
ATOM 5152 C CA . GLY A 1 701 ? 26.062 -8.865 -7.241 1.00 41.56 701 GLY A CA 1
ATOM 5153 C C . GLY A 1 701 ? 27.205 -8.082 -7.870 1.00 41.56 701 GLY A C 1
ATOM 5154 O O . GLY A 1 701 ? 27.103 -7.557 -8.980 1.00 41.56 701 GLY A O 1
ATOM 5155 N N . PHE A 1 702 ? 28.341 -8.061 -7.177 1.00 40.84 702 PHE A N 1
ATOM 5156 C CA . PHE A 1 702 ? 29.608 -7.556 -7.693 1.00 40.84 702 PHE A CA 1
ATOM 5157 C C . PHE A 1 702 ? 30.532 -8.750 -7.939 1.00 40.84 702 PHE A C 1
ATOM 5159 O O . PHE A 1 702 ? 31.005 -9.380 -6.996 1.00 40.84 702 PHE A O 1
ATOM 5166 N N . ASN A 1 703 ? 30.786 -9.093 -9.203 1.00 40.75 703 ASN A N 1
ATOM 5167 C CA . ASN A 1 703 ? 31.726 -10.156 -9.544 1.00 40.75 703 ASN A CA 1
ATOM 5168 C C . ASN A 1 703 ? 32.625 -9.683 -10.680 1.00 40.75 703 ASN A C 1
ATOM 5170 O O . ASN A 1 703 ? 32.153 -9.474 -11.797 1.00 40.75 703 ASN A O 1
ATOM 5174 N N . VAL A 1 704 ? 33.922 -9.528 -10.414 1.00 45.53 704 VAL A N 1
ATOM 5175 C CA . VAL A 1 704 ? 34.884 -9.230 -11.474 1.00 45.53 704 VAL A CA 1
ATOM 5176 C C . VAL A 1 704 ? 36.001 -10.264 -11.443 1.00 45.53 704 VAL A C 1
ATOM 5178 O O . VAL A 1 704 ? 36.846 -10.297 -10.552 1.00 45.53 704 VAL A O 1
ATOM 5181 N N . ALA A 1 705 ? 35.995 -11.152 -12.436 1.00 45.34 705 ALA A N 1
ATOM 5182 C CA . ALA A 1 705 ? 37.151 -11.981 -12.738 1.00 45.34 705 ALA A CA 1
ATOM 5183 C C . ALA A 1 705 ? 38.184 -11.096 -13.447 1.00 45.34 705 ALA A C 1
ATOM 5185 O O . ALA A 1 705 ? 37.937 -10.639 -14.562 1.00 45.34 705 ALA A O 1
ATOM 5186 N N . TYR A 1 706 ? 39.331 -10.837 -12.820 1.00 53.47 706 TYR A N 1
ATOM 5187 C CA . TYR A 1 706 ? 40.363 -9.997 -13.424 1.00 53.47 706 TYR A CA 1
ATOM 5188 C C . TYR A 1 706 ? 41.514 -10.834 -13.982 1.00 53.47 706 TYR A C 1
ATOM 5190 O O . TYR A 1 706 ? 42.273 -11.472 -13.256 1.00 53.47 706 TYR A O 1
ATOM 5198 N N . THR A 1 707 ? 41.701 -10.762 -15.293 1.00 48.16 707 THR A N 1
ATOM 5199 C CA . THR A 1 707 ? 42.986 -11.032 -15.940 1.00 48.16 707 THR A CA 1
ATOM 5200 C C . THR A 1 707 ? 43.863 -9.782 -15.860 1.00 48.16 707 THR A C 1
ATOM 5202 O O . THR A 1 707 ? 43.476 -8.747 -16.399 1.00 48.16 707 THR A O 1
ATOM 5205 N N . GLY A 1 708 ? 45.046 -9.867 -15.237 1.00 50.78 708 GLY A N 1
ATOM 5206 C CA . GLY A 1 708 ? 46.032 -8.775 -15.235 1.00 50.78 708 GLY A CA 1
ATOM 5207 C C . GLY A 1 708 ? 46.012 -7.865 -14.002 1.00 50.78 708 GLY A C 1
ATOM 5208 O O . GLY A 1 708 ? 46.337 -6.688 -14.123 1.00 50.78 708 GLY A O 1
ATOM 5209 N N . LEU A 1 709 ? 45.648 -8.392 -12.828 1.00 66.62 709 LEU A N 1
ATOM 5210 C CA . LEU A 1 709 ? 45.801 -7.677 -11.554 1.00 66.62 709 LEU A CA 1
ATOM 5211 C C . LEU A 1 709 ? 47.275 -7.456 -11.230 1.00 66.62 709 LEU A C 1
ATOM 5213 O O . LEU A 1 709 ? 48.110 -8.272 -11.612 1.00 66.62 709 LEU A O 1
ATOM 5217 N N . THR A 1 710 ? 47.597 -6.425 -10.453 1.00 77.50 710 THR A N 1
ATOM 5218 C CA . THR A 1 710 ? 48.882 -6.376 -9.744 1.00 77.50 710 THR A CA 1
ATOM 5219 C C . THR A 1 710 ? 48.672 -6.370 -8.240 1.00 77.50 710 THR A C 1
ATOM 5221 O O . THR A 1 710 ? 47.712 -5.780 -7.753 1.00 77.50 710 THR A O 1
ATOM 5224 N N . VAL A 1 711 ? 49.557 -7.042 -7.508 1.00 79.44 711 VAL A N 1
ATOM 5225 C CA . VAL A 1 711 ? 49.530 -7.101 -6.041 1.00 79.44 711 VAL A CA 1
ATOM 5226 C C . VAL A 1 711 ? 50.846 -6.559 -5.499 1.00 79.44 711 VAL A C 1
ATOM 5228 O O . VAL A 1 711 ? 51.909 -6.850 -6.052 1.00 79.44 711 VAL A O 1
ATOM 5231 N N . LYS A 1 712 ? 50.781 -5.788 -4.415 1.00 85.06 712 LYS A N 1
ATOM 5232 C CA . LYS A 1 712 ? 51.934 -5.281 -3.660 1.00 85.06 712 LYS A CA 1
ATOM 5233 C C . LYS A 1 712 ? 51.669 -5.450 -2.165 1.00 85.06 712 LYS A C 1
ATOM 5235 O O . LYS A 1 712 ? 50.562 -5.146 -1.732 1.00 85.06 712 LYS A O 1
ATOM 5240 N N . ARG A 1 713 ? 52.681 -5.854 -1.390 1.00 83.81 713 ARG A N 1
ATOM 5241 C CA . ARG A 1 713 ? 52.642 -5.874 0.082 1.00 83.81 713 ARG A CA 1
ATOM 5242 C C . ARG A 1 713 ? 53.759 -5.006 0.656 1.00 83.81 713 ARG A C 1
ATOM 5244 O O . ARG A 1 713 ? 54.903 -5.093 0.207 1.00 83.81 713 ARG A O 1
ATOM 5251 N N . THR A 1 714 ? 53.435 -4.144 1.613 1.00 80.88 714 THR A N 1
ATOM 5252 C CA . THR A 1 714 ? 54.407 -3.314 2.340 1.00 80.88 714 THR A CA 1
ATOM 5253 C C . THR A 1 714 ? 53.987 -3.182 3.796 1.00 80.88 714 THR A C 1
ATOM 5255 O O . THR A 1 714 ? 52.957 -2.578 4.077 1.00 80.88 714 THR A O 1
ATOM 5258 N N . SER A 1 715 ? 54.779 -3.721 4.725 1.00 75.00 715 SER A N 1
ATOM 5259 C CA . SER A 1 715 ? 54.505 -3.669 6.170 1.00 75.00 715 SER A CA 1
ATOM 5260 C C . SER A 1 715 ? 53.084 -4.143 6.516 1.00 75.00 715 SER A C 1
ATOM 5262 O O . SER A 1 715 ? 52.346 -3.458 7.218 1.00 75.00 715 SER A O 1
ATOM 5264 N N . ASN A 1 716 ? 52.700 -5.306 5.971 1.00 72.81 716 ASN A N 1
ATOM 5265 C CA . ASN A 1 716 ? 51.364 -5.928 6.056 1.00 72.81 716 ASN A CA 1
ATOM 5266 C C . ASN A 1 716 ? 50.216 -5.182 5.355 1.00 72.81 716 ASN A C 1
ATOM 5268 O O . ASN A 1 716 ? 49.083 -5.657 5.380 1.00 72.81 716 ASN A O 1
ATOM 5272 N N . VAL A 1 717 ? 50.479 -4.048 4.706 1.00 73.94 717 VAL A N 1
ATOM 5273 C CA . VAL A 1 717 ? 49.497 -3.380 3.847 1.00 73.94 717 VAL A CA 1
ATOM 5274 C C . VAL A 1 717 ? 49.559 -4.011 2.467 1.00 73.94 717 VAL A C 1
ATOM 5276 O O . VAL A 1 717 ? 50.595 -3.947 1.801 1.00 73.94 717 VAL A O 1
ATOM 5279 N N . VAL A 1 718 ? 48.458 -4.612 2.030 1.00 79.69 718 VAL A N 1
ATOM 5280 C CA . VAL A 1 718 ? 48.324 -5.203 0.700 1.00 79.69 718 VAL A CA 1
ATOM 5281 C C . VAL A 1 718 ? 47.479 -4.291 -0.173 1.00 79.69 718 VAL A C 1
ATOM 5283 O O . VAL A 1 718 ? 46.362 -3.933 0.189 1.00 79.69 718 VAL A O 1
ATOM 5286 N N . THR A 1 719 ? 48.000 -3.947 -1.349 1.00 81.19 719 THR A N 1
ATOM 5287 C CA . THR A 1 719 ? 47.274 -3.213 -2.388 1.00 81.19 719 THR A CA 1
ATOM 5288 C C . THR A 1 719 ? 47.121 -4.092 -3.618 1.00 81.19 719 THR A C 1
ATOM 5290 O O . THR A 1 719 ? 48.106 -4.597 -4.164 1.00 81.19 719 THR A O 1
ATOM 5293 N N . ILE A 1 720 ? 45.884 -4.234 -4.084 1.00 77.62 720 ILE A N 1
ATOM 5294 C CA . ILE A 1 720 ? 45.541 -4.909 -5.334 1.00 77.62 720 ILE A CA 1
ATOM 5295 C C . ILE A 1 720 ? 45.086 -3.847 -6.327 1.00 77.62 720 ILE A C 1
ATOM 5297 O O . ILE A 1 720 ? 44.172 -3.085 -6.033 1.00 77.62 720 ILE A O 1
ATOM 5301 N N . THR A 1 721 ? 45.717 -3.794 -7.498 1.00 73.19 721 THR A N 1
ATOM 5302 C CA . THR A 1 721 ? 45.401 -2.837 -8.571 1.00 73.19 721 THR A CA 1
ATOM 5303 C C . THR A 1 721 ? 44.822 -3.568 -9.781 1.00 73.19 721 THR A C 1
ATOM 5305 O O . THR A 1 721 ? 45.332 -4.618 -10.180 1.00 73.19 721 THR A O 1
ATOM 5308 N N . PHE A 1 722 ? 43.787 -2.993 -10.385 1.00 69.75 722 PHE A N 1
ATOM 5309 C CA . PHE A 1 722 ? 43.049 -3.485 -11.552 1.00 69.75 722 PHE A CA 1
ATOM 5310 C C . PHE A 1 722 ? 42.831 -2.358 -12.573 1.00 69.75 722 PHE A C 1
ATOM 5312 O O . PHE A 1 722 ? 42.939 -1.177 -12.258 1.00 69.75 722 PHE A O 1
ATOM 5319 N N . ASN A 1 723 ? 42.493 -2.729 -13.812 1.00 57.72 723 ASN A N 1
ATOM 5320 C CA . ASN A 1 723 ? 42.403 -1.783 -14.929 1.00 57.72 723 ASN A CA 1
ATOM 5321 C C . ASN A 1 723 ? 41.300 -0.724 -14.752 1.00 57.72 723 ASN A C 1
ATOM 5323 O O . ASN A 1 723 ? 41.529 0.432 -15.101 1.00 57.72 723 ASN A O 1
ATOM 5327 N N . THR A 1 724 ? 40.114 -1.091 -14.243 1.00 51.16 724 THR A N 1
ATOM 5328 C CA . THR A 1 724 ? 39.035 -0.167 -13.821 1.00 51.16 724 THR A CA 1
ATOM 5329 C C . THR A 1 724 ? 37.853 -0.950 -13.226 1.00 51.16 724 THR A C 1
ATOM 5331 O O . THR A 1 724 ? 37.499 -2.018 -13.725 1.00 51.16 724 THR A O 1
ATOM 5334 N N . LEU A 1 725 ? 37.227 -0.422 -12.175 1.00 47.72 725 LEU A N 1
ATOM 5335 C CA . LEU A 1 725 ? 35.913 -0.802 -11.664 1.00 47.72 725 LEU A CA 1
ATOM 5336 C C . LEU A 1 725 ? 34.846 0.038 -12.365 1.00 47.72 725 LEU A C 1
ATOM 5338 O O . LEU A 1 725 ? 34.972 1.258 -12.469 1.00 47.72 725 LEU A O 1
ATOM 5342 N N . SER A 1 726 ? 33.747 -0.597 -12.762 1.00 34.78 726 SER A N 1
ATOM 5343 C CA . SER A 1 726 ? 32.476 0.111 -12.885 1.00 34.78 726 SER A CA 1
ATOM 5344 C C . SER A 1 726 ? 31.905 0.214 -11.466 1.00 34.78 726 SER A C 1
ATOM 5346 O O . SER A 1 726 ? 31.357 -0.759 -10.965 1.00 34.78 726 SER A O 1
ATOM 5348 N N . GLY A 1 727 ? 32.119 1.343 -10.785 1.00 42.16 727 GLY A N 1
ATOM 5349 C CA . GLY A 1 727 ? 31.557 1.644 -9.456 1.00 42.16 727 GLY A CA 1
ATOM 5350 C C . GLY A 1 727 ? 32.473 1.374 -8.250 1.00 42.16 727 GLY A C 1
ATOM 5351 O O . GLY A 1 727 ? 33.308 0.473 -8.256 1.00 42.16 727 GLY A O 1
ATOM 5352 N N . ILE A 1 728 ? 32.317 2.185 -7.200 1.00 37.91 728 ILE A N 1
ATOM 5353 C CA . ILE A 1 728 ? 32.987 2.020 -5.900 1.00 37.91 728 ILE A CA 1
ATOM 5354 C C . ILE A 1 728 ? 32.040 1.228 -4.989 1.00 37.91 728 ILE A C 1
ATOM 5356 O O . ILE A 1 728 ? 30.882 1.603 -4.839 1.00 37.91 728 ILE A O 1
ATOM 5360 N N . ASN A 1 729 ? 32.531 0.141 -4.393 1.00 41.28 729 ASN A N 1
ATOM 5361 C CA . ASN A 1 729 ? 31.820 -0.630 -3.378 1.00 41.28 729 ASN A CA 1
ATOM 5362 C C . ASN A 1 729 ? 32.200 -0.077 -1.989 1.00 41.28 729 ASN A C 1
ATOM 5364 O O . ASN A 1 729 ? 33.384 -0.020 -1.679 1.00 41.28 729 ASN A O 1
ATOM 5368 N N . PRO A 1 730 ? 31.259 0.343 -1.139 1.00 42.03 730 PRO A N 1
ATOM 5369 C CA . PRO A 1 730 ? 31.575 0.809 0.211 1.00 42.03 730 PRO A CA 1
ATOM 5370 C C . PRO A 1 730 ? 31.688 -0.328 1.248 1.00 42.03 730 PRO A C 1
ATOM 5372 O O . PRO A 1 730 ? 31.833 -0.032 2.425 1.00 42.03 730 PRO A O 1
ATOM 5375 N N . ALA A 1 731 ? 31.638 -1.611 0.854 1.00 44.16 731 ALA A N 1
ATOM 5376 C CA . ALA A 1 731 ? 31.488 -2.777 1.742 1.00 44.16 731 ALA A CA 1
ATOM 5377 C C . ALA A 1 731 ? 32.572 -3.004 2.816 1.00 44.16 731 ALA A C 1
ATOM 5379 O O . ALA A 1 731 ? 32.452 -3.967 3.566 1.00 44.16 731 ALA A O 1
ATOM 5380 N N . LEU A 1 732 ? 33.625 -2.185 2.912 1.00 53.19 732 LEU A N 1
ATOM 5381 C CA . LEU A 1 732 ? 34.704 -2.292 3.911 1.00 53.19 732 LEU A CA 1
ATOM 5382 C C . LEU A 1 732 ? 35.322 -3.703 4.075 1.00 53.19 732 LEU A C 1
ATOM 5384 O O . LEU A 1 732 ? 36.121 -3.899 4.980 1.00 53.19 732 LEU A O 1
ATOM 5388 N N . GLN A 1 733 ? 35.018 -4.684 3.215 1.00 51.25 733 GLN A N 1
ATOM 5389 C CA . GLN A 1 733 ? 35.536 -6.051 3.247 1.00 51.25 733 GLN A CA 1
ATOM 5390 C C . GLN A 1 733 ? 35.666 -6.633 1.833 1.00 51.25 733 GLN A C 1
ATOM 5392 O O . GLN A 1 733 ? 34.806 -6.427 0.982 1.00 51.25 733 GLN A O 1
ATOM 5397 N N . THR A 1 734 ? 36.728 -7.396 1.580 1.00 59.16 734 THR A N 1
ATOM 5398 C CA . THR A 1 734 ? 36.977 -8.131 0.332 1.00 59.16 734 THR A CA 1
ATOM 5399 C C . THR A 1 734 ? 37.256 -9.602 0.629 1.00 59.16 734 THR A C 1
ATOM 5401 O O . THR A 1 734 ? 37.891 -9.932 1.629 1.00 59.16 734 THR A O 1
ATOM 5404 N N . VAL A 1 735 ? 36.793 -10.493 -0.246 1.00 60.78 735 VAL A N 1
ATOM 5405 C CA . VAL A 1 735 ? 37.093 -11.926 -0.219 1.00 60.78 735 VAL A CA 1
ATOM 5406 C C . VAL A 1 735 ? 38.042 -12.241 -1.363 1.00 60.78 735 VAL A C 1
ATOM 5408 O O . VAL A 1 735 ? 37.716 -12.048 -2.534 1.00 60.78 735 VAL A O 1
ATOM 5411 N N . ILE A 1 736 ? 39.215 -12.762 -1.036 1.00 69.44 736 ILE A N 1
ATOM 5412 C CA . ILE A 1 736 ? 40.251 -13.103 -2.005 1.00 69.44 736 ILE A CA 1
ATOM 5413 C C . ILE A 1 736 ? 40.383 -14.616 -2.064 1.00 69.44 736 ILE A C 1
ATOM 5415 O O . ILE A 1 736 ? 40.626 -15.273 -1.052 1.00 69.44 736 ILE A O 1
ATOM 5419 N N . THR A 1 737 ? 40.247 -15.176 -3.263 1.00 64.94 737 THR A N 1
ATOM 5420 C CA . THR A 1 737 ? 40.395 -16.618 -3.491 1.00 64.94 737 THR A CA 1
ATOM 5421 C C . THR A 1 737 ? 41.238 -16.900 -4.725 1.00 64.94 737 THR A C 1
ATOM 5423 O O . THR A 1 737 ? 41.307 -16.102 -5.656 1.00 64.94 737 THR A O 1
ATOM 5426 N N . GLY A 1 738 ? 41.864 -18.074 -4.770 1.00 66.06 738 GLY A N 1
ATOM 5427 C CA . GLY A 1 738 ? 42.532 -18.574 -5.970 1.00 66.06 738 GLY A CA 1
ATOM 5428 C C . GLY A 1 738 ? 43.993 -18.154 -6.155 1.00 66.06 738 GLY A C 1
ATOM 5429 O O . GLY A 1 738 ? 44.604 -18.634 -7.114 1.00 66.06 738 GLY A O 1
ATOM 5430 N N . PHE A 1 739 ? 44.589 -17.361 -5.251 1.00 72.12 739 PHE A N 1
ATOM 5431 C CA . PHE A 1 739 ? 46.048 -17.213 -5.207 1.00 72.12 739 PHE A CA 1
ATOM 5432 C C . PHE A 1 739 ? 46.706 -18.547 -4.830 1.00 72.12 739 PHE A C 1
ATOM 5434 O O . PHE A 1 739 ? 46.219 -19.286 -3.973 1.00 72.12 739 PHE A O 1
ATOM 5441 N N . LYS A 1 740 ? 47.821 -18.885 -5.479 1.00 68.38 740 LYS A N 1
ATOM 5442 C CA . LYS A 1 740 ? 48.589 -20.116 -5.230 1.00 68.38 740 LYS A CA 1
ATOM 5443 C C . LYS A 1 740 ? 50.070 -19.793 -5.020 1.00 68.38 740 LYS A C 1
ATOM 5445 O O . LYS A 1 740 ? 50.542 -18.735 -5.426 1.00 68.38 740 LYS A O 1
ATOM 5450 N N . GLY A 1 741 ? 50.819 -20.732 -4.439 1.00 73.38 741 GLY A N 1
ATOM 5451 C CA . GLY A 1 741 ? 52.256 -20.565 -4.198 1.00 73.38 741 GLY A CA 1
ATOM 5452 C C . GLY A 1 741 ? 52.538 -19.554 -3.084 1.00 73.38 741 GLY A C 1
ATOM 5453 O O . GLY A 1 741 ? 51.809 -19.518 -2.103 1.00 73.38 741 GLY A O 1
ATOM 5454 N N . GLY A 1 742 ? 53.572 -18.721 -3.239 1.00 70.50 742 GLY A N 1
ATOM 5455 C CA . GLY A 1 742 ? 54.013 -17.753 -2.218 1.00 70.50 742 GLY A CA 1
ATOM 5456 C C . GLY A 1 742 ? 53.063 -16.583 -1.923 1.00 70.50 742 GLY A C 1
ATOM 5457 O O . GLY A 1 742 ? 53.464 -15.678 -1.208 1.00 70.50 742 GLY A O 1
ATOM 5458 N N . TYR A 1 743 ? 51.851 -16.596 -2.485 1.00 74.62 743 TYR A N 1
ATOM 5459 C CA . TYR A 1 743 ? 50.802 -15.586 -2.291 1.00 74.62 743 TYR A CA 1
ATOM 5460 C C . TYR A 1 743 ? 49.514 -16.191 -1.709 1.00 74.62 743 TYR A C 1
ATOM 5462 O O . TYR A 1 743 ? 48.474 -15.535 -1.663 1.00 74.62 743 TYR A O 1
ATOM 5470 N N . SER A 1 744 ? 49.523 -17.484 -1.354 1.00 74.00 744 SER A N 1
ATOM 5471 C CA . SER A 1 744 ? 48.323 -18.177 -0.867 1.00 74.00 744 SER A CA 1
ATOM 5472 C C . SER A 1 744 ? 47.828 -17.661 0.483 1.00 74.00 744 SER A C 1
ATOM 5474 O O . SER A 1 744 ? 46.668 -17.877 0.816 1.00 74.00 744 SER A O 1
ATOM 5476 N N . ASP A 1 745 ? 48.713 -17.015 1.236 1.00 75.19 745 ASP A N 1
ATOM 5477 C CA . ASP A 1 745 ? 48.483 -16.312 2.499 1.00 75.19 745 ASP A CA 1
ATOM 5478 C C . ASP A 1 745 ? 47.580 -15.078 2.350 1.00 75.19 745 ASP A C 1
ATOM 5480 O O . ASP A 1 745 ? 46.911 -14.710 3.306 1.00 75.19 745 ASP A O 1
ATOM 5484 N N . ILE A 1 746 ? 47.496 -14.505 1.145 1.00 79.19 746 ILE A N 1
ATOM 5485 C CA . ILE A 1 746 ? 46.582 -13.400 0.815 1.00 79.19 746 ILE A CA 1
ATOM 5486 C C . ILE A 1 746 ? 45.145 -13.911 0.610 1.00 79.19 746 ILE A C 1
ATOM 5488 O O . ILE A 1 746 ? 44.193 -13.132 0.644 1.00 79.19 746 ILE A O 1
ATOM 5492 N N . ASN A 1 747 ? 44.940 -15.216 0.378 1.00 73.75 747 ASN A N 1
ATOM 5493 C CA . ASN A 1 747 ? 43.580 -15.746 0.297 1.00 73.75 747 ASN A CA 1
ATOM 5494 C C . ASN A 1 747 ? 42.915 -15.668 1.670 1.00 73.75 747 ASN A C 1
ATOM 5496 O O . ASN A 1 747 ? 43.445 -16.171 2.658 1.00 73.75 747 ASN A O 1
ATOM 5500 N N . GLY A 1 748 ? 41.723 -15.096 1.713 1.00 66.31 748 GLY A N 1
ATOM 5501 C CA . GLY A 1 748 ? 41.026 -14.845 2.961 1.00 66.31 748 GLY A CA 1
ATOM 5502 C C . GLY A 1 748 ? 39.994 -13.744 2.812 1.00 66.31 748 GLY A C 1
ATOM 5503 O O . GLY A 1 748 ? 39.753 -13.236 1.715 1.00 66.31 748 GLY A O 1
ATOM 5504 N N . THR A 1 749 ? 39.382 -13.396 3.936 1.00 66.00 749 THR A N 1
ATOM 5505 C CA . THR A 1 749 ? 38.472 -12.254 4.034 1.00 66.00 749 THR A CA 1
ATOM 5506 C C . THR A 1 749 ? 39.198 -11.134 4.761 1.00 66.00 749 THR A C 1
ATOM 5508 O O . THR A 1 749 ? 39.737 -11.359 5.844 1.00 66.00 749 THR A O 1
ATOM 5511 N N . TRP A 1 750 ? 39.216 -9.944 4.170 1.00 66.12 750 TRP A N 1
ATOM 5512 C CA . TRP A 1 750 ? 39.994 -8.808 4.657 1.00 66.12 750 TRP A CA 1
ATOM 5513 C C . TRP A 1 750 ? 39.144 -7.558 4.753 1.00 66.12 750 TRP A C 1
ATOM 5515 O O . TRP A 1 750 ? 38.388 -7.268 3.832 1.00 66.12 750 TRP A O 1
ATOM 5525 N N . THR A 1 751 ? 39.328 -6.780 5.816 1.00 64.50 751 THR A N 1
ATOM 5526 C CA . THR A 1 751 ? 38.732 -5.447 5.934 1.00 64.50 751 THR A CA 1
ATOM 5527 C C . THR A 1 751 ? 39.475 -4.464 5.030 1.00 64.50 751 THR A C 1
ATOM 5529 O O . THR A 1 751 ? 40.691 -4.313 5.136 1.00 64.50 751 THR A O 1
ATOM 5532 N N . ILE A 1 752 ? 38.751 -3.801 4.131 1.00 61.34 752 ILE A N 1
ATOM 5533 C CA . ILE A 1 752 ? 39.285 -2.813 3.195 1.00 61.34 752 ILE A CA 1
ATOM 5534 C C . ILE A 1 752 ? 39.534 -1.504 3.945 1.00 61.34 752 ILE A C 1
ATOM 5536 O O . ILE A 1 752 ? 38.610 -0.883 4.464 1.00 61.34 752 ILE A O 1
ATOM 5540 N N . THR A 1 753 ? 40.784 -1.060 3.941 1.00 57.16 753 THR A N 1
ATOM 5541 C CA . THR A 1 753 ? 41.217 0.232 4.484 1.00 57.16 753 THR A CA 1
ATOM 5542 C C . THR A 1 753 ? 41.046 1.358 3.458 1.00 57.16 753 THR A C 1
ATOM 5544 O O . THR A 1 753 ? 40.866 2.513 3.829 1.00 57.16 753 THR A O 1
ATOM 5547 N N . GLN A 1 754 ? 41.104 1.048 2.155 1.00 60.00 754 GLN A N 1
ATOM 5548 C CA . GLN A 1 754 ? 40.909 2.027 1.078 1.00 60.00 754 GLN A CA 1
ATOM 5549 C C . GLN A 1 754 ? 40.419 1.361 -0.214 1.00 60.00 754 GLN A C 1
ATOM 5551 O O . GLN A 1 754 ? 40.940 0.319 -0.607 1.00 60.00 754 GLN A O 1
ATOM 5556 N N . GLN A 1 755 ? 39.479 1.997 -0.918 1.00 60.53 755 GLN A N 1
ATOM 5557 C CA . GLN A 1 755 ? 39.021 1.570 -2.241 1.00 60.53 755 GLN A CA 1
ATOM 5558 C C . GLN A 1 755 ? 39.002 2.741 -3.226 1.00 60.53 755 GLN A C 1
ATOM 5560 O O . GLN A 1 755 ? 38.472 3.810 -2.937 1.00 60.53 755 GLN A O 1
ATOM 5565 N N . LEU A 1 756 ? 39.562 2.515 -4.409 1.00 56.75 756 LEU A N 1
ATOM 5566 C CA . LEU A 1 756 ? 39.571 3.425 -5.548 1.00 56.75 756 LEU A CA 1
ATOM 5567 C C . LEU A 1 756 ? 38.997 2.705 -6.776 1.00 56.75 756 LEU A C 1
ATOM 5569 O O . LEU A 1 756 ? 38.996 1.474 -6.816 1.00 56.75 756 LEU A O 1
ATOM 5573 N N . PRO A 1 757 ? 38.586 3.432 -7.831 1.00 54.06 757 PRO A N 1
ATOM 5574 C CA . PRO A 1 757 ? 38.132 2.822 -9.081 1.00 54.06 757 PRO A CA 1
ATOM 5575 C C . PRO A 1 757 ? 39.143 1.865 -9.723 1.00 54.06 757 PRO A C 1
ATOM 5577 O O . PRO A 1 757 ? 38.778 1.096 -10.600 1.00 54.06 757 PRO A O 1
ATOM 5580 N N . THR A 1 758 ? 40.412 1.898 -9.327 1.00 63.88 758 THR A N 1
ATOM 5581 C CA . THR A 1 758 ? 41.478 1.059 -9.890 1.00 63.88 758 THR A CA 1
ATOM 5582 C C . THR A 1 758 ? 42.246 0.258 -8.841 1.00 63.88 758 THR A C 1
ATOM 5584 O O . THR A 1 758 ? 43.147 -0.491 -9.213 1.00 63.88 758 THR A O 1
ATOM 5587 N N . SER A 1 759 ? 41.912 0.358 -7.549 1.00 68.12 759 SER A N 1
ATOM 5588 C CA . SER A 1 759 ? 42.594 -0.426 -6.515 1.00 68.12 759 SER A CA 1
ATOM 5589 C C . SER A 1 759 ? 41.769 -0.668 -5.250 1.00 68.12 759 SER A C 1
ATOM 5591 O O . SER A 1 759 ? 40.849 0.080 -4.930 1.00 68.12 759 SER A O 1
ATOM 5593 N N . ILE A 1 760 ? 42.137 -1.707 -4.501 1.00 69.31 760 ILE A N 1
ATOM 5594 C CA . ILE A 1 760 ? 41.730 -1.913 -3.105 1.00 69.31 760 ILE A CA 1
ATOM 5595 C C . ILE A 1 760 ? 42.965 -2.096 -2.223 1.00 69.31 760 ILE A C 1
ATOM 5597 O O . ILE A 1 760 ? 43.966 -2.662 -2.668 1.00 69.31 760 ILE A O 1
ATOM 5601 N N . THR A 1 761 ? 42.877 -1.651 -0.973 1.00 71.88 761 THR A N 1
ATOM 5602 C CA . THR A 1 761 ? 43.935 -1.769 0.034 1.00 71.88 761 THR A CA 1
ATOM 5603 C C . THR A 1 761 ? 43.364 -2.317 1.336 1.00 71.88 761 THR A C 1
ATOM 5605 O O . THR A 1 761 ? 42.316 -1.854 1.782 1.00 71.88 761 THR A O 1
ATOM 5608 N N . PHE A 1 762 ? 44.060 -3.262 1.965 1.00 70.81 762 PHE A N 1
ATOM 5609 C CA . PHE A 1 762 ? 43.725 -3.827 3.277 1.00 70.81 762 PHE A CA 1
ATOM 5610 C C . PHE A 1 762 ? 44.991 -4.120 4.087 1.00 70.81 762 PHE A C 1
ATOM 5612 O O . PHE A 1 762 ? 46.091 -4.175 3.533 1.00 70.81 762 PHE A O 1
ATOM 5619 N N . THR A 1 763 ? 44.835 -4.317 5.395 1.00 76.19 763 THR A N 1
ATOM 5620 C CA . THR A 1 763 ? 45.938 -4.665 6.301 1.00 76.19 763 THR A CA 1
ATOM 5621 C C . THR A 1 763 ? 45.780 -6.099 6.793 1.00 76.19 763 THR A C 1
ATOM 5623 O O . THR A 1 763 ? 44.749 -6.454 7.364 1.00 76.19 763 THR A O 1
ATOM 5626 N N . GLU A 1 764 ? 46.800 -6.925 6.588 1.00 72.44 764 GLU A N 1
ATOM 5627 C CA . GLU A 1 764 ? 46.808 -8.315 7.042 1.00 72.44 764 GLU A CA 1
ATOM 5628 C C . GLU A 1 764 ? 47.180 -8.436 8.525 1.00 72.44 764 GLU A C 1
ATOM 5630 O O . GLU A 1 764 ? 47.934 -7.627 9.073 1.00 72.44 764 GLU A O 1
ATOM 5635 N N . SER A 1 765 ? 46.685 -9.484 9.186 1.00 63.66 765 SER A N 1
ATOM 5636 C CA . SER A 1 765 ? 47.090 -9.841 10.545 1.00 63.66 765 SER A CA 1
ATOM 5637 C C . SER A 1 765 ? 48.340 -10.735 10.522 1.00 63.66 765 SER A C 1
ATOM 5639 O O . SER A 1 765 ? 48.449 -11.677 9.736 1.00 63.66 765 SER A O 1
ATOM 5641 N N . GLY A 1 766 ? 49.303 -10.443 11.403 1.00 64.12 766 GLY A N 1
ATOM 5642 C CA . GLY A 1 766 ? 50.573 -11.175 11.498 1.00 64.12 766 GLY A CA 1
ATOM 5643 C C . GLY A 1 766 ? 51.756 -10.449 10.851 1.00 64.12 766 GLY A C 1
ATOM 5644 O O . GLY A 1 766 ? 51.685 -9.257 10.581 1.00 64.12 766 GLY A O 1
ATOM 5645 N N . SER A 1 767 ? 52.877 -11.149 10.675 1.00 67.75 767 SER A N 1
ATOM 5646 C CA . SER A 1 767 ? 54.079 -10.628 10.009 1.00 67.75 767 SER A CA 1
ATOM 5647 C C . SER A 1 767 ? 54.334 -11.457 8.759 1.00 67.75 767 SER A C 1
ATOM 5649 O O . SER A 1 767 ? 54.656 -12.643 8.868 1.00 67.75 767 SER A O 1
ATOM 5651 N N . HIS A 1 768 ? 54.165 -10.842 7.590 1.00 78.56 768 HIS A N 1
ATOM 5652 C CA . HIS A 1 768 ? 54.369 -11.481 6.290 1.00 78.56 768 HIS A CA 1
ATOM 5653 C C . HIS A 1 768 ? 55.475 -10.772 5.506 1.00 78.56 768 HIS A C 1
ATOM 5655 O O . HIS A 1 768 ? 55.745 -9.591 5.713 1.00 78.56 768 HIS A O 1
ATOM 5661 N N . ALA A 1 769 ? 56.142 -11.494 4.604 1.00 78.56 769 ALA A N 1
ATOM 5662 C CA . ALA A 1 769 ? 57.224 -10.919 3.809 1.00 78.56 769 ALA A CA 1
ATOM 5663 C C . ALA A 1 769 ? 56.681 -9.934 2.761 1.00 78.56 769 ALA A C 1
ATOM 5665 O O . ALA A 1 769 ? 55.765 -10.272 2.008 1.00 78.56 769 ALA A O 1
ATOM 5666 N N . ASP A 1 770 ? 57.285 -8.747 2.692 1.00 79.25 770 ASP A N 1
ATOM 5667 C CA . ASP A 1 770 ? 56.995 -7.740 1.672 1.00 79.25 770 ASP A CA 1
ATOM 5668 C C . ASP A 1 770 ? 57.371 -8.226 0.268 1.00 79.25 770 ASP A C 1
ATOM 5670 O O . ASP A 1 770 ? 58.346 -8.960 0.074 1.00 79.25 770 ASP A O 1
ATOM 5674 N N . PHE A 1 771 ? 56.630 -7.758 -0.735 1.00 81.25 771 PHE A N 1
ATOM 5675 C CA . PHE A 1 771 ? 56.947 -8.009 -2.137 1.00 81.25 771 PHE A CA 1
ATOM 5676 C C . PHE A 1 771 ? 56.564 -6.824 -3.027 1.00 81.25 771 PHE A C 1
ATOM 5678 O O . PHE A 1 771 ? 55.605 -6.088 -2.773 1.00 81.25 771 PHE A O 1
ATOM 5685 N N . SER A 1 772 ? 57.341 -6.641 -4.096 1.00 79.06 772 SER A N 1
ATOM 5686 C CA . SER A 1 772 ? 57.121 -5.601 -5.098 1.00 79.06 772 SER A CA 1
ATOM 5687 C C . SER A 1 772 ? 55.904 -5.900 -5.976 1.00 79.06 772 SER A C 1
ATOM 5689 O O . SER A 1 772 ? 55.448 -7.040 -6.077 1.00 79.06 772 SER A O 1
ATOM 5691 N N . THR A 1 773 ? 55.388 -4.860 -6.637 1.00 80.88 773 THR A N 1
ATOM 5692 C CA . THR A 1 773 ? 54.246 -4.949 -7.553 1.00 80.88 773 THR A CA 1
ATOM 5693 C C . THR A 1 773 ? 54.421 -6.098 -8.549 1.00 80.88 773 THR A C 1
ATOM 5695 O O . THR A 1 773 ? 55.304 -6.055 -9.405 1.00 80.88 773 THR A O 1
ATOM 5698 N N . THR A 1 774 ? 53.574 -7.120 -8.434 1.00 77.25 774 THR A N 1
ATOM 5699 C CA . THR A 1 774 ? 53.645 -8.351 -9.233 1.00 77.25 774 THR A CA 1
ATOM 5700 C C . THR A 1 774 ? 52.350 -8.556 -10.009 1.00 77.25 774 THR A C 1
ATOM 5702 O O . THR A 1 774 ? 51.273 -8.505 -9.420 1.00 77.25 774 THR A O 1
ATOM 5705 N N . THR A 1 775 ? 52.444 -8.812 -11.317 1.00 73.75 775 THR A N 1
ATOM 5706 C CA . THR A 1 775 ? 51.281 -9.071 -12.181 1.00 73.75 775 THR A CA 1
ATOM 5707 C C . THR A 1 775 ? 50.771 -10.504 -12.039 1.00 73.75 775 THR A C 1
ATOM 5709 O O . THR A 1 775 ? 51.526 -11.463 -12.193 1.00 73.75 775 THR A O 1
ATOM 5712 N N . ILE A 1 776 ? 49.464 -10.646 -11.835 1.00 66.12 776 ILE A N 1
ATOM 5713 C CA . ILE A 1 776 ? 48.730 -11.904 -11.749 1.00 66.12 776 ILE A CA 1
ATOM 5714 C C . ILE A 1 776 ? 47.867 -12.028 -13.009 1.00 66.12 776 ILE A C 1
ATOM 5716 O O . ILE A 1 776 ? 46.865 -11.328 -13.184 1.00 66.12 776 ILE A O 1
ATOM 5720 N N . SER A 1 777 ? 48.278 -12.900 -13.929 1.00 56.47 777 SER A N 1
ATOM 5721 C CA . SER A 1 777 ? 47.545 -13.192 -15.164 1.00 56.47 777 SER A CA 1
ATOM 5722 C C . SER A 1 777 ? 46.929 -14.591 -15.125 1.00 56.47 777 SER A C 1
ATOM 5724 O O . SER A 1 777 ? 47.352 -15.465 -14.361 1.00 56.47 777 SER A O 1
ATOM 5726 N N . SER A 1 778 ? 45.918 -14.828 -15.968 1.00 46.41 778 SER A N 1
ATOM 5727 C CA . SER A 1 778 ? 45.385 -16.175 -16.176 1.00 46.41 778 SER A CA 1
ATOM 5728 C C . SER A 1 778 ? 46.469 -17.052 -16.806 1.00 46.41 778 SER A C 1
ATOM 5730 O O . SER A 1 778 ? 46.689 -17.000 -18.014 1.00 46.41 778 SER A O 1
ATOM 5732 N N . GLY A 1 779 ? 47.166 -17.839 -15.987 1.00 50.75 779 GLY A N 1
ATOM 5733 C CA . GLY A 1 779 ? 48.119 -18.844 -16.464 1.00 50.75 779 GLY A CA 1
ATOM 5734 C C . GLY A 1 779 ? 49.463 -18.907 -15.743 1.00 50.75 779 GLY A C 1
ATOM 5735 O O . GLY A 1 779 ? 50.161 -19.897 -15.924 1.00 50.75 779 GLY A O 1
ATOM 5736 N N . THR A 1 780 ? 49.829 -17.935 -14.903 1.00 53.84 780 THR A N 1
ATOM 5737 C CA . THR A 1 780 ? 51.109 -17.972 -14.162 1.00 53.84 780 THR A CA 1
ATOM 5738 C C . THR A 1 780 ? 50.965 -18.370 -12.691 1.00 53.84 780 THR A C 1
ATOM 5740 O O . THR A 1 780 ? 51.872 -19.012 -12.170 1.00 53.84 780 THR A O 1
ATOM 5743 N N . THR A 1 781 ? 49.825 -18.097 -12.035 1.00 51.09 781 THR A N 1
ATOM 5744 C CA . THR A 1 781 ? 49.652 -18.379 -10.585 1.00 51.09 781 THR A CA 1
ATOM 5745 C C . THR A 1 781 ? 48.192 -18.559 -10.119 1.00 51.09 781 THR A C 1
ATOM 5747 O O . THR A 1 781 ? 47.858 -18.295 -8.968 1.00 51.09 781 THR A O 1
ATOM 5750 N N . GLY A 1 782 ? 47.322 -19.096 -10.982 1.00 50.22 782 GLY A N 1
ATOM 5751 C CA . GLY A 1 782 ? 45.911 -19.377 -10.666 1.00 50.22 782 GLY A CA 1
ATOM 5752 C C . GLY A 1 782 ? 44.971 -18.215 -11.003 1.00 50.22 782 GLY A C 1
ATOM 5753 O O . GLY A 1 782 ? 45.362 -17.054 -10.977 1.00 50.22 782 GLY A O 1
ATOM 5754 N N . ALA A 1 783 ? 43.731 -18.536 -11.383 1.00 53.31 783 ALA A N 1
ATOM 5755 C CA . ALA A 1 783 ? 42.684 -17.553 -11.654 1.00 53.31 783 ALA A CA 1
ATOM 5756 C C . ALA A 1 783 ? 42.190 -16.952 -10.328 1.00 53.31 783 ALA A C 1
ATOM 5758 O O . ALA A 1 783 ? 41.157 -17.367 -9.803 1.00 53.31 783 ALA A O 1
ATOM 5759 N N . ALA A 1 784 ? 42.982 -16.046 -9.753 1.00 53.59 784 ALA A N 1
ATOM 5760 C CA . ALA A 1 784 ? 42.630 -15.364 -8.520 1.00 53.59 784 ALA A CA 1
ATOM 5761 C C . ALA A 1 784 ? 41.408 -14.464 -8.740 1.00 53.59 784 ALA A C 1
ATOM 5763 O O . ALA A 1 784 ? 41.287 -13.788 -9.765 1.00 53.59 784 ALA A O 1
ATOM 5764 N N . LYS A 1 785 ? 40.490 -14.481 -7.778 1.00 59.97 785 LYS A N 1
ATOM 5765 C CA . LYS A 1 785 ? 39.263 -13.692 -7.767 1.00 59.97 785 LYS A CA 1
ATOM 5766 C C . LYS A 1 785 ? 39.266 -12.801 -6.537 1.00 59.97 785 LYS A C 1
ATOM 5768 O O . LYS A 1 785 ? 39.551 -13.264 -5.434 1.00 59.97 785 LYS A O 1
ATOM 5773 N N . VAL A 1 786 ? 38.918 -11.541 -6.755 1.00 56.78 786 VAL A N 1
ATOM 5774 C CA . VAL A 1 786 ? 38.637 -10.563 -5.707 1.00 56.78 786 VAL A CA 1
ATOM 5775 C C . VAL A 1 786 ? 37.127 -10.355 -5.722 1.00 56.78 786 VAL A C 1
ATOM 5777 O O . VAL A 1 786 ? 36.582 -9.838 -6.696 1.00 56.78 786 VAL A O 1
ATOM 5780 N N . GLY A 1 787 ? 36.456 -10.842 -4.686 1.00 52.16 787 GLY A N 1
ATOM 5781 C CA . GLY A 1 787 ? 35.036 -10.638 -4.423 1.00 52.16 787 GLY A CA 1
ATOM 5782 C C . GLY A 1 787 ? 34.828 -9.701 -3.235 1.00 52.16 787 GLY A C 1
ATOM 5783 O O . GLY A 1 787 ? 35.774 -9.302 -2.556 1.00 52.16 787 GLY A O 1
ATOM 5784 N N . PHE A 1 788 ? 33.578 -9.365 -2.965 1.00 52.09 788 PHE A N 1
ATOM 5785 C CA . PHE A 1 788 ? 33.133 -8.706 -1.734 1.00 52.09 788 PHE A CA 1
ATOM 5786 C C . PHE A 1 788 ? 32.205 -9.695 -1.010 1.00 52.09 788 PHE A C 1
ATOM 5788 O O . PHE A 1 788 ? 31.647 -10.546 -1.708 1.00 52.09 788 PHE A O 1
ATOM 5795 N N . PRO A 1 789 ? 32.074 -9.680 0.334 1.00 47.09 789 PRO A N 1
ATOM 5796 C CA . PRO A 1 789 ? 31.151 -10.581 1.019 1.00 47.09 789 PRO A CA 1
ATOM 5797 C C . PRO A 1 789 ? 29.764 -10.437 0.392 1.00 47.09 789 PRO A C 1
ATOM 5799 O O . PRO A 1 789 ? 29.200 -9.346 0.339 1.00 47.09 789 PRO A O 1
ATOM 5802 N N . LEU A 1 790 ? 29.300 -11.534 -0.204 1.00 50.06 790 LEU A N 1
ATOM 5803 C CA . LEU A 1 790 ? 28.114 -11.548 -1.041 1.00 50.06 790 LEU A CA 1
ATOM 5804 C C . LEU A 1 790 ? 26.865 -11.716 -0.188 1.00 50.06 790 LEU A C 1
ATOM 5806 O O . LEU A 1 790 ? 26.809 -12.539 0.726 1.00 50.06 790 LEU A O 1
ATOM 5810 N N . SER A 1 791 ? 25.849 -10.983 -0.608 1.00 51.66 791 SER A N 1
ATOM 5811 C CA . SER A 1 791 ? 24.435 -11.254 -0.427 1.00 51.66 791 SER A CA 1
ATOM 5812 C C . SER A 1 791 ? 24.107 -12.688 -0.841 1.00 51.66 791 SER A C 1
ATOM 5814 O O . SER A 1 791 ? 24.294 -13.056 -1.998 1.00 51.66 791 SER A O 1
ATOM 5816 N N . TYR A 1 792 ? 23.638 -13.509 0.099 1.00 57.75 792 TYR A N 1
ATOM 5817 C CA . TYR A 1 792 ? 23.206 -14.884 -0.161 1.00 57.75 792 TYR A CA 1
ATOM 5818 C C . TYR A 1 792 ? 21.709 -15.022 0.115 1.00 57.75 792 TYR A C 1
ATOM 5820 O O . TYR A 1 792 ? 21.291 -15.004 1.272 1.00 57.75 792 TYR A O 1
ATOM 5828 N N . TYR A 1 793 ? 20.901 -15.201 -0.933 1.00 70.88 793 TYR A N 1
ATOM 5829 C CA . TYR A 1 793 ? 19.510 -15.622 -0.774 1.00 70.88 793 TYR A CA 1
ATOM 5830 C C . TYR A 1 793 ? 19.461 -17.136 -0.590 1.00 70.88 793 TYR A C 1
ATOM 5832 O O . TYR A 1 793 ? 19.766 -17.910 -1.503 1.00 70.88 793 TYR A O 1
ATOM 5840 N N . LYS A 1 794 ? 19.067 -17.567 0.604 1.00 75.38 794 LYS A N 1
ATOM 5841 C CA . LYS A 1 794 ? 18.937 -18.983 0.943 1.00 75.38 794 LYS A CA 1
ATOM 5842 C C . LYS A 1 794 ? 17.536 -19.489 0.598 1.00 75.38 794 LYS A C 1
ATOM 5844 O O . LYS A 1 794 ? 16.556 -18.799 0.857 1.00 75.38 794 LYS A O 1
ATOM 5849 N N . ASN A 1 795 ? 17.442 -20.723 0.104 1.00 81.62 795 ASN A N 1
ATOM 5850 C CA . ASN A 1 795 ? 16.195 -21.473 -0.072 1.00 81.62 795 ASN A CA 1
ATOM 5851 C C . ASN A 1 795 ? 15.159 -20.747 -0.951 1.00 81.62 795 ASN A C 1
ATOM 5853 O O . ASN A 1 795 ? 14.003 -20.588 -0.562 1.00 81.62 795 ASN A O 1
ATOM 5857 N N . VAL A 1 796 ? 15.565 -20.297 -2.141 1.00 82.12 796 VAL A N 1
ATOM 5858 C CA . VAL A 1 796 ? 14.658 -19.614 -3.076 1.00 82.12 796 VAL A CA 1
ATOM 5859 C C . VAL A 1 796 ? 14.140 -20.566 -4.148 1.00 82.12 796 VAL A C 1
ATOM 5861 O O . VAL A 1 796 ? 14.908 -21.142 -4.913 1.00 82.12 796 VAL A O 1
ATOM 5864 N N . THR A 1 797 ? 12.824 -20.711 -4.248 1.00 84.94 797 THR A N 1
ATOM 5865 C CA . THR A 1 797 ? 12.158 -21.559 -5.241 1.00 84.94 797 THR A CA 1
ATOM 5866 C C . THR A 1 797 ? 11.297 -20.718 -6.169 1.00 84.94 797 THR A C 1
ATOM 5868 O O . THR A 1 797 ? 10.369 -20.058 -5.719 1.00 84.94 797 THR A O 1
ATOM 5871 N N . VAL A 1 798 ? 11.553 -20.803 -7.473 1.00 82.38 798 VAL A N 1
ATOM 5872 C CA . VAL A 1 798 ? 10.763 -20.164 -8.532 1.00 82.38 798 VAL A CA 1
ATOM 5873 C C . VAL A 1 798 ? 10.251 -21.244 -9.471 1.00 82.38 798 VAL A C 1
ATOM 5875 O O . VAL A 1 798 ? 11.030 -21.840 -10.227 1.00 82.38 798 VAL A O 1
ATOM 5878 N N . ARG A 1 799 ? 8.951 -21.536 -9.434 1.00 80.12 799 ARG A N 1
ATOM 5879 C CA . ARG A 1 799 ? 8.406 -22.649 -10.212 1.00 80.12 799 ARG A CA 1
ATOM 5880 C C . ARG A 1 799 ? 7.035 -22.430 -10.829 1.00 80.12 799 ARG A C 1
ATOM 5882 O O . ARG A 1 799 ? 6.205 -21.745 -10.263 1.00 80.12 799 ARG A O 1
ATOM 5889 N N . ASP A 1 800 ? 6.785 -23.075 -11.961 1.00 77.75 800 ASP A N 1
ATOM 5890 C CA . ASP A 1 800 ? 5.443 -23.187 -12.535 1.00 77.75 800 ASP A CA 1
ATOM 5891 C C . ASP A 1 800 ? 4.797 -21.807 -12.844 1.00 77.75 800 ASP A C 1
ATOM 5893 O O . ASP A 1 800 ? 3.597 -21.631 -12.687 1.00 77.75 800 ASP A O 1
ATOM 5897 N N . ASN A 1 801 ? 5.578 -20.798 -13.259 1.00 78.62 801 ASN A N 1
ATOM 5898 C CA . ASN A 1 801 ? 5.079 -19.448 -13.582 1.00 78.62 801 ASN A CA 1
ATOM 5899 C C . ASN A 1 801 ? 5.018 -19.180 -15.101 1.00 78.62 801 ASN A C 1
ATOM 5901 O O . ASN A 1 801 ? 5.792 -19.756 -15.869 1.00 78.62 801 ASN A O 1
ATOM 5905 N N . PHE A 1 802 ? 4.181 -18.225 -15.522 1.00 76.81 802 PHE A N 1
ATOM 5906 C CA . PHE A 1 802 ? 4.272 -17.550 -16.827 1.00 76.81 802 PHE A CA 1
ATOM 5907 C C . PHE A 1 802 ? 4.971 -16.201 -16.672 1.00 76.81 802 PHE A C 1
ATOM 5909 O O . PHE A 1 802 ? 4.424 -15.314 -16.029 1.00 76.81 802 PHE A O 1
ATOM 5916 N N . LEU A 1 803 ? 6.146 -16.030 -17.278 1.00 75.06 803 LEU A N 1
ATOM 5917 C CA . LEU A 1 803 ? 7.000 -14.848 -17.138 1.00 75.06 803 LEU A CA 1
ATOM 5918 C C . LEU A 1 803 ? 7.187 -14.145 -18.489 1.00 75.06 803 LEU A C 1
ATOM 5920 O O . LEU A 1 803 ? 7.417 -14.790 -19.515 1.00 75.06 803 LEU A O 1
ATOM 5924 N N . ASN A 1 804 ? 7.173 -12.814 -18.487 1.00 71.06 804 ASN A N 1
ATOM 5925 C CA . ASN A 1 804 ? 7.646 -12.038 -19.631 1.00 71.06 804 ASN A CA 1
ATOM 5926 C C . ASN A 1 804 ? 9.186 -12.129 -19.729 1.00 71.06 804 ASN A C 1
ATOM 5928 O O . ASN A 1 804 ? 9.885 -12.042 -18.720 1.00 71.06 804 ASN A O 1
ATOM 5932 N N . GLY A 1 805 ? 9.746 -12.337 -20.918 1.00 64.00 805 GLY A N 1
ATOM 5933 C CA . GLY A 1 805 ? 11.193 -12.259 -21.133 1.00 64.00 805 GLY A CA 1
ATOM 5934 C C . GLY A 1 805 ? 11.695 -10.817 -21.305 1.00 64.00 805 GLY A C 1
ATOM 5935 O O . GLY A 1 805 ? 10.884 -9.937 -21.586 1.00 64.00 805 GLY A O 1
ATOM 5936 N N . PRO A 1 806 ? 13.016 -10.586 -21.161 1.00 62.28 806 PRO A N 1
ATOM 5937 C CA . PRO A 1 806 ? 14.007 -11.555 -20.711 1.00 62.28 806 PRO A CA 1
ATOM 5938 C C . PRO A 1 806 ? 13.976 -11.634 -19.173 1.00 62.28 806 PRO A C 1
ATOM 5940 O O . PRO A 1 806 ? 13.613 -10.675 -18.499 1.00 62.28 806 PRO A O 1
ATOM 5943 N N . LEU A 1 807 ? 14.384 -12.758 -18.579 1.00 65.94 807 LEU A N 1
ATOM 5944 C CA . LEU A 1 807 ? 14.698 -12.714 -17.146 1.00 65.94 807 LEU A CA 1
ATOM 5945 C C . LEU A 1 807 ? 15.966 -11.873 -16.983 1.00 65.94 807 LEU A C 1
ATOM 5947 O O . LEU A 1 807 ? 16.975 -12.153 -17.643 1.00 65.94 807 LEU A O 1
ATOM 5951 N N . GLN A 1 808 ? 15.918 -10.855 -16.132 1.00 61.88 808 GLN A N 1
ATOM 5952 C CA . GLN A 1 808 ? 17.047 -9.960 -15.926 1.00 61.88 808 GLN A CA 1
ATOM 5953 C C . GLN A 1 808 ? 17.796 -10.319 -14.644 1.00 61.88 808 GLN A C 1
ATOM 5955 O O . GLN A 1 808 ? 17.221 -10.619 -13.600 1.00 61.88 808 GLN A O 1
ATOM 5960 N N . ALA A 1 809 ? 19.121 -10.297 -14.739 1.00 57.75 809 ALA A N 1
ATOM 5961 C CA . ALA A 1 809 ? 20.006 -10.316 -13.589 1.00 57.75 809 ALA A CA 1
ATOM 5962 C C . ALA A 1 809 ? 20.997 -9.173 -13.787 1.00 57.75 809 ALA A C 1
ATOM 5964 O O . ALA A 1 809 ? 21.791 -9.187 -14.739 1.00 57.75 809 ALA A O 1
ATOM 5965 N N . SER A 1 810 ? 20.887 -8.162 -12.934 1.00 53.19 810 SER A N 1
ATOM 5966 C CA . SER A 1 810 ? 21.706 -6.964 -12.993 1.00 53.19 810 SER A CA 1
ATOM 5967 C C . SER A 1 810 ? 22.707 -6.965 -11.837 1.00 53.19 810 SER A C 1
ATOM 5969 O O . SER A 1 810 ? 22.468 -7.524 -10.765 1.00 53.19 810 SER A O 1
ATOM 5971 N N . ASN A 1 811 ? 23.877 -6.384 -12.081 1.00 50.22 811 ASN A N 1
ATOM 5972 C CA . ASN A 1 811 ? 24.787 -6.003 -11.014 1.00 50.22 811 ASN A CA 1
ATOM 5973 C C . ASN A 1 811 ? 24.271 -4.733 -10.320 1.00 50.22 811 ASN A C 1
ATOM 5975 O O . ASN A 1 811 ? 23.363 -4.065 -10.807 1.00 50.22 811 ASN A O 1
ATOM 5979 N N . TRP A 1 812 ? 24.909 -4.352 -9.215 1.00 43.41 812 TRP A N 1
ATOM 5980 C CA . TRP A 1 812 ? 24.534 -3.173 -8.422 1.00 43.41 812 TRP A CA 1
ATOM 5981 C C . TRP A 1 812 ? 24.384 -1.858 -9.222 1.00 43.41 812 TRP A C 1
ATOM 5983 O O . TRP A 1 812 ? 23.600 -0.995 -8.846 1.00 43.41 812 TRP A O 1
ATOM 5993 N N . ASN A 1 813 ? 25.097 -1.695 -10.344 1.00 37.75 813 ASN A N 1
ATOM 5994 C CA . ASN A 1 813 ? 25.027 -0.489 -11.181 1.00 37.75 813 ASN A CA 1
ATOM 5995 C C . ASN A 1 813 ? 24.014 -0.607 -12.337 1.00 37.75 813 ASN A C 1
ATOM 5997 O O . ASN A 1 813 ? 24.081 0.174 -13.286 1.00 37.75 813 ASN A O 1
ATOM 6001 N N . GLY A 1 814 ? 23.135 -1.614 -12.316 1.00 46.47 814 GLY A N 1
ATOM 6002 C CA . GLY A 1 814 ? 22.174 -1.887 -13.389 1.00 46.47 814 GLY A CA 1
ATOM 6003 C C . GLY A 1 814 ? 22.796 -2.493 -14.654 1.00 46.47 814 GLY A C 1
ATOM 6004 O O . GLY A 1 814 ? 22.125 -2.625 -15.674 1.00 46.47 814 GLY A O 1
ATOM 6005 N N . GLY A 1 815 ? 24.078 -2.874 -14.626 1.00 47.72 815 GLY A N 1
ATOM 6006 C CA . GLY A 1 815 ? 24.741 -3.549 -15.742 1.00 47.72 815 GLY A CA 1
ATOM 6007 C C . GLY A 1 815 ? 24.432 -5.048 -15.760 1.00 47.72 815 GLY A C 1
ATOM 6008 O O . GLY A 1 815 ? 24.457 -5.697 -14.719 1.00 47.72 815 GLY A O 1
ATOM 6009 N N . GLY A 1 816 ? 24.177 -5.631 -16.933 1.00 53.94 816 GLY A N 1
ATOM 6010 C CA . GLY A 1 816 ? 23.908 -7.071 -17.051 1.00 53.94 816 GLY A CA 1
ATOM 6011 C C . GLY A 1 816 ? 25.074 -7.955 -16.575 1.00 53.94 816 GLY A C 1
ATOM 6012 O O . GLY A 1 816 ? 26.247 -7.630 -16.779 1.00 53.94 816 GLY A O 1
ATOM 6013 N N . ILE A 1 817 ? 24.761 -9.099 -15.957 1.00 51.94 817 ILE A N 1
ATOM 6014 C CA . ILE A 1 817 ? 25.766 -10.065 -15.479 1.00 51.94 817 ILE A CA 1
ATOM 6015 C C . ILE A 1 817 ? 26.320 -10.906 -16.645 1.00 51.94 817 ILE A C 1
ATOM 6017 O O . ILE A 1 817 ? 25.577 -11.570 -17.373 1.00 51.94 817 ILE A O 1
ATOM 6021 N N . SER A 1 818 ? 27.651 -10.935 -16.796 1.00 47.34 818 SER A N 1
ATOM 6022 C CA . SER A 1 818 ? 28.344 -11.809 -17.757 1.00 47.34 818 SER A CA 1
ATOM 6023 C C . SER A 1 818 ? 28.084 -13.286 -17.428 1.00 47.34 818 SER A C 1
ATOM 6025 O O . SER A 1 818 ? 28.360 -13.730 -16.316 1.00 47.34 818 SER A O 1
ATOM 6027 N N . GLY A 1 819 ? 27.535 -14.043 -18.384 1.00 53.38 819 GLY A N 1
ATOM 6028 C CA . GLY A 1 819 ? 27.106 -15.439 -18.192 1.00 53.38 819 GLY A CA 1
ATOM 6029 C C . GLY A 1 819 ? 25.602 -15.625 -17.942 1.00 53.38 819 GLY A C 1
ATOM 6030 O O . GLY A 1 819 ? 25.108 -16.750 -18.013 1.00 53.38 819 GLY A O 1
ATOM 6031 N N . GLY A 1 820 ? 24.850 -14.536 -17.754 1.00 58.28 820 GLY A N 1
ATOM 6032 C CA . GLY A 1 820 ? 23.390 -14.545 -17.769 1.00 58.28 820 GLY A CA 1
ATOM 6033 C C . GLY A 1 820 ? 22.697 -14.964 -16.468 1.00 58.28 820 GLY A C 1
ATOM 6034 O O . GLY A 1 820 ? 23.320 -14.997 -15.414 1.00 58.28 820 GLY A O 1
ATOM 6035 N N . VAL A 1 821 ? 21.396 -15.287 -16.536 1.00 62.94 821 VAL A N 1
ATOM 6036 C CA . VAL A 1 821 ? 20.526 -15.646 -15.394 1.00 62.94 821 VAL A CA 1
ATOM 6037 C C . VAL A 1 821 ? 21.127 -16.759 -14.547 1.00 62.94 821 VAL A C 1
ATOM 6039 O O . VAL A 1 821 ? 21.138 -16.639 -13.331 1.00 62.94 821 VAL A O 1
ATOM 6042 N N . ALA A 1 822 ? 21.668 -17.819 -15.158 1.00 64.62 822 ALA A N 1
ATOM 6043 C CA . ALA A 1 822 ? 22.298 -18.905 -14.407 1.00 64.62 822 ALA A CA 1
ATOM 6044 C C . ALA A 1 822 ? 23.491 -18.406 -13.579 1.00 64.62 822 ALA A C 1
ATOM 6046 O O . ALA A 1 822 ? 23.624 -18.752 -12.409 1.00 64.62 822 ALA A O 1
ATOM 6047 N N . SER A 1 823 ? 24.337 -17.557 -14.168 1.00 63.84 823 SER A N 1
ATOM 6048 C CA . SER A 1 823 ? 25.462 -16.946 -13.458 1.00 63.84 823 SER A CA 1
ATOM 6049 C C . SER A 1 823 ? 25.007 -15.950 -12.392 1.00 63.84 823 SER A C 1
ATOM 6051 O O . SER A 1 823 ? 25.627 -15.907 -11.338 1.00 63.84 823 SER A O 1
ATOM 6053 N N . GLY A 1 824 ? 23.921 -15.207 -12.622 1.00 63.97 824 GLY A N 1
ATOM 6054 C CA . GLY A 1 824 ? 23.312 -14.323 -11.624 1.00 63.97 824 GLY A CA 1
ATOM 6055 C C . GLY A 1 824 ? 22.704 -15.079 -10.439 1.00 63.97 824 GLY A C 1
ATOM 6056 O O . GLY A 1 824 ? 22.966 -14.735 -9.293 1.00 63.97 824 GLY A O 1
ATOM 6057 N N . LEU A 1 825 ? 21.968 -16.164 -10.689 1.00 68.12 825 LEU A N 1
ATOM 6058 C CA . LEU A 1 825 ? 21.436 -17.036 -9.636 1.00 68.12 825 LEU A CA 1
ATOM 6059 C C . LEU A 1 825 ? 22.573 -17.685 -8.843 1.00 68.12 825 LEU A C 1
ATOM 6061 O O . LEU A 1 825 ? 22.578 -17.636 -7.618 1.00 68.12 825 LEU A O 1
ATOM 6065 N N . SER A 1 826 ? 23.588 -18.232 -9.518 1.00 66.56 826 SER A N 1
ATOM 6066 C CA . SER A 1 826 ? 24.752 -18.795 -8.827 1.00 66.56 826 SER A CA 1
ATOM 6067 C C . SER A 1 826 ? 25.548 -17.758 -8.034 1.00 66.56 826 SER A C 1
ATOM 6069 O O . SER A 1 826 ? 26.134 -18.103 -7.013 1.00 66.56 826 SER A O 1
ATOM 6071 N N . LEU A 1 827 ? 25.582 -16.506 -8.494 1.00 59.91 827 LEU A N 1
ATOM 6072 C CA . LEU A 1 827 ? 26.226 -15.405 -7.785 1.00 59.91 827 LEU A CA 1
ATOM 6073 C C . LEU A 1 827 ? 25.491 -15.054 -6.490 1.00 59.91 827 LEU A C 1
ATOM 6075 O O . LEU A 1 827 ? 26.134 -14.855 -5.469 1.00 59.91 827 LEU A O 1
ATOM 6079 N N . ASN A 1 828 ? 24.162 -14.981 -6.552 1.00 61.31 828 ASN A N 1
ATOM 6080 C CA . ASN A 1 828 ? 23.340 -14.410 -5.487 1.00 61.31 828 ASN A CA 1
ATOM 6081 C C . ASN A 1 828 ? 22.750 -15.459 -4.532 1.00 61.31 828 ASN A C 1
ATOM 6083 O O . ASN A 1 828 ? 22.251 -15.115 -3.467 1.00 61.31 828 ASN A O 1
ATOM 6087 N N . MET A 1 829 ? 22.765 -16.742 -4.897 1.00 69.69 829 MET A N 1
ATOM 6088 C CA . MET A 1 829 ? 22.019 -17.796 -4.191 1.00 69.69 829 MET A CA 1
ATOM 6089 C C . MET A 1 829 ? 22.840 -19.053 -3.901 1.00 69.69 829 MET A C 1
ATOM 6091 O O . MET A 1 829 ? 22.291 -20.118 -3.593 1.00 69.69 829 MET A O 1
ATOM 6095 N N . CYS A 1 830 ? 24.160 -18.962 -4.029 1.00 66.75 830 CYS A N 1
ATOM 6096 C CA . CYS A 1 830 ? 25.075 -19.990 -3.555 1.00 66.75 830 CYS A CA 1
ATOM 6097 C C . CYS A 1 830 ? 25.884 -19.426 -2.396 1.00 66.75 830 CYS A C 1
ATOM 6099 O O . CYS A 1 830 ? 26.361 -18.296 -2.461 1.00 66.75 830 CYS A O 1
ATOM 6101 N N . ASP A 1 831 ? 26.017 -20.211 -1.334 1.00 63.97 831 ASP A N 1
ATOM 6102 C CA . ASP A 1 831 ? 26.775 -19.816 -0.158 1.00 63.97 831 ASP A CA 1
ATOM 6103 C C . ASP A 1 831 ? 28.223 -19.539 -0.593 1.00 63.97 831 ASP A C 1
ATOM 6105 O O . ASP A 1 831 ? 28.873 -20.434 -1.146 1.00 63.97 831 ASP A O 1
ATOM 6109 N N . PRO A 1 832 ? 28.751 -18.325 -0.372 1.00 52.19 832 PRO A N 1
ATOM 6110 C CA . PRO A 1 832 ? 30.084 -17.957 -0.837 1.00 52.19 832 PRO A CA 1
ATOM 6111 C C . PRO A 1 832 ? 31.200 -18.773 -0.166 1.00 52.19 832 PRO A C 1
ATOM 6113 O O . PRO A 1 832 ? 32.289 -18.889 -0.729 1.00 52.19 832 PRO A O 1
ATOM 6116 N N . ASN A 1 833 ? 30.945 -19.370 1.003 1.00 54.19 833 ASN A N 1
ATOM 6117 C CA . ASN A 1 833 ? 31.927 -20.151 1.758 1.00 54.19 833 ASN A CA 1
ATOM 6118 C C . ASN A 1 833 ? 31.948 -21.624 1.343 1.00 54.19 833 ASN A C 1
ATOM 6120 O O . ASN A 1 833 ? 33.013 -22.236 1.265 1.00 54.19 833 ASN A O 1
ATOM 6124 N N . THR A 1 834 ? 30.777 -22.210 1.087 1.00 60.94 834 THR A N 1
ATOM 6125 C CA . THR A 1 834 ? 30.642 -23.646 0.776 1.00 60.94 834 THR A CA 1
ATOM 6126 C C . THR A 1 834 ? 30.390 -23.924 -0.703 1.00 60.94 834 THR A C 1
ATOM 6128 O O . THR A 1 834 ? 30.483 -25.072 -1.137 1.00 60.94 834 THR A O 1
ATOM 6131 N N . SER A 1 835 ? 30.077 -22.890 -1.490 1.00 60.88 835 SER A N 1
ATOM 6132 C CA . SER A 1 835 ? 29.533 -22.988 -2.853 1.00 60.88 835 SER A CA 1
ATOM 6133 C C . SER A 1 835 ? 28.220 -23.780 -2.944 1.00 60.88 835 SER A C 1
ATOM 6135 O O . SER A 1 835 ? 27.801 -24.144 -4.043 1.00 60.88 835 SER A O 1
ATOM 6137 N N . ALA A 1 836 ? 27.561 -24.065 -1.814 1.00 66.69 836 ALA A N 1
ATOM 6138 C CA . ALA A 1 836 ? 26.294 -24.779 -1.793 1.00 66.69 836 ALA A CA 1
ATOM 6139 C C . ALA A 1 836 ? 25.165 -23.854 -2.258 1.00 66.69 836 ALA A C 1
ATOM 6141 O O . ALA A 1 836 ? 24.906 -22.813 -1.661 1.00 66.69 836 ALA A O 1
ATOM 6142 N N . CYS A 1 837 ? 24.481 -24.245 -3.325 1.00 68.62 837 CYS A N 1
ATOM 6143 C CA . CYS A 1 837 ? 23.340 -23.521 -3.867 1.00 68.62 837 CYS A CA 1
ATOM 6144 C C . CYS A 1 837 ? 22.040 -24.115 -3.320 1.00 68.62 837 CYS A C 1
ATOM 6146 O O . CYS A 1 837 ? 21.872 -25.334 -3.340 1.00 68.62 837 CYS A O 1
ATOM 6148 N N . THR A 1 838 ? 21.115 -23.273 -2.858 1.00 74.25 838 THR A N 1
ATOM 6149 C CA . THR A 1 838 ? 19.810 -23.711 -2.315 1.00 74.25 838 THR A CA 1
ATOM 6150 C C . THR A 1 838 ? 18.620 -23.207 -3.134 1.00 74.25 838 THR A C 1
ATOM 6152 O O . THR A 1 838 ? 17.482 -23.235 -2.672 1.00 74.25 838 THR A O 1
ATOM 6155 N N . TRP A 1 839 ? 18.869 -22.754 -4.366 1.00 77.12 839 TRP A N 1
ATOM 6156 C CA . TRP A 1 839 ? 17.838 -22.240 -5.260 1.00 77.12 839 TRP A CA 1
ATOM 6157 C C . TRP A 1 839 ? 17.279 -23.290 -6.220 1.00 77.12 839 TRP A C 1
ATOM 6159 O O . TRP A 1 839 ? 17.974 -24.221 -6.626 1.00 77.12 839 TRP A O 1
ATOM 6169 N N . THR A 1 840 ? 16.019 -23.113 -6.620 1.00 77.06 840 THR A N 1
ATOM 6170 C CA . THR A 1 840 ? 15.319 -23.959 -7.597 1.00 77.06 840 THR A CA 1
ATOM 6171 C C . THR A 1 840 ? 14.607 -23.097 -8.637 1.00 77.06 840 THR A C 1
ATOM 6173 O O . THR A 1 840 ? 13.845 -22.207 -8.278 1.00 77.06 840 THR A O 1
ATOM 6176 N N . LEU A 1 841 ? 14.807 -23.395 -9.926 1.00 75.19 841 LEU A N 1
ATOM 6177 C CA . LEU A 1 841 ? 14.084 -22.790 -11.052 1.00 75.19 841 LEU A CA 1
ATOM 6178 C C . LEU A 1 841 ? 13.440 -23.906 -11.888 1.00 75.19 841 LEU A C 1
ATOM 6180 O O . LEU A 1 841 ? 14.155 -24.643 -12.567 1.00 75.19 841 LEU A O 1
ATOM 6184 N N . LYS A 1 842 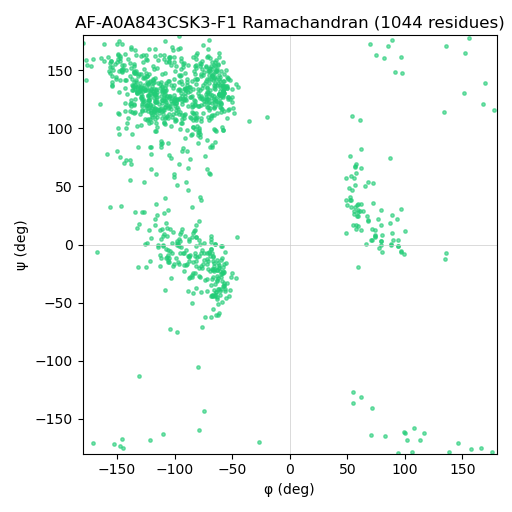? 12.113 -24.067 -11.823 1.00 75.31 842 LYS A N 1
ATOM 6185 C CA . LYS A 1 842 ? 11.410 -25.246 -12.372 1.00 75.31 842 LYS A CA 1
ATOM 6186 C C . LYS A 1 842 ? 10.162 -24.875 -13.179 1.00 75.31 842 LYS A C 1
ATOM 6188 O O . LYS A 1 842 ? 9.354 -24.097 -12.717 1.00 75.31 842 LYS A O 1
ATOM 6193 N N . ASN A 1 843 ? 9.949 -25.478 -14.351 1.00 72.62 843 ASN A N 1
ATOM 6194 C CA . ASN A 1 843 ? 8.676 -25.392 -15.094 1.00 72.62 843 ASN A CA 1
ATOM 6195 C C . ASN A 1 843 ? 8.146 -23.962 -15.379 1.00 72.62 843 ASN A C 1
ATOM 6197 O O . ASN A 1 843 ? 6.939 -23.749 -15.415 1.00 72.62 843 ASN A O 1
ATOM 6201 N N . ASN A 1 844 ? 9.017 -22.970 -15.576 1.00 75.50 844 ASN A N 1
ATOM 6202 C CA . ASN A 1 844 ? 8.577 -21.615 -15.918 1.00 75.50 844 ASN A CA 1
ATOM 6203 C C . ASN A 1 844 ? 8.491 -21.450 -17.442 1.00 75.50 844 ASN A C 1
ATOM 6205 O O . ASN A 1 844 ? 9.435 -21.807 -18.150 1.00 75.50 844 ASN A O 1
ATOM 6209 N N . VAL A 1 845 ? 7.389 -20.887 -17.936 1.00 74.94 845 VAL A N 1
ATOM 6210 C CA . VAL A 1 845 ? 7.205 -20.528 -19.349 1.00 74.94 845 VAL A CA 1
ATOM 6211 C C . VAL A 1 845 ? 7.583 -19.067 -19.545 1.00 74.94 845 VAL A C 1
ATOM 6213 O O . VAL A 1 845 ? 7.137 -18.205 -18.793 1.00 74.94 845 VAL A O 1
ATOM 6216 N N . ILE A 1 846 ? 8.417 -18.789 -20.546 1.00 75.25 846 ILE A N 1
ATOM 6217 C CA . ILE A 1 846 ? 9.042 -17.481 -20.754 1.00 75.25 846 ILE A CA 1
ATOM 6218 C C . ILE A 1 846 ? 8.848 -17.037 -22.199 1.00 75.25 846 ILE A C 1
ATOM 6220 O O . ILE A 1 846 ? 9.094 -17.805 -23.134 1.00 75.25 846 ILE A O 1
ATOM 6224 N N . THR A 1 847 ? 8.435 -15.788 -22.399 1.00 70.62 847 THR A N 1
ATOM 6225 C CA . THR A 1 847 ? 8.355 -15.198 -23.741 1.00 70.62 847 THR A CA 1
ATOM 6226 C C . THR A 1 847 ? 9.741 -14.796 -24.259 1.00 70.62 847 THR A C 1
ATOM 6228 O O . THR A 1 847 ? 10.612 -14.370 -23.509 1.00 70.62 847 THR A O 1
ATOM 6231 N N . THR A 1 848 ? 9.981 -14.931 -25.562 1.00 67.31 848 THR A N 1
ATOM 6232 C CA . THR A 1 848 ? 11.265 -14.587 -26.217 1.00 67.31 848 THR A CA 1
ATOM 6233 C C . THR A 1 848 ? 11.148 -13.401 -27.170 1.00 67.31 848 THR A C 1
ATOM 6235 O O . THR A 1 848 ? 12.141 -12.774 -27.527 1.00 67.31 848 THR A O 1
ATOM 6238 N N . GLN A 1 849 ? 9.928 -13.074 -27.584 1.00 62.59 849 GLN A N 1
ATOM 6239 C CA . GLN A 1 849 ? 9.603 -11.998 -28.506 1.00 62.59 849 GLN A CA 1
ATOM 6240 C C . GLN A 1 849 ? 8.132 -11.608 -28.315 1.00 62.59 849 GLN A C 1
ATOM 6242 O O . GLN A 1 849 ? 7.248 -11.986 -29.086 1.00 62.59 849 GLN A O 1
ATOM 6247 N N . THR A 1 850 ? 7.859 -10.843 -27.259 1.00 56.97 850 THR A N 1
ATOM 6248 C CA . THR A 1 850 ? 6.498 -10.422 -26.901 1.00 56.97 850 THR A CA 1
ATOM 6249 C C . THR A 1 850 ? 5.841 -9.582 -28.024 1.00 56.97 850 THR A C 1
ATOM 6251 O O . THR A 1 850 ? 4.619 -9.626 -28.164 1.00 56.97 850 THR A O 1
ATOM 6254 N N . TYR A 1 851 ? 6.631 -8.939 -28.914 1.00 57.59 851 TYR A N 1
ATOM 6255 C CA . TYR A 1 851 ? 6.166 -8.126 -30.057 1.00 57.59 851 TYR A CA 1
ATOM 6256 C C . TYR A 1 851 ? 6.914 -8.365 -31.398 1.00 57.59 851 TYR A C 1
ATOM 6258 O O . TYR A 1 851 ? 8.090 -8.731 -31.435 1.00 57.59 851 TYR A O 1
ATOM 6266 N N . VAL A 1 852 ? 6.233 -8.104 -32.527 1.00 40.44 852 VAL A N 1
ATOM 6267 C CA . VAL A 1 852 ? 6.747 -8.233 -33.908 1.00 40.44 852 VAL A CA 1
ATOM 6268 C C . VAL A 1 852 ? 7.804 -7.163 -34.209 1.00 40.44 852 VAL A C 1
ATOM 6270 O O . VAL A 1 852 ? 7.511 -5.977 -34.242 1.00 40.44 852 VAL A O 1
ATOM 6273 N N . GLY A 1 853 ? 9.043 -7.568 -34.492 1.00 38.16 853 GLY A N 1
ATOM 6274 C CA . GLY A 1 853 ? 10.134 -6.641 -34.840 1.00 38.16 853 GLY A CA 1
ATOM 6275 C C . GLY A 1 853 ? 11.045 -6.257 -33.672 1.00 38.16 853 GLY A C 1
ATOM 6276 O O . GLY A 1 853 ? 12.103 -5.679 -33.909 1.00 38.16 853 GLY A O 1
ATOM 6277 N N . TYR A 1 854 ? 10.708 -6.663 -32.443 1.00 43.34 854 TYR A N 1
ATOM 6278 C CA . TYR A 1 854 ? 11.602 -6.570 -31.289 1.00 43.34 854 TYR A CA 1
ATOM 6279 C C . TYR A 1 854 ? 12.025 -7.971 -30.838 1.00 43.34 854 TYR A C 1
ATOM 6281 O O . TYR A 1 854 ? 11.399 -8.595 -29.985 1.00 43.34 854 TYR A O 1
ATOM 6289 N N . SER A 1 855 ? 13.056 -8.525 -31.482 1.00 46.12 855 SER A N 1
ATOM 6290 C CA . SER A 1 855 ? 13.675 -9.774 -31.025 1.00 46.12 855 SER A CA 1
ATOM 6291 C C . SER A 1 855 ? 14.415 -9.481 -29.731 1.00 46.12 855 SER A C 1
ATOM 6293 O O . SER A 1 855 ? 15.476 -8.859 -29.768 1.00 46.12 855 SER A O 1
ATOM 6295 N N . GLN A 1 856 ? 13.887 -9.932 -28.595 1.00 51.53 856 GLN A N 1
ATOM 6296 C CA . GLN A 1 856 ? 14.667 -9.888 -27.368 1.00 51.53 856 GLN A CA 1
ATOM 6297 C C . GLN A 1 856 ? 15.856 -10.820 -27.567 1.00 51.53 856 GLN A C 1
ATOM 6299 O O . GLN A 1 856 ? 15.693 -11.962 -28.004 1.00 51.53 856 GLN A O 1
ATOM 6304 N N . THR A 1 857 ? 17.071 -10.324 -27.359 1.00 43.66 857 THR A N 1
ATOM 6305 C CA . THR A 1 857 ? 18.276 -11.124 -27.554 1.00 43.66 857 THR A CA 1
ATOM 6306 C C . THR A 1 857 ? 18.255 -12.248 -26.523 1.00 43.66 857 THR A C 1
ATOM 6308 O O . THR A 1 857 ? 18.604 -12.058 -25.360 1.00 43.66 857 THR A O 1
ATOM 6311 N N . ALA A 1 858 ? 17.827 -13.439 -26.943 1.00 45.38 858 ALA A N 1
ATOM 6312 C CA . ALA A 1 858 ? 17.968 -14.680 -26.194 1.00 45.38 858 ALA A CA 1
ATOM 6313 C C . ALA A 1 858 ? 19.455 -15.073 -26.143 1.00 45.38 858 ALA A C 1
ATOM 6315 O O . ALA A 1 858 ? 19.875 -16.088 -26.684 1.00 45.38 858 ALA A O 1
ATOM 6316 N N . THR A 1 859 ? 20.296 -14.226 -25.556 1.00 41.84 859 THR A N 1
ATOM 6317 C CA . THR A 1 859 ? 21.738 -14.464 -25.391 1.00 41.84 859 THR A CA 1
ATOM 6318 C C . THR A 1 859 ? 22.088 -14.853 -23.965 1.00 41.84 859 THR A C 1
ATOM 6320 O O . THR A 1 859 ? 23.256 -14.855 -23.586 1.00 41.84 859 THR A O 1
ATOM 6323 N N . VAL A 1 860 ? 21.083 -15.184 -23.157 1.00 47.81 860 VAL A N 1
ATOM 6324 C CA . VAL A 1 860 ? 21.266 -15.454 -21.741 1.00 47.81 860 VAL A CA 1
ATOM 6325 C C . VAL A 1 860 ? 21.263 -16.962 -21.518 1.00 47.81 860 VAL A C 1
ATOM 6327 O O . VAL A 1 860 ? 20.244 -17.616 -21.723 1.00 47.81 860 VAL A O 1
ATOM 6330 N N . SER A 1 861 ? 22.411 -17.521 -21.126 1.00 51.75 861 SER A N 1
ATOM 6331 C CA . SER A 1 861 ? 22.553 -18.938 -20.783 1.00 51.75 861 SER A CA 1
ATOM 6332 C C . SER A 1 861 ? 21.595 -19.290 -19.641 1.00 51.75 861 SER A C 1
ATOM 6334 O O . SER A 1 861 ? 21.863 -19.005 -18.472 1.00 51.75 861 SER A O 1
ATOM 6336 N N . TYR A 1 862 ? 20.447 -19.875 -19.978 1.00 57.22 862 TYR A N 1
ATOM 6337 C CA . TYR A 1 862 ? 19.548 -20.486 -19.004 1.00 57.22 862 TYR A CA 1
ATOM 6338 C C . TYR A 1 862 ? 20.270 -21.682 -18.360 1.00 57.22 862 TYR A C 1
ATOM 6340 O O . TYR A 1 862 ? 21.096 -22.301 -19.041 1.00 57.22 862 TYR A O 1
ATOM 6348 N N . PRO A 1 863 ? 20.021 -22.034 -17.083 1.00 52.53 863 PRO A N 1
ATOM 6349 C CA . PRO A 1 863 ? 20.688 -23.177 -16.467 1.00 52.53 863 PRO A CA 1
ATOM 6350 C C . PRO A 1 863 ? 20.487 -24.444 -17.312 1.00 52.53 863 PRO A C 1
ATOM 6352 O O . PRO A 1 863 ? 19.382 -24.972 -17.380 1.00 52.53 863 PRO A O 1
ATOM 6355 N N . ALA A 1 864 ? 21.548 -24.928 -17.972 1.00 42.91 864 ALA A N 1
ATOM 6356 C CA . ALA A 1 864 ? 21.496 -26.094 -18.866 1.00 42.91 864 ALA A CA 1
ATOM 6357 C C . ALA A 1 864 ? 21.074 -27.382 -18.135 1.00 42.91 864 ALA A C 1
ATOM 6359 O O . ALA A 1 864 ? 20.601 -28.336 -18.750 1.00 42.91 864 ALA A O 1
ATOM 6360 N N . THR A 1 865 ? 21.224 -27.386 -16.812 1.00 43.44 865 THR A N 1
ATOM 6361 C CA . THR A 1 865 ? 20.750 -28.414 -15.896 1.00 43.44 865 THR A CA 1
ATOM 6362 C C . THR A 1 865 ? 19.719 -27.791 -14.963 1.00 43.44 865 THR A C 1
ATOM 6364 O O . THR A 1 865 ? 20.063 -27.154 -13.968 1.00 43.44 865 THR A O 1
ATOM 6367 N N . ASN A 1 866 ? 18.446 -27.978 -15.302 1.00 46.12 866 ASN A N 1
ATOM 6368 C CA . ASN A 1 866 ? 17.360 -27.943 -14.331 1.00 46.12 866 ASN A CA 1
ATOM 6369 C C . ASN A 1 866 ? 17.675 -29.018 -13.265 1.00 46.12 866 ASN A C 1
ATOM 6371 O O . ASN A 1 866 ? 17.952 -30.154 -13.660 1.00 46.12 866 ASN A O 1
ATOM 6375 N N . PRO A 1 867 ? 17.694 -28.716 -11.954 1.00 45.09 867 PRO A N 1
ATOM 6376 C CA . PRO A 1 867 ? 17.960 -29.722 -10.925 1.00 45.09 867 PRO A CA 1
ATOM 6377 C C . PRO A 1 867 ? 16.881 -30.817 -10.825 1.00 45.09 867 PRO A C 1
ATOM 6379 O O . PRO A 1 867 ? 17.033 -31.730 -10.019 1.00 45.09 867 PRO A O 1
ATOM 6382 N N . ASP A 1 868 ? 15.830 -30.781 -11.650 1.00 43.81 868 ASP A N 1
ATOM 6383 C CA . ASP A 1 868 ? 14.839 -31.850 -11.734 1.00 43.81 868 ASP A CA 1
ATOM 6384 C C . ASP A 1 868 ? 14.635 -32.349 -13.178 1.00 43.81 868 ASP A C 1
ATOM 6386 O O . ASP A 1 868 ? 14.524 -31.571 -14.129 1.00 43.81 868 ASP A O 1
ATOM 6390 N N . ALA A 1 869 ? 14.552 -33.671 -13.337 1.00 45.56 869 ALA A N 1
ATOM 6391 C CA . ALA A 1 869 ? 14.418 -34.399 -14.602 1.00 45.56 869 ALA A CA 1
ATOM 6392 C C . ALA A 1 869 ? 12.981 -34.348 -15.178 1.00 45.56 869 ALA A C 1
ATOM 6394 O O . ALA A 1 869 ? 12.477 -35.337 -15.711 1.00 45.56 869 ALA A O 1
ATOM 6395 N N . SER A 1 870 ? 12.299 -33.203 -15.050 1.00 49.28 870 SER A N 1
ATOM 6396 C CA . SER A 1 870 ? 10.937 -32.985 -15.559 1.00 49.28 870 SER A CA 1
ATOM 6397 C C . SER A 1 870 ? 10.907 -33.055 -17.089 1.00 49.28 870 SER A C 1
ATOM 6399 O O . SER A 1 870 ? 11.605 -32.303 -17.770 1.00 49.28 870 SER A O 1
ATOM 6401 N N . SER A 1 871 ? 10.068 -33.936 -17.645 1.00 51.44 871 SER A N 1
ATOM 6402 C CA . SER A 1 871 ? 9.885 -34.098 -19.095 1.00 51.44 871 SER A CA 1
ATOM 6403 C C . SER A 1 871 ? 8.990 -33.031 -19.738 1.00 51.44 871 SER A C 1
ATOM 6405 O O . SER A 1 871 ? 8.901 -32.984 -20.961 1.00 51.44 871 SER A O 1
ATOM 6407 N N . THR A 1 872 ? 8.306 -32.199 -18.943 1.00 53.03 872 THR A N 1
ATOM 6408 C CA . THR A 1 872 ? 7.290 -31.243 -19.429 1.00 53.03 872 THR A CA 1
ATOM 6409 C C . THR A 1 872 ? 7.900 -29.907 -19.863 1.00 53.03 872 THR A C 1
ATOM 6411 O O . THR A 1 872 ? 7.359 -29.237 -20.738 1.00 53.03 872 THR A O 1
ATOM 6414 N N . CYS A 1 873 ? 9.038 -29.518 -19.272 1.00 55.41 873 CYS A N 1
ATOM 6415 C CA . CYS A 1 873 ? 9.657 -28.210 -19.475 1.00 55.41 873 CYS A CA 1
ATOM 6416 C C . CYS A 1 873 ? 11.191 -28.278 -19.367 1.00 55.41 873 CYS A C 1
ATOM 6418 O O . CYS A 1 873 ? 11.754 -28.223 -18.272 1.00 55.41 873 CYS A O 1
ATOM 6420 N N . THR A 1 874 ? 11.883 -28.414 -20.502 1.00 52.03 874 THR A N 1
ATOM 6421 C CA . THR A 1 874 ? 13.356 -28.446 -20.591 1.00 52.03 874 THR A CA 1
ATOM 6422 C C . THR A 1 874 ? 13.892 -27.228 -21.353 1.00 52.03 874 THR A C 1
ATOM 6424 O O . THR A 1 874 ? 13.170 -26.617 -22.138 1.00 52.03 874 THR A O 1
ATOM 6427 N N . VAL A 1 875 ? 15.175 -26.881 -21.162 1.00 44.03 875 VAL A N 1
ATOM 6428 C CA . VAL A 1 875 ? 15.852 -25.759 -21.863 1.00 44.03 875 VAL A CA 1
ATOM 6429 C C . VAL A 1 875 ? 15.853 -25.933 -23.389 1.00 44.03 875 VAL A C 1
ATOM 6431 O O . VAL A 1 875 ? 15.890 -24.958 -24.129 1.00 44.03 875 VAL A O 1
ATOM 6434 N N . THR A 1 876 ? 15.775 -27.176 -23.867 1.00 42.62 876 THR A N 1
ATOM 6435 C CA . THR A 1 876 ? 15.647 -27.544 -25.285 1.00 42.62 876 THR A CA 1
ATOM 6436 C C . THR A 1 876 ? 14.195 -27.799 -25.727 1.00 42.62 876 THR A C 1
ATOM 6438 O O . THR A 1 876 ? 13.979 -28.222 -26.862 1.00 42.62 876 THR A O 1
ATOM 6441 N N . GLY A 1 877 ? 13.207 -27.577 -24.850 1.00 52.47 877 GLY A N 1
ATOM 6442 C CA . GLY A 1 877 ? 11.781 -27.868 -25.051 1.00 52.47 877 GLY A CA 1
ATOM 6443 C C . GLY A 1 877 ? 10.882 -26.628 -25.204 1.00 52.47 877 GLY A C 1
ATOM 6444 O O . GLY A 1 877 ? 11.341 -25.519 -25.454 1.00 52.47 877 GLY A O 1
ATOM 6445 N N . THR A 1 878 ? 9.569 -26.815 -25.041 1.00 58.19 878 THR A N 1
ATOM 6446 C CA . THR A 1 878 ? 8.474 -25.857 -25.327 1.00 58.19 878 THR A CA 1
ATOM 6447 C C . THR A 1 878 ? 8.256 -24.757 -24.273 1.00 58.19 878 THR A C 1
ATOM 6449 O O . THR A 1 878 ? 7.168 -24.194 -24.195 1.00 58.19 878 THR A O 1
ATOM 6452 N N . CYS A 1 879 ? 9.239 -24.450 -23.425 1.00 64.44 879 CYS A N 1
ATOM 6453 C CA . CYS A 1 879 ? 9.089 -23.443 -22.358 1.00 64.44 879 CYS A CA 1
ATOM 6454 C C . CYS A 1 879 ? 9.531 -22.035 -22.736 1.00 64.44 879 CYS A C 1
ATOM 6456 O O . CYS A 1 879 ? 9.275 -21.089 -21.998 1.00 64.44 879 CYS A O 1
ATOM 6458 N N . PHE A 1 880 ? 10.131 -21.892 -23.911 1.00 72.56 880 PHE A N 1
ATOM 6459 C CA . PHE A 1 880 ? 10.339 -20.605 -24.545 1.00 72.56 880 PHE A CA 1
ATOM 6460 C C . PHE A 1 880 ? 9.300 -20.453 -25.647 1.00 72.56 880 PHE A C 1
ATOM 6462 O O . PHE A 1 880 ? 9.347 -21.157 -26.656 1.00 72.56 880 PHE A O 1
ATOM 6469 N N . ILE A 1 881 ? 8.344 -19.556 -25.436 1.00 69.62 881 ILE A N 1
ATOM 6470 C CA . ILE A 1 881 ? 7.329 -19.211 -26.433 1.00 69.62 881 ILE A CA 1
ATOM 6471 C C . ILE A 1 881 ? 7.686 -17.864 -27.054 1.00 69.62 881 ILE A C 1
ATOM 6473 O O . ILE A 1 881 ? 8.394 -17.059 -26.452 1.00 69.62 881 ILE A O 1
ATOM 6477 N N . THR A 1 882 ? 7.246 -17.599 -28.282 1.00 71.50 882 THR A N 1
ATOM 6478 C CA . THR A 1 882 ? 7.481 -16.294 -28.918 1.00 71.50 882 THR A CA 1
ATOM 6479 C C . THR A 1 882 ? 6.800 -15.206 -28.087 1.00 71.50 882 THR A C 1
ATOM 6481 O O . THR A 1 882 ? 7.464 -14.357 -27.506 1.00 71.50 882 THR A O 1
ATOM 6484 N N . ASN A 1 883 ? 5.489 -15.317 -27.909 1.00 69.69 883 ASN A N 1
ATOM 6485 C CA . ASN A 1 883 ? 4.665 -14.472 -27.049 1.00 69.69 883 ASN A CA 1
ATOM 6486 C C . ASN A 1 883 ? 3.553 -15.337 -26.435 1.00 69.69 883 ASN A C 1
ATOM 6488 O O . ASN A 1 883 ? 3.519 -16.546 -26.671 1.00 69.69 883 ASN A O 1
ATOM 6492 N N . PHE A 1 884 ? 2.618 -14.741 -25.696 1.00 69.00 884 PHE A N 1
ATOM 6493 C CA . PHE A 1 884 ? 1.571 -15.515 -25.034 1.00 69.00 884 PHE A CA 1
ATOM 6494 C C . PHE A 1 884 ? 0.374 -15.917 -25.924 1.00 69.00 884 PHE A C 1
ATOM 6496 O O . PHE A 1 884 ? -0.569 -16.521 -25.419 1.00 69.00 884 PHE A O 1
ATOM 6503 N N . SER A 1 885 ? 0.396 -15.677 -27.242 1.00 67.50 885 SER A N 1
ATOM 6504 C CA . SER A 1 885 ? -0.718 -16.044 -28.148 1.00 67.50 885 SER A CA 1
ATOM 6505 C C . SER A 1 885 ? -0.995 -17.541 -28.253 1.00 67.50 885 SER A C 1
ATOM 6507 O O . SER A 1 885 ? -2.100 -17.944 -28.604 1.00 67.50 885 SER A O 1
ATOM 6509 N N . THR A 1 886 ? -0.014 -18.381 -27.930 1.00 64.50 886 THR A N 1
ATOM 6510 C CA . THR A 1 886 ? -0.190 -19.838 -27.873 1.00 64.50 886 THR A CA 1
ATOM 6511 C C . THR A 1 886 ? -0.687 -20.324 -26.511 1.00 64.50 886 THR A C 1
ATOM 6513 O O . THR A 1 886 ? -1.030 -21.496 -26.381 1.00 64.50 886 THR A O 1
ATOM 6516 N N . ALA A 1 887 ? -0.707 -19.453 -25.497 1.00 62.16 887 ALA A N 1
ATOM 6517 C CA . ALA A 1 887 ? -1.117 -19.764 -24.128 1.00 62.16 887 ALA A CA 1
ATOM 6518 C C . ALA A 1 887 ? -2.481 -19.139 -23.771 1.00 62.16 887 ALA A C 1
ATOM 6520 O O . ALA A 1 887 ? -3.313 -19.801 -23.149 1.00 62.16 887 ALA A O 1
ATOM 6521 N N . PHE A 1 888 ? -2.754 -17.911 -24.226 1.00 64.62 888 PHE A N 1
ATOM 6522 C CA . PHE A 1 888 ? -4.011 -17.195 -23.988 1.00 64.62 888 PHE A CA 1
ATOM 6523 C C . PHE A 1 888 ? -4.804 -16.964 -25.283 1.00 64.62 888 PHE A C 1
ATOM 6525 O O . PHE A 1 888 ? -4.254 -16.595 -26.320 1.00 64.62 888 PHE A O 1
ATOM 6532 N N . ASN A 1 889 ? -6.124 -17.140 -25.209 1.00 58.25 889 ASN A N 1
ATOM 6533 C CA . ASN A 1 889 ? -7.079 -16.686 -26.218 1.00 58.25 889 ASN A CA 1
ATOM 6534 C C . ASN A 1 889 ? -7.109 -15.166 -26.191 1.00 58.25 889 ASN A C 1
ATOM 6536 O O . ASN A 1 889 ? -7.042 -14.574 -25.125 1.00 58.25 889 ASN A O 1
ATOM 6540 N N . GLY A 1 890 ? -7.234 -14.542 -27.357 1.00 51.84 890 GLY A N 1
ATOM 6541 C CA . GLY A 1 890 ? -7.379 -13.096 -27.442 1.00 51.84 890 GLY A CA 1
ATOM 6542 C C . GLY A 1 890 ? -6.108 -12.289 -27.176 1.00 51.84 890 GLY A C 1
ATOM 6543 O O . GLY A 1 890 ? -6.220 -11.073 -27.168 1.00 51.84 890 GLY A O 1
ATOM 6544 N N . TRP A 1 891 ? -4.925 -12.914 -27.009 1.00 49.91 891 TRP A N 1
ATOM 6545 C CA . TRP A 1 891 ? -3.624 -12.228 -26.867 1.00 49.91 891 TRP A CA 1
ATOM 6546 C C . TRP A 1 891 ? -3.387 -11.185 -27.980 1.00 49.91 891 TRP A C 1
ATOM 6548 O O . TRP A 1 891 ? -3.565 -11.510 -29.154 1.00 49.91 891 TRP A O 1
ATOM 6558 N N . ASN A 1 892 ? -2.938 -9.967 -27.635 1.00 47.34 892 ASN A N 1
ATOM 6559 C CA . ASN A 1 892 ? -2.682 -8.830 -28.545 1.00 47.34 892 ASN A CA 1
ATOM 6560 C C . ASN A 1 892 ? -3.909 -8.178 -29.226 1.00 47.34 892 ASN A C 1
ATOM 6562 O O . ASN A 1 892 ? -3.744 -7.483 -30.228 1.00 47.34 892 ASN A O 1
ATOM 6566 N N . LEU A 1 893 ? -5.130 -8.336 -28.710 1.00 45.09 893 LEU A N 1
ATOM 6567 C CA . LEU A 1 893 ? -6.318 -7.681 -29.291 1.00 45.09 893 LEU A CA 1
ATOM 6568 C C . LEU A 1 893 ? -6.485 -6.181 -28.936 1.00 45.09 893 LEU A C 1
ATOM 6570 O O . LEU A 1 893 ? -7.469 -5.573 -29.355 1.00 45.09 893 LEU A O 1
ATOM 6574 N N . GLY A 1 894 ? -5.535 -5.569 -28.212 1.00 42.38 894 GLY A N 1
ATOM 6575 C CA . GLY A 1 894 ? -5.652 -4.194 -27.687 1.00 42.38 894 GLY A CA 1
ATOM 6576 C C . GLY A 1 894 ? -6.699 -4.084 -26.568 1.00 42.38 894 GLY A C 1
ATOM 6577 O O . GLY A 1 894 ? -7.409 -5.048 -26.299 1.00 42.38 894 GLY A O 1
ATOM 6578 N N . LEU A 1 895 ? -6.820 -2.940 -25.891 1.00 39.84 895 LEU A N 1
ATOM 6579 C CA . LEU A 1 895 ? -7.784 -2.730 -24.792 1.00 39.84 895 LEU A CA 1
ATOM 6580 C C . LEU A 1 895 ? -9.157 -2.229 -25.279 1.00 39.84 895 LEU A C 1
ATOM 6582 O O . LEU A 1 895 ? -9.757 -1.308 -24.737 1.00 39.84 895 LEU A O 1
ATOM 6586 N N . GLY A 1 896 ? -9.708 -2.864 -26.312 1.00 34.19 896 GLY A N 1
ATOM 6587 C CA . GLY A 1 896 ? -11.104 -2.659 -26.681 1.00 34.19 896 GLY A CA 1
ATOM 6588 C C . GLY A 1 896 ? -12.035 -3.231 -25.612 1.00 34.19 896 GLY A C 1
ATOM 6589 O O . GLY A 1 896 ? -12.138 -4.443 -25.498 1.00 34.19 896 GLY A O 1
ATOM 6590 N N . ASN A 1 897 ? -12.744 -2.364 -24.882 1.00 36.81 897 ASN A N 1
ATOM 6591 C CA . ASN A 1 897 ? -13.733 -2.711 -23.852 1.00 36.81 897 ASN A CA 1
ATOM 6592 C C . ASN A 1 897 ? -13.180 -3.657 -22.760 1.00 36.81 897 ASN A C 1
ATOM 6594 O O . ASN A 1 897 ? -13.004 -4.856 -22.977 1.00 36.81 897 ASN A O 1
ATOM 6598 N N . THR A 1 898 ? -13.012 -3.141 -21.539 1.00 39.59 898 THR A N 1
ATOM 6599 C CA . THR A 1 898 ? -12.580 -3.896 -20.342 1.00 39.59 898 THR A CA 1
ATOM 6600 C C . THR A 1 898 ? -13.456 -5.114 -20.000 1.00 39.59 898 THR A C 1
ATOM 6602 O O . THR A 1 898 ? -13.102 -5.892 -19.120 1.00 39.59 898 THR A O 1
ATOM 6605 N N . LEU A 1 899 ? -14.582 -5.312 -20.697 1.00 38.59 899 LEU A N 1
ATOM 6606 C CA . LEU A 1 899 ? -15.462 -6.475 -20.575 1.00 38.59 899 LEU A CA 1
ATOM 6607 C C . LEU A 1 899 ? -15.257 -7.560 -21.654 1.00 38.59 899 LEU A C 1
ATOM 6609 O O . LEU A 1 899 ? -15.860 -8.624 -21.522 1.00 38.59 899 LEU A O 1
ATOM 6613 N N . ALA A 1 900 ? -14.506 -7.310 -22.739 1.00 35.03 900 ALA A N 1
ATOM 6614 C CA . ALA A 1 900 ? -14.521 -8.174 -23.934 1.00 35.03 900 ALA A CA 1
ATOM 6615 C C . ALA A 1 900 ? -13.151 -8.592 -24.507 1.00 35.03 900 ALA A C 1
ATOM 6617 O O . ALA A 1 900 ? -13.100 -9.596 -25.219 1.00 35.03 900 ALA A O 1
ATOM 6618 N N . ASN A 1 901 ? -12.052 -7.896 -24.197 1.00 40.66 901 ASN A N 1
ATOM 6619 C CA . ASN A 1 901 ? -10.712 -8.235 -24.706 1.00 40.66 901 ASN A CA 1
ATOM 6620 C C . ASN A 1 901 ? -9.880 -9.057 -23.709 1.00 40.66 901 ASN A C 1
ATOM 6622 O O . ASN A 1 901 ? -8.731 -8.747 -23.396 1.00 40.66 901 ASN A O 1
ATOM 6626 N N . ASP A 1 902 ? -10.490 -10.134 -23.222 1.00 44.28 902 ASP A N 1
ATOM 6627 C CA . ASP A 1 902 ? -9.913 -11.009 -22.211 1.00 44.28 902 ASP A CA 1
ATOM 6628 C C . ASP A 1 902 ? -8.849 -11.954 -22.771 1.00 44.28 902 ASP A C 1
ATOM 6630 O O . ASP A 1 902 ? -9.113 -12.763 -23.664 1.00 44.28 902 ASP A O 1
ATOM 6634 N N . TYR A 1 903 ? -7.677 -11.946 -22.137 1.00 41.97 903 TYR A N 1
ATOM 6635 C CA . TYR A 1 903 ? -6.729 -13.047 -22.223 1.00 41.97 903 TYR A CA 1
ATOM 6636 C C . TYR A 1 903 ? -7.193 -14.188 -21.313 1.00 41.97 903 TYR A C 1
ATOM 6638 O O . TYR A 1 903 ? -6.898 -14.215 -20.122 1.00 41.97 903 TYR A O 1
ATOM 6646 N N . SER A 1 904 ? -7.953 -15.143 -21.848 1.00 45.47 904 SER A N 1
ATOM 6647 C CA . SER A 1 904 ? -8.283 -16.374 -21.114 1.00 45.47 904 SER A CA 1
ATOM 6648 C C . SER A 1 904 ? -7.322 -17.481 -21.525 1.00 45.47 904 SER A C 1
ATOM 6650 O O . SER A 1 904 ? -7.148 -17.693 -22.724 1.00 45.47 904 SER A O 1
ATOM 6652 N N . VAL A 1 905 ? -6.744 -18.233 -20.587 1.00 45.69 905 VAL A N 1
ATOM 6653 C CA . VAL A 1 905 ? -5.984 -19.453 -20.923 1.00 45.69 905 VAL A CA 1
ATOM 6654 C C . VAL A 1 905 ? -6.841 -20.332 -21.845 1.00 45.69 905 VAL A C 1
ATOM 6656 O O . VAL A 1 905 ? -7.980 -20.652 -21.512 1.00 45.69 905 VAL A O 1
ATOM 6659 N N . THR A 1 906 ? -6.332 -20.663 -23.038 1.00 43.97 906 THR A N 1
ATOM 6660 C CA . THR A 1 906 ? -7.103 -21.386 -24.078 1.00 43.97 906 THR A CA 1
ATOM 6661 C C . THR A 1 906 ? -7.510 -22.789 -23.620 1.00 43.97 906 THR A C 1
ATOM 6663 O O . THR A 1 906 ? -8.540 -23.323 -24.029 1.00 43.97 906 THR A O 1
ATOM 6666 N N . SER A 1 907 ? -6.663 -23.366 -22.770 1.00 49.78 907 SER A N 1
ATOM 6667 C CA . SER A 1 907 ? -6.783 -24.591 -21.986 1.00 49.78 907 SER A CA 1
ATOM 6668 C C . SER A 1 907 ? -5.511 -24.699 -21.138 1.00 49.78 907 SER A C 1
ATOM 6670 O O . SER A 1 907 ? -4.498 -24.096 -21.492 1.00 49.78 907 SER A O 1
ATOM 6672 N N . ASN A 1 908 ? -5.550 -25.462 -20.049 1.00 53.19 908 ASN A N 1
ATOM 6673 C CA . ASN A 1 908 ? -4.392 -26.056 -19.379 1.00 53.19 908 ASN A CA 1
ATOM 6674 C C . ASN A 1 908 ? -3.153 -26.139 -20.285 1.00 53.19 908 ASN A C 1
ATOM 6676 O O . ASN A 1 908 ? -3.153 -26.918 -21.245 1.00 53.19 908 ASN A O 1
ATOM 6680 N N . TYR A 1 909 ? -2.119 -25.328 -20.026 1.00 56.00 909 TYR A N 1
ATOM 6681 C CA . TYR A 1 909 ? -0.943 -25.298 -20.897 1.00 56.00 909 TYR A CA 1
ATOM 6682 C C . TYR A 1 909 ? -0.318 -26.696 -20.952 1.00 56.00 909 TYR A C 1
ATOM 6684 O O . TYR A 1 909 ? 0.089 -27.251 -19.932 1.00 56.00 909 TYR A O 1
ATOM 6692 N N . LEU A 1 910 ? -0.308 -27.293 -22.150 1.00 58.16 910 LEU A N 1
ATOM 6693 C CA . LEU A 1 910 ? 0.122 -28.677 -22.399 1.00 58.16 910 LEU A CA 1
ATOM 6694 C C . LEU A 1 910 ? -0.618 -29.752 -21.570 1.00 58.16 910 LEU A C 1
ATOM 6696 O O . LEU A 1 910 ? -0.088 -30.839 -21.352 1.00 58.16 910 LEU A O 1
ATOM 6700 N N . GLY A 1 911 ? -1.854 -29.490 -21.138 1.00 50.72 911 GLY A N 1
ATOM 6701 C CA . GLY A 1 911 ? -2.690 -30.466 -20.430 1.00 50.72 911 GLY A CA 1
ATOM 6702 C C . GLY A 1 911 ? -2.384 -30.641 -18.937 1.00 50.72 911 GLY A C 1
ATOM 6703 O O . GLY A 1 911 ? -2.966 -31.534 -18.321 1.00 50.72 911 GLY A O 1
ATOM 6704 N N . ALA A 1 912 ? -1.526 -29.806 -18.341 1.00 48.78 912 ALA A N 1
ATOM 6705 C CA . ALA A 1 912 ? -1.413 -29.689 -16.882 1.00 48.78 912 ALA A CA 1
ATOM 6706 C C . ALA A 1 912 ? -2.707 -29.064 -16.337 1.00 48.78 912 ALA A C 1
ATOM 6708 O O . ALA A 1 912 ? -3.055 -28.019 -16.857 1.00 48.78 912 ALA A O 1
ATOM 6709 N N . GLY A 1 913 ? -3.413 -29.753 -15.426 1.00 43.25 913 GLY A N 1
ATOM 6710 C CA . GLY A 1 913 ? -4.681 -29.435 -14.726 1.00 43.25 913 GLY A CA 1
ATOM 6711 C C . GLY A 1 913 ? -5.102 -27.965 -14.488 1.00 43.25 913 GLY A C 1
ATOM 6712 O O . GLY A 1 913 ? -4.586 -27.022 -15.060 1.00 43.25 913 GLY A O 1
ATOM 6713 N N . SER A 1 914 ? -6.135 -27.743 -13.674 1.00 43.69 914 SER A N 1
ATOM 6714 C CA . SER A 1 914 ? -6.528 -26.385 -13.237 1.00 43.69 914 SER A CA 1
ATOM 6715 C C . SER A 1 914 ? -6.667 -26.312 -11.714 1.00 43.69 914 SER A C 1
ATOM 6717 O O . SER A 1 914 ? -7.517 -25.587 -11.195 1.00 43.69 914 SER A O 1
ATOM 6719 N N . ASP A 1 915 ? -5.928 -27.157 -10.997 1.00 47.09 915 ASP A N 1
ATOM 6720 C CA . ASP A 1 915 ? -6.089 -27.421 -9.563 1.00 47.09 915 ASP A CA 1
ATOM 6721 C C . ASP A 1 915 ? -5.159 -26.571 -8.678 1.00 47.09 915 ASP A C 1
ATOM 6723 O O . ASP A 1 915 ? -5.091 -26.789 -7.468 1.00 47.09 915 ASP A O 1
ATOM 6727 N N . GLY A 1 916 ? -4.473 -25.584 -9.267 1.00 45.31 916 GLY A N 1
ATOM 6728 C CA . GLY A 1 916 ? -3.497 -24.743 -8.568 1.00 45.31 916 GLY A CA 1
ATOM 6729 C C . GLY A 1 916 ? -2.139 -25.425 -8.387 1.00 45.31 916 GLY A C 1
ATOM 6730 O O . GLY A 1 916 ? -1.351 -25.004 -7.544 1.00 45.31 916 GLY A O 1
ATOM 6731 N N . ARG A 1 917 ? -1.859 -26.502 -9.137 1.00 45.34 917 ARG A N 1
ATOM 6732 C CA . ARG A 1 917 ? -0.524 -27.124 -9.265 1.00 45.34 917 ARG A CA 1
ATOM 6733 C C . ARG A 1 917 ? 0.062 -26.976 -10.671 1.00 45.34 917 ARG A C 1
ATOM 6735 O O . ARG A 1 917 ? 1.035 -27.649 -11.012 1.00 45.34 917 ARG A O 1
ATOM 6742 N N . ASP A 1 918 ? -0.556 -26.126 -11.478 1.00 53.03 918 ASP A N 1
ATOM 6743 C CA . ASP A 1 918 ? -0.314 -25.996 -12.908 1.00 53.03 918 ASP A CA 1
ATOM 6744 C C . ASP A 1 918 ? 0.564 -24.788 -13.214 1.00 53.03 918 ASP A C 1
ATOM 6746 O O . ASP A 1 918 ? 0.809 -23.938 -12.363 1.00 53.03 918 ASP A O 1
ATOM 6750 N N . ILE A 1 919 ? 1.068 -24.714 -14.444 1.00 61.19 919 ILE A N 1
ATOM 6751 C CA . ILE A 1 919 ? 1.862 -23.563 -14.866 1.00 61.19 919 ILE A CA 1
ATOM 6752 C C . ILE A 1 919 ? 0.931 -22.349 -14.978 1.00 61.19 919 ILE A C 1
ATOM 6754 O O . ILE A 1 919 ? -0.017 -22.371 -15.763 1.00 61.19 919 ILE A O 1
ATOM 6758 N N . GLY A 1 920 ? 1.239 -21.283 -14.239 1.00 67.44 920 GLY A N 1
ATOM 6759 C CA . GLY A 1 920 ? 0.423 -20.072 -14.166 1.00 67.44 920 GLY A CA 1
ATOM 6760 C C . GLY A 1 920 ? -0.559 -20.057 -13.001 1.00 67.44 920 GLY A C 1
ATOM 6761 O O . GLY A 1 920 ? -0.614 -20.979 -12.200 1.00 67.44 920 GLY A O 1
ATOM 6762 N N . ALA A 1 921 ? -1.329 -18.975 -12.910 1.00 70.88 921 ALA A N 1
ATOM 6763 C CA . ALA A 1 921 ? -2.254 -18.750 -11.806 1.00 70.88 921 ALA A CA 1
ATOM 6764 C C . ALA A 1 921 ? -3.472 -19.655 -11.894 1.00 70.88 921 ALA A C 1
ATOM 6766 O O . ALA A 1 921 ? -3.918 -20.006 -12.989 1.00 70.88 921 ALA A O 1
ATOM 6767 N N . ASN A 1 922 ? -4.066 -19.963 -10.740 1.00 70.69 922 ASN A N 1
ATOM 6768 C CA . ASN A 1 922 ? -5.370 -20.603 -10.685 1.00 70.69 922 ASN A CA 1
ATOM 6769 C C . ASN A 1 922 ? -6.433 -19.760 -11.415 1.00 70.69 922 ASN A C 1
ATOM 6771 O O . ASN A 1 922 ? -7.020 -18.827 -10.864 1.00 70.69 922 ASN A O 1
ATOM 6775 N N . ILE A 1 923 ? -6.717 -20.137 -12.663 1.00 66.88 923 ILE A N 1
ATOM 6776 C CA . ILE A 1 923 ? -7.628 -19.405 -13.549 1.00 66.88 923 ILE A CA 1
ATOM 6777 C C . ILE A 1 923 ? -9.064 -19.408 -13.022 1.00 66.88 923 ILE A C 1
ATOM 6779 O O . ILE A 1 923 ? -9.776 -18.420 -13.179 1.00 66.88 923 ILE A O 1
ATOM 6783 N N . SER A 1 924 ? -9.498 -20.489 -12.370 1.00 66.94 924 SER A N 1
ATOM 6784 C CA . SER A 1 924 ? -10.860 -20.571 -11.833 1.00 66.94 924 SER A CA 1
ATOM 6785 C C . SER A 1 924 ? -11.094 -19.546 -10.721 1.00 66.94 924 SER A C 1
ATOM 6787 O O . SER A 1 924 ? -12.102 -18.839 -10.738 1.00 66.94 924 SER A O 1
ATOM 6789 N N . GLN A 1 925 ? -10.122 -19.399 -9.818 1.00 68.88 925 GLN A N 1
ATOM 6790 C CA . GLN A 1 925 ? -10.156 -18.395 -8.761 1.00 68.88 925 GLN A CA 1
ATOM 6791 C C . GLN A 1 925 ? -9.943 -16.986 -9.326 1.00 68.88 925 GLN A C 1
ATOM 6793 O O . GLN A 1 925 ? -10.649 -16.055 -8.940 1.00 68.88 925 GLN A O 1
ATOM 6798 N N . PHE A 1 926 ? -9.040 -16.834 -10.298 1.00 68.31 926 PHE A N 1
ATOM 6799 C CA . PHE A 1 926 ? -8.833 -15.572 -11.006 1.00 68.31 926 PHE A CA 1
ATOM 6800 C C . PHE A 1 926 ? -10.126 -15.051 -11.637 1.00 68.31 926 PHE A C 1
ATOM 6802 O O . PHE A 1 926 ? -10.442 -13.883 -11.457 1.00 68.31 926 PHE A O 1
ATOM 6809 N N . VAL A 1 927 ? -10.909 -15.888 -12.326 1.00 68.06 927 VAL A N 1
ATOM 6810 C CA . VAL A 1 927 ? -12.179 -15.455 -12.936 1.00 68.06 927 VAL A CA 1
ATOM 6811 C C . VAL A 1 927 ? -13.143 -14.913 -11.877 1.00 68.06 927 VAL A C 1
ATOM 6813 O O . VAL A 1 927 ? -13.815 -13.913 -12.122 1.00 68.06 927 VAL A O 1
ATOM 6816 N N . VAL A 1 928 ? -13.190 -15.518 -10.685 1.00 72.56 928 VAL A N 1
ATOM 6817 C CA . VAL A 1 928 ? -14.009 -15.014 -9.570 1.00 72.56 928 VAL A CA 1
ATOM 6818 C C . VAL A 1 928 ? -13.542 -13.624 -9.135 1.00 72.56 928 VAL A C 1
ATOM 6820 O O . VAL A 1 928 ? -14.363 -12.710 -9.076 1.00 72.56 928 VAL A O 1
ATOM 6823 N N . VAL A 1 929 ? -12.242 -13.447 -8.879 1.00 71.56 929 VAL A N 1
ATOM 6824 C CA . VAL A 1 929 ? -11.669 -12.161 -8.441 1.00 71.56 929 VAL A CA 1
ATOM 6825 C C . VAL A 1 929 ? -11.810 -11.100 -9.533 1.00 71.56 929 VAL A C 1
ATOM 6827 O O . VAL A 1 929 ? -12.262 -9.991 -9.262 1.00 71.56 929 VAL A O 1
ATOM 6830 N N . ARG A 1 930 ? -11.528 -11.440 -10.791 1.00 71.25 930 ARG A N 1
ATOM 6831 C CA . ARG A 1 930 ? -11.655 -10.536 -11.938 1.00 71.25 930 ARG A CA 1
ATOM 6832 C C . ARG A 1 930 ? -13.085 -10.048 -12.132 1.00 71.25 930 ARG A C 1
ATOM 6834 O O . ARG A 1 930 ? -13.297 -8.875 -12.407 1.00 71.25 930 ARG A O 1
ATOM 6841 N N . ASN A 1 931 ? -14.080 -10.911 -11.941 1.00 70.88 931 ASN A N 1
ATOM 6842 C CA . ASN A 1 931 ? -15.487 -10.510 -12.025 1.00 70.88 931 ASN A CA 1
ATOM 6843 C C . ASN A 1 931 ? -15.911 -9.545 -10.902 1.00 70.88 931 ASN A C 1
ATOM 6845 O O . ASN A 1 931 ? -17.004 -8.986 -10.972 1.00 70.88 931 ASN A O 1
ATOM 6849 N N . THR A 1 932 ? -15.072 -9.333 -9.880 1.00 69.31 932 THR A N 1
ATOM 6850 C CA . THR A 1 932 ? -15.272 -8.265 -8.887 1.00 69.31 932 THR A CA 1
ATOM 6851 C C . THR A 1 932 ? -14.671 -6.925 -9.282 1.00 69.31 932 THR A C 1
ATOM 6853 O O . THR A 1 932 ? -14.971 -5.930 -8.617 1.00 69.31 932 THR A O 1
ATOM 6856 N N . ILE A 1 933 ? -13.847 -6.877 -10.337 1.00 70.38 933 ILE A N 1
ATOM 6857 C CA . ILE A 1 933 ? -13.323 -5.621 -10.868 1.00 70.38 933 ILE A CA 1
ATOM 6858 C C . ILE A 1 933 ? -14.525 -4.778 -11.278 1.00 70.38 933 ILE A C 1
ATOM 6860 O O . ILE A 1 933 ? -15.315 -5.194 -12.132 1.00 70.38 933 ILE A O 1
ATOM 6864 N N . PRO A 1 934 ? -14.711 -3.617 -10.648 1.00 69.88 934 PRO A N 1
ATOM 6865 C CA . PRO A 1 934 ? -15.891 -2.832 -10.908 1.00 69.88 934 PRO A CA 1
ATOM 6866 C C . PRO A 1 934 ? -15.750 -2.071 -12.228 1.00 69.88 934 PRO A C 1
ATOM 6868 O O . PRO A 1 934 ? -14.650 -1.769 -12.691 1.00 69.88 934 PRO A O 1
ATOM 6871 N N . HIS A 1 935 ? -16.893 -1.770 -12.838 1.00 76.25 935 HIS A N 1
ATOM 6872 C CA . HIS A 1 935 ? -16.954 -0.967 -14.051 1.00 76.25 935 HIS A CA 1
ATOM 6873 C C . HIS A 1 935 ? -16.581 0.488 -13.745 1.00 76.25 935 HIS A C 1
ATOM 6875 O O . HIS A 1 935 ? -16.852 0.977 -12.652 1.00 76.25 935 HIS A O 1
ATOM 6881 N N . PHE A 1 936 ? -15.993 1.183 -14.715 1.00 78.00 936 PHE A N 1
ATOM 6882 C CA . PHE A 1 936 ? -15.701 2.608 -14.629 1.00 78.00 936 PHE A CA 1
ATOM 6883 C C . PHE A 1 936 ? -16.407 3.323 -15.772 1.00 78.00 936 PHE A C 1
ATOM 6885 O O . PHE A 1 936 ? -16.138 3.037 -16.940 1.00 78.00 936 PHE A O 1
ATOM 6892 N N . THR A 1 937 ? -17.281 4.273 -15.457 1.00 76.12 937 THR A N 1
ATOM 6893 C CA . THR A 1 937 ? -17.810 5.188 -16.465 1.00 76.12 937 THR A CA 1
ATOM 6894 C C . THR A 1 937 ? -16.955 6.445 -16.473 1.00 76.12 937 THR A C 1
ATOM 6896 O O . THR A 1 937 ? -16.990 7.230 -15.532 1.00 76.12 937 THR A O 1
ATOM 6899 N N . PHE A 1 938 ? -16.207 6.658 -17.556 1.00 77.06 938 PHE A N 1
ATOM 6900 C CA . PHE A 1 938 ? -15.606 7.963 -17.836 1.00 77.06 938 PHE A CA 1
ATOM 6901 C C . PHE A 1 938 ? -16.376 8.661 -18.957 1.00 77.06 938 PHE A C 1
ATOM 6903 O O . PHE A 1 938 ? -17.091 8.026 -19.737 1.00 77.06 938 PHE A O 1
ATOM 6910 N N . THR A 1 939 ? -16.206 9.979 -19.065 1.00 81.81 939 THR A N 1
ATOM 6911 C CA . THR A 1 939 ? -16.743 10.744 -20.198 1.00 81.81 939 THR A CA 1
ATOM 6912 C C . THR A 1 939 ? -16.225 10.147 -21.507 1.00 81.81 939 THR A C 1
ATOM 6914 O O . THR A 1 939 ? -15.043 9.844 -21.596 1.00 81.81 939 THR A O 1
ATOM 6917 N N . ALA A 1 940 ? -17.078 9.996 -22.523 1.00 84.56 940 ALA A N 1
ATOM 6918 C CA . ALA A 1 940 ? -16.679 9.392 -23.793 1.00 84.56 940 ALA A CA 1
ATOM 6919 C C . ALA A 1 940 ? -15.559 10.190 -24.485 1.00 84.56 940 ALA A C 1
ATOM 6921 O O . ALA A 1 940 ? -15.722 11.388 -24.740 1.00 84.56 940 ALA A O 1
ATOM 6922 N N . LEU A 1 941 ? -14.456 9.528 -24.838 1.00 84.62 941 LEU A N 1
ATOM 6923 C CA . LEU A 1 941 ? -13.400 10.128 -25.649 1.00 84.62 941 LEU A CA 1
ATOM 6924 C C . LEU A 1 941 ? -13.918 10.431 -27.062 1.00 84.62 941 LEU A C 1
ATOM 6926 O O . LEU A 1 941 ? -14.477 9.573 -27.741 1.00 84.62 941 LEU A O 1
ATOM 6930 N N . THR A 1 942 ? -13.731 11.667 -27.523 1.00 90.75 942 THR A N 1
ATOM 6931 C CA . THR A 1 942 ? -14.137 12.115 -28.862 1.00 90.75 942 THR A CA 1
ATOM 6932 C C . THR A 1 942 ? -13.050 12.976 -29.492 1.00 90.75 942 THR A C 1
ATOM 6934 O O . THR A 1 942 ? -12.573 13.923 -28.873 1.00 90.75 942 THR A O 1
ATOM 6937 N N . ILE A 1 943 ? -12.705 12.712 -30.756 1.00 92.12 943 ILE A N 1
ATOM 6938 C CA . ILE A 1 943 ? -11.861 13.611 -31.555 1.00 92.12 943 ILE A CA 1
ATOM 6939 C C . ILE A 1 943 ? -12.728 14.763 -32.069 1.00 92.12 943 ILE A C 1
ATOM 6941 O O . ILE A 1 943 ? -13.683 14.543 -32.811 1.00 92.12 943 ILE A O 1
ATOM 6945 N N . THR A 1 944 ? -12.391 15.998 -31.697 1.00 94.12 944 THR A N 1
ATOM 6946 C CA . THR A 1 944 ? -13.144 17.206 -32.086 1.00 94.12 944 THR A CA 1
ATOM 6947 C C . THR A 1 944 ? -12.570 17.887 -33.328 1.00 94.12 944 THR A C 1
ATOM 6949 O O . THR A 1 944 ? -13.182 18.801 -33.882 1.00 94.12 944 THR A O 1
ATOM 6952 N N . THR A 1 945 ? -11.414 17.427 -33.811 1.00 93.94 945 THR A N 1
ATOM 6953 C CA . THR A 1 945 ? -10.825 17.914 -35.064 1.00 93.94 945 THR A CA 1
ATOM 6954 C C . THR A 1 945 ? -11.615 17.407 -36.261 1.00 93.94 945 THR A C 1
ATOM 6956 O O . THR A 1 945 ? -11.660 16.207 -36.516 1.00 93.94 945 THR A O 1
ATOM 6959 N N . VAL A 1 946 ? -12.188 18.331 -37.031 1.00 93.56 946 VAL A N 1
ATOM 6960 C CA . VAL A 1 946 ? -12.995 18.012 -38.221 1.00 93.56 946 VAL A CA 1
ATOM 6961 C C . VAL A 1 946 ? -12.247 18.202 -39.545 1.00 93.56 946 VAL A C 1
ATOM 6963 O O . VAL A 1 946 ? -12.659 17.659 -40.566 1.00 93.56 946 VAL A O 1
ATOM 6966 N N . SER A 1 947 ? -11.146 18.961 -39.553 1.00 93.06 947 SER A N 1
ATOM 6967 C CA . SER A 1 947 ? -10.334 19.218 -40.750 1.00 93.06 947 SER A CA 1
ATOM 6968 C C . SER A 1 947 ? -8.892 19.588 -40.403 1.00 93.06 947 SER A C 1
ATOM 6970 O O . SER A 1 947 ? -8.634 20.179 -39.351 1.00 93.06 947 SER A O 1
ATOM 6972 N N . LEU A 1 948 ? -7.967 19.295 -41.320 1.00 94.31 948 LEU A N 1
ATOM 6973 C CA . LEU A 1 948 ? -6.582 19.758 -41.243 1.00 94.31 948 LEU A CA 1
ATOM 6974 C C . LEU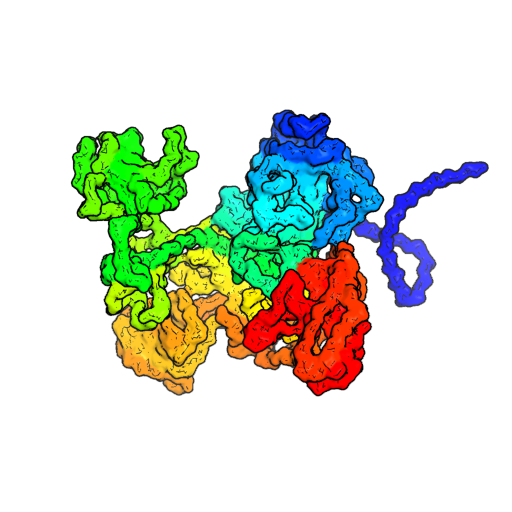 A 1 948 ? -6.388 21.054 -42.035 1.00 94.31 948 LEU A C 1
ATOM 6976 O O . LEU A 1 948 ? -6.999 21.262 -43.083 1.00 94.31 948 LEU A O 1
ATOM 6980 N N . THR A 1 949 ? -5.514 21.915 -41.530 1.00 93.25 949 THR A N 1
ATOM 6981 C CA . THR A 1 949 ? -5.090 23.162 -42.162 1.00 93.25 949 THR A CA 1
ATOM 6982 C C . THR A 1 949 ? -4.201 22.833 -43.355 1.00 93.25 949 THR A C 1
ATOM 6984 O O . THR A 1 949 ? -3.308 21.992 -43.254 1.00 93.25 949 THR A O 1
ATOM 6987 N N . SER A 1 950 ? -4.426 23.485 -44.497 1.00 94.00 950 SER A N 1
ATOM 6988 C CA . SER A 1 950 ? -3.587 23.277 -45.679 1.00 94.00 950 SER A CA 1
ATOM 6989 C C . SER A 1 950 ? -2.159 23.774 -45.445 1.00 94.00 950 SER A C 1
ATOM 6991 O O . SER A 1 950 ? -1.967 24.900 -44.983 1.00 94.00 950 SER A O 1
ATOM 6993 N N . CYS A 1 951 ? -1.170 22.980 -45.843 1.00 94.31 951 CYS A N 1
ATOM 6994 C CA . CYS A 1 951 ? 0.240 23.358 -45.854 1.00 94.31 951 CYS A CA 1
ATOM 6995 C C . CYS A 1 951 ? 0.676 23.832 -47.247 1.00 94.31 951 CYS A C 1
ATOM 6997 O O . CYS A 1 951 ? -0.037 23.655 -48.233 1.00 94.31 951 CYS A O 1
ATOM 6999 N N . THR A 1 952 ? 1.863 24.431 -47.339 1.00 96.50 952 THR A N 1
ATOM 7000 C CA . THR A 1 952 ? 2.497 24.809 -48.614 1.00 96.50 952 THR A CA 1
ATOM 7001 C C . THR A 1 952 ? 3.832 24.084 -48.739 1.00 96.50 952 THR A C 1
ATOM 7003 O O . THR A 1 952 ? 4.582 24.008 -47.765 1.00 96.50 952 THR A O 1
ATOM 7006 N N . ASN A 1 953 ? 4.132 23.542 -49.916 1.00 95.88 953 ASN A N 1
ATOM 7007 C CA . ASN A 1 953 ? 5.385 22.845 -50.189 1.00 95.88 953 ASN A CA 1
ATOM 7008 C C . ASN A 1 953 ? 6.593 23.765 -49.929 1.00 95.88 953 ASN A C 1
ATOM 7010 O O . ASN A 1 953 ? 6.653 24.895 -50.414 1.00 95.88 953 ASN A O 1
ATOM 7014 N N . GLY A 1 954 ? 7.550 23.285 -49.137 1.00 92.12 954 GLY A N 1
ATOM 7015 C CA . GLY A 1 954 ? 8.739 24.025 -48.719 1.00 92.12 954 GLY A CA 1
ATOM 7016 C C . GLY A 1 954 ? 8.515 25.028 -47.582 1.00 92.12 954 GLY A C 1
ATOM 7017 O O . GLY A 1 954 ? 9.465 25.713 -47.205 1.00 92.12 954 GLY A O 1
ATOM 7018 N N . VAL A 1 955 ? 7.306 25.119 -47.010 1.00 93.62 955 VAL A N 1
ATOM 7019 C CA . VAL A 1 955 ? 6.977 26.035 -45.903 1.00 93.62 955 VAL A CA 1
ATOM 7020 C C . VAL A 1 955 ? 6.596 25.248 -44.653 1.00 93.62 955 VAL A C 1
ATOM 7022 O O . VAL A 1 955 ? 5.775 24.338 -44.713 1.00 93.62 955 VAL A O 1
ATOM 7025 N N . TYR A 1 956 ? 7.166 25.619 -43.506 1.00 90.56 956 TYR A N 1
ATOM 7026 C CA . TYR A 1 956 ? 6.825 25.001 -42.227 1.00 90.56 956 TYR A CA 1
ATOM 7027 C C . TYR A 1 956 ? 5.336 25.192 -41.889 1.00 90.56 956 TYR A C 1
ATOM 7029 O O . TYR A 1 956 ? 4.822 26.309 -41.966 1.00 90.56 956 TYR A O 1
ATOM 7037 N N . CYS A 1 957 ? 4.655 24.121 -41.486 1.00 88.06 957 CYS A N 1
ATOM 7038 C CA . CYS A 1 957 ? 3.273 24.146 -41.013 1.00 88.06 957 CYS A CA 1
ATOM 7039 C C . CYS A 1 957 ? 3.086 23.230 -39.799 1.00 88.06 957 CYS A C 1
ATOM 7041 O O . CYS A 1 957 ? 3.839 22.272 -39.608 1.00 88.06 957 CYS A O 1
ATOM 7043 N N . GLU A 1 958 ? 2.063 23.516 -38.989 1.00 89.50 958 GLU A N 1
ATOM 7044 C CA . GLU A 1 958 ? 1.709 22.702 -37.828 1.00 89.50 958 GLU A CA 1
ATOM 7045 C C . GLU A 1 958 ? 0.235 22.809 -37.441 1.00 89.50 958 GLU A C 1
ATOM 7047 O O . GLU A 1 958 ? -0.410 23.834 -37.667 1.00 89.50 958 GLU A O 1
ATOM 7052 N N . GLN A 1 959 ? -0.283 21.751 -36.824 1.00 88.62 959 GLN A N 1
ATOM 7053 C CA . GLN A 1 959 ? -1.602 21.715 -36.205 1.00 88.62 959 GLN A CA 1
ATOM 7054 C C . GLN A 1 959 ? -1.630 20.665 -35.095 1.00 88.62 959 GLN A C 1
ATOM 7056 O O . GLN A 1 959 ? -1.165 19.541 -35.287 1.00 88.62 959 GLN A O 1
ATOM 7061 N N . GLN A 1 960 ? -2.234 21.014 -33.961 1.00 87.38 960 GLN A N 1
ATOM 7062 C CA . GLN A 1 960 ? -2.594 20.042 -32.937 1.00 87.38 960 GLN A CA 1
ATOM 7063 C C . GLN A 1 960 ? -3.999 19.500 -33.196 1.00 87.38 960 GLN A C 1
ATOM 7065 O O . GLN A 1 960 ? -4.931 20.257 -33.481 1.00 87.38 960 GLN A O 1
ATOM 7070 N N . LEU A 1 961 ? -4.152 18.188 -33.083 1.00 89.31 961 LEU A N 1
ATOM 7071 C CA . LEU A 1 961 ? -5.441 17.526 -33.060 1.00 89.31 961 LEU A CA 1
ATOM 7072 C C . LEU A 1 961 ? -6.087 17.731 -31.683 1.00 89.31 961 LEU A C 1
ATOM 7074 O O . LEU A 1 961 ? -5.492 17.443 -30.648 1.00 89.31 961 LEU A O 1
ATOM 7078 N N . ALA A 1 962 ? -7.312 18.243 -31.682 1.00 87.88 962 ALA A N 1
ATOM 7079 C CA . ALA A 1 962 ? -8.143 18.422 -30.501 1.00 87.88 962 ALA A CA 1
ATOM 7080 C C . ALA A 1 962 ? -9.041 17.202 -30.236 1.00 87.88 962 ALA A C 1
ATOM 7082 O O . ALA A 1 962 ? -9.527 16.546 -31.169 1.00 87.88 962 ALA A O 1
ATOM 7083 N N . TRP A 1 963 ? -9.292 16.951 -28.952 1.00 89.19 963 TRP A N 1
ATOM 7084 C CA . TRP A 1 963 ? -10.217 15.949 -28.430 1.00 89.19 963 TRP A CA 1
ATOM 7085 C C . TRP A 1 963 ? -11.017 16.524 -27.253 1.00 89.19 963 TRP A C 1
ATOM 7087 O O . TRP A 1 963 ? -10.727 17.613 -26.756 1.00 89.19 963 TRP A O 1
ATOM 7097 N N . SER A 1 964 ? -12.040 15.800 -26.819 1.00 87.00 964 SER A N 1
ATOM 7098 C CA . SER A 1 964 ? -12.818 16.083 -25.613 1.00 87.00 964 SER A CA 1
ATOM 7099 C C . SER A 1 964 ? -13.226 14.782 -24.934 1.00 87.00 964 SER A C 1
ATOM 7101 O O . SER A 1 964 ? -13.389 13.769 -25.614 1.00 87.00 964 SER A O 1
ATOM 7103 N N . GLY A 1 965 ? -13.467 14.833 -23.625 1.00 82.19 965 GLY A N 1
ATOM 7104 C CA . GLY A 1 965 ? -13.797 13.645 -22.843 1.00 82.19 965 GLY A CA 1
ATOM 7105 C C . GLY A 1 965 ? -12.604 12.706 -22.675 1.00 82.19 965 GLY A C 1
ATOM 7106 O O . GLY A 1 965 ? -11.458 13.100 -22.897 1.00 82.19 965 GLY A O 1
ATOM 7107 N N . GLY A 1 966 ? -12.901 11.474 -22.283 1.00 78.31 966 GLY A N 1
ATOM 7108 C CA . GLY A 1 966 ? -11.940 10.454 -21.901 1.00 78.31 966 GLY A CA 1
ATOM 7109 C C . GLY A 1 966 ? -11.502 10.528 -20.436 1.00 78.31 966 GLY A C 1
ATOM 7110 O O . GLY A 1 966 ? -11.819 11.473 -19.706 1.00 78.31 966 GLY A O 1
ATOM 7111 N N . ALA A 1 967 ? -10.773 9.510 -19.998 1.00 74.56 967 ALA A N 1
ATOM 7112 C CA . ALA A 1 967 ? -10.070 9.488 -18.727 1.00 74.56 967 ALA A CA 1
ATOM 7113 C C . ALA A 1 967 ? -8.840 10.415 -18.763 1.00 74.56 967 ALA A C 1
ATOM 7115 O O . ALA A 1 967 ? -7.963 10.303 -19.618 1.00 74.56 967 ALA A O 1
ATOM 7116 N N . SER A 1 968 ? -8.777 11.339 -17.802 1.00 66.38 968 SER A N 1
ATOM 7117 C CA . SER A 1 968 ? -7.609 12.195 -17.541 1.00 66.38 968 SER A CA 1
ATOM 7118 C C . SER A 1 968 ? -6.403 11.341 -17.127 1.00 66.38 968 SER A C 1
ATOM 7120 O O . SER A 1 968 ? -6.623 10.314 -16.482 1.00 66.38 968 SER A O 1
ATOM 7122 N N . PRO A 1 969 ? -5.145 11.745 -17.417 1.00 53.06 969 PRO A N 1
ATOM 7123 C CA . PRO A 1 969 ? -4.689 13.060 -17.901 1.00 53.06 969 PRO A CA 1
ATOM 7124 C C . PRO A 1 969 ? -4.102 13.090 -19.316 1.00 53.06 969 PRO A C 1
ATOM 7126 O O . PRO A 1 969 ? -3.652 14.147 -19.759 1.00 53.06 969 PRO A O 1
ATOM 7129 N N . PHE A 1 970 ? -4.031 11.965 -20.022 1.00 64.81 970 PHE A N 1
ATOM 7130 C CA . PHE A 1 970 ? -3.376 11.911 -21.324 1.00 64.81 970 PHE A CA 1
ATOM 7131 C C . PHE A 1 970 ? -4.258 11.207 -22.345 1.00 64.81 970 PHE A C 1
ATOM 7133 O O . PHE A 1 970 ? -4.987 10.273 -22.029 1.00 64.81 970 PHE A O 1
ATOM 7140 N N . VAL A 1 971 ? -4.166 11.705 -23.575 1.00 67.94 971 VAL A N 1
ATOM 7141 C CA . VAL A 1 971 ? -4.708 11.065 -24.764 1.00 67.94 971 VAL A CA 1
ATOM 7142 C C . VAL A 1 971 ? -3.551 10.888 -25.725 1.00 67.94 971 VAL A C 1
ATOM 7144 O O . VAL A 1 971 ? -2.945 11.867 -26.166 1.00 67.94 971 VAL A O 1
ATOM 7147 N N . GLN A 1 972 ? -3.207 9.639 -25.989 1.00 72.56 972 GLN A N 1
ATOM 7148 C CA . GLN A 1 972 ? -2.236 9.259 -26.997 1.00 72.56 972 GLN A CA 1
ATOM 7149 C C . GLN A 1 972 ? -2.897 9.221 -28.361 1.00 72.56 972 GLN A C 1
ATOM 7151 O O . GLN A 1 972 ? -4.111 9.072 -28.497 1.00 72.56 972 GLN A O 1
ATOM 7156 N N . TRP A 1 973 ? -2.081 9.425 -29.382 1.00 79.19 973 TRP A N 1
ATOM 7157 C CA . TRP A 1 973 ? -2.534 9.562 -30.746 1.00 79.19 973 TRP A CA 1
ATOM 7158 C C . TRP A 1 973 ? -1.756 8.626 -31.663 1.00 79.19 973 TRP A C 1
ATOM 7160 O O . TRP A 1 973 ? -0.532 8.660 -31.715 1.00 79.19 973 TRP A O 1
ATOM 7170 N N . HIS A 1 974 ? -2.461 7.855 -32.479 1.00 80.12 974 HIS A N 1
ATOM 7171 C CA . HIS A 1 974 ? -1.877 6.953 -33.464 1.00 80.12 974 HIS A CA 1
ATOM 7172 C C . HIS A 1 974 ? -2.317 7.348 -34.871 1.00 80.12 974 HIS A C 1
ATOM 7174 O O . HIS A 1 974 ? -3.479 7.675 -35.108 1.00 80.12 974 HIS A O 1
ATOM 7180 N N . LEU A 1 975 ? -1.391 7.290 -35.830 1.00 84.31 975 LEU A N 1
ATOM 7181 C CA . LEU A 1 975 ? -1.728 7.310 -37.252 1.00 84.31 975 LEU A CA 1
ATOM 7182 C C . LEU A 1 975 ? -1.952 5.859 -37.690 1.00 84.31 975 LEU A C 1
ATOM 7184 O O . LEU A 1 975 ? -0.995 5.126 -37.928 1.00 84.31 975 LEU A O 1
ATOM 7188 N N . THR A 1 976 ? -3.211 5.432 -37.754 1.00 83.31 976 THR A N 1
ATOM 7189 C CA . THR A 1 976 ? -3.585 4.029 -38.003 1.00 83.31 976 THR A CA 1
ATOM 7190 C C . THR A 1 976 ? -3.742 3.704 -39.487 1.00 83.31 976 THR A C 1
ATOM 7192 O O . THR A 1 976 ? -3.720 2.535 -39.868 1.00 83.31 976 THR A O 1
ATOM 7195 N N . SER A 1 977 ? -3.878 4.721 -40.342 1.00 87.19 977 SER A N 1
ATOM 7196 C CA . SER A 1 977 ? -3.923 4.565 -41.799 1.00 87.19 977 SER A CA 1
ATOM 7197 C C . SER A 1 977 ? -3.442 5.824 -42.520 1.00 87.19 977 SER A C 1
ATOM 7199 O O . SER A 1 977 ? -3.617 6.943 -42.033 1.00 87.19 977 SER A O 1
ATOM 7201 N N . GLY A 1 978 ? -2.872 5.641 -43.712 1.00 89.19 978 GLY A N 1
ATOM 7202 C CA . GLY A 1 978 ? -2.269 6.707 -44.511 1.00 89.19 978 GLY A CA 1
ATOM 7203 C C . GLY A 1 978 ? -0.788 6.938 -44.198 1.00 89.19 978 GLY A C 1
ATOM 7204 O O . GLY A 1 978 ? -0.193 6.301 -43.333 1.00 89.19 978 GLY A O 1
ATOM 7205 N N . THR A 1 979 ? -0.160 7.841 -44.947 1.00 90.31 979 THR A N 1
ATOM 7206 C CA . THR A 1 979 ? 1.247 8.220 -44.755 1.00 90.31 979 THR A CA 1
ATOM 7207 C C . THR A 1 979 ? 1.360 9.731 -44.853 1.00 90.31 979 THR A C 1
ATOM 7209 O O . THR A 1 979 ? 0.788 10.339 -45.761 1.00 90.31 979 THR A O 1
ATOM 7212 N N . LEU A 1 980 ? 2.074 10.340 -43.907 1.00 90.50 980 LEU A N 1
ATOM 7213 C CA . LEU A 1 980 ? 2.341 11.773 -43.942 1.00 90.50 980 LEU A CA 1
ATOM 7214 C C . LEU A 1 980 ? 3.197 12.157 -45.170 1.00 90.50 980 LEU A C 1
ATOM 7216 O O . LEU A 1 980 ? 4.029 11.356 -45.602 1.00 90.50 980 LEU A O 1
ATOM 7220 N N . PRO A 1 981 ? 3.041 13.382 -45.713 1.00 93.25 981 PRO A N 1
ATOM 7221 C CA . PRO A 1 981 ? 3.926 13.899 -46.755 1.00 93.25 981 PRO A CA 1
ATOM 7222 C C . PRO A 1 981 ? 5.389 13.891 -46.300 1.00 93.25 981 PRO A C 1
ATOM 7224 O O . PRO A 1 981 ? 5.684 14.178 -45.138 1.00 93.25 981 PRO A O 1
ATOM 7227 N N . THR A 1 982 ? 6.328 13.660 -47.222 1.00 92.25 982 THR A N 1
ATOM 7228 C CA . THR A 1 982 ? 7.768 13.738 -46.922 1.00 92.25 982 THR A CA 1
ATOM 7229 C C . THR A 1 982 ? 8.129 15.086 -46.292 1.00 92.25 982 THR A C 1
ATOM 7231 O O . THR A 1 982 ? 7.845 16.133 -46.875 1.00 92.25 982 THR A O 1
ATOM 7234 N N . GLY A 1 983 ? 8.798 15.068 -45.136 1.00 85.50 983 GLY A N 1
ATOM 7235 C CA . GLY A 1 983 ? 9.182 16.273 -44.386 1.00 85.50 983 GLY A CA 1
ATOM 7236 C C . GLY A 1 983 ? 8.189 16.693 -43.294 1.00 85.50 983 GLY A C 1
ATOM 7237 O O . GLY A 1 983 ? 8.453 17.661 -42.579 1.00 85.50 983 GLY A O 1
ATOM 7238 N N . MET A 1 984 ? 7.083 15.957 -43.141 1.00 88.69 984 MET A N 1
ATOM 7239 C CA . MET A 1 984 ? 6.154 16.069 -42.015 1.00 88.69 984 MET A CA 1
ATOM 7240 C C . MET A 1 984 ? 6.403 14.974 -40.974 1.00 88.69 984 MET A C 1
ATOM 7242 O O . MET A 1 984 ? 6.778 13.850 -41.309 1.00 88.69 984 MET A O 1
ATOM 7246 N N . SER A 1 985 ? 6.115 15.304 -39.721 1.00 85.81 985 SER A N 1
ATOM 7247 C CA . SER A 1 985 ? 6.202 14.438 -38.549 1.00 85.81 985 SER A CA 1
ATOM 7248 C C . SER A 1 985 ? 4.882 14.440 -37.780 1.00 85.81 985 SER A C 1
ATOM 7250 O O . SER A 1 985 ? 4.093 15.387 -37.857 1.00 85.81 985 SER A O 1
ATOM 7252 N N . PHE A 1 986 ? 4.663 13.373 -37.015 1.00 84.31 986 PHE A N 1
ATOM 7253 C CA . PHE A 1 986 ? 3.539 13.225 -36.100 1.00 84.31 986 PHE A CA 1
ATOM 7254 C C . PHE A 1 986 ? 4.047 12.948 -34.691 1.00 84.31 986 PHE A C 1
ATOM 7256 O O . PHE A 1 986 ? 4.929 12.110 -34.507 1.00 84.31 986 PHE A O 1
ATOM 7263 N N . SER A 1 987 ? 3.473 13.634 -33.711 1.00 78.50 987 SER A N 1
ATOM 7264 C CA . SER A 1 987 ? 3.728 13.410 -32.297 1.00 78.50 987 SER A CA 1
ATOM 7265 C C . SER A 1 987 ? 2.534 12.692 -31.674 1.00 78.50 987 SER A C 1
ATOM 7267 O O . SER A 1 987 ? 1.460 13.268 -31.498 1.00 78.50 987 SER A O 1
ATOM 7269 N N . ASN A 1 988 ? 2.753 11.425 -31.344 1.00 71.44 988 ASN A N 1
ATOM 7270 C CA . ASN A 1 988 ? 1.794 10.495 -30.743 1.00 71.44 988 ASN A CA 1
ATOM 7271 C C . ASN A 1 988 ? 1.528 10.743 -29.248 1.00 71.44 988 ASN A C 1
ATOM 7273 O O . ASN A 1 988 ? 0.504 10.317 -28.733 1.00 71.44 988 ASN A O 1
ATOM 7277 N N . GLY A 1 989 ? 2.390 11.502 -28.563 1.00 64.19 989 GLY A N 1
ATOM 7278 C CA . GLY A 1 989 ? 2.266 11.742 -27.119 1.00 64.19 989 GLY A CA 1
ATOM 7279 C C . GLY A 1 989 ? 2.984 10.711 -26.238 1.00 64.19 989 GLY A C 1
ATOM 7280 O O . GLY A 1 989 ? 2.858 10.783 -25.023 1.00 64.19 989 GLY A O 1
ATOM 7281 N N . ASP A 1 990 ? 3.798 9.827 -26.819 1.00 57.12 990 ASP A N 1
ATOM 7282 C CA . ASP A 1 990 ? 4.397 8.643 -26.172 1.00 57.12 990 ASP A CA 1
ATOM 7283 C C . ASP A 1 990 ? 5.674 8.928 -25.341 1.00 57.12 990 ASP A C 1
ATOM 7285 O O . ASP A 1 990 ? 6.421 8.014 -24.999 1.00 57.12 990 ASP A O 1
ATOM 7289 N N . GLY A 1 991 ? 5.991 10.197 -25.047 1.00 54.25 991 GLY A N 1
ATOM 7290 C CA . GLY A 1 991 ? 7.182 10.568 -24.266 1.00 54.25 991 GLY A CA 1
ATOM 7291 C C . GLY A 1 991 ? 7.997 11.744 -24.810 1.00 54.25 991 GLY A C 1
ATOM 7292 O O . GLY A 1 991 ? 7.816 12.217 -25.930 1.00 54.25 991 GLY A O 1
ATOM 7293 N N . ALA A 1 992 ? 8.962 12.199 -24.002 1.00 45.94 992 ALA A N 1
ATOM 7294 C CA . ALA A 1 992 ? 9.770 13.417 -24.159 1.00 45.94 992 ALA A CA 1
ATOM 7295 C C . ALA A 1 992 ? 10.619 13.547 -25.452 1.00 45.94 992 ALA A C 1
ATOM 7297 O O . ALA A 1 992 ? 11.322 14.544 -25.632 1.00 45.94 992 ALA A O 1
ATOM 7298 N N . ASN A 1 993 ? 10.604 12.564 -26.354 1.00 47.34 993 ASN A N 1
ATOM 7299 C CA . ASN A 1 993 ? 11.448 12.555 -27.554 1.00 47.34 993 ASN A CA 1
ATOM 7300 C C . ASN A 1 993 ? 10.697 12.869 -28.859 1.00 47.34 993 ASN A C 1
ATOM 7302 O O . ASN A 1 993 ? 11.350 13.111 -29.870 1.00 47.34 993 ASN A O 1
ATOM 7306 N N . THR A 1 994 ? 9.364 12.938 -28.854 1.00 52.47 994 THR A N 1
ATOM 7307 C CA . THR A 1 994 ? 8.551 13.052 -30.084 1.00 52.47 994 THR A CA 1
ATOM 7308 C C . THR A 1 994 ? 8.267 14.491 -30.531 1.00 52.47 994 THR A C 1
ATOM 7310 O O . THR A 1 994 ? 7.746 14.704 -31.618 1.00 52.47 994 THR A O 1
ATOM 7313 N N . CYS A 1 995 ? 8.687 15.492 -29.749 1.00 56.34 995 CYS A N 1
ATOM 7314 C CA . CYS A 1 995 ? 8.469 16.924 -30.016 1.00 56.34 995 CYS A CA 1
ATOM 7315 C C . CYS A 1 995 ? 9.738 17.791 -29.904 1.00 56.34 995 CYS A C 1
ATOM 7317 O O . CYS A 1 995 ? 9.665 19.020 -29.767 1.00 56.34 995 CYS A O 1
ATOM 7319 N N . LYS A 1 996 ? 10.924 17.169 -29.953 1.00 54.19 996 LYS A N 1
ATOM 7320 C CA . LYS A 1 996 ? 12.204 17.889 -29.976 1.00 54.19 996 LYS A CA 1
ATOM 7321 C C . LYS A 1 996 ? 12.535 18.333 -31.400 1.00 54.19 996 LYS A C 1
ATOM 7323 O O . LYS A 1 996 ? 12.652 17.509 -32.302 1.00 54.19 996 LYS A O 1
ATOM 7328 N N . VAL A 1 997 ? 12.753 19.633 -31.587 1.00 51.34 997 VAL A N 1
ATOM 7329 C CA . VAL A 1 997 ? 13.339 20.203 -32.809 1.00 51.34 997 VAL A CA 1
ATOM 7330 C C . VAL A 1 997 ? 14.727 20.717 -32.431 1.00 51.34 997 VAL A C 1
ATOM 7332 O O . VAL A 1 997 ? 14.855 21.525 -31.516 1.00 51.34 997 VAL A O 1
ATOM 7335 N N . ASN A 1 998 ? 15.781 20.217 -33.087 1.00 46.06 998 ASN A N 1
ATOM 7336 C CA . ASN A 1 998 ? 17.182 20.557 -32.781 1.00 46.06 998 ASN A CA 1
ATOM 7337 C C . ASN A 1 998 ? 17.579 20.370 -31.299 1.00 46.06 998 ASN A C 1
ATOM 7339 O O . ASN A 1 998 ? 18.319 21.174 -30.742 1.00 46.06 998 ASN A O 1
ATOM 7343 N N . GLY A 1 999 ? 17.074 19.319 -30.645 1.00 43.94 999 GLY A N 1
ATOM 7344 C CA . GLY A 1 999 ? 17.416 18.999 -29.252 1.00 43.94 999 GLY A CA 1
ATOM 7345 C C . GLY A 1 999 ? 16.668 19.810 -28.184 1.00 43.94 999 GLY A C 1
ATOM 7346 O O . GLY A 1 999 ? 16.755 19.453 -27.012 1.00 43.94 999 GLY A O 1
ATOM 7347 N N . SER A 1 1000 ? 15.874 20.814 -28.571 1.00 43.28 1000 SER A N 1
ATOM 7348 C CA . SER A 1 1000 ? 15.016 21.592 -27.665 1.00 43.28 1000 SER A CA 1
ATOM 7349 C C . SER A 1 1000 ? 13.544 21.205 -27.821 1.00 43.28 1000 SER A C 1
ATOM 7351 O O . SER A 1 1000 ? 13.066 20.982 -28.936 1.00 43.28 1000 SER A O 1
ATOM 7353 N N . PHE A 1 1001 ? 12.807 21.137 -26.707 1.00 53.25 1001 PHE A N 1
ATOM 7354 C CA . PHE A 1 1001 ? 11.355 20.936 -26.716 1.00 53.25 1001 PHE A CA 1
ATOM 7355 C C . PHE A 1 1001 ? 10.685 22.120 -27.416 1.00 53.25 1001 PHE A C 1
ATOM 7357 O O . PHE A 1 1001 ? 10.745 23.248 -26.934 1.00 53.25 1001 PHE A O 1
ATOM 7364 N N . SER A 1 1002 ? 10.077 21.875 -28.575 1.00 52.06 1002 SER A N 1
ATOM 7365 C CA . SER A 1 1002 ? 9.501 22.946 -29.393 1.00 52.06 1002 SER A CA 1
ATOM 7366 C C . SER A 1 1002 ? 8.052 23.276 -29.019 1.00 52.06 1002 SER A C 1
ATOM 7368 O O . SER A 1 1002 ? 7.544 24.296 -29.489 1.00 52.06 1002 SER A O 1
ATOM 7370 N N . LYS A 1 1003 ? 7.373 22.419 -28.241 1.00 59.41 1003 LYS A N 1
ATOM 7371 C CA . LYS A 1 1003 ? 5.931 22.489 -27.961 1.00 59.41 1003 LYS A CA 1
ATOM 7372 C C . LYS A 1 1003 ? 5.669 22.178 -26.485 1.00 59.41 1003 LYS A C 1
ATOM 7374 O O . LYS A 1 1003 ? 5.945 21.070 -26.038 1.00 59.41 1003 LYS A O 1
ATOM 7379 N N . THR A 1 1004 ? 5.179 23.161 -25.731 1.00 49.56 1004 THR A N 1
ATOM 7380 C CA . THR A 1 1004 ? 4.850 23.052 -24.300 1.00 49.56 1004 THR A CA 1
ATOM 7381 C C . THR A 1 1004 ? 3.439 23.598 -24.050 1.00 49.56 1004 THR A C 1
ATOM 7383 O O . THR A 1 1004 ? 3.066 24.642 -24.580 1.00 49.56 1004 THR A O 1
ATOM 7386 N N . GLY A 1 1005 ? 2.631 22.868 -23.277 1.00 47.62 1005 GLY A N 1
ATOM 7387 C CA . GLY A 1 1005 ? 1.244 23.210 -22.937 1.00 47.62 1005 GLY A CA 1
ATOM 7388 C C . GLY A 1 1005 ? 0.607 22.147 -22.024 1.00 47.62 1005 GLY A C 1
ATOM 7389 O O . GLY A 1 1005 ? 1.235 21.110 -21.806 1.00 47.62 1005 GLY A O 1
ATOM 7390 N N . PRO A 1 1006 ? -0.621 22.358 -21.506 1.00 43.16 1006 PRO A N 1
ATOM 7391 C CA . PRO A 1 1006 ? -1.295 21.433 -20.578 1.00 43.16 1006 PRO A CA 1
ATOM 7392 C C . PRO A 1 1006 ? -1.495 20.014 -21.129 1.00 43.16 1006 PRO A C 1
ATOM 7394 O O . PRO A 1 1006 ? -1.613 19.068 -20.367 1.00 43.16 1006 PRO A O 1
ATOM 7397 N N . THR A 1 1007 ? -1.507 19.856 -22.455 1.00 49.53 1007 THR A N 1
ATOM 7398 C CA . THR A 1 1007 ? -1.636 18.572 -23.164 1.00 49.53 1007 THR A CA 1
ATOM 7399 C C . THR A 1 1007 ? -0.293 17.953 -23.577 1.00 49.53 1007 THR A C 1
ATOM 7401 O O . THR A 1 1007 ? -0.267 16.960 -24.303 1.00 49.53 1007 THR A O 1
ATOM 7404 N N . GLY A 1 1008 ? 0.834 18.574 -23.214 1.00 62.94 1008 GLY A N 1
ATOM 7405 C CA . GLY A 1 1008 ? 2.164 18.150 -23.654 1.00 62.94 1008 GLY A CA 1
ATOM 7406 C C . GLY A 1 1008 ? 2.292 18.067 -25.183 1.00 62.94 1008 GLY A C 1
ATOM 7407 O O . GLY A 1 1008 ? 1.830 18.947 -25.913 1.00 62.94 1008 GLY A O 1
ATOM 7408 N N . CYS A 1 1009 ? 2.921 16.990 -25.661 1.00 65.75 1009 CYS A N 1
ATOM 7409 C CA . CYS A 1 1009 ? 3.224 16.752 -27.076 1.00 65.75 1009 CYS A CA 1
ATOM 7410 C C . CYS A 1 1009 ? 2.169 15.903 -27.813 1.00 65.75 1009 CYS A C 1
ATOM 7412 O O . CYS A 1 1009 ? 2.402 15.486 -28.945 1.00 65.75 1009 CYS A O 1
ATOM 7414 N N . ALA A 1 1010 ? 1.009 15.646 -27.210 1.00 74.06 1010 ALA A N 1
ATOM 7415 C CA . ALA A 1 1010 ? -0.021 14.787 -27.786 1.00 74.06 1010 ALA A CA 1
ATOM 7416 C C . ALA A 1 1010 ? -0.706 15.406 -29.022 1.00 74.06 1010 ALA A C 1
ATOM 7418 O O . ALA A 1 1010 ? -1.185 16.544 -28.980 1.00 74.06 1010 ALA A O 1
ATOM 7419 N N . GLY A 1 1011 ? -0.774 14.632 -30.111 1.00 80.94 1011 GLY A N 1
ATOM 7420 C CA . GLY A 1 1011 ? -1.611 14.915 -31.279 1.00 80.94 1011 GLY A CA 1
ATOM 7421 C C . GLY A 1 1011 ? -1.086 16.001 -32.219 1.00 80.94 1011 GLY A C 1
ATOM 7422 O O . GLY A 1 1011 ? -1.876 16.586 -32.954 1.00 80.94 1011 GLY A O 1
ATOM 7423 N N . TRP A 1 1012 ? 0.213 16.314 -32.219 1.00 85.00 1012 TRP A N 1
ATOM 7424 C CA . TRP A 1 1012 ? 0.771 17.330 -33.125 1.00 85.00 1012 TRP A CA 1
ATOM 7425 C C . TRP A 1 1012 ? 1.161 16.754 -34.486 1.00 85.00 1012 TRP A C 1
ATOM 7427 O O . TRP A 1 1012 ? 1.907 15.783 -34.570 1.00 85.00 1012 TRP A O 1
ATOM 7437 N N . ILE A 1 1013 ? 0.744 17.423 -35.557 1.00 89.06 1013 ILE A N 1
ATOM 7438 C CA . ILE A 1 1013 ? 1.253 17.238 -36.920 1.00 89.06 1013 ILE A CA 1
ATOM 7439 C C . ILE A 1 1013 ? 2.092 18.472 -37.248 1.00 89.06 1013 ILE A C 1
ATOM 7441 O O . ILE A 1 1013 ? 1.595 19.588 -37.108 1.00 89.06 1013 ILE A O 1
ATOM 7445 N N . TYR A 1 1014 ? 3.349 18.307 -37.661 1.00 87.75 1014 TYR A N 1
ATOM 7446 C CA . TYR A 1 1014 ? 4.246 19.444 -37.901 1.00 87.75 1014 TYR A CA 1
ATOM 7447 C C . TYR A 1 1014 ? 5.377 19.111 -38.875 1.00 87.75 1014 TYR A C 1
ATOM 7449 O O . TYR A 1 1014 ? 5.773 17.956 -39.001 1.00 87.75 1014 TYR A O 1
ATOM 7457 N N . GLY A 1 1015 ? 5.941 20.116 -39.543 1.00 88.56 1015 GLY A N 1
ATOM 7458 C CA . GLY A 1 1015 ? 7.119 19.939 -40.394 1.00 88.56 1015 GLY A CA 1
ATOM 7459 C C . GLY A 1 1015 ? 7.130 20.851 -41.612 1.00 88.56 1015 GLY A C 1
ATOM 7460 O O . GLY A 1 1015 ? 6.331 21.774 -41.721 1.00 88.56 1015 GLY A O 1
ATOM 7461 N N . THR A 1 1016 ? 8.076 20.608 -42.520 1.00 93.19 1016 THR A N 1
ATOM 7462 C CA . THR A 1 1016 ? 8.181 21.316 -43.806 1.00 93.19 1016 THR A CA 1
ATOM 7463 C C . THR A 1 1016 ? 7.963 20.296 -44.919 1.00 93.19 1016 THR A C 1
ATOM 7465 O O . THR A 1 1016 ? 8.896 19.560 -45.251 1.00 93.19 1016 THR A O 1
ATOM 7468 N N . PRO A 1 1017 ? 6.746 20.194 -45.478 1.00 94.44 1017 PRO A N 1
ATOM 7469 C CA . PRO A 1 1017 ? 6.460 19.202 -46.495 1.00 94.44 1017 PRO A CA 1
ATOM 7470 C C . PRO A 1 1017 ? 7.253 19.519 -47.765 1.00 94.44 1017 PRO A C 1
ATOM 7472 O O . PRO A 1 1017 ? 7.387 20.674 -48.154 1.00 94.44 1017 PRO A O 1
ATOM 7475 N N . THR A 1 1018 ? 7.756 18.483 -48.425 1.00 94.62 1018 THR A N 1
ATOM 7476 C CA . THR A 1 1018 ? 8.529 18.573 -49.681 1.00 94.62 1018 THR A CA 1
ATOM 7477 C C . THR A 1 1018 ? 7.753 18.020 -50.881 1.00 94.62 1018 THR A C 1
ATOM 7479 O O . THR A 1 1018 ? 8.288 17.875 -51.981 1.00 94.62 1018 THR A O 1
ATOM 7482 N N . GLN A 1 1019 ? 6.474 17.693 -50.668 1.00 93.50 1019 GLN A N 1
ATOM 7483 C CA . GLN A 1 1019 ? 5.598 17.039 -51.629 1.00 93.50 1019 GLN A CA 1
ATOM 7484 C C . GLN A 1 1019 ? 4.199 17.671 -51.603 1.00 93.50 1019 GLN A C 1
ATOM 7486 O O . GLN A 1 1019 ? 3.512 17.607 -50.586 1.00 93.50 1019 GLN A O 1
ATOM 7491 N N . THR A 1 1020 ? 3.773 18.236 -52.736 1.00 94.88 1020 THR A N 1
ATOM 7492 C CA . THR A 1 1020 ? 2.398 18.710 -52.987 1.00 94.88 1020 THR A CA 1
ATOM 7493 C C . THR A 1 1020 ? 1.449 17.516 -53.155 1.00 94.88 1020 THR A C 1
ATOM 7495 O O . THR A 1 1020 ? 1.819 16.510 -53.766 1.00 94.88 1020 THR A O 1
ATOM 7498 N N . GLY A 1 1021 ? 0.216 17.618 -52.656 1.00 94.88 1021 GLY A N 1
ATOM 7499 C CA . GLY A 1 1021 ? -0.800 16.573 -52.805 1.00 94.88 1021 GLY A CA 1
ATOM 7500 C C . GLY A 1 1021 ? -1.881 16.592 -51.725 1.00 94.88 1021 GLY A C 1
ATOM 7501 O O . GLY A 1 1021 ? -1.835 17.390 -50.791 1.00 94.88 1021 GLY A O 1
ATOM 7502 N N . ASN A 1 1022 ? -2.848 15.681 -51.857 1.00 95.88 1022 ASN A N 1
ATOM 7503 C CA . ASN A 1 1022 ? -3.858 15.403 -50.836 1.00 95.88 1022 ASN A CA 1
ATOM 7504 C C . ASN A 1 1022 ? -3.560 14.050 -50.186 1.00 95.88 1022 ASN A C 1
ATOM 7506 O O . ASN A 1 1022 ? -3.516 13.028 -50.871 1.00 95.88 1022 ASN A O 1
ATOM 7510 N N . PHE A 1 1023 ? -3.384 14.051 -48.870 1.00 95.44 1023 PHE A N 1
ATOM 7511 C CA . PHE A 1 1023 ? -3.012 12.885 -48.079 1.00 95.44 1023 PHE A CA 1
ATOM 7512 C C . PHE A 1 1023 ? -4.180 12.524 -47.164 1.00 95.44 1023 PHE A C 1
ATOM 7514 O O . PHE A 1 1023 ? -4.535 13.300 -46.278 1.00 95.44 1023 PHE A O 1
ATOM 7521 N N . SER A 1 1024 ? -4.799 11.365 -47.395 1.00 95.81 1024 SER A N 1
ATOM 7522 C CA . SER A 1 1024 ? -5.838 10.822 -46.513 1.00 95.81 1024 SER A CA 1
ATOM 7523 C C . SER A 1 1024 ? -5.186 10.111 -45.333 1.00 95.81 1024 SER A C 1
ATOM 7525 O O . SER A 1 1024 ? -4.375 9.207 -45.530 1.00 95.81 1024 SER A O 1
ATOM 7527 N N . LEU A 1 1025 ? -5.529 10.539 -44.122 1.00 94.81 1025 LEU A N 1
ATOM 7528 C CA . LEU A 1 1025 ? -4.907 10.117 -42.872 1.00 94.81 1025 LEU A CA 1
ATOM 7529 C C . LEU A 1 1025 ? -6.006 9.707 -41.891 1.00 94.81 1025 LEU A C 1
ATOM 7531 O O . LEU A 1 1025 ? -6.967 10.452 -41.702 1.00 94.81 1025 LEU A O 1
ATOM 7535 N N . THR A 1 1026 ? -5.870 8.552 -41.248 1.00 93.38 1026 THR A N 1
ATOM 7536 C CA . THR A 1 1026 ? -6.762 8.141 -40.157 1.00 93.38 1026 THR A CA 1
ATOM 7537 C C . THR A 1 1026 ? -6.006 8.213 -38.845 1.00 93.38 1026 THR A C 1
ATOM 7539 O O . THR A 1 1026 ? -5.010 7.518 -38.652 1.00 93.38 1026 THR A O 1
ATOM 7542 N N . PHE A 1 1027 ? -6.500 9.061 -37.952 1.00 90.25 1027 PHE A N 1
ATOM 7543 C CA . PHE A 1 1027 ? -5.996 9.219 -36.602 1.00 90.25 1027 PHE A CA 1
ATOM 7544 C C . PHE A 1 1027 ? -6.880 8.462 -35.621 1.00 90.25 1027 PHE A C 1
ATOM 7546 O O . PHE A 1 1027 ? -8.106 8.447 -35.755 1.00 90.25 1027 PHE A O 1
ATOM 7553 N N . GLN A 1 1028 ? -6.245 7.876 -34.623 1.00 88.88 1028 GLN A N 1
ATOM 7554 C CA . GLN A 1 1028 ? -6.872 7.257 -33.473 1.00 88.88 1028 GLN A CA 1
ATOM 7555 C C . GLN A 1 1028 ? -6.377 7.971 -32.222 1.00 88.88 1028 GLN A C 1
ATOM 7557 O O . GLN A 1 1028 ? -5.183 8.216 -32.105 1.00 88.88 1028 GLN A O 1
ATOM 7562 N N . ALA A 1 1029 ? -7.287 8.328 -31.331 1.00 84.38 1029 ALA A N 1
ATOM 7563 C CA . ALA A 1 1029 ? -6.996 8.851 -30.010 1.00 84.38 1029 ALA A CA 1
ATOM 7564 C C . ALA A 1 1029 ? -7.342 7.771 -28.981 1.00 84.38 1029 ALA A C 1
ATOM 7566 O O . ALA A 1 1029 ? -8.394 7.142 -29.116 1.00 84.38 1029 ALA A O 1
ATOM 7567 N N . GLU A 1 1030 ? -6.489 7.580 -27.981 1.00 76.94 1030 GLU A N 1
ATOM 7568 C CA . GLU A 1 1030 ? -6.672 6.626 -26.884 1.00 76.94 1030 GLU A CA 1
ATOM 7569 C C . GLU A 1 1030 ? -6.369 7.304 -25.543 1.00 76.94 1030 GLU A C 1
ATOM 7571 O O . GLU A 1 1030 ? -5.363 8.000 -25.435 1.00 76.94 1030 GLU A O 1
ATOM 7576 N N . ASP A 1 1031 ? -7.245 7.174 -24.544 1.00 75.56 1031 ASP A N 1
ATOM 7577 C CA . ASP A 1 1031 ? -7.067 7.803 -23.223 1.00 75.56 1031 ASP A CA 1
ATOM 7578 C C . ASP A 1 1031 ? -6.447 6.868 -22.166 1.00 75.56 1031 ASP A C 1
ATOM 7580 O O . ASP A 1 1031 ? -6.180 5.697 -22.424 1.00 75.56 1031 ASP A O 1
ATOM 7584 N N . ALA A 1 1032 ? -6.247 7.378 -20.946 1.00 70.06 1032 ALA A N 1
ATOM 7585 C CA . ALA A 1 1032 ? -5.675 6.627 -19.821 1.00 70.06 1032 ALA A CA 1
ATOM 7586 C C . ALA A 1 1032 ? -6.504 5.409 -19.357 1.00 70.06 1032 ALA A C 1
ATOM 7588 O O . ALA A 1 1032 ? -6.006 4.580 -18.602 1.00 70.06 1032 ALA A O 1
ATOM 7589 N N . ALA A 1 1033 ? -7.773 5.322 -19.759 1.00 68.94 1033 ALA A N 1
ATOM 7590 C CA . ALA A 1 1033 ? -8.658 4.186 -19.513 1.00 68.94 1033 ALA A CA 1
ATOM 7591 C C . ALA A 1 1033 ? -8.887 3.356 -20.787 1.00 68.94 1033 ALA A C 1
ATOM 7593 O O . ALA A 1 1033 ? -9.810 2.538 -20.830 1.00 68.94 1033 ALA A O 1
ATOM 7594 N N . HIS A 1 1034 ? -8.066 3.576 -21.817 1.00 67.56 1034 HIS A N 1
ATOM 7595 C CA . HIS A 1 1034 ? -8.108 2.905 -23.109 1.00 67.56 1034 HIS A CA 1
ATOM 7596 C C . HIS A 1 1034 ? -9.428 3.076 -23.877 1.00 67.56 1034 HIS A C 1
ATOM 7598 O O . HIS A 1 1034 ? -9.813 2.234 -24.693 1.00 67.56 1034 HIS A O 1
ATOM 7604 N N . GLN A 1 1035 ? -10.150 4.182 -23.668 1.00 73.81 1035 GLN A N 1
ATOM 7605 C CA . GLN A 1 1035 ? -11.215 4.547 -24.601 1.00 73.81 1035 GLN A CA 1
ATOM 7606 C C . GLN A 1 1035 ? -10.606 4.983 -25.922 1.00 73.81 1035 GLN A C 1
ATOM 7608 O O . GLN A 1 1035 ? -9.644 5.740 -25.931 1.00 73.81 1035 GLN A O 1
ATOM 7613 N N . ILE A 1 1036 ? -11.210 4.563 -27.034 1.00 79.12 1036 ILE A N 1
ATOM 7614 C CA . ILE A 1 1036 ? -10.697 4.834 -28.377 1.00 79.12 1036 ILE A CA 1
ATOM 7615 C C . ILE A 1 1036 ? -11.672 5.715 -29.162 1.00 79.12 1036 ILE A C 1
ATOM 7617 O O . ILE A 1 1036 ? -12.862 5.411 -29.268 1.00 79.12 1036 ILE A O 1
ATOM 7621 N N . ALA A 1 1037 ? -11.148 6.750 -29.817 1.00 87.50 1037 ALA A N 1
ATOM 7622 C CA . ALA A 1 1037 ? -11.852 7.550 -30.817 1.00 87.50 1037 ALA A CA 1
ATOM 7623 C C . ALA A 1 1037 ? -11.073 7.567 -32.137 1.00 87.50 1037 ALA A C 1
ATOM 7625 O O . ALA A 1 1037 ? -9.850 7.582 -32.137 1.00 87.50 1037 ALA A O 1
ATOM 7626 N N . ASN A 1 1038 ? -11.760 7.583 -33.283 1.00 91.62 1038 ASN A N 1
ATOM 7627 C CA . ASN A 1 1038 ? -11.113 7.599 -34.601 1.00 91.62 1038 ASN A CA 1
ATOM 7628 C C . ASN A 1 1038 ? -11.623 8.769 -35.451 1.00 91.62 1038 ASN A C 1
ATOM 7630 O O . ASN A 1 1038 ? -12.813 9.082 -35.429 1.00 91.62 1038 ASN A O 1
ATOM 7634 N N . ALA A 1 1039 ? -10.740 9.376 -36.244 1.00 94.25 1039 ALA A N 1
ATOM 7635 C CA . ALA A 1 1039 ? -11.074 10.426 -37.200 1.00 94.25 1039 ALA A CA 1
ATOM 7636 C C . ALA A 1 1039 ? -10.262 10.260 -38.489 1.00 94.25 1039 ALA A C 1
ATOM 7638 O O . ALA A 1 1039 ? -9.040 10.145 -38.455 1.00 94.25 1039 ALA A O 1
ATOM 7639 N N . SER A 1 1040 ? -10.934 10.275 -39.641 1.00 95.88 1040 SER A N 1
ATOM 7640 C CA . SER A 1 1040 ? -10.266 10.316 -40.948 1.00 95.88 1040 SER A CA 1
ATOM 7641 C C . SER A 1 1040 ? -10.264 11.743 -41.478 1.00 95.88 1040 SER A C 1
ATOM 7643 O O . SER A 1 1040 ? -11.325 12.333 -41.674 1.00 95.88 1040 SER A O 1
ATOM 7645 N N . LEU A 1 1041 ? -9.074 12.293 -41.699 1.00 95.69 1041 LEU A N 1
ATOM 7646 C CA . LEU A 1 1041 ? -8.840 13.670 -42.119 1.00 95.69 1041 LEU A CA 1
ATOM 7647 C C . LEU A 1 1041 ? -8.014 13.699 -43.415 1.00 95.69 1041 LEU A C 1
ATOM 7649 O O . LEU A 1 1041 ? -7.319 12.743 -43.752 1.00 95.69 1041 LEU A O 1
ATOM 7653 N N . SER A 1 1042 ? -8.074 14.811 -44.148 1.00 95.31 1042 SER A N 1
ATOM 7654 C CA . SER A 1 1042 ? -7.263 15.022 -45.353 1.00 95.31 1042 SER A CA 1
ATOM 7655 C C . SER A 1 1042 ? -6.324 16.203 -45.152 1.00 95.31 1042 SER A C 1
ATOM 7657 O O . SER A 1 1042 ? -6.789 17.308 -44.875 1.00 95.31 1042 SER A O 1
ATOM 7659 N N . LEU A 1 1043 ? -5.020 15.982 -45.318 1.00 95.81 1043 LEU A N 1
ATOM 7660 C CA . LEU A 1 1043 ? -4.016 17.044 -45.354 1.00 95.81 1043 LEU A CA 1
ATOM 7661 C C . LEU A 1 1043 ? -3.763 17.450 -46.807 1.00 95.81 1043 LEU A C 1
ATOM 7663 O O . LEU A 1 1043 ? -3.341 16.624 -47.615 1.00 95.81 1043 LEU A O 1
ATOM 7667 N N . THR A 1 1044 ? -3.998 18.718 -47.134 1.00 96.88 1044 THR A N 1
ATOM 7668 C CA . THR A 1 1044 ? -3.651 19.296 -48.439 1.00 96.88 1044 THR A CA 1
ATOM 7669 C C . THR A 1 1044 ? -2.326 20.037 -48.327 1.00 96.88 1044 THR A C 1
ATOM 7671 O O . THR A 1 1044 ? -2.197 20.938 -47.500 1.00 96.88 1044 THR A O 1
ATOM 7674 N N . VAL A 1 1045 ? -1.354 19.686 -49.168 1.00 96.62 1045 VAL A N 1
ATOM 7675 C CA . VAL A 1 1045 ? -0.116 20.450 -49.364 1.00 96.62 1045 VAL A CA 1
ATOM 7676 C C . VAL A 1 1045 ? -0.181 21.086 -50.747 1.00 96.62 1045 VAL A C 1
ATOM 7678 O O . VAL A 1 1045 ? -0.219 20.350 -51.733 1.00 96.62 1045 VAL A O 1
ATOM 7681 N N . ASN A 1 1046 ? -0.213 22.419 -50.808 1.00 94.12 1046 ASN A N 1
ATOM 7682 C CA . ASN A 1 1046 ? -0.219 23.201 -52.050 1.00 94.12 1046 ASN A CA 1
ATOM 7683 C C . ASN A 1 1046 ? 1.189 23.370 -52.621 1.00 94.12 1046 ASN A C 1
ATOM 7685 O O . ASN A 1 1046 ? 2.113 23.665 -51.828 1.00 94.12 1046 ASN A O 1
#